Protein AF-A0A2R5GTD6-F1 (afdb_monomer_lite)

InterPro domains:
  IPR001452 SH3 domain [PS50002] (1-59)
  IPR001452 SH3 domain [SM00326] (2-58)
  IPR036028 SH3-like domain superfamily [SSF50044] (4-63)

Secondary structure (DSSP, 8-state):
-EEEEE-S-B---STTBPPB-TT-EEEEEEE-SSSEEEEE-TTS-EEEEEGGGEE--TT----PPP---------------------HHHHHHHHHHHHHHHHHHHHHHHHHHHHHHHHHHHHHHHHHHHHHHHHHHHHHHHHHHHHHHHHHHHHHHHHHHHHHHHHHHHHHHHHHHHHHHHHHHHHHHHHHHHHHHHHHHHHHHHHHHHHHHHHHHHHHHHHHHHHHHHHHTTSTT-----SSSHHHHHHHHHHHHHHHHHHHHHHHHHHHHHHHHHHHHHHHHHHHHHHHHHHHHHHHHHHHHHHHHHHHHHHHHHHHHHHHHHHHHHHHHHHHHHHGGG----SSSHHHHHHHHHHHHHHHHHHHHHHHHHHHHHHHHHHHHHHHHHHHHHHHHHHHHHHHHHHHHHHHHHHHHHHHHHHHHHHHHHHHHHHHHHHHHHHHHHHHHHHHHHHHHHHHHHHHHHHHHHHHHHHHHHHHHHHHHHHHHHHHHHHHHHHHHHHHHHHHHHHHHHHHHHHHHHHHHHHHHHHHHHTT-SS---------SSSHHHHHHHHHHHHHHHHHHHHHHHHHHHHHHHHHHHHHHHHHHHHHHHHHHHHHHHHHHHHHHHHHHHHHHHHHHHHHHHHHHHHHHHHHHHHHHHHHHHHHHHHHHHHHHHHHHHHHHHHHHHHHT-PPPPP------------------------------------------------------------------------------------------------PPPPPPPPP--------PPP-----------

pLDDT: mean 71.72, std 19.35, range [29.69, 97.12]

Radius of gyration: 66.91 Å; chains: 1; bounding box: 191×110×188 Å

Foldseek 3Di:
DFKWFFQAWDDDPDPFDDTDHHGWIWAFPADPPPQKTWIQTPVRDTGIDGVVRTDGPPDDPPPDDDDPPDDDDDDDDDDDDDDDDDPPPVVVVVVVVVVVVVVVVVVVVVVVVVVVVVVVVVVVVVVVVVVVVVVVVVVVVVVVVVVVVVVVVVVVVVVVVVVVVVVVVVVVVVVVVVVVVVVVVVVVVVVVVVVVVVVVVVVVVVVVVVVVVVVVVVVVVVVVVVVVVVVVVVPPPDDPDPPPVVVVVVVVVVVVVVVVVVVVVVVVVVVVVVVVVVVVVVVVVVVVVVVVVVVVVVVVVVVVVVVVVVVVVVVVVVVVVVVVVVVVVVVVVVVVVVVVVPDDDPDPVPPPVPVVVVVVVVVVVVVVVVVVVVVVVVVVVVVVVVVVVVVVVVVVVVVVVVVVVVVVVVVVVVVVVVVVVVVVVVVVVVVVVVVVVVVVVVVVVVVVVVVVVVVVVVVVVVVVVVVVVVVVVVVVVVVVVVVVVVVVVVVVVVVVVVVVVVVVVVVVVVVVVVVVVVVVVVVVVVVVVVVVVVVVPPPDPDDDDDDDDPPPVVVVVVVVVVVVVVVVVVVVVVVVVVVVVVVVVVVVVVVVVVVVVVVVVVVVVVVVVVVVVVVVVVVVVVVVVVVVVVVVVVVVVVVVVVVVVVVVVVVVVVVVVVVVVVVVVVVVVVVVVVVVPDDDDDDDDDDDDDDDDDDDDDDDDDDDDDDDDDDDDDDDDDDDDDDDDDDDDDDDDDDDDDDDDDDDDDDDDDDDDDDDDDDDDDDDDDDDDDDDDDDDDDDDDDDDDDDDDDDDDDDDDDDDDDDDDDDDDD

Organism: NCBI:txid2315210

Structure (mmCIF, N/CA/C/O backbone):
data_AF-A0A2R5GTD6-F1
#
_entry.id   AF-A0A2R5GTD6-F1
#
loop_
_atom_site.group_PDB
_atom_site.id
_atom_site.type_symbol
_atom_site.label_atom_id
_atom_site.label_alt_id
_atom_site.label_comp_id
_atom_site.label_asym_id
_atom_site.label_entity_id
_atom_site.label_seq_id
_atom_site.pdbx_PDB_ins_code
_atom_site.Cartn_x
_atom_site.Cartn_y
_atom_site.Cartn_z
_atom_site.occupancy
_atom_site.B_iso_or_equiv
_atom_site.auth_seq_id
_atom_site.auth_comp_id
_atom_site.auth_asym_id
_atom_site.auth_atom_id
_atom_site.pdbx_PDB_model_num
ATOM 1 N N . MET A 1 1 ? 39.790 1.284 -42.168 1.00 70.94 1 MET A N 1
ATOM 2 C CA . MET A 1 1 ? 39.409 1.150 -40.750 1.00 70.94 1 MET A CA 1
ATOM 3 C C . MET A 1 1 ? 39.677 2.489 -40.099 1.00 70.94 1 MET A C 1
ATOM 5 O O . MET A 1 1 ? 40.706 3.091 -40.395 1.00 70.94 1 MET A O 1
ATOM 9 N N . THR A 1 2 ? 38.712 3.006 -39.347 1.00 90.12 2 THR A N 1
ATOM 10 C CA . THR A 1 2 ? 38.794 4.345 -38.755 1.00 90.12 2 THR A CA 1
ATOM 11 C C . THR A 1 2 ? 39.381 4.201 -37.359 1.00 90.12 2 THR A C 1
ATOM 13 O O . THR A 1 2 ? 38.870 3.415 -36.566 1.00 90.12 2 THR A O 1
ATOM 16 N N . ARG A 1 3 ? 40.462 4.923 -37.056 1.00 93.31 3 ARG A N 1
ATOM 17 C CA . ARG A 1 3 ? 41.011 4.977 -35.696 1.00 93.31 3 ARG A CA 1
ATOM 18 C C . ARG A 1 3 ? 40.347 6.114 -34.930 1.00 93.31 3 ARG A C 1
ATOM 20 O O . ARG A 1 3 ? 40.257 7.221 -35.461 1.00 93.31 3 ARG A O 1
ATOM 27 N N . GLY A 1 4 ? 39.871 5.819 -33.726 1.00 94.19 4 GLY A N 1
ATOM 28 C CA . GLY A 1 4 ? 39.377 6.804 -32.769 1.00 94.19 4 GLY A CA 1
ATOM 29 C C . GLY A 1 4 ? 40.329 6.893 -31.582 1.00 94.19 4 GLY A C 1
ATOM 30 O O . GLY A 1 4 ? 40.941 5.890 -31.212 1.00 94.19 4 GLY A O 1
ATOM 31 N N . VAL A 1 5 ? 40.463 8.082 -31.001 1.00 95.88 5 VAL A N 1
ATOM 32 C CA . VAL A 1 5 ? 41.181 8.273 -29.735 1.00 95.88 5 VAL A CA 1
ATOM 33 C C . VAL A 1 5 ? 40.146 8.378 -28.626 1.00 95.88 5 VAL A C 1
ATOM 35 O O . VAL A 1 5 ? 39.178 9.128 -28.748 1.00 95.88 5 VAL A O 1
ATOM 38 N N . VAL A 1 6 ? 40.321 7.612 -27.556 1.00 96.06 6 VAL A N 1
ATOM 39 C CA . VAL A 1 6 ? 39.403 7.631 -26.418 1.00 96.06 6 VAL A CA 1
ATOM 40 C C . VAL A 1 6 ? 39.538 8.967 -25.688 1.00 96.06 6 VAL A C 1
ATOM 42 O O . VAL A 1 6 ? 40.629 9.334 -25.263 1.00 96.06 6 VAL A O 1
ATOM 45 N N . ASN A 1 7 ? 38.446 9.717 -25.554 1.00 95.00 7 ASN A N 1
ATOM 46 C CA . ASN A 1 7 ? 38.455 11.071 -24.982 1.00 95.00 7 ASN A CA 1
ATOM 47 C C . ASN A 1 7 ? 38.110 11.117 -23.483 1.00 95.00 7 ASN A C 1
ATOM 49 O O . ASN A 1 7 ? 38.162 12.180 -22.871 1.00 95.00 7 ASN A O 1
ATOM 53 N N . THR A 1 8 ? 37.705 9.996 -22.887 1.00 95.94 8 THR A N 1
ATOM 54 C CA . THR A 1 8 ? 37.375 9.864 -21.462 1.00 95.94 8 THR A CA 1
ATOM 55 C C . THR A 1 8 ? 37.476 8.391 -21.063 1.00 95.94 8 THR A C 1
ATOM 57 O O . THR A 1 8 ? 37.074 7.523 -21.837 1.00 95.94 8 THR A O 1
ATOM 60 N N . ASP A 1 9 ? 37.970 8.107 -19.855 1.00 96.62 9 ASP A N 1
ATOM 61 C CA . ASP A 1 9 ? 38.055 6.743 -19.313 1.00 96.62 9 ASP A CA 1
ATOM 62 C C . ASP A 1 9 ? 36.695 6.022 -19.351 1.00 96.62 9 ASP A C 1
ATOM 64 O O . ASP A 1 9 ? 35.671 6.554 -18.905 1.00 96.62 9 ASP A O 1
ATOM 68 N N . PHE A 1 10 ? 36.693 4.777 -19.830 1.00 96.69 10 PHE A N 1
ATOM 69 C CA . PHE A 1 10 ? 35.502 3.933 -19.884 1.00 96.69 10 PHE A CA 1
ATOM 70 C C . PHE A 1 10 ? 35.731 2.596 -19.167 1.00 96.69 10 PHE A C 1
ATOM 72 O O . PHE A 1 10 ? 36.523 1.758 -19.606 1.00 96.69 10 PHE A O 1
ATOM 79 N N . GLU A 1 11 ? 34.997 2.380 -18.069 1.00 96.31 11 GLU A N 1
ATOM 80 C CA . GLU A 1 11 ? 34.970 1.107 -17.341 1.00 96.31 11 GLU A CA 1
ATOM 81 C C . GLU A 1 11 ? 33.836 0.201 -17.869 1.00 96.31 11 GLU A C 1
ATOM 83 O O . GLU A 1 11 ? 32.660 0.587 -17.810 1.00 96.31 11 GLU A O 1
ATOM 88 N N . PRO A 1 12 ? 34.147 -1.011 -18.369 1.00 95.50 12 PRO A N 1
ATOM 89 C CA . PRO A 1 12 ? 33.150 -1.908 -18.939 1.00 95.50 12 PRO A CA 1
ATOM 90 C C . PRO A 1 12 ? 32.236 -2.474 -17.841 1.00 95.50 12 PRO A C 1
ATOM 92 O O . PRO A 1 12 ? 32.694 -3.050 -16.856 1.00 95.50 12 PRO A O 1
ATOM 95 N N . ASN A 1 13 ? 30.921 -2.350 -18.033 1.00 91.56 13 ASN A N 1
ATOM 96 C CA . ASN A 1 13 ? 29.884 -2.809 -17.097 1.00 91.56 13 ASN A CA 1
ATOM 97 C C . ASN A 1 13 ? 29.184 -4.107 -17.545 1.00 91.56 13 ASN A C 1
ATOM 99 O O . ASN A 1 13 ? 28.324 -4.624 -16.829 1.00 91.56 13 ASN A O 1
ATOM 103 N N . GLY A 1 14 ? 29.512 -4.630 -18.730 1.00 89.81 14 GLY A N 1
ATOM 104 C CA . GLY A 1 14 ? 28.886 -5.820 -19.311 1.00 89.81 14 GLY A CA 1
ATOM 105 C C . GLY A 1 14 ? 29.875 -6.731 -20.035 1.00 89.81 14 GLY A C 1
ATOM 106 O O . GLY A 1 14 ? 30.930 -6.291 -20.486 1.00 89.81 14 GLY A O 1
ATOM 107 N N . GLU A 1 15 ? 29.520 -8.012 -20.161 1.00 90.31 15 GLU A N 1
ATOM 108 C CA . GLU A 1 15 ? 30.291 -8.972 -20.960 1.00 90.31 15 GLU A CA 1
ATOM 109 C C . GLU A 1 15 ? 30.327 -8.526 -22.432 1.00 90.31 15 GLU A C 1
ATOM 111 O O . GLU A 1 15 ? 29.289 -8.214 -23.017 1.00 90.31 15 GLU A O 1
ATOM 116 N N . GLY A 1 16 ? 31.528 -8.484 -23.018 1.00 92.19 16 GLY A N 1
ATOM 117 C CA . GLY A 1 16 ? 31.757 -8.038 -24.396 1.00 92.19 16 GLY A CA 1
ATOM 118 C C . GLY A 1 16 ? 32.049 -6.544 -24.560 1.00 92.19 16 GLY A C 1
ATOM 119 O O . GLY A 1 16 ? 32.257 -6.113 -25.687 1.00 92.19 16 GLY A O 1
ATOM 120 N N . GLN A 1 17 ? 32.083 -5.755 -23.479 1.00 96.75 17 GLN A N 1
ATOM 121 C CA . GLN A 1 17 ? 32.562 -4.368 -23.512 1.00 96.75 17 GLN A CA 1
ATOM 122 C C . GLN A 1 17 ? 34.081 -4.315 -23.320 1.00 96.75 17 GLN A C 1
ATOM 124 O O . GLN A 1 17 ? 34.615 -4.996 -22.443 1.00 96.75 17 GLN A O 1
ATOM 129 N N . VAL A 1 18 ? 34.762 -3.483 -24.107 1.00 96.31 18 VAL A N 1
ATOM 130 C CA . VAL A 1 18 ? 36.203 -3.226 -23.955 1.00 96.31 18 VAL A CA 1
ATOM 131 C C . VAL A 1 18 ? 36.382 -1.994 -23.076 1.00 96.31 18 VAL A C 1
ATOM 133 O O . VAL A 1 18 ? 35.727 -0.981 -23.296 1.00 96.31 18 VAL A O 1
ATOM 136 N N . GLY A 1 19 ? 37.232 -2.087 -22.053 1.00 96.00 19 GLY A N 1
ATOM 137 C CA . GLY A 1 19 ? 37.647 -0.921 -21.273 1.00 96.00 19 GLY A CA 1
ATOM 138 C C . GLY A 1 19 ? 38.808 -0.208 -21.954 1.00 96.00 19 GLY A C 1
ATOM 139 O O . GLY A 1 19 ? 39.697 -0.877 -22.475 1.00 96.00 19 GLY A O 1
ATOM 140 N N . ALA A 1 20 ? 38.812 1.121 -21.936 1.00 96.12 20 ALA A N 1
ATOM 141 C CA . ALA A 1 20 ? 39.905 1.923 -22.482 1.00 96.12 20 ALA A CA 1
ATOM 142 C C . ALA A 1 20 ? 40.106 3.192 -21.646 1.00 96.12 20 ALA A C 1
ATOM 144 O O . ALA A 1 20 ? 39.147 3.707 -21.059 1.00 96.12 20 ALA A O 1
ATOM 145 N N . GLN A 1 21 ? 41.350 3.661 -21.566 1.00 96.81 21 GLN A N 1
ATOM 146 C CA . GLN A 1 21 ? 41.720 4.887 -20.861 1.00 96.81 21 GLN A CA 1
ATOM 147 C C . GLN A 1 21 ? 41.744 6.076 -21.822 1.00 96.81 21 GLN A C 1
ATOM 149 O O . GLN A 1 21 ? 41.950 5.923 -23.026 1.00 96.81 21 GLN A O 1
ATOM 154 N N . GLU A 1 22 ? 41.530 7.277 -21.292 1.00 96.56 22 GLU A N 1
ATOM 155 C CA . GLU A 1 22 ? 41.672 8.524 -22.036 1.00 96.56 22 GLU A CA 1
ATOM 156 C C . GLU A 1 22 ? 43.061 8.595 -22.697 1.00 96.56 22 GLU A C 1
ATOM 158 O O . GLU A 1 22 ? 44.098 8.485 -22.041 1.00 96.56 22 GLU A O 1
ATOM 163 N N . GLY A 1 23 ? 43.070 8.783 -24.017 1.00 94.56 23 GLY A N 1
ATOM 164 C CA . GLY A 1 23 ? 44.263 8.801 -24.859 1.00 94.56 23 GLY A CA 1
ATOM 165 C C . GLY A 1 23 ? 44.580 7.481 -25.567 1.00 94.56 23 GLY A C 1
ATOM 166 O O . GLY A 1 23 ? 45.446 7.486 -26.444 1.00 94.56 23 GLY A O 1
ATOM 167 N N . ASP A 1 24 ? 43.893 6.378 -25.255 1.00 95.56 24 ASP A N 1
ATOM 168 C CA . ASP A 1 24 ? 44.088 5.110 -25.963 1.00 95.56 24 ASP A CA 1
ATOM 169 C C . ASP A 1 24 ? 43.584 5.202 -27.416 1.00 95.56 24 ASP A C 1
ATOM 171 O O . ASP A 1 24 ? 42.494 5.710 -27.693 1.00 95.56 24 ASP A O 1
ATOM 175 N N . GLU A 1 25 ? 44.373 4.686 -28.363 1.00 95.56 25 GLU A N 1
ATOM 176 C CA . GLU A 1 25 ? 43.934 4.492 -29.748 1.00 95.56 25 GLU A CA 1
ATOM 177 C C . GLU A 1 25 ? 43.147 3.185 -29.857 1.00 95.56 25 GLU A C 1
ATOM 179 O O . GLU A 1 25 ? 43.655 2.112 -29.516 1.00 95.56 25 GLU A O 1
ATOM 184 N N . VAL A 1 26 ? 41.931 3.261 -30.396 1.00 96.12 26 VAL A N 1
ATOM 185 C CA . VAL A 1 26 ? 41.118 2.082 -30.703 1.00 96.12 26 VAL A CA 1
ATOM 186 C C . VAL A 1 26 ? 40.761 2.040 -32.185 1.00 96.12 26 VAL A C 1
ATOM 188 O O . VAL A 1 26 ? 40.512 3.063 -32.833 1.00 96.12 26 VAL A O 1
ATOM 191 N N . GLU A 1 27 ? 40.756 0.839 -32.753 1.00 96.38 27 GLU A N 1
ATOM 192 C CA . GLU A 1 27 ? 40.399 0.625 -34.152 1.00 96.38 27 GLU A CA 1
ATOM 193 C C . GLU A 1 27 ? 38.913 0.284 -34.265 1.00 96.38 27 GLU A C 1
ATOM 195 O O . GLU A 1 27 ? 38.487 -0.787 -33.837 1.00 96.38 27 GLU A O 1
ATOM 200 N N . VAL A 1 28 ? 38.120 1.188 -34.848 1.00 95.44 28 VAL A N 1
ATOM 201 C CA . VAL A 1 28 ? 36.681 0.981 -35.041 1.00 95.44 28 VAL A CA 1
ATOM 202 C C . VAL A 1 28 ? 36.464 0.053 -36.235 1.00 95.44 28 VAL A C 1
ATOM 204 O O . VAL A 1 28 ? 36.713 0.427 -37.389 1.00 95.44 28 VAL A O 1
ATOM 207 N N . GLN A 1 29 ? 35.992 -1.163 -35.957 1.00 95.44 29 GLN A N 1
ATOM 208 C CA . GLN A 1 29 ? 35.662 -2.163 -36.971 1.00 95.44 29 GLN A CA 1
ATOM 209 C C . GLN A 1 29 ? 34.272 -1.924 -37.568 1.00 95.44 29 GLN A C 1
ATOM 211 O O . GLN A 1 29 ? 34.104 -2.011 -38.786 1.00 95.44 29 GLN A O 1
ATOM 216 N N . CYS A 1 30 ? 33.281 -1.609 -36.727 1.00 93.94 30 CYS A N 1
ATOM 217 C CA . CYS A 1 30 ? 31.894 -1.418 -37.145 1.00 93.94 30 CYS A CA 1
ATOM 218 C C . CYS A 1 30 ? 31.168 -0.423 -36.230 1.00 93.94 30 CYS A C 1
ATOM 220 O O . CYS A 1 30 ? 31.206 -0.565 -35.014 1.00 93.94 30 CYS A O 1
ATOM 222 N N . ASP A 1 31 ? 30.466 0.559 -36.798 1.00 91.31 31 ASP A N 1
ATOM 223 C CA . ASP A 1 31 ? 29.569 1.455 -36.054 1.00 91.31 31 ASP A CA 1
ATOM 224 C C . ASP A 1 31 ? 28.132 0.910 -36.123 1.00 91.31 31 ASP A C 1
ATOM 226 O O . ASP A 1 31 ? 27.612 0.668 -37.217 1.00 91.31 31 ASP A O 1
ATOM 230 N N . TYR A 1 32 ? 27.497 0.683 -34.969 1.00 89.31 32 TYR A N 1
ATOM 231 C CA . TYR A 1 32 ? 26.131 0.156 -34.887 1.00 89.31 32 TYR A CA 1
ATOM 232 C C . TYR A 1 32 ? 25.056 1.254 -35.001 1.00 89.31 32 TYR A C 1
ATOM 234 O O . TYR A 1 32 ? 23.875 0.940 -35.176 1.00 89.31 32 TYR A O 1
ATOM 242 N N . GLY A 1 33 ? 25.437 2.539 -34.961 1.00 82.12 33 GLY A N 1
ATOM 243 C CA . GLY A 1 33 ? 24.542 3.684 -35.175 1.00 82.12 33 GLY A CA 1
ATOM 244 C C . GLY A 1 33 ? 23.591 4.006 -34.013 1.00 82.12 33 GLY A C 1
ATOM 245 O O . GLY A 1 33 ? 22.787 4.932 -34.115 1.00 82.12 33 GLY A O 1
ATOM 246 N N . ASP A 1 34 ? 23.675 3.274 -32.902 1.00 89.00 34 ASP A N 1
ATOM 247 C CA . ASP A 1 34 ? 22.928 3.498 -31.658 1.00 89.00 34 ASP A CA 1
ATOM 248 C C . ASP A 1 34 ? 23.789 4.135 -30.550 1.00 89.00 34 ASP A C 1
ATOM 250 O O . ASP A 1 34 ? 23.390 4.176 -29.384 1.00 89.00 34 ASP A O 1
ATOM 254 N N . GLY A 1 35 ? 24.956 4.668 -30.924 1.00 93.88 35 GLY A N 1
ATOM 255 C CA . GLY A 1 35 ? 25.940 5.227 -30.001 1.00 93.88 35 GLY A CA 1
ATOM 256 C C . GLY A 1 35 ? 26.950 4.205 -29.478 1.00 93.88 35 GLY A C 1
ATOM 257 O O . GLY A 1 35 ? 27.693 4.539 -28.557 1.00 93.88 35 GLY A O 1
ATOM 258 N N . TRP A 1 36 ? 26.989 2.998 -30.052 1.00 96.81 36 TRP A N 1
ATOM 259 C CA . TRP A 1 36 ? 28.005 1.976 -29.799 1.00 96.81 36 TRP A CA 1
ATOM 260 C C . TRP A 1 36 ? 28.712 1.557 -31.088 1.00 96.81 36 TRP A C 1
ATOM 262 O O . TRP A 1 36 ? 28.124 1.527 -32.169 1.00 96.81 36 TRP A O 1
ATOM 272 N N . CYS A 1 37 ? 29.975 1.171 -30.962 1.00 96.00 37 CYS A N 1
ATOM 273 C CA . CYS A 1 37 ? 30.783 0.642 -32.049 1.00 96.00 37 CYS A CA 1
ATOM 274 C C . CYS A 1 37 ? 31.602 -0.563 -31.577 1.00 96.00 37 CYS A C 1
ATOM 276 O O . CYS A 1 37 ? 31.928 -0.684 -30.400 1.00 96.00 37 CYS A O 1
ATOM 278 N N . GLU A 1 38 ? 31.889 -1.491 -32.481 1.00 96.94 38 GLU A N 1
ATOM 279 C CA . GLU A 1 38 ? 32.826 -2.585 -32.248 1.00 96.94 38 GLU A CA 1
ATOM 280 C C . GLU A 1 38 ? 34.241 -2.074 -32.483 1.00 96.94 38 GLU A C 1
ATOM 282 O O . GLU A 1 38 ? 34.549 -1.553 -33.561 1.00 96.94 38 GLU A O 1
ATOM 287 N N . VAL A 1 39 ? 35.083 -2.201 -31.463 1.00 97.12 39 VAL A N 1
ATOM 288 C CA . VAL A 1 39 ? 36.456 -1.712 -31.475 1.00 97.12 39 VAL A CA 1
ATOM 289 C C . VAL A 1 39 ? 37.432 -2.822 -31.126 1.00 97.12 39 VAL A C 1
ATOM 291 O O . VAL A 1 39 ? 37.105 -3.755 -30.390 1.00 97.12 39 VAL A O 1
ATOM 294 N N . VAL A 1 40 ? 38.655 -2.679 -31.627 1.00 96.94 40 VAL A N 1
ATOM 295 C CA . VAL A 1 40 ? 39.820 -3.405 -31.124 1.00 96.94 40 VAL A CA 1
ATOM 296 C C . VAL A 1 40 ? 40.654 -2.435 -30.303 1.00 96.94 40 VAL A C 1
ATOM 298 O O . VAL A 1 40 ? 41.128 -1.425 -30.833 1.00 96.94 40 VAL A O 1
ATOM 301 N N . GLY A 1 41 ? 40.802 -2.723 -29.011 1.00 94.06 41 GLY A N 1
ATOM 302 C CA . GLY A 1 41 ? 41.694 -1.981 -28.126 1.00 94.06 41 GLY A CA 1
ATOM 303 C C . GLY A 1 41 ? 43.159 -2.133 -28.540 1.00 94.06 41 GLY A C 1
ATOM 304 O O . GLY A 1 41 ? 43.532 -3.098 -29.211 1.00 94.06 41 GLY A O 1
ATOM 305 N N . GLY A 1 42 ? 44.025 -1.209 -28.111 1.00 87.25 42 GLY A N 1
ATOM 306 C CA . GLY A 1 42 ? 45.472 -1.295 -28.365 1.00 87.25 42 GLY A CA 1
ATOM 307 C C . GLY A 1 42 ? 46.144 -2.554 -27.788 1.00 87.25 42 GLY A C 1
ATOM 308 O O . GLY A 1 42 ? 47.238 -2.927 -28.212 1.00 87.25 42 GLY A O 1
ATOM 309 N N . ASP A 1 43 ? 45.483 -3.243 -26.854 1.00 90.12 43 ASP A N 1
ATOM 310 C CA . ASP A 1 43 ? 45.890 -4.531 -26.286 1.00 90.12 43 ASP A CA 1
ATOM 311 C C . ASP A 1 43 ? 45.413 -5.754 -27.101 1.00 90.12 43 ASP A C 1
ATOM 313 O O . ASP A 1 43 ? 45.742 -6.893 -26.760 1.00 90.12 43 ASP A O 1
ATOM 317 N N . GLY A 1 44 ? 44.671 -5.527 -28.190 1.00 93.19 44 GLY A N 1
ATOM 318 C CA . GLY A 1 44 ? 44.109 -6.554 -29.062 1.00 93.19 44 GLY A CA 1
ATOM 319 C C . GLY A 1 44 ? 42.783 -7.149 -28.581 1.00 93.19 44 GLY A C 1
ATOM 320 O O . GLY A 1 44 ? 42.335 -8.134 -29.168 1.00 93.19 44 GLY A O 1
ATOM 321 N N . GLN A 1 45 ? 42.158 -6.607 -27.527 1.00 95.50 45 GLN A N 1
ATOM 322 C CA . GLN A 1 45 ? 40.824 -7.043 -27.107 1.00 95.50 45 GLN A CA 1
ATOM 323 C C . GLN A 1 45 ? 39.743 -6.476 -28.026 1.00 95.50 45 GLN A C 1
ATOM 325 O O . GLN A 1 45 ? 39.692 -5.273 -28.275 1.00 95.50 45 GLN A O 1
ATOM 330 N N . GLU A 1 46 ? 38.862 -7.353 -28.504 1.00 96.69 46 GLU A N 1
ATOM 331 C CA . GLU A 1 46 ? 37.720 -6.995 -29.344 1.00 96.69 46 GLU A CA 1
ATOM 332 C C . GLU A 1 46 ? 36.443 -6.917 -28.502 1.00 96.69 46 GLU A C 1
ATOM 334 O O . GLU A 1 46 ? 36.183 -7.780 -27.656 1.00 96.69 46 GLU A O 1
ATOM 339 N N . GLY A 1 47 ? 35.623 -5.902 -28.755 1.00 97.00 47 GLY A N 1
ATOM 340 C CA . GLY A 1 47 ? 34.298 -5.790 -28.157 1.00 97.00 47 GLY A CA 1
ATOM 341 C C . GLY A 1 47 ? 33.649 -4.438 -28.410 1.00 97.00 47 GLY A C 1
ATOM 342 O O . GLY A 1 47 ? 34.112 -3.644 -29.223 1.00 97.00 47 GLY A O 1
ATOM 343 N N . ILE A 1 48 ? 32.530 -4.183 -27.740 1.00 97.00 48 ILE A N 1
ATOM 344 C CA . ILE A 1 48 ? 31.730 -2.976 -27.955 1.00 97.00 48 ILE A CA 1
ATOM 345 C C . ILE A 1 48 ? 32.195 -1.818 -27.063 1.00 97.00 48 ILE A C 1
ATOM 347 O O . ILE A 1 48 ? 32.479 -1.998 -25.878 1.00 97.00 48 ILE A O 1
ATOM 351 N N . PHE A 1 49 ? 32.225 -0.617 -27.634 1.00 96.94 49 PHE A N 1
ATOM 352 C CA . PHE A 1 49 ? 32.653 0.624 -26.998 1.00 96.94 49 PHE A CA 1
ATOM 353 C C . PHE A 1 49 ? 31.700 1.768 -27.376 1.00 96.94 49 PHE A C 1
ATOM 355 O O . PHE A 1 49 ? 31.275 1.843 -28.534 1.00 96.94 49 PHE A O 1
ATOM 362 N N . PRO A 1 50 ? 31.310 2.657 -26.447 1.00 96.94 50 PRO A N 1
ATOM 363 C CA . PRO A 1 50 ? 30.369 3.716 -26.771 1.00 96.94 50 PRO A CA 1
ATOM 364 C C . PRO A 1 50 ? 31.036 4.808 -27.618 1.00 96.94 50 PRO A C 1
ATOM 366 O O . PRO A 1 50 ? 32.025 5.414 -27.214 1.00 96.94 50 PRO A O 1
ATOM 369 N N . THR A 1 51 ? 30.450 5.115 -28.775 1.00 95.94 51 THR A N 1
ATOM 370 C CA . THR A 1 51 ? 30.969 6.082 -29.759 1.00 95.94 51 THR A CA 1
ATOM 371 C C . THR A 1 51 ? 31.112 7.493 -29.176 1.00 95.94 51 THR A C 1
ATOM 373 O O . THR A 1 51 ? 31.933 8.271 -29.641 1.00 95.94 51 THR A O 1
ATOM 376 N N . ALA A 1 52 ? 30.352 7.825 -28.124 1.00 95.56 52 ALA A N 1
ATOM 377 C CA . ALA A 1 52 ? 30.450 9.107 -27.420 1.00 95.56 52 ALA A CA 1
ATOM 378 C C . ALA A 1 52 ? 31.805 9.332 -26.718 1.00 95.56 52 ALA A C 1
ATOM 380 O O . ALA A 1 52 ? 32.154 10.475 -26.432 1.00 95.56 52 ALA A O 1
ATOM 381 N N . PHE A 1 53 ? 32.546 8.252 -26.449 1.00 96.44 53 PHE A N 1
ATOM 382 C CA . PHE A 1 53 ? 33.864 8.284 -25.815 1.00 96.44 53 PHE A CA 1
ATOM 383 C C . PHE A 1 53 ? 35.005 8.282 -26.843 1.00 96.44 53 PHE A C 1
ATOM 385 O O . PHE A 1 53 ? 36.169 8.202 -26.463 1.00 96.44 53 PHE A O 1
ATOM 392 N N . LEU A 1 54 ? 34.691 8.337 -28.143 1.00 95.25 54 LEU A N 1
ATOM 393 C CA . LEU A 1 54 ? 35.676 8.396 -29.219 1.00 95.25 54 LEU A CA 1
ATOM 394 C C . LEU A 1 54 ? 35.707 9.791 -29.824 1.00 95.25 54 LEU A C 1
ATOM 396 O O . LEU A 1 54 ? 34.687 10.302 -30.285 1.00 95.25 54 LEU A O 1
ATOM 400 N N . ASP A 1 55 ? 36.897 10.375 -29.862 1.00 94.69 55 ASP A N 1
ATOM 401 C CA . ASP A 1 55 ? 37.185 11.530 -30.693 1.00 94.69 55 ASP A CA 1
ATOM 402 C C . ASP A 1 55 ? 37.794 11.040 -32.010 1.00 94.69 55 ASP A C 1
ATOM 404 O O . ASP A 1 55 ? 38.831 10.363 -32.046 1.00 94.69 55 ASP A O 1
ATOM 408 N N . PHE A 1 56 ? 37.101 11.330 -33.106 1.00 89.81 56 PHE A N 1
ATOM 409 C CA . PHE A 1 56 ? 37.614 11.064 -34.440 1.00 89.81 56 PHE A CA 1
ATOM 410 C C . PHE A 1 56 ? 38.348 12.321 -34.885 1.00 89.81 56 PHE A C 1
ATOM 412 O O . PHE A 1 56 ? 37.713 13.372 -34.933 1.00 89.81 56 PHE A O 1
ATOM 419 N N . PRO A 1 57 ? 39.643 12.254 -35.243 1.00 79.31 57 PRO A N 1
ATOM 420 C CA . PRO A 1 57 ? 40.362 13.429 -35.714 1.00 79.31 57 PRO A CA 1
ATOM 421 C C . PRO A 1 57 ? 39.647 14.006 -36.944 1.00 79.31 57 PRO A C 1
ATOM 423 O O . PRO A 1 57 ? 39.700 13.454 -38.048 1.00 79.31 57 PRO A O 1
ATOM 426 N N . GLU A 1 58 ? 38.927 15.106 -36.728 1.00 64.94 58 GLU A N 1
ATOM 427 C CA . GLU A 1 58 ? 38.104 15.789 -37.718 1.00 64.94 58 GLU A CA 1
ATOM 428 C C . GLU A 1 58 ? 39.034 16.482 -38.722 1.00 64.94 58 GLU A C 1
ATOM 430 O O . GLU A 1 58 ? 39.443 17.627 -38.544 1.00 64.94 58 GLU A O 1
ATOM 435 N N . GLY A 1 59 ? 39.460 15.747 -39.756 1.00 56.19 59 GLY A N 1
ATOM 436 C CA . GLY A 1 59 ? 40.363 16.311 -40.762 1.00 56.19 59 GLY A CA 1
ATOM 437 C C . GLY A 1 59 ? 41.147 15.365 -41.670 1.00 56.19 59 GLY A C 1
ATOM 438 O O . GLY A 1 59 ? 41.995 15.858 -42.408 1.00 56.19 59 GLY A O 1
ATOM 439 N N . ALA A 1 60 ? 40.912 14.049 -41.685 1.00 43.16 60 ALA A N 1
ATOM 440 C CA . ALA A 1 60 ? 41.532 13.202 -42.708 1.00 43.16 60 ALA A CA 1
ATOM 441 C C . ALA A 1 60 ? 40.828 13.425 -44.070 1.00 43.16 60 ALA A C 1
ATOM 443 O O . ALA A 1 60 ? 39.647 13.087 -44.194 1.00 43.16 60 ALA A O 1
ATOM 444 N N . PRO A 1 61 ? 41.492 14.005 -45.093 1.00 43.81 61 PRO A N 1
ATOM 445 C CA . PRO A 1 61 ? 40.882 14.182 -46.406 1.00 43.81 61 PRO A CA 1
ATOM 446 C C . PRO A 1 61 ? 40.512 12.816 -47.006 1.00 43.81 61 PRO A C 1
ATOM 448 O O . PRO A 1 61 ? 41.199 11.824 -46.741 1.00 43.81 61 PRO A O 1
ATOM 451 N N . PRO A 1 62 ? 39.447 12.737 -47.825 1.00 42.34 62 PRO A N 1
ATOM 452 C CA . PRO A 1 62 ? 39.083 11.500 -48.497 1.00 42.34 62 PRO A CA 1
ATOM 453 C C . PRO A 1 62 ? 40.262 11.064 -49.366 1.00 42.34 62 PRO A C 1
ATOM 455 O O . PRO A 1 62 ? 40.677 11.794 -50.266 1.00 42.34 62 PRO A O 1
ATOM 458 N N . GLN A 1 63 ? 40.820 9.888 -49.074 1.00 41.19 63 GLN A N 1
ATOM 459 C CA . GLN A 1 63 ? 41.788 9.238 -49.948 1.00 41.19 63 GLN A CA 1
ATOM 460 C C . GLN A 1 63 ? 41.122 9.042 -51.312 1.00 41.19 63 GLN A C 1
ATOM 462 O O . GLN A 1 63 ? 40.235 8.202 -51.475 1.00 41.19 63 GLN A O 1
ATOM 467 N N . GLY A 1 64 ? 41.512 9.885 -52.268 1.00 42.12 64 GLY A N 1
ATOM 468 C CA . GLY A 1 64 ? 41.208 9.694 -53.675 1.00 42.12 64 GLY A CA 1
ATOM 469 C C . GLY A 1 64 ? 41.833 8.386 -54.173 1.00 42.12 64 GLY A C 1
ATOM 470 O O . GLY A 1 64 ? 42.825 7.922 -53.603 1.00 42.12 64 GLY A O 1
ATOM 471 N N . PRO A 1 65 ? 41.238 7.761 -55.199 1.00 41.16 65 PRO A N 1
ATOM 472 C CA . PRO A 1 65 ? 41.760 6.529 -55.772 1.00 41.16 65 PRO A CA 1
ATOM 473 C C . PRO A 1 65 ? 43.155 6.770 -56.378 1.00 41.16 65 PRO A C 1
ATOM 475 O O . PRO A 1 65 ? 43.429 7.884 -56.824 1.00 41.16 65 PRO A O 1
ATOM 478 N N . PRO A 1 66 ? 44.034 5.753 -56.398 1.00 44.50 66 PRO A N 1
ATOM 479 C CA . PRO A 1 66 ? 45.352 5.873 -57.006 1.00 44.50 66 PRO A CA 1
ATOM 480 C C . PRO A 1 66 ? 45.189 6.105 -58.512 1.00 44.50 66 PRO A C 1
ATOM 482 O O . PRO A 1 66 ? 44.625 5.269 -59.216 1.00 44.50 66 PRO A O 1
ATOM 485 N N . GLU A 1 67 ? 45.641 7.261 -58.990 1.00 40.66 67 GLU A N 1
ATOM 486 C CA . GLU A 1 67 ? 45.886 7.480 -60.411 1.00 40.66 67 GLU A CA 1
ATOM 487 C C . GLU A 1 67 ? 47.214 6.798 -60.752 1.00 40.66 67 GLU A C 1
ATOM 489 O O . GLU A 1 67 ? 48.294 7.270 -60.400 1.00 40.66 67 GLU A O 1
ATOM 494 N N . ASP A 1 68 ? 47.095 5.632 -61.384 1.00 44.62 68 ASP A N 1
ATOM 495 C CA . ASP A 1 68 ? 48.143 5.033 -62.197 1.00 44.62 68 ASP A CA 1
ATOM 496 C C . ASP A 1 68 ? 48.332 5.925 -63.439 1.00 44.62 68 ASP A C 1
ATOM 498 O O . ASP A 1 68 ? 47.558 5.840 -64.395 1.00 44.62 68 ASP A O 1
ATOM 502 N N . GLU A 1 69 ? 49.338 6.802 -63.429 1.00 43.50 69 GLU A N 1
ATOM 503 C CA . GLU A 1 69 ? 49.910 7.339 -64.667 1.00 43.50 69 GLU A CA 1
ATOM 504 C C . GLU A 1 69 ? 51.120 6.484 -65.040 1.00 43.50 69 GLU A C 1
ATOM 506 O O . GLU A 1 69 ? 52.218 6.608 -64.493 1.00 43.50 69 GLU A O 1
ATOM 511 N N . GLU A 1 70 ? 50.849 5.554 -65.953 1.00 40.84 70 GLU A N 1
ATOM 512 C CA . GLU A 1 70 ? 51.838 4.818 -66.719 1.00 40.84 70 GLU A CA 1
ATOM 513 C C . GLU A 1 70 ? 52.638 5.779 -67.608 1.00 40.84 70 GLU A C 1
ATOM 515 O O . GLU A 1 70 ? 52.102 6.704 -68.225 1.00 40.84 70 GLU A O 1
ATOM 520 N N . ASP A 1 71 ? 53.940 5.503 -67.666 1.00 43.56 71 ASP A N 1
ATOM 521 C CA . ASP A 1 71 ? 54.832 5.837 -68.765 1.00 43.56 71 ASP A CA 1
ATOM 522 C C . ASP A 1 71 ? 54.133 5.671 -70.122 1.00 43.56 71 ASP A C 1
ATOM 524 O O . ASP A 1 71 ? 53.668 4.579 -70.439 1.00 43.56 71 ASP A O 1
ATOM 528 N N . ASP A 1 72 ? 54.176 6.695 -70.976 1.00 41.94 72 ASP A N 1
ATOM 529 C CA . ASP A 1 72 ? 54.195 6.444 -72.411 1.00 41.94 72 ASP A CA 1
ATOM 530 C C . ASP A 1 72 ? 55.105 7.429 -73.151 1.00 41.94 72 ASP A C 1
ATOM 532 O O . ASP A 1 72 ? 55.026 8.657 -73.071 1.00 41.94 72 ASP A O 1
ATOM 536 N N . VAL A 1 73 ? 56.021 6.780 -73.849 1.00 46.41 73 VAL A N 1
ATOM 537 C CA . VAL A 1 73 ? 57.078 7.252 -74.724 1.00 46.41 73 VAL A CA 1
ATOM 538 C C . VAL A 1 73 ? 56.434 7.646 -76.054 1.00 46.41 73 VAL A C 1
ATOM 540 O O . VAL A 1 73 ? 55.649 6.866 -76.587 1.00 46.41 73 VAL A O 1
ATOM 543 N N . ASP A 1 74 ? 56.786 8.795 -76.638 1.00 41.81 74 ASP A N 1
ATOM 544 C CA . ASP A 1 74 ? 56.531 9.017 -78.069 1.00 41.81 74 ASP A CA 1
ATOM 545 C C . ASP A 1 74 ? 57.759 9.605 -78.775 1.00 41.81 74 ASP A C 1
ATOM 547 O O . ASP A 1 74 ? 58.236 10.705 -78.481 1.00 41.81 74 ASP A O 1
ATOM 551 N N . ASP A 1 75 ? 58.269 8.795 -79.700 1.00 44.41 75 ASP A N 1
ATOM 552 C CA . ASP A 1 75 ? 59.372 9.043 -80.613 1.00 44.41 75 ASP A CA 1
ATOM 553 C C . ASP A 1 75 ? 58.864 9.816 -81.843 1.00 44.41 75 ASP A C 1
ATOM 555 O O . ASP A 1 75 ? 57.979 9.357 -82.563 1.00 44.41 75 ASP A O 1
ATOM 559 N N . GLY A 1 76 ? 59.487 10.955 -82.168 1.00 37.78 76 GLY A N 1
ATOM 560 C CA . GLY A 1 76 ? 59.105 11.779 -83.322 1.00 37.78 76 GLY A CA 1
ATOM 561 C C . GLY A 1 76 ? 60.284 12.417 -84.060 1.00 37.78 76 GLY A C 1
ATOM 562 O O . GLY A 1 76 ? 60.638 13.560 -83.804 1.00 37.78 76 GLY A O 1
ATOM 563 N N . PHE A 1 77 ? 60.854 11.646 -84.987 1.00 37.59 77 PHE A N 1
ATOM 564 C CA . PHE A 1 77 ? 61.862 11.944 -86.021 1.00 37.59 77 PHE A CA 1
ATOM 565 C C . PHE A 1 77 ? 61.943 13.373 -86.623 1.00 37.59 77 PHE A C 1
ATOM 567 O O . PHE A 1 77 ? 60.934 13.959 -87.008 1.00 37.59 77 PHE A O 1
ATOM 574 N N . GLY A 1 78 ? 63.186 13.800 -86.902 1.00 36.28 78 GLY A N 1
ATOM 575 C CA . GLY A 1 78 ? 63.600 14.752 -87.954 1.00 36.28 78 GLY A CA 1
ATOM 576 C C . GLY A 1 78 ? 65.117 15.016 -87.849 1.00 36.28 78 GLY A C 1
ATOM 577 O O . GLY A 1 78 ? 65.547 15.543 -86.830 1.00 36.28 78 GLY A O 1
ATOM 578 N N . GLU A 1 79 ? 66.000 14.420 -88.670 1.00 41.12 79 GLU A N 1
ATOM 579 C CA . GLU A 1 79 ? 66.474 14.967 -89.972 1.00 41.12 79 GLU A CA 1
ATOM 580 C C . GLU A 1 79 ? 67.083 16.381 -89.749 1.00 41.12 79 GLU A C 1
ATOM 582 O O . GLU A 1 79 ? 66.420 17.242 -89.187 1.00 41.12 79 GLU A O 1
ATOM 587 N N . ASP A 1 80 ? 68.321 16.777 -90.069 1.00 39.31 80 ASP A N 1
ATOM 588 C CA . ASP A 1 80 ? 69.449 16.307 -90.874 1.00 39.31 80 ASP A CA 1
ATOM 589 C C . ASP A 1 80 ? 70.580 17.369 -90.705 1.00 39.31 80 ASP A C 1
ATOM 591 O O . ASP A 1 80 ? 70.311 18.495 -90.288 1.00 39.31 80 ASP A O 1
ATOM 595 N N . GLY A 1 81 ? 71.845 17.048 -91.025 1.00 37.03 81 GLY A N 1
ATOM 596 C CA . GLY A 1 81 ? 72.858 18.081 -91.337 1.00 37.03 81 GLY A CA 1
ATOM 597 C C . GLY A 1 81 ? 74.177 18.069 -90.551 1.00 37.03 81 GLY A C 1
ATOM 598 O O . GLY A 1 81 ? 74.402 18.830 -89.618 1.00 37.03 81 GLY A O 1
ATOM 599 N N . GLU A 1 82 ? 75.076 17.197 -91.001 1.00 42.41 82 GLU A N 1
ATOM 600 C CA . GLU A 1 82 ? 76.449 17.517 -91.419 1.00 42.41 82 GLU A CA 1
ATOM 601 C C . GLU A 1 82 ? 77.101 18.858 -90.997 1.00 42.41 82 GLU A C 1
ATOM 603 O O . GLU A 1 82 ? 76.720 19.935 -91.444 1.00 42.41 82 GLU A O 1
ATOM 608 N N . GLY A 1 83 ? 78.256 18.729 -90.329 1.00 41.66 83 GLY A N 1
ATOM 609 C CA . GLY A 1 83 ? 79.415 19.608 -90.519 1.00 41.66 83 GLY A CA 1
ATOM 610 C C . GLY A 1 83 ? 79.591 20.736 -89.502 1.00 41.66 83 GLY A C 1
ATOM 611 O O . GLY A 1 83 ? 78.863 21.716 -89.527 1.00 41.66 83 GLY A O 1
ATOM 612 N N . HIS A 1 84 ? 80.634 20.645 -88.668 1.00 38.38 84 HIS A N 1
ATOM 613 C CA . HIS A 1 84 ? 81.740 21.618 -88.632 1.00 38.38 84 HIS A CA 1
ATOM 614 C C . HIS A 1 84 ? 82.640 21.408 -87.402 1.00 38.38 84 HIS A C 1
ATOM 616 O O . HIS A 1 84 ? 82.406 21.926 -86.311 1.00 38.38 84 HIS A O 1
ATOM 622 N N . ASP A 1 85 ? 83.751 20.710 -87.628 1.00 48.78 85 ASP A N 1
ATOM 623 C CA . ASP A 1 85 ? 84.948 20.765 -86.794 1.00 48.78 85 ASP A CA 1
ATOM 624 C C . ASP A 1 85 ? 85.568 22.174 -86.866 1.00 48.78 85 ASP A C 1
ATOM 626 O O . ASP A 1 85 ? 86.395 22.415 -87.744 1.00 48.78 85 ASP A O 1
ATOM 630 N N . ALA A 1 86 ? 85.157 23.121 -86.005 1.00 51.84 86 ALA A N 1
ATOM 631 C CA . ALA A 1 86 ? 85.917 24.362 -85.724 1.00 51.84 86 ALA A CA 1
ATOM 632 C C . ALA A 1 86 ? 85.372 25.272 -84.584 1.00 51.84 86 ALA A C 1
ATOM 634 O O . ALA A 1 86 ? 85.598 26.478 -84.648 1.00 51.84 86 ALA A O 1
ATOM 635 N N . GLN A 1 87 ? 84.670 24.792 -83.542 1.00 45.50 87 GLN A N 1
ATOM 636 C CA . GLN A 1 87 ? 84.152 25.695 -82.477 1.00 45.50 87 GLN A CA 1
ATOM 637 C C . GLN A 1 87 ? 84.225 25.155 -81.031 1.00 45.50 87 GLN A C 1
ATOM 639 O O . GLN A 1 87 ? 83.422 25.522 -80.177 1.00 45.50 87 GLN A O 1
ATOM 644 N N . LEU A 1 88 ? 85.223 24.327 -80.698 1.00 48.50 88 LEU A N 1
ATOM 645 C CA . LEU A 1 88 ? 85.370 23.787 -79.332 1.00 48.50 88 LEU A CA 1
ATOM 646 C C . LEU A 1 88 ? 85.754 24.822 -78.250 1.00 48.50 88 LEU A C 1
ATOM 648 O O . LEU A 1 88 ? 85.598 24.526 -77.073 1.00 48.50 88 LEU A O 1
ATOM 652 N N . ALA A 1 89 ? 86.206 26.029 -78.611 1.00 53.53 89 ALA A N 1
ATOM 653 C CA . ALA A 1 89 ? 86.598 27.048 -77.628 1.00 53.53 89 ALA A CA 1
ATOM 654 C C . ALA A 1 89 ? 85.442 27.970 -77.175 1.00 53.53 89 ALA A C 1
ATOM 656 O O . ALA A 1 89 ? 85.431 28.405 -76.027 1.00 53.53 89 ALA A O 1
ATOM 657 N N . ASP A 1 90 ? 84.445 28.232 -78.031 1.00 53.03 90 ASP A N 1
ATOM 658 C CA . ASP A 1 90 ? 83.266 29.045 -77.664 1.00 53.03 90 ASP A CA 1
ATOM 659 C C . ASP A 1 90 ? 82.181 28.210 -76.958 1.00 53.03 90 ASP A C 1
ATOM 661 O O . ASP A 1 90 ? 81.459 28.718 -76.095 1.00 53.03 90 ASP A O 1
ATOM 665 N N . ALA A 1 91 ? 82.112 26.905 -77.245 1.00 56.59 91 ALA A N 1
ATOM 666 C CA . ALA A 1 91 ? 81.187 25.984 -76.585 1.00 56.59 91 ALA A CA 1
ATOM 667 C C . ALA A 1 91 ? 81.549 25.722 -75.109 1.00 56.59 91 ALA A C 1
ATOM 669 O O . ALA A 1 91 ? 80.654 25.544 -74.283 1.00 56.59 91 ALA A O 1
ATOM 670 N N . GLU A 1 92 ? 82.838 25.739 -74.746 1.00 59.59 92 GLU A N 1
ATOM 671 C CA . GLU A 1 92 ? 83.268 25.624 -73.343 1.00 59.59 92 GLU A CA 1
ATOM 672 C C . GLU A 1 92 ? 82.952 26.889 -72.535 1.00 59.59 92 GLU A C 1
ATOM 674 O O . GLU A 1 92 ? 82.523 26.785 -71.386 1.00 59.59 92 GLU A O 1
ATOM 679 N N . LEU A 1 93 ? 83.072 28.080 -73.135 1.00 65.81 93 LEU A N 1
ATOM 680 C CA . LEU A 1 93 ? 82.700 29.330 -72.467 1.00 65.81 93 LEU A CA 1
ATOM 681 C C . LEU A 1 93 ? 81.180 29.431 -72.263 1.00 65.81 93 LEU A C 1
ATOM 683 O O . LEU A 1 93 ? 80.733 29.838 -71.190 1.00 65.81 93 LEU A O 1
ATOM 687 N N . GLN A 1 94 ? 80.383 29.013 -73.251 1.00 68.94 94 GLN A N 1
ATOM 688 C CA . GLN A 1 94 ? 78.929 28.929 -73.099 1.00 68.94 94 GLN A CA 1
ATOM 689 C C . GLN A 1 94 ? 78.514 27.855 -72.090 1.00 68.94 94 GLN A C 1
ATOM 691 O O . GLN A 1 94 ? 77.618 28.115 -71.293 1.00 68.94 94 GLN A O 1
ATOM 696 N N . ARG A 1 95 ? 79.187 26.695 -72.039 1.00 71.56 95 ARG A N 1
ATOM 697 C CA . ARG A 1 95 ? 78.942 25.687 -70.993 1.00 71.56 95 ARG A CA 1
ATOM 698 C C . ARG A 1 95 ? 79.271 26.204 -69.600 1.00 71.56 95 ARG A C 1
ATOM 700 O O . ARG A 1 95 ? 78.449 26.033 -68.714 1.00 71.56 95 ARG A O 1
ATOM 707 N N . ALA A 1 96 ? 80.397 26.889 -69.412 1.00 73.62 96 ALA A N 1
ATOM 708 C CA . ALA A 1 96 ? 80.761 27.452 -68.112 1.00 73.62 96 ALA A CA 1
ATOM 709 C C . ALA A 1 96 ? 79.786 28.556 -67.658 1.00 73.62 96 ALA A C 1
ATOM 711 O O . ALA A 1 96 ? 79.482 28.672 -66.471 1.00 73.62 96 ALA A O 1
ATOM 712 N N . GLN A 1 97 ? 79.262 29.361 -68.588 1.00 77.81 97 GLN A N 1
ATOM 713 C CA . GLN A 1 97 ? 78.227 30.353 -68.279 1.00 77.81 97 GLN A CA 1
ATOM 714 C C . GLN A 1 97 ? 76.870 29.706 -67.987 1.00 77.81 97 GLN A C 1
ATOM 716 O O . GLN A 1 97 ? 76.178 30.154 -67.075 1.00 77.81 97 GLN A O 1
ATOM 721 N N . LEU A 1 98 ? 76.507 28.643 -68.710 1.00 78.50 98 LEU A N 1
ATOM 722 C CA . LEU A 1 98 ? 75.279 27.889 -68.469 1.00 78.50 98 LEU A CA 1
ATOM 723 C C . LEU A 1 98 ? 75.338 27.142 -67.132 1.00 78.50 98 LEU A C 1
ATOM 725 O O . LEU A 1 98 ? 74.377 27.181 -66.378 1.00 78.50 98 LEU A O 1
ATOM 729 N N . GLU A 1 99 ? 76.475 26.529 -66.806 1.00 80.69 99 GLU A N 1
ATOM 730 C CA . GLU A 1 99 ? 76.707 25.825 -65.543 1.00 80.69 99 GLU A CA 1
ATOM 731 C C . GLU A 1 99 ? 76.712 26.804 -64.365 1.00 80.69 99 GLU A C 1
ATOM 733 O O . GLU A 1 99 ? 76.109 26.532 -63.331 1.00 80.69 99 GLU A O 1
ATOM 738 N N . LYS A 1 100 ? 77.290 28.001 -64.538 1.00 84.06 100 LYS A N 1
ATOM 739 C CA . LYS A 1 100 ? 77.180 29.073 -63.544 1.00 84.06 100 LYS A CA 1
ATOM 740 C C . LYS A 1 100 ? 75.731 29.543 -63.368 1.00 84.06 100 LYS A C 1
ATOM 742 O O . LYS A 1 100 ? 75.291 29.699 -62.234 1.00 84.06 100 LYS A O 1
ATOM 747 N N . ALA A 1 101 ? 74.984 29.737 -64.454 1.00 80.44 101 ALA A N 1
ATOM 748 C CA . ALA A 1 101 ? 73.576 30.127 -64.385 1.00 80.44 101 ALA A CA 1
ATOM 749 C C . ALA A 1 101 ? 72.699 29.023 -63.763 1.00 80.44 101 ALA A C 1
ATOM 751 O O . ALA A 1 101 ? 71.788 29.324 -62.997 1.00 80.44 101 ALA A O 1
ATOM 752 N N . GLN A 1 102 ? 72.998 27.750 -64.036 1.00 82.81 102 GLN A N 1
ATOM 753 C CA . GLN A 1 102 ? 72.341 26.603 -63.410 1.00 82.81 102 GLN A CA 1
ATOM 754 C C . GLN A 1 102 ? 72.673 26.515 -61.921 1.00 82.81 102 GLN A C 1
ATOM 756 O O . GLN A 1 102 ? 71.761 26.341 -61.122 1.00 82.81 102 GLN A O 1
ATOM 761 N N . ALA A 1 103 ? 73.931 26.721 -61.528 1.00 80.31 103 ALA A N 1
ATOM 762 C CA . ALA A 1 103 ? 74.331 26.743 -60.125 1.00 80.31 103 ALA A CA 1
ATOM 763 C C . ALA A 1 103 ? 73.700 27.919 -59.359 1.00 80.31 103 ALA A C 1
ATOM 765 O O . ALA A 1 103 ? 73.277 27.755 -58.218 1.00 80.31 103 ALA A O 1
ATOM 766 N N . GLU A 1 104 ? 73.592 29.098 -59.980 1.00 85.56 104 GLU A N 1
ATOM 767 C CA . GLU A 1 104 ? 72.907 30.259 -59.396 1.00 85.56 104 GLU A CA 1
ATOM 768 C C . GLU A 1 104 ? 71.391 30.031 -59.290 1.00 85.56 104 GLU A C 1
ATOM 770 O O . GLU A 1 104 ? 70.789 30.374 -58.272 1.00 85.56 104 GLU A O 1
ATOM 775 N N . HIS A 1 105 ? 70.773 29.398 -60.290 1.00 83.25 105 HIS A N 1
ATOM 776 C CA . HIS A 1 105 ? 69.358 29.033 -60.248 1.00 83.25 105 HIS A CA 1
ATOM 777 C C . HIS A 1 105 ? 69.072 27.952 -59.197 1.00 83.25 105 HIS A C 1
ATOM 779 O O . HIS A 1 105 ? 68.116 28.072 -58.434 1.00 83.25 105 HIS A O 1
ATOM 785 N N . GLU A 1 106 ? 69.927 26.936 -59.092 1.00 84.62 106 GLU A N 1
ATOM 786 C CA . GLU A 1 106 ? 69.813 25.889 -58.077 1.00 84.62 106 GLU A CA 1
ATOM 787 C C . GLU A 1 106 ? 70.040 26.454 -56.667 1.00 84.62 106 GLU A C 1
ATOM 789 O O . GLU A 1 106 ? 69.310 26.108 -55.739 1.00 84.62 106 GLU A O 1
ATOM 794 N N . ALA A 1 107 ? 70.988 27.381 -56.495 1.00 82.94 107 ALA A N 1
ATOM 795 C CA . ALA A 1 107 ? 71.182 28.089 -55.232 1.00 82.94 107 ALA A CA 1
ATOM 796 C C . ALA A 1 107 ? 69.961 28.948 -54.859 1.00 82.94 107 ALA A C 1
ATOM 798 O O . ALA A 1 107 ? 69.559 28.952 -53.696 1.00 82.94 107 ALA A O 1
ATOM 799 N N . ALA A 1 108 ? 69.334 29.622 -55.829 1.00 84.62 108 ALA A N 1
ATOM 800 C CA . ALA A 1 108 ? 68.108 30.386 -55.605 1.00 84.62 108 ALA A CA 1
ATOM 801 C C . ALA A 1 108 ? 66.921 29.482 -55.228 1.00 84.62 108 ALA A C 1
ATOM 803 O O . ALA A 1 108 ? 66.198 29.792 -54.285 1.00 84.62 108 ALA A O 1
ATOM 804 N N . MET A 1 109 ? 66.762 28.333 -55.894 1.00 86.75 109 MET A N 1
ATOM 805 C CA . MET A 1 109 ? 65.730 27.342 -55.560 1.00 86.75 109 MET A CA 1
ATOM 806 C C . MET A 1 109 ? 65.956 26.728 -54.175 1.00 86.75 109 MET A C 1
ATOM 808 O O . MET A 1 109 ? 65.007 26.558 -53.414 1.00 86.75 109 MET A O 1
ATOM 812 N N . ARG A 1 110 ? 67.212 26.446 -53.803 1.00 85.44 110 ARG A N 1
ATOM 813 C CA . ARG A 1 110 ? 67.554 25.983 -52.450 1.00 85.44 110 ARG A CA 1
ATOM 814 C C . ARG A 1 110 ? 67.264 27.048 -51.398 1.00 85.44 110 ARG A C 1
ATOM 816 O O . ARG A 1 110 ? 66.728 26.705 -50.352 1.00 85.44 110 ARG A O 1
ATOM 823 N N . GLN A 1 111 ? 67.565 28.318 -51.669 1.00 84.38 111 GLN A N 1
ATOM 824 C CA . GLN A 1 111 ? 67.228 29.406 -50.750 1.00 84.38 111 GLN A CA 1
ATOM 825 C C . GLN A 1 111 ? 65.708 29.550 -50.597 1.00 84.38 111 GLN A C 1
ATOM 827 O O . GLN A 1 111 ? 65.222 29.620 -49.476 1.00 84.38 111 GLN A O 1
ATOM 832 N N . GLN A 1 112 ? 64.950 29.487 -51.694 1.00 83.38 112 GLN A N 1
ATOM 833 C CA . GLN A 1 112 ? 63.488 29.530 -51.655 1.00 83.38 112 GLN A CA 1
ATOM 834 C C . GLN A 1 112 ? 62.889 28.334 -50.896 1.00 83.38 112 GLN A C 1
ATOM 836 O O . GLN A 1 112 ? 61.921 28.502 -50.159 1.00 83.38 112 GLN A O 1
ATOM 841 N N . ALA A 1 113 ? 63.473 27.139 -51.027 1.00 84.00 113 ALA A N 1
ATOM 842 C CA . ALA A 1 113 ? 63.061 25.964 -50.262 1.00 84.00 113 ALA A CA 1
ATOM 843 C C . ALA A 1 113 ? 63.356 26.116 -48.759 1.00 84.00 113 ALA A C 1
ATOM 845 O O . ALA A 1 113 ? 62.532 25.728 -47.935 1.00 84.00 113 ALA A O 1
ATOM 846 N N . VAL A 1 114 ? 64.497 26.712 -48.395 1.00 88.50 114 VAL A N 1
ATOM 847 C CA . VAL A 1 114 ? 64.838 27.009 -46.994 1.00 88.50 114 VAL A CA 1
ATOM 848 C C . VAL A 1 114 ? 63.893 28.058 -46.411 1.00 88.50 114 VAL A C 1
ATOM 850 O O . VAL A 1 114 ? 63.391 27.863 -45.307 1.00 88.50 114 VAL A O 1
ATOM 853 N N . ASP A 1 115 ? 63.603 29.128 -47.151 1.00 83.75 115 ASP A N 1
ATOM 854 C CA . ASP A 1 115 ? 62.678 30.176 -46.713 1.00 83.75 115 ASP A CA 1
ATOM 855 C C . ASP A 1 115 ? 61.248 29.618 -46.566 1.00 83.75 115 ASP A C 1
ATOM 857 O O . ASP A 1 115 ? 60.548 29.936 -45.604 1.00 83.75 115 ASP A O 1
ATOM 861 N N . HIS A 1 116 ? 60.828 28.715 -47.462 1.00 82.81 116 HIS A N 1
ATOM 862 C CA . HIS A 1 116 ? 59.543 28.025 -47.347 1.00 82.81 116 HIS A CA 1
ATOM 863 C C . HIS A 1 116 ? 59.490 27.105 -46.118 1.00 82.81 116 HIS A C 1
ATOM 865 O O . HIS A 1 116 ? 58.519 27.171 -45.365 1.00 82.81 116 HIS A O 1
ATOM 871 N N . GLN A 1 117 ? 60.536 26.307 -45.871 1.00 85.25 117 GLN A N 1
ATOM 872 C CA . GLN A 1 117 ? 60.626 25.456 -44.677 1.00 85.25 117 GLN A CA 1
ATOM 873 C C . GLN A 1 117 ? 60.657 26.274 -43.381 1.00 85.25 117 GLN A C 1
ATOM 875 O O . GLN A 1 117 ? 60.094 25.853 -42.371 1.00 85.25 117 GLN A O 1
ATOM 880 N N . GLN A 1 118 ? 61.291 27.450 -43.387 1.00 84.50 118 GLN A N 1
ATOM 881 C CA . GLN A 1 118 ? 61.260 28.363 -42.244 1.00 84.50 118 GLN A CA 1
ATOM 882 C C . GLN A 1 118 ? 59.858 28.933 -42.012 1.00 84.50 118 GLN A C 1
ATOM 884 O O . GLN A 1 118 ? 59.406 28.937 -40.869 1.00 84.50 118 GLN A O 1
ATOM 889 N N . GLY A 1 119 ? 59.145 29.323 -43.073 1.00 86.06 119 GLY A N 1
ATOM 890 C CA . GLY A 1 119 ? 57.752 29.766 -42.972 1.00 86.06 119 GLY A CA 1
ATOM 891 C C . GLY A 1 119 ? 56.813 28.681 -42.433 1.00 86.06 119 GLY A C 1
ATOM 892 O O . GLY A 1 119 ? 55.963 28.965 -41.592 1.00 86.06 119 GLY A O 1
ATOM 893 N N . GLU A 1 120 ? 56.997 27.423 -42.844 1.00 86.25 120 GLU A N 1
ATOM 894 C CA . GLU A 1 120 ? 56.228 26.288 -42.312 1.00 86.25 120 GLU A CA 1
ATOM 895 C C . GLU A 1 120 ? 56.539 26.014 -40.835 1.00 86.25 120 GLU A C 1
ATOM 897 O O . GLU A 1 120 ? 55.628 25.764 -40.046 1.00 86.25 120 GLU A O 1
ATOM 902 N N . LEU A 1 121 ? 57.810 26.112 -40.432 1.00 85.00 121 LEU A N 1
ATOM 903 C CA . LEU A 1 121 ? 58.218 25.976 -39.032 1.00 85.00 121 LEU A CA 1
ATOM 904 C C . LEU A 1 121 ? 57.666 27.099 -38.147 1.00 85.00 121 LEU A C 1
ATOM 906 O O . LEU A 1 121 ? 57.311 26.845 -36.995 1.00 85.00 121 LEU A O 1
ATOM 910 N N . GLU A 1 122 ? 57.596 28.330 -38.650 1.00 85.81 122 GLU A N 1
ATOM 911 C CA . GLU A 1 122 ? 56.989 29.452 -37.928 1.00 85.81 122 GLU A CA 1
ATOM 912 C C . GLU A 1 122 ? 55.470 29.291 -37.812 1.00 85.81 122 GLU A C 1
ATOM 914 O O . GLU A 1 122 ? 54.939 29.418 -36.708 1.00 85.81 122 GLU A O 1
ATOM 919 N N . ALA A 1 123 ? 54.786 28.887 -38.886 1.00 82.75 123 ALA A N 1
ATOM 920 C CA . ALA A 1 123 ? 53.356 28.582 -38.847 1.00 82.75 123 ALA A CA 1
ATOM 921 C C . ALA A 1 123 ? 53.035 27.431 -37.874 1.00 82.75 123 ALA A C 1
ATOM 923 O O . ALA A 1 123 ? 52.085 27.519 -37.093 1.00 82.75 123 ALA A O 1
ATOM 924 N N . ALA A 1 124 ? 53.858 26.377 -37.854 1.00 84.50 124 ALA A N 1
ATOM 925 C CA . ALA A 1 124 ? 53.721 25.281 -36.898 1.00 84.50 124 ALA A CA 1
ATOM 926 C C . ALA A 1 124 ? 53.923 25.758 -35.449 1.00 84.50 124 ALA A C 1
ATOM 928 O O . ALA A 1 124 ? 53.181 25.349 -34.557 1.00 84.50 124 ALA A O 1
ATOM 929 N N . ARG A 1 125 ? 54.880 26.666 -35.204 1.00 87.50 125 ARG A N 1
ATOM 930 C CA . ARG A 1 125 ? 55.099 27.258 -33.873 1.00 87.50 125 ARG A CA 1
ATOM 931 C C . ARG A 1 125 ? 53.912 28.096 -33.408 1.00 87.50 125 ARG A C 1
ATOM 933 O O . ARG A 1 125 ? 53.507 27.971 -32.251 1.00 87.50 125 ARG A O 1
ATOM 940 N N . GLU A 1 126 ? 53.331 28.907 -34.286 1.00 87.56 126 GLU A N 1
ATOM 941 C CA . GLU A 1 126 ? 52.127 29.685 -33.969 1.00 87.56 126 GLU A CA 1
ATOM 942 C C . GLU A 1 126 ? 50.933 28.776 -33.652 1.00 87.56 126 GLU A C 1
ATOM 944 O O . GLU A 1 126 ? 50.236 29.003 -32.661 1.00 87.56 126 GLU A O 1
ATOM 949 N N . GLN A 1 127 ? 50.746 27.693 -34.415 1.00 84.62 127 GLN A N 1
ATOM 950 C CA . GLN A 1 127 ? 49.716 26.693 -34.123 1.00 84.62 127 GLN A CA 1
ATOM 951 C C . GLN A 1 127 ? 49.941 26.013 -32.769 1.00 84.62 127 GLN A C 1
ATOM 953 O O . GLN A 1 127 ? 48.999 25.901 -31.984 1.00 84.62 127 GLN A O 1
ATOM 958 N N . THR A 1 128 ? 51.178 25.622 -32.443 1.00 84.69 128 THR A N 1
ATOM 959 C CA . THR A 1 128 ? 51.479 25.038 -31.127 1.00 84.69 128 THR A CA 1
ATOM 960 C C . THR A 1 128 ? 51.231 26.022 -29.986 1.00 84.69 128 THR A C 1
ATOM 962 O O . THR A 1 128 ? 50.612 25.646 -28.996 1.00 84.69 128 THR A O 1
ATOM 965 N N . SER A 1 129 ? 51.603 27.298 -30.141 1.00 86.62 129 SER A N 1
ATOM 966 C CA . SER A 1 129 ? 51.336 28.326 -29.127 1.00 86.62 129 SER A CA 1
ATOM 967 C C . SER A 1 129 ? 49.835 28.568 -28.936 1.00 86.62 129 SER A C 1
ATOM 969 O O . SER A 1 129 ? 49.386 28.785 -27.812 1.00 86.62 129 SER A O 1
ATOM 971 N N . SER A 1 130 ? 49.049 28.521 -30.015 1.00 88.81 130 SER A N 1
ATOM 972 C CA . SER A 1 130 ? 47.590 28.652 -29.949 1.00 88.81 130 SER A CA 1
ATOM 973 C C . SER A 1 130 ? 46.935 27.453 -29.253 1.00 88.81 130 SER A C 1
ATOM 975 O O . SER A 1 130 ? 46.013 27.632 -28.454 1.00 88.81 130 SER A O 1
ATOM 977 N N . LEU A 1 131 ? 47.431 26.238 -29.506 1.00 88.00 131 LEU A N 1
ATOM 978 C CA . LEU A 1 131 ? 46.968 25.028 -28.826 1.00 88.00 131 LEU A CA 1
ATOM 979 C C . LEU A 1 131 ? 47.311 25.051 -27.333 1.00 88.00 131 LEU A C 1
ATOM 981 O O . LEU A 1 131 ? 46.451 24.733 -26.517 1.00 88.00 131 LEU A O 1
ATOM 985 N N . GLU A 1 132 ? 48.515 25.484 -26.957 1.00 89.56 132 GLU A N 1
ATOM 986 C CA . GLU A 1 132 ? 48.908 25.632 -25.550 1.00 89.56 132 GLU A CA 1
ATOM 987 C C . GLU A 1 132 ? 48.005 26.622 -24.799 1.00 89.56 132 GLU A C 1
ATOM 989 O O . GLU A 1 132 ? 47.575 26.353 -23.674 1.00 89.56 132 GLU A O 1
ATOM 994 N N . GLU A 1 133 ? 47.657 27.749 -25.426 1.00 88.50 133 GLU A N 1
ATOM 995 C CA . GLU A 1 133 ? 46.739 28.725 -24.836 1.00 88.50 133 GLU A CA 1
ATOM 996 C C . GLU A 1 133 ? 45.322 28.154 -24.678 1.00 88.50 133 GLU A C 1
ATOM 998 O O . GLU A 1 133 ? 44.676 28.370 -23.649 1.00 88.50 133 GLU A O 1
ATOM 1003 N N . ARG A 1 134 ? 44.863 27.344 -25.639 1.00 88.75 134 ARG A N 1
ATOM 1004 C CA . ARG A 1 134 ? 43.566 26.664 -25.558 1.00 88.75 134 ARG A CA 1
ATOM 1005 C C . ARG A 1 134 ? 43.533 25.569 -24.493 1.00 88.75 134 ARG A C 1
ATOM 1007 O O . ARG A 1 134 ? 42.550 25.473 -23.765 1.00 88.75 134 ARG A O 1
ATOM 1014 N N . VAL A 1 135 ? 44.607 24.795 -24.339 1.00 89.50 135 VAL A N 1
ATOM 1015 C CA . VAL A 1 135 ? 44.747 23.816 -23.246 1.00 89.50 135 VAL A CA 1
ATOM 1016 C C . VAL A 1 135 ? 44.691 24.520 -21.892 1.00 89.50 135 VAL A C 1
ATOM 1018 O O . VAL A 1 135 ? 44.020 24.046 -20.977 1.00 89.50 135 VAL A O 1
ATOM 1021 N N . LYS A 1 136 ? 45.331 25.686 -21.765 1.00 90.44 136 LYS A N 1
ATOM 1022 C CA . LYS A 1 136 ? 45.286 26.479 -20.534 1.00 90.44 136 LYS A CA 1
ATOM 1023 C C . LYS A 1 136 ? 43.876 26.994 -20.221 1.00 90.44 136 LYS A C 1
ATOM 1025 O O . LYS A 1 136 ? 43.462 26.929 -19.066 1.00 90.44 136 LYS A O 1
ATOM 1030 N N . GLN A 1 137 ? 43.133 27.459 -21.228 1.00 87.19 137 GLN A N 1
ATOM 1031 C CA . GLN A 1 137 ? 41.730 27.868 -21.066 1.00 87.19 137 GLN A CA 1
ATOM 1032 C C . GLN A 1 137 ? 40.845 26.692 -20.639 1.00 87.19 137 GLN A C 1
ATOM 1034 O O . GLN A 1 137 ? 40.100 26.813 -19.671 1.00 87.19 137 GLN A O 1
ATOM 1039 N N . LEU A 1 138 ? 40.993 25.533 -21.286 1.00 88.94 138 LEU A N 1
ATOM 1040 C CA . LEU A 1 138 ? 40.251 24.324 -20.923 1.00 88.94 138 LEU A CA 1
ATOM 1041 C C . LEU A 1 138 ? 40.573 23.861 -19.498 1.00 88.94 138 LEU A C 1
ATOM 1043 O O . LEU A 1 138 ? 39.670 23.476 -18.767 1.00 88.94 138 LEU A O 1
ATOM 1047 N N . GLN A 1 139 ? 41.830 23.945 -19.055 1.00 87.50 139 GLN A N 1
ATOM 1048 C CA . GLN A 1 139 ? 42.193 23.631 -17.668 1.00 87.50 139 GLN A CA 1
ATOM 1049 C C . GLN A 1 139 ? 41.520 24.570 -16.653 1.00 87.50 139 GLN A C 1
ATOM 1051 O O . GLN A 1 139 ? 41.124 24.125 -15.574 1.00 87.50 139 GLN A O 1
ATOM 1056 N N . GLU A 1 140 ? 41.369 25.853 -16.984 1.00 91.50 140 GLU A N 1
ATOM 1057 C CA . GLU A 1 140 ? 40.694 26.837 -16.131 1.00 91.50 140 GLU A CA 1
ATOM 1058 C C . GLU A 1 140 ? 39.168 26.620 -16.096 1.00 91.50 140 GLU A C 1
ATOM 1060 O O . GLU A 1 140 ? 38.556 26.658 -15.022 1.00 91.50 140 GLU A O 1
ATOM 1065 N N . GLU A 1 141 ? 38.559 26.283 -17.237 1.00 88.88 141 GLU A N 1
ATOM 1066 C CA . GLU A 1 141 ? 37.150 25.873 -17.331 1.00 88.88 141 GLU A CA 1
ATOM 1067 C C . GLU A 1 141 ? 36.878 24.586 -16.536 1.00 88.88 141 GLU A C 1
ATOM 1069 O O . GLU A 1 141 ? 35.936 24.517 -15.747 1.00 88.88 141 GLU A O 1
ATOM 1074 N N . LEU A 1 142 ? 37.754 23.587 -16.644 1.00 87.75 142 LEU A N 1
ATOM 1075 C CA . LEU A 1 142 ? 37.612 22.311 -15.938 1.00 87.75 142 LEU A CA 1
ATOM 1076 C C . LEU A 1 142 ? 37.814 22.481 -14.421 1.00 87.75 142 LEU A C 1
ATOM 1078 O O . LEU A 1 142 ? 37.148 21.827 -13.617 1.00 87.75 142 LEU A O 1
ATOM 1082 N N . SER A 1 143 ? 38.686 23.407 -14.004 1.00 88.44 143 SER A N 1
ATOM 1083 C CA . SER A 1 143 ? 38.832 23.803 -12.597 1.00 88.44 143 SER A CA 1
ATOM 1084 C C . SER A 1 143 ? 37.564 24.469 -12.056 1.00 88.44 143 SER A C 1
ATOM 1086 O O . SER A 1 143 ? 37.114 24.141 -10.957 1.00 88.44 143 SER A O 1
ATOM 1088 N N . THR A 1 144 ? 36.966 25.383 -12.821 1.00 87.38 144 THR A N 1
ATOM 1089 C CA . THR A 1 144 ? 35.735 26.072 -12.409 1.00 87.38 144 THR A CA 1
ATOM 1090 C C . THR A 1 144 ? 34.522 25.141 -12.410 1.00 87.38 144 THR A C 1
ATOM 1092 O O . THR A 1 144 ? 33.710 25.213 -11.487 1.00 87.38 144 THR A O 1
ATOM 1095 N N . GLU A 1 145 ? 34.416 24.203 -13.356 1.00 89.44 145 GLU A N 1
ATOM 1096 C CA . GLU A 1 145 ? 33.367 23.175 -13.336 1.00 89.44 145 GLU A CA 1
ATOM 1097 C C . GLU A 1 145 ? 33.506 22.256 -12.111 1.00 89.44 145 GLU A C 1
ATOM 1099 O O . GLU A 1 145 ? 32.518 21.973 -11.429 1.00 89.44 145 GLU A O 1
ATOM 1104 N N . ARG A 1 146 ? 34.733 21.836 -11.767 1.00 88.31 146 ARG A N 1
ATOM 1105 C CA . ARG A 1 146 ? 34.991 21.035 -10.557 1.00 88.31 146 ARG A CA 1
ATOM 1106 C C . ARG A 1 146 ? 34.566 21.768 -9.287 1.00 88.31 146 ARG A C 1
ATOM 1108 O O . ARG A 1 146 ? 33.910 21.167 -8.439 1.00 88.31 146 ARG A O 1
ATOM 1115 N N . GLU A 1 147 ? 34.868 23.059 -9.160 1.00 89.56 147 GLU A N 1
ATOM 1116 C CA . GLU A 1 147 ? 34.400 23.864 -8.024 1.00 89.56 147 GLU A CA 1
ATOM 1117 C C . GLU A 1 147 ? 32.870 23.962 -7.968 1.00 89.56 147 GLU A C 1
ATOM 1119 O O . GLU A 1 147 ? 32.281 23.823 -6.893 1.00 89.56 147 GLU A O 1
ATOM 1124 N N . GLN A 1 148 ? 32.207 24.146 -9.113 1.00 87.56 148 GLN A N 1
ATOM 1125 C CA . GLN A 1 148 ? 30.744 24.185 -9.179 1.00 87.56 148 GLN A CA 1
ATOM 1126 C C . GLN A 1 148 ? 30.113 22.842 -8.793 1.00 87.56 148 GLN A C 1
ATOM 1128 O O . GLN A 1 148 ? 29.125 22.830 -8.054 1.00 87.56 148 GLN A O 1
ATOM 1133 N N . ARG A 1 149 ? 30.696 21.714 -9.222 1.00 85.94 149 ARG A N 1
ATOM 1134 C CA . ARG A 1 149 ? 30.249 20.372 -8.818 1.00 85.94 149 ARG A CA 1
ATOM 1135 C C . ARG A 1 149 ? 30.399 20.152 -7.319 1.00 85.94 149 ARG A C 1
ATOM 1137 O O . ARG A 1 149 ? 29.432 19.749 -6.682 1.00 85.94 149 ARG A O 1
ATOM 1144 N N . VAL A 1 150 ? 31.546 20.503 -6.734 1.00 89.38 150 VAL A N 1
ATOM 1145 C CA . VAL A 1 150 ? 31.763 20.382 -5.281 1.00 89.38 150 VAL A CA 1
ATOM 1146 C C . VAL A 1 150 ? 30.764 21.240 -4.498 1.00 89.38 150 VAL A C 1
ATOM 1148 O O . VAL A 1 150 ? 30.206 20.786 -3.500 1.00 89.38 150 VAL A O 1
ATOM 1151 N N . GLN A 1 151 ? 30.469 22.461 -4.958 1.00 85.44 151 GLN A N 1
ATOM 1152 C CA . GLN A 1 151 ? 29.447 23.304 -4.327 1.00 85.44 151 GLN A CA 1
ATOM 1153 C C . GLN A 1 151 ? 28.029 22.731 -4.474 1.00 85.44 151 GLN A C 1
ATOM 1155 O O . GLN A 1 151 ? 27.216 22.851 -3.554 1.00 85.44 151 GLN A O 1
ATOM 1160 N N . ALA A 1 152 ? 27.706 22.120 -5.616 1.00 83.81 152 ALA A N 1
ATOM 1161 C CA . ALA A 1 152 ? 26.421 21.463 -5.832 1.00 83.81 152 ALA A CA 1
ATOM 1162 C C . ALA A 1 152 ? 26.264 20.219 -4.942 1.00 83.81 152 ALA A C 1
ATOM 1164 O O . ALA A 1 152 ? 25.216 20.048 -4.318 1.00 83.81 152 ALA A O 1
ATOM 1165 N N . GLU A 1 153 ? 27.312 19.404 -4.817 1.00 84.38 153 GLU A N 1
ATOM 1166 C CA . GLU A 1 153 ? 27.353 18.241 -3.926 1.00 84.38 153 GLU A CA 1
ATOM 1167 C C . GLU A 1 153 ? 27.239 18.644 -2.454 1.00 84.38 153 GLU A C 1
ATOM 1169 O O . GLU A 1 153 ? 26.463 18.037 -1.718 1.00 84.38 153 GLU A O 1
ATOM 1174 N N . GLN A 1 154 ? 27.921 19.711 -2.023 1.00 87.75 154 GLN A N 1
ATOM 1175 C CA . GLN A 1 154 ? 27.772 20.241 -0.663 1.00 87.75 154 GLN A CA 1
ATOM 1176 C C . GLN A 1 154 ? 26.334 20.685 -0.377 1.00 87.75 154 GLN A C 1
ATOM 1178 O O . GLN A 1 154 ? 25.777 20.318 0.656 1.00 87.75 154 GLN A O 1
ATOM 1183 N N . LYS A 1 155 ? 25.687 21.403 -1.304 1.00 87.69 155 LYS A N 1
ATOM 1184 C CA . LYS A 1 155 ? 24.276 21.802 -1.153 1.00 87.69 155 LYS A CA 1
ATOM 1185 C C . LYS A 1 155 ? 23.328 20.605 -1.120 1.00 87.69 155 LYS A C 1
ATOM 1187 O O . LYS A 1 155 ? 22.325 20.640 -0.406 1.00 87.69 155 LYS A O 1
ATOM 1192 N N . LEU A 1 156 ? 23.617 19.559 -1.894 1.00 85.56 156 LEU A N 1
ATOM 1193 C CA . LEU A 1 156 ? 22.832 18.328 -1.875 1.00 85.56 156 LEU A CA 1
ATOM 1194 C C . LEU A 1 156 ? 22.997 17.601 -0.533 1.00 85.56 156 LEU A C 1
ATOM 1196 O O . LEU A 1 156 ? 21.998 17.234 0.079 1.00 85.56 156 LEU A O 1
ATOM 1200 N N . ALA A 1 157 ? 24.227 17.497 -0.027 1.00 82.75 157 ALA A N 1
ATOM 1201 C CA . ALA A 1 157 ? 24.518 16.903 1.274 1.00 82.75 157 ALA A CA 1
ATOM 1202 C C . ALA A 1 157 ? 23.863 17.679 2.431 1.00 82.75 157 ALA A C 1
ATOM 1204 O O . ALA A 1 157 ? 23.283 17.070 3.328 1.00 82.75 157 ALA A O 1
ATOM 1205 N N . GLU A 1 158 ? 23.882 19.016 2.402 1.00 86.94 158 GLU A N 1
ATOM 1206 C CA . GLU A 1 158 ? 23.177 19.861 3.377 1.00 86.94 158 GLU A CA 1
ATOM 1207 C C . GLU A 1 158 ? 21.659 19.638 3.337 1.00 86.94 158 GLU A C 1
ATOM 1209 O O . GLU A 1 158 ? 21.008 19.549 4.383 1.00 86.94 158 GLU A O 1
ATOM 1214 N N . LYS A 1 159 ? 21.089 19.500 2.134 1.00 88.06 159 LYS A N 1
ATOM 1215 C CA . LYS A 1 159 ? 19.665 19.206 1.949 1.00 88.06 159 LYS A CA 1
ATOM 1216 C C . LYS A 1 159 ? 19.299 17.821 2.485 1.00 88.06 159 LYS A C 1
ATOM 1218 O O . LYS A 1 159 ? 18.279 17.697 3.163 1.00 88.06 159 LYS A O 1
ATOM 1223 N N . ASP A 1 160 ? 20.128 16.811 2.241 1.00 83.25 160 ASP A N 1
ATOM 1224 C CA . ASP A 1 160 ? 19.921 15.459 2.764 1.00 83.25 160 ASP A CA 1
ATOM 1225 C C . ASP A 1 160 ? 20.031 15.425 4.293 1.00 83.25 160 ASP A C 1
ATOM 1227 O O . ASP A 1 160 ? 19.203 14.800 4.959 1.00 83.25 160 ASP A O 1
ATOM 1231 N N . HIS A 1 161 ? 20.976 16.168 4.877 1.00 83.75 161 HIS A N 1
ATOM 1232 C CA . HIS A 1 161 ? 21.092 16.299 6.330 1.00 83.75 161 HIS A CA 1
ATOM 1233 C C . HIS A 1 161 ? 19.883 17.017 6.946 1.00 83.75 161 HIS A C 1
ATOM 1235 O O . HIS A 1 161 ? 19.348 16.573 7.964 1.00 83.75 161 HIS A O 1
ATOM 1241 N N . SER A 1 162 ? 19.394 18.081 6.301 1.00 87.44 162 SER A N 1
ATOM 1242 C CA . SER A 1 162 ? 18.164 18.766 6.713 1.00 87.44 162 SER A CA 1
ATOM 1243 C C . SER A 1 162 ? 16.947 17.841 6.642 1.00 87.44 162 SER A C 1
ATOM 1245 O O . SER A 1 162 ? 16.106 17.864 7.539 1.00 87.44 162 SER A O 1
ATOM 1247 N N . MET A 1 163 ? 16.848 17.012 5.600 1.00 85.56 163 MET A N 1
ATOM 1248 C CA . MET A 1 163 ? 15.745 16.067 5.429 1.00 85.56 163 MET A CA 1
ATOM 1249 C C . MET A 1 163 ? 15.791 14.948 6.474 1.00 85.56 163 MET A C 1
ATOM 1251 O O . MET A 1 163 ? 14.756 14.585 7.031 1.00 85.56 163 MET A O 1
ATOM 1255 N N . GLN A 1 164 ? 16.983 14.434 6.793 1.00 83.25 164 GLN A N 1
ATOM 1256 C CA . GLN A 1 164 ? 17.172 13.465 7.875 1.00 83.25 164 GLN A CA 1
ATOM 1257 C C . GLN A 1 164 ? 16.785 14.045 9.239 1.00 83.25 164 GLN A C 1
ATOM 1259 O O . GLN A 1 164 ? 16.147 13.349 10.029 1.00 83.25 164 GLN A O 1
ATOM 1264 N N . HIS A 1 165 ? 17.118 15.312 9.507 1.00 86.62 165 HIS A N 1
ATOM 1265 C CA . HIS A 1 165 ? 16.712 15.979 10.744 1.00 86.62 165 HIS A CA 1
ATOM 1266 C C . HIS A 1 165 ? 15.188 16.134 10.827 1.00 86.62 165 HIS A C 1
ATOM 1268 O O . HIS A 1 165 ? 14.592 15.779 11.840 1.00 86.62 165 HIS A O 1
ATOM 1274 N N . GLU A 1 166 ? 14.535 16.562 9.742 1.00 88.56 166 GLU A N 1
ATOM 1275 C CA . GLU A 1 166 ? 13.070 16.656 9.686 1.00 88.56 166 GLU A CA 1
ATOM 1276 C C . GLU A 1 166 ? 12.399 15.284 9.886 1.00 88.56 166 GLU A C 1
ATOM 1278 O O . GLU A 1 166 ? 11.357 15.176 10.536 1.00 88.56 166 GLU A O 1
ATOM 1283 N N . LEU A 1 167 ? 13.002 14.213 9.359 1.00 85.50 167 LEU A N 1
ATOM 1284 C CA . LEU A 1 167 ? 12.507 12.849 9.535 1.00 85.50 167 LEU A CA 1
ATOM 1285 C C . LEU A 1 167 ? 12.645 12.376 10.991 1.00 85.50 167 LEU A C 1
ATOM 1287 O O . LEU A 1 167 ? 11.715 11.775 11.530 1.00 85.50 167 LEU A O 1
ATOM 1291 N N . MET A 1 168 ? 13.772 12.687 11.637 1.00 83.38 168 MET A N 1
ATOM 1292 C CA . MET A 1 168 ? 14.011 12.408 13.057 1.00 83.38 168 MET A CA 1
ATOM 1293 C C . MET A 1 168 ? 13.044 13.182 13.957 1.00 83.38 168 MET A C 1
ATOM 1295 O O . MET A 1 168 ? 12.495 12.598 14.891 1.00 83.38 168 MET A O 1
ATOM 1299 N N . ASP A 1 169 ? 12.766 14.451 13.650 1.00 86.75 169 ASP A N 1
ATOM 1300 C CA . ASP A 1 169 ? 11.807 15.270 14.398 1.00 86.75 169 ASP A CA 1
ATOM 1301 C C . ASP A 1 169 ? 10.378 14.725 14.256 1.00 86.75 169 ASP A C 1
ATOM 1303 O O . ASP A 1 169 ? 9.682 14.543 15.257 1.00 86.75 169 ASP A O 1
ATOM 1307 N N . LYS A 1 170 ? 9.957 14.350 13.038 1.00 86.81 170 LYS A N 1
ATOM 1308 C CA . LYS A 1 170 ? 8.658 13.687 12.807 1.00 86.81 170 LYS A CA 1
ATOM 1309 C C . LYS A 1 170 ? 8.562 12.344 13.525 1.00 86.81 170 LYS A C 1
ATOM 1311 O O . LYS A 1 170 ? 7.499 11.992 14.039 1.00 86.81 170 LYS A O 1
ATOM 1316 N N . GLN A 1 171 ? 9.655 11.585 13.582 1.00 85.69 171 GLN A N 1
ATOM 1317 C CA . GLN A 1 171 ? 9.696 10.319 14.308 1.00 85.69 171 GLN A CA 1
ATOM 1318 C C . GLN A 1 171 ? 9.638 10.531 15.828 1.00 85.69 171 GLN A C 1
ATOM 1320 O O . GLN A 1 171 ? 8.945 9.786 16.521 1.00 85.69 171 GLN A O 1
ATOM 1325 N N . ALA A 1 172 ? 10.301 11.563 16.353 1.00 85.38 172 ALA A N 1
ATOM 1326 C CA . ALA A 1 172 ? 10.206 11.953 17.756 1.00 85.38 172 ALA A CA 1
ATOM 1327 C C . ALA A 1 172 ? 8.783 12.411 18.122 1.00 85.38 172 ALA A C 1
ATOM 1329 O O . ALA A 1 172 ? 8.253 11.990 19.151 1.00 85.38 172 ALA A O 1
ATOM 1330 N N . GLU A 1 173 ? 8.129 13.189 17.257 1.00 87.31 173 GLU A N 1
ATOM 1331 C CA . GLU A 1 173 ? 6.740 13.621 17.435 1.00 87.31 173 GLU A CA 1
ATOM 1332 C C . GLU A 1 173 ? 5.768 12.429 17.409 1.00 87.31 173 GLU A C 1
ATOM 1334 O O . GLU A 1 173 ? 4.916 12.299 18.291 1.00 87.31 173 GLU A O 1
ATOM 1339 N N . ALA A 1 174 ? 5.945 11.496 16.467 1.00 84.94 174 ALA A N 1
ATOM 1340 C CA . ALA A 1 174 ? 5.155 10.268 16.398 1.00 84.94 174 ALA A CA 1
ATOM 1341 C C . ALA A 1 174 ? 5.331 9.389 17.649 1.00 84.94 174 ALA A C 1
ATOM 1343 O O . ALA A 1 174 ? 4.350 8.862 18.180 1.00 84.94 174 ALA A O 1
ATOM 1344 N N . ASN A 1 175 ? 6.561 9.266 18.154 1.00 85.31 175 ASN A N 1
ATOM 1345 C CA . ASN A 1 175 ? 6.855 8.522 19.379 1.00 85.31 175 ASN A CA 1
ATOM 1346 C C . ASN A 1 175 ? 6.255 9.197 20.622 1.00 85.31 175 ASN A C 1
ATOM 1348 O O . ASN A 1 175 ? 5.693 8.506 21.473 1.00 85.31 175 ASN A O 1
ATOM 1352 N N . SER A 1 176 ? 6.309 10.529 20.705 1.00 89.69 176 SER A N 1
ATOM 1353 C CA . SER A 1 176 ? 5.667 11.306 21.774 1.00 89.69 176 SER A CA 1
ATOM 1354 C C . SER A 1 176 ? 4.148 11.105 21.762 1.00 89.69 176 SER A C 1
ATOM 1356 O O . SER A 1 176 ? 3.551 10.751 22.779 1.00 89.69 176 SER A O 1
ATOM 1358 N N . ALA A 1 177 ? 3.515 11.203 20.588 1.00 85.38 177 ALA A N 1
ATOM 1359 C CA . ALA A 1 177 ? 2.084 10.950 20.431 1.00 85.38 177 ALA A CA 1
ATOM 1360 C C . ALA A 1 177 ? 1.700 9.497 20.776 1.00 85.38 177 ALA A C 1
ATOM 1362 O O . ALA A 1 177 ? 0.627 9.244 21.331 1.00 85.38 177 ALA A O 1
ATOM 1363 N N . ALA A 1 178 ? 2.564 8.524 20.470 1.00 84.50 178 ALA A N 1
ATOM 1364 C CA . ALA A 1 178 ? 2.363 7.130 20.858 1.00 84.50 178 ALA A CA 1
ATOM 1365 C C . ALA A 1 178 ? 2.461 6.934 22.382 1.00 84.50 178 ALA A C 1
ATOM 1367 O O . ALA A 1 178 ? 1.635 6.217 22.951 1.00 84.50 178 ALA A O 1
ATOM 1368 N N . GLN A 1 179 ? 3.406 7.602 23.051 1.00 86.75 179 GLN A N 1
ATOM 1369 C CA . GLN A 1 179 ? 3.515 7.592 24.513 1.00 86.75 179 GLN A CA 1
ATOM 1370 C C . GLN A 1 179 ? 2.291 8.219 25.186 1.00 86.75 179 GLN A C 1
ATOM 1372 O O . GLN A 1 179 ? 1.743 7.619 26.108 1.00 86.75 179 GLN A O 1
ATOM 1377 N N . GLU A 1 180 ? 1.796 9.358 24.695 1.00 89.62 180 GLU A N 1
ATOM 1378 C CA . GLU A 1 180 ? 0.576 9.982 25.228 1.00 89.62 180 GLU A CA 1
ATOM 1379 C C . GLU A 1 180 ? -0.651 9.068 25.084 1.00 89.62 180 GLU A C 1
ATOM 1381 O O . GLU A 1 180 ? -1.460 8.943 26.009 1.00 89.62 180 GLU A O 1
ATOM 1386 N N . ARG A 1 181 ? -0.777 8.368 23.947 1.00 89.38 181 ARG A N 1
ATOM 1387 C CA . ARG A 1 181 ? -1.836 7.365 23.745 1.00 89.38 181 ARG A CA 1
ATOM 1388 C C . ARG A 1 181 ? -1.693 6.196 24.714 1.00 89.38 181 ARG A C 1
ATOM 1390 O O . ARG A 1 181 ? -2.694 5.773 25.289 1.00 89.38 181 ARG A O 1
ATOM 1397 N N . LEU A 1 182 ? -0.475 5.698 24.924 1.00 87.94 182 LEU A N 1
ATOM 1398 C CA . LEU A 1 182 ? -0.211 4.612 25.865 1.00 87.94 182 LEU A CA 1
ATOM 1399 C C . LEU A 1 182 ? -0.550 5.026 27.304 1.00 87.94 182 LEU A C 1
ATOM 1401 O O . LEU A 1 182 ? -1.238 4.282 27.999 1.00 87.94 182 LEU A O 1
ATOM 1405 N N . GLU A 1 183 ? -0.150 6.223 27.737 1.00 88.69 183 GLU A N 1
ATOM 1406 C CA . GLU A 1 183 ? -0.527 6.759 29.050 1.00 88.69 183 GLU A CA 1
ATOM 1407 C C . GLU A 1 183 ? -2.041 6.925 29.201 1.00 88.69 183 GLU A C 1
ATOM 1409 O O . GLU A 1 183 ? -2.591 6.634 30.266 1.00 88.69 183 GLU A O 1
ATOM 1414 N N . SER A 1 184 ? -2.734 7.378 28.152 1.00 89.12 184 SER A N 1
ATOM 1415 C CA . SER A 1 184 ? -4.196 7.478 28.164 1.00 89.12 184 SER A CA 1
ATOM 1416 C C . SER A 1 184 ? -4.845 6.106 28.345 1.00 89.12 184 SER A C 1
ATOM 1418 O O . SER A 1 184 ? -5.749 5.966 29.170 1.00 89.12 184 SER A O 1
ATOM 1420 N N . VAL A 1 185 ? -4.370 5.086 27.622 1.00 87.06 185 VAL A N 1
ATOM 1421 C CA . VAL A 1 185 ? -4.870 3.707 27.739 1.00 87.06 185 VAL A CA 1
ATOM 1422 C C . VAL A 1 185 ? -4.575 3.131 29.124 1.00 87.06 185 VAL A C 1
ATOM 1424 O O . VAL A 1 185 ? -5.436 2.479 29.708 1.00 87.06 185 VAL A O 1
ATOM 1427 N N . LEU A 1 186 ? -3.394 3.397 29.690 1.00 88.19 186 LEU A N 1
ATOM 1428 C CA . LEU A 1 186 ? -3.046 2.965 31.046 1.00 88.19 186 LEU A CA 1
ATOM 1429 C C . LEU A 1 186 ? -3.958 3.608 32.098 1.00 88.19 186 LEU A C 1
ATOM 1431 O O . LEU A 1 186 ? -4.503 2.891 32.933 1.00 88.19 186 LEU A O 1
ATOM 1435 N N . LYS A 1 187 ? -4.211 4.921 32.015 1.00 89.75 187 LYS A N 1
ATOM 1436 C CA . LYS A 1 187 ? -5.157 5.623 32.904 1.00 89.75 187 LYS A CA 1
ATOM 1437 C C . LYS A 1 187 ? -6.586 5.091 32.767 1.00 89.75 187 LYS A C 1
ATOM 1439 O O . LYS A 1 187 ? -7.313 4.993 33.757 1.00 89.75 187 LYS A O 1
ATOM 1444 N N . GLU A 1 188 ? -7.009 4.743 31.554 1.00 88.44 188 GLU A N 1
ATOM 1445 C CA . GLU A 1 188 ? -8.317 4.127 31.321 1.00 88.44 188 GLU A CA 1
ATOM 1446 C C . GLU A 1 188 ? -8.391 2.713 31.911 1.00 88.44 188 GLU A C 1
ATOM 1448 O O . GLU A 1 188 ? -9.365 2.387 32.590 1.00 88.44 188 GLU A O 1
ATOM 1453 N N . ASN A 1 189 ? -7.339 1.908 31.758 1.00 86.00 189 ASN A N 1
ATOM 1454 C CA . ASN A 1 189 ? -7.240 0.595 32.393 1.00 86.00 189 ASN A CA 1
ATOM 1455 C C . ASN A 1 189 ? -7.251 0.692 33.922 1.00 86.00 189 ASN A C 1
ATOM 1457 O O . ASN A 1 189 ? -7.987 -0.049 34.566 1.00 86.00 189 ASN A O 1
ATOM 1461 N N . GLU A 1 190 ? -6.508 1.625 34.520 1.00 90.31 190 GLU A N 1
ATOM 1462 C CA . GLU A 1 190 ? -6.555 1.875 35.967 1.00 90.31 190 GLU A CA 1
ATOM 1463 C C . GLU A 1 190 ? -7.973 2.227 36.429 1.00 90.31 190 GLU A C 1
ATOM 1465 O O . GLU A 1 190 ? -8.455 1.712 37.442 1.00 90.31 190 GLU A O 1
ATOM 1470 N N . ARG A 1 191 ? -8.687 3.051 35.653 1.00 91.12 191 ARG A N 1
ATOM 1471 C CA . ARG A 1 191 ? -10.084 3.396 35.925 1.00 91.12 191 ARG A CA 1
ATOM 1472 C C . ARG A 1 191 ? -11.010 2.181 35.822 1.00 91.12 191 ARG A C 1
ATOM 1474 O O . ARG A 1 191 ? -11.876 2.019 36.682 1.00 91.12 191 ARG A O 1
ATOM 1481 N N . LEU A 1 192 ? -10.841 1.331 34.809 1.00 87.81 192 LEU A N 1
ATOM 1482 C CA . LEU A 1 192 ? -11.622 0.102 34.639 1.00 87.81 192 LEU A CA 1
ATOM 1483 C C . LEU A 1 192 ? -11.333 -0.912 35.752 1.00 87.81 192 LEU A C 1
ATOM 1485 O O . LEU A 1 192 ? -12.264 -1.523 36.274 1.00 87.81 192 LEU A O 1
ATOM 1489 N N . VAL A 1 193 ? -10.075 -1.047 36.177 1.00 87.44 193 VAL A N 1
ATOM 1490 C CA . VAL A 1 193 ? -9.678 -1.890 37.314 1.00 87.44 193 VAL A CA 1
ATOM 1491 C C . VAL A 1 193 ? -10.294 -1.369 38.612 1.00 87.44 193 VAL A C 1
ATOM 1493 O O . VAL A 1 193 ? -10.863 -2.153 39.370 1.00 87.44 193 VAL A O 1
ATOM 1496 N N . ALA A 1 194 ? -10.266 -0.055 38.851 1.00 85.38 194 ALA A N 1
ATOM 1497 C CA . ALA A 1 194 ? -10.927 0.554 40.004 1.00 85.38 194 ALA A CA 1
ATOM 1498 C C . ALA A 1 194 ? -12.450 0.331 39.976 1.00 85.38 194 ALA A C 1
ATOM 1500 O O . ALA A 1 194 ? -13.049 -0.014 40.996 1.00 85.38 194 ALA A O 1
ATOM 1501 N N . GLN A 1 195 ? -13.077 0.452 38.803 1.00 88.38 195 GLN A N 1
ATOM 1502 C CA . GLN A 1 195 ? -14.501 0.173 38.621 1.00 88.38 195 GLN A CA 1
ATOM 1503 C C . GLN A 1 195 ? -14.827 -1.309 38.863 1.00 88.38 195 GLN A C 1
ATOM 1505 O O . GLN A 1 195 ? -15.818 -1.623 39.521 1.00 88.38 195 GLN A O 1
ATOM 1510 N N . ALA A 1 196 ? -13.989 -2.230 38.384 1.00 84.00 196 ALA A N 1
ATOM 1511 C CA . ALA A 1 196 ? -14.141 -3.662 38.621 1.00 84.00 196 ALA A CA 1
ATOM 1512 C C . ALA A 1 196 ? -13.962 -4.021 40.104 1.00 84.00 196 ALA A C 1
ATOM 1514 O O . ALA A 1 196 ? -14.722 -4.834 40.632 1.00 84.00 196 ALA A O 1
ATOM 1515 N N . ALA A 1 197 ? -13.010 -3.388 40.797 1.00 85.19 197 ALA A N 1
ATOM 1516 C CA . ALA A 1 197 ? -12.824 -3.539 42.238 1.00 85.19 197 ALA A CA 1
ATOM 1517 C C . ALA A 1 197 ? -14.048 -3.034 43.019 1.00 85.19 197 ALA A C 1
ATOM 1519 O O . ALA A 1 197 ? -14.523 -3.714 43.929 1.00 85.19 197 ALA A O 1
ATOM 1520 N N . GLN A 1 198 ? -14.618 -1.895 42.613 1.00 88.06 198 GLN A N 1
ATOM 1521 C CA . GLN A 1 198 ? -15.856 -1.384 43.195 1.00 88.06 198 GLN A CA 1
ATOM 1522 C C . GLN A 1 198 ? -17.021 -2.362 42.977 1.00 88.06 198 GLN A C 1
ATOM 1524 O O . GLN A 1 198 ? -17.692 -2.726 43.943 1.00 88.06 198 GLN A O 1
ATOM 1529 N N . MET A 1 199 ? -17.215 -2.862 41.752 1.00 86.25 199 MET A N 1
ATOM 1530 C CA . MET A 1 199 ? -18.255 -3.856 41.459 1.00 86.25 199 MET A CA 1
ATOM 1531 C C . MET A 1 199 ? -18.057 -5.160 42.239 1.00 86.25 199 MET A C 1
ATOM 1533 O O . MET A 1 199 ? -19.041 -5.735 42.697 1.00 86.25 199 MET A O 1
ATOM 1537 N N . ARG A 1 200 ? -16.812 -5.617 42.440 1.00 84.88 200 ARG A N 1
ATOM 1538 C CA . ARG A 1 200 ? -16.519 -6.765 43.315 1.00 84.88 200 ARG A CA 1
ATOM 1539 C C . ARG A 1 200 ? -16.923 -6.496 44.757 1.00 84.88 200 ARG A C 1
ATOM 1541 O O . ARG A 1 200 ? -17.583 -7.341 45.343 1.00 84.88 200 ARG A O 1
ATOM 1548 N N . SER A 1 201 ? -16.596 -5.326 45.303 1.00 84.94 201 SER A N 1
ATOM 1549 C CA . SER A 1 201 ? -16.991 -4.976 46.673 1.00 84.94 201 SER A CA 1
ATOM 1550 C C . SER A 1 201 ? -18.516 -4.915 46.833 1.00 84.94 201 SER A C 1
ATOM 1552 O O . SER A 1 201 ? -19.064 -5.425 47.806 1.00 84.94 201 SER A O 1
ATOM 1554 N N . GLU A 1 202 ? -19.227 -4.371 45.839 1.00 83.25 202 GLU A N 1
ATOM 1555 C CA . GLU A 1 202 ? -20.692 -4.346 45.822 1.00 83.25 202 GLU A CA 1
ATOM 1556 C C . GLU A 1 202 ? -21.279 -5.759 45.690 1.00 83.25 202 GLU A C 1
ATOM 1558 O O . GLU A 1 202 ? -22.307 -6.063 46.299 1.00 83.25 202 GLU A O 1
ATOM 1563 N N . PHE A 1 203 ? -20.626 -6.631 44.918 1.00 86.38 203 PHE A N 1
ATOM 1564 C CA . PHE A 1 203 ? -21.013 -8.030 44.781 1.00 86.38 203 PHE A CA 1
ATOM 1565 C C . PHE A 1 203 ? -20.807 -8.804 46.085 1.00 86.38 203 PHE A C 1
ATOM 1567 O O . PHE A 1 203 ? -21.733 -9.478 46.513 1.00 86.38 203 PHE A O 1
ATOM 1574 N N . GLU A 1 204 ? -19.665 -8.655 46.759 1.00 85.19 204 GLU A N 1
ATOM 1575 C CA . GLU A 1 204 ? -19.387 -9.301 48.051 1.00 85.19 204 GLU A CA 1
ATOM 1576 C C . GLU A 1 204 ? -20.385 -8.874 49.139 1.00 85.19 204 GLU A C 1
ATOM 1578 O O . GLU A 1 204 ? -20.837 -9.700 49.934 1.00 85.19 204 GLU A O 1
ATOM 1583 N N . VAL A 1 205 ? -20.782 -7.596 49.158 1.00 82.56 205 VAL A N 1
ATOM 1584 C CA . VAL A 1 205 ? -21.837 -7.105 50.060 1.00 82.56 205 VAL A CA 1
ATOM 1585 C C . VAL A 1 205 ? -23.174 -7.771 49.736 1.00 82.56 205 VAL A C 1
ATOM 1587 O O . VAL A 1 205 ? -23.824 -8.305 50.634 1.00 82.56 205 VAL A O 1
ATOM 1590 N N . ARG A 1 206 ? -23.562 -7.820 48.454 1.00 81.81 206 ARG A N 1
ATOM 1591 C CA . ARG A 1 206 ? -24.796 -8.505 48.035 1.00 81.81 206 ARG A CA 1
ATOM 1592 C C . ARG A 1 206 ? -24.755 -9.998 48.316 1.00 81.81 206 ARG A C 1
ATOM 1594 O O . ARG A 1 206 ? -25.784 -10.558 48.661 1.00 81.81 206 ARG A O 1
ATOM 1601 N N . GLU A 1 207 ? -23.609 -10.646 48.164 1.00 81.06 207 GLU A N 1
ATOM 1602 C CA . GLU A 1 207 ? -23.445 -12.074 48.420 1.00 81.06 207 GLU A CA 1
ATOM 1603 C C . GLU A 1 207 ? -23.582 -12.380 49.916 1.00 81.06 207 GLU A C 1
ATOM 1605 O O . GLU A 1 207 ? -24.256 -13.344 50.277 1.00 81.06 207 GLU A O 1
ATOM 1610 N N . ARG A 1 208 ? -23.066 -11.507 50.795 1.00 79.94 208 ARG A N 1
ATOM 1611 C CA . ARG A 1 208 ? -23.354 -11.555 52.239 1.00 79.94 208 ARG A CA 1
ATOM 1612 C C . ARG A 1 208 ? -24.839 -11.387 52.543 1.00 79.94 208 ARG A C 1
ATOM 1614 O O . ARG A 1 208 ? -25.392 -12.198 53.284 1.00 79.94 208 ARG A O 1
ATOM 1621 N N . ASP A 1 209 ? -25.490 -10.386 51.957 1.00 78.19 209 ASP A N 1
ATOM 1622 C CA . ASP A 1 209 ? -26.927 -10.152 52.156 1.00 78.19 209 ASP A CA 1
ATOM 1623 C C . ASP A 1 209 ? -27.763 -11.338 51.644 1.00 78.19 209 ASP A C 1
ATOM 1625 O O . ASP A 1 209 ? -28.744 -11.754 52.266 1.00 78.19 209 ASP A O 1
ATOM 1629 N N . PHE A 1 210 ? -27.345 -11.934 50.525 1.00 76.38 210 PHE A N 1
ATOM 1630 C CA . PHE A 1 210 ? -27.994 -13.098 49.940 1.00 76.38 210 PHE A CA 1
ATOM 1631 C C . PHE A 1 210 ? -27.775 -14.354 50.785 1.00 76.38 210 PHE A C 1
ATOM 1633 O O . PHE A 1 210 ? -28.715 -15.124 50.960 1.00 76.38 210 PHE A O 1
ATOM 1640 N N . ALA A 1 211 ? -26.577 -14.558 51.342 1.00 73.94 211 ALA A N 1
ATOM 1641 C CA . ALA A 1 211 ? -26.283 -15.660 52.254 1.00 73.94 211 ALA A CA 1
ATOM 1642 C C . ALA A 1 211 ? -27.149 -15.582 53.521 1.00 73.94 211 ALA A C 1
ATOM 1644 O O . ALA A 1 211 ? -27.796 -16.570 53.869 1.00 73.94 211 ALA A O 1
ATOM 1645 N N . LEU A 1 212 ? -27.264 -14.393 54.123 1.00 74.00 212 LEU A N 1
ATOM 1646 C CA . LEU A 1 212 ? -28.140 -14.144 55.274 1.00 74.00 212 LEU A CA 1
ATOM 1647 C C . LEU A 1 212 ? -29.619 -14.401 54.935 1.00 74.00 212 LEU A C 1
ATOM 1649 O O . LEU A 1 212 ? -30.346 -15.017 55.713 1.00 74.00 212 LEU A O 1
ATOM 1653 N N . SER A 1 213 ? -30.069 -14.003 53.740 1.00 79.06 213 SER A N 1
ATOM 1654 C CA . SER A 1 213 ? -31.435 -14.279 53.274 1.00 79.06 213 SER A CA 1
ATOM 1655 C C . SER A 1 213 ? -31.685 -15.768 52.994 1.00 79.06 213 SER A C 1
ATOM 1657 O O . SER A 1 213 ? -32.780 -16.278 53.248 1.00 79.06 213 SER A O 1
ATOM 1659 N N . ARG A 1 214 ? -30.680 -16.492 52.485 1.00 73.56 214 ARG A N 1
ATOM 1660 C CA . ARG A 1 214 ? -30.761 -17.934 52.213 1.00 73.56 214 ARG A CA 1
ATOM 1661 C C . ARG A 1 214 ? -30.856 -18.740 53.500 1.00 73.56 214 ARG A C 1
ATOM 1663 O O . ARG A 1 214 ? -31.593 -19.722 53.534 1.00 73.56 214 ARG A O 1
ATOM 1670 N N . GLU A 1 215 ? -30.144 -18.319 54.537 1.00 74.88 215 GLU A N 1
ATOM 1671 C CA . GLU A 1 215 ? -30.188 -18.939 55.858 1.00 74.88 215 GLU A CA 1
ATOM 1672 C C . GLU A 1 215 ? -31.585 -18.777 56.484 1.00 74.88 215 GLU A C 1
ATOM 1674 O O . GLU A 1 215 ? -32.194 -19.777 56.878 1.00 74.88 215 GLU A O 1
ATOM 1679 N N . ASP A 1 216 ? -32.168 -17.575 56.391 1.00 73.12 216 ASP A N 1
ATOM 1680 C CA . ASP A 1 216 ? -33.538 -17.265 56.837 1.00 73.12 216 ASP A CA 1
ATOM 1681 C C . ASP A 1 216 ? -34.621 -18.021 56.030 1.00 73.12 216 ASP A C 1
ATOM 1683 O O . ASP A 1 216 ? -35.608 -18.524 56.576 1.00 73.12 216 ASP A O 1
ATOM 1687 N N . GLN A 1 217 ? -34.431 -18.190 54.713 1.00 71.38 217 GLN A N 1
ATOM 1688 C CA . GLN A 1 217 ? -35.312 -19.031 53.890 1.00 71.38 217 GLN A CA 1
ATOM 1689 C C . GLN A 1 217 ? -35.144 -20.530 54.163 1.00 71.38 217 GLN A C 1
ATOM 1691 O O . GLN A 1 217 ? -36.119 -21.274 54.042 1.00 71.38 217 GLN A O 1
ATOM 1696 N N . SER A 1 218 ? -33.939 -20.995 54.500 1.00 70.69 218 SER A N 1
ATOM 1697 C CA . SER A 1 218 ? -33.703 -22.406 54.823 1.00 70.69 218 SER A CA 1
ATOM 1698 C C . SER A 1 218 ? -34.396 -22.799 56.128 1.00 70.69 218 SER A C 1
ATOM 1700 O O . SER A 1 218 ? -35.008 -23.865 56.182 1.00 70.69 218 SER A O 1
ATOM 1702 N N . GLN A 1 219 ? -34.417 -21.901 57.120 1.00 69.56 219 GLN A N 1
ATOM 1703 C CA . GLN A 1 219 ? -35.169 -22.084 58.362 1.00 69.56 219 GLN A CA 1
ATOM 1704 C C . GLN A 1 219 ? -36.679 -22.159 58.090 1.00 69.56 219 GLN A C 1
ATOM 1706 O O . GLN A 1 219 ? -37.332 -23.110 58.516 1.00 69.56 219 GLN A O 1
ATOM 1711 N N . LYS A 1 220 ? -37.220 -21.260 57.256 1.00 71.62 220 LYS A N 1
ATOM 1712 C CA . LYS A 1 220 ? -38.639 -21.297 56.845 1.00 71.62 220 LYS A CA 1
ATOM 1713 C C . LYS A 1 220 ? -39.016 -22.552 56.049 1.00 71.62 220 LYS A C 1
ATOM 1715 O O . LYS A 1 220 ? -40.114 -23.082 56.213 1.00 71.62 220 LYS A O 1
ATOM 1720 N N . ARG A 1 221 ? -38.124 -23.060 55.188 1.00 70.06 221 ARG A N 1
ATOM 1721 C CA . ARG A 1 221 ? -38.358 -24.319 54.456 1.00 70.06 221 ARG A CA 1
ATOM 1722 C C . ARG A 1 221 ? -38.265 -25.540 55.363 1.00 70.06 221 ARG A C 1
ATOM 1724 O O . ARG A 1 221 ? -39.026 -26.476 55.153 1.00 70.06 221 ARG A O 1
ATOM 1731 N N . ALA A 1 222 ? -37.387 -25.538 56.365 1.00 64.62 222 ALA A N 1
ATOM 1732 C CA . ALA A 1 222 ? -37.329 -26.607 57.359 1.00 64.62 222 ALA A CA 1
ATOM 1733 C C . ALA A 1 222 ? -38.635 -26.687 58.174 1.00 64.62 222 ALA A C 1
ATOM 1735 O O . ALA A 1 222 ? -39.146 -27.782 58.405 1.00 64.62 222 ALA A O 1
ATOM 1736 N N . GLU A 1 223 ? -39.235 -25.542 58.514 1.00 64.31 223 GLU A N 1
ATOM 1737 C CA . GLU A 1 223 ? -40.554 -25.472 59.159 1.00 64.31 223 GLU A CA 1
ATOM 1738 C C . GLU A 1 223 ? -41.691 -25.950 58.238 1.00 64.31 223 GLU A C 1
ATOM 1740 O O . GLU A 1 223 ? -42.552 -26.724 58.662 1.00 64.31 223 GLU A O 1
ATOM 1745 N N . GLN A 1 224 ? -41.675 -25.573 56.953 1.00 63.25 224 GLN A N 1
ATOM 1746 C CA . GLN A 1 224 ? -42.661 -26.049 55.972 1.00 63.25 224 GLN A CA 1
ATOM 1747 C C . GLN A 1 224 ? -42.541 -27.551 55.682 1.00 63.25 224 GLN A C 1
ATOM 1749 O O . GLN A 1 224 ? -43.557 -28.233 55.562 1.00 63.25 224 GLN A O 1
ATOM 1754 N N . PHE A 1 225 ? -41.324 -28.093 55.621 1.00 63.34 225 PHE A N 1
ATOM 1755 C CA . PHE A 1 225 ? -41.088 -29.513 55.352 1.00 63.34 225 PHE A CA 1
ATOM 1756 C C . PHE A 1 225 ? -41.576 -30.407 56.504 1.00 63.34 225 PHE A C 1
ATOM 1758 O O . PHE A 1 225 ? -42.086 -31.503 56.268 1.00 63.34 225 PHE A O 1
ATOM 1765 N N . MET A 1 226 ? -41.499 -29.923 57.749 1.00 60.94 226 MET A N 1
ATOM 1766 C CA . MET A 1 226 ? -42.095 -30.604 58.905 1.00 60.94 226 MET A CA 1
ATOM 1767 C C . MET A 1 226 ? -43.633 -30.607 58.837 1.00 60.94 226 MET A C 1
ATOM 1769 O O . MET A 1 226 ? -44.243 -31.625 59.157 1.00 60.94 226 MET A O 1
ATOM 1773 N N . ALA A 1 227 ? -44.254 -29.538 58.325 1.00 56.28 227 ALA A N 1
ATOM 1774 C CA . ALA A 1 227 ? -45.707 -29.454 58.125 1.00 56.28 227 ALA A CA 1
ATOM 1775 C C . ALA A 1 227 ? -46.218 -30.282 56.922 1.00 56.28 227 ALA A C 1
ATOM 1777 O O . ALA A 1 227 ? -47.331 -30.809 56.935 1.00 56.28 227 ALA A O 1
ATOM 1778 N N . GLU A 1 228 ? -45.415 -30.432 55.867 1.00 51.19 228 GLU A N 1
ATOM 1779 C CA . GLU A 1 228 ? -45.793 -31.149 54.639 1.00 51.19 228 GLU A CA 1
ATOM 1780 C C . GLU A 1 228 ? -45.580 -32.673 54.746 1.00 51.19 228 GLU A C 1
ATOM 1782 O O . GLU A 1 228 ? -46.314 -33.468 54.142 1.00 51.19 228 GLU A O 1
ATOM 1787 N N . ARG A 1 229 ? -44.651 -33.102 55.613 1.00 53.47 229 ARG A N 1
ATOM 1788 C CA . ARG A 1 229 ? -44.459 -34.509 56.002 1.00 53.47 229 ARG A CA 1
ATOM 1789 C C . ARG A 1 229 ? -45.670 -35.077 56.754 1.00 53.47 229 ARG A C 1
ATOM 1791 O O . ARG A 1 229 ? -46.006 -36.243 56.562 1.00 53.47 229 ARG A O 1
ATOM 1798 N N . GLU A 1 230 ? -46.371 -34.245 57.523 1.00 54.31 230 GLU A N 1
ATOM 1799 C CA . GLU A 1 230 ? -47.618 -34.603 58.218 1.00 54.31 230 GLU A CA 1
ATOM 1800 C C . GLU A 1 230 ? -48.806 -34.761 57.243 1.00 54.31 230 GLU A C 1
ATOM 1802 O O . GLU A 1 230 ? -49.737 -35.532 57.477 1.00 54.31 230 GLU A O 1
ATOM 1807 N N . LYS A 1 231 ? -48.740 -34.092 56.084 1.00 50.06 231 LYS A N 1
ATOM 1808 C CA . LYS A 1 231 ? -49.773 -34.123 55.034 1.00 50.06 231 LYS A CA 1
ATOM 1809 C C . LYS A 1 231 ? -49.585 -35.275 54.037 1.00 50.06 231 LYS A C 1
ATOM 1811 O O . LYS A 1 231 ? -50.563 -35.809 53.514 1.00 50.06 231 LYS A O 1
ATOM 1816 N N . SER A 1 232 ? -48.340 -35.698 53.815 1.00 46.41 232 SER A N 1
ATOM 1817 C CA . SER A 1 232 ? -47.973 -36.734 52.834 1.00 46.41 232 SER A CA 1
ATOM 1818 C C . SER A 1 232 ? -48.184 -38.171 53.336 1.00 46.41 232 SER A C 1
ATOM 1820 O O . SER A 1 232 ? -48.334 -39.084 52.527 1.00 46.41 232 SER A O 1
ATOM 1822 N N . GLN A 1 233 ? -48.307 -38.389 54.652 1.00 47.31 233 GLN A N 1
ATOM 1823 C CA . GLN A 1 233 ? -48.670 -39.700 55.220 1.00 47.31 233 GLN A CA 1
ATOM 1824 C C . GLN A 1 233 ? -50.130 -40.117 54.955 1.00 47.31 233 GLN A C 1
ATOM 1826 O O . GLN A 1 233 ? -50.485 -41.267 55.198 1.00 47.31 233 GLN A O 1
ATOM 1831 N N . LYS A 1 234 ? -50.974 -39.223 54.417 1.00 46.19 234 LYS A N 1
ATOM 1832 C CA . LYS A 1 234 ? -52.407 -39.475 54.178 1.00 46.19 234 LYS A CA 1
ATOM 1833 C C . LYS A 1 234 ? -52.775 -39.763 52.713 1.00 46.19 234 LYS A C 1
ATOM 1835 O O . LYS A 1 234 ? -53.941 -39.999 52.425 1.00 46.19 234 LYS A O 1
ATOM 1840 N N . LEU A 1 235 ? -51.809 -39.740 51.789 1.00 44.47 235 LEU A N 1
ATOM 1841 C CA . LEU A 1 235 ? -52.049 -39.841 50.336 1.00 44.47 235 LEU A CA 1
ATOM 1842 C C . LEU A 1 235 ? -51.357 -41.035 49.654 1.00 44.47 235 LEU A C 1
ATOM 1844 O O . LEU A 1 235 ? -51.441 -41.181 48.440 1.00 44.47 235 LEU A O 1
ATOM 1848 N N . ALA A 1 236 ? -50.720 -41.922 50.420 1.00 40.69 236 ALA A N 1
ATOM 1849 C CA . ALA A 1 236 ? -49.967 -43.065 49.898 1.00 40.69 236 ALA A CA 1
ATOM 1850 C C . ALA A 1 236 ? -50.786 -44.373 49.804 1.00 40.69 236 ALA A C 1
ATOM 1852 O O . ALA A 1 236 ? -50.214 -45.450 49.957 1.00 40.69 236 ALA A O 1
ATOM 1853 N N . GLN A 1 237 ? -52.109 -44.299 49.591 1.00 43.03 237 GLN A N 1
ATOM 1854 C CA . GLN A 1 237 ? -52.972 -45.492 49.538 1.00 43.03 237 GLN A CA 1
ATOM 1855 C C . GLN A 1 237 ? -53.684 -45.767 48.209 1.00 43.03 237 GLN A C 1
ATOM 1857 O O . GLN A 1 237 ? -54.219 -46.855 48.075 1.00 43.03 237 GLN A O 1
ATOM 1862 N N . ASP A 1 238 ? -53.616 -44.891 47.204 1.00 45.44 238 ASP A N 1
ATOM 1863 C CA . ASP A 1 238 ? -54.273 -45.150 45.915 1.00 45.44 238 ASP A CA 1
ATOM 1864 C C . ASP A 1 238 ? -53.399 -44.709 44.736 1.00 45.44 238 ASP A C 1
ATOM 1866 O O . ASP A 1 238 ? -53.315 -43.517 44.441 1.00 45.44 238 ASP A O 1
ATOM 1870 N N . ASN A 1 239 ? -52.768 -45.664 44.038 1.00 38.25 239 ASN A N 1
ATOM 1871 C CA . ASN A 1 239 ? -52.744 -45.684 42.566 1.00 38.25 239 ASN A CA 1
ATOM 1872 C C . ASN A 1 239 ? -52.035 -46.923 41.998 1.00 38.25 239 ASN A C 1
ATOM 1874 O O . ASN A 1 239 ? -50.884 -46.884 41.567 1.00 38.25 239 ASN A O 1
ATOM 1878 N N . GLU A 1 240 ? -52.782 -48.022 41.919 1.00 42.56 240 GLU A N 1
ATOM 1879 C CA . GLU A 1 240 ? -52.397 -49.250 41.218 1.00 42.56 240 GLU A CA 1
ATOM 1880 C C . GLU A 1 240 ? -53.148 -49.376 39.874 1.00 42.56 240 GLU A C 1
ATOM 1882 O O . GLU A 1 240 ? -53.718 -50.412 39.552 1.00 42.56 240 GLU A O 1
ATOM 1887 N N . SER A 1 241 ? -53.197 -48.297 39.075 1.00 44.56 241 SER A N 1
ATOM 1888 C CA . SER A 1 241 ? -53.940 -48.287 37.795 1.00 44.56 241 SER A CA 1
ATOM 1889 C C . SER A 1 241 ? -53.175 -47.752 36.573 1.00 44.56 241 SER A C 1
ATOM 1891 O O . SER A 1 241 ? -53.732 -47.690 35.480 1.00 44.56 241 SER A O 1
ATOM 1893 N N . MET A 1 242 ? -51.875 -47.448 36.689 1.00 44.44 242 MET A N 1
ATOM 1894 C CA . MET A 1 242 ? -51.072 -46.881 35.586 1.00 44.44 242 MET A CA 1
ATOM 1895 C C . MET A 1 242 ? -50.159 -47.895 34.867 1.00 44.44 242 MET A C 1
ATOM 1897 O O . MET A 1 242 ? -49.196 -47.514 34.207 1.00 44.44 242 MET A O 1
ATOM 1901 N N . LYS A 1 243 ? -50.439 -49.200 34.991 1.00 47.09 243 LYS A N 1
ATOM 1902 C CA . LYS A 1 243 ? -49.528 -50.276 34.550 1.00 47.09 243 LYS A CA 1
ATOM 1903 C C . LYS A 1 243 ? -49.768 -50.803 33.126 1.00 47.09 243 LYS A C 1
ATOM 1905 O O . LYS A 1 243 ? -48.969 -51.592 32.643 1.00 47.09 243 LYS A O 1
ATOM 1910 N N . VAL A 1 244 ? -50.819 -50.348 32.436 1.00 47.81 244 VAL A N 1
ATOM 1911 C CA . VAL A 1 244 ? -51.169 -50.826 31.077 1.00 47.81 244 VAL A CA 1
ATOM 1912 C C . VAL A 1 244 ? -50.815 -49.808 29.976 1.00 47.81 244 VAL A C 1
ATOM 1914 O O . VAL A 1 244 ? -50.639 -50.184 28.824 1.00 47.81 244 VAL A O 1
ATOM 1917 N N . ALA A 1 245 ? -50.586 -48.532 30.317 1.00 45.38 245 ALA A N 1
ATOM 1918 C CA . ALA A 1 245 ? -50.127 -47.516 29.357 1.00 45.38 245 ALA A CA 1
ATOM 1919 C C . ALA A 1 245 ? -48.603 -47.544 29.099 1.00 45.38 245 ALA A C 1
ATOM 1921 O O . ALA A 1 245 ? -48.144 -47.000 28.097 1.00 45.38 245 ALA A O 1
ATOM 1922 N N . LEU A 1 246 ? -47.816 -48.191 29.974 1.00 47.75 246 LEU A N 1
ATOM 1923 C CA . LEU A 1 246 ? -46.352 -48.250 29.857 1.00 47.75 246 LEU A CA 1
ATOM 1924 C C . LEU A 1 246 ? -45.858 -49.176 28.730 1.00 47.75 246 LEU A C 1
ATOM 1926 O O . LEU A 1 246 ? -44.806 -48.916 28.158 1.00 47.75 246 LEU A O 1
ATOM 1930 N N . GLN A 1 247 ? -46.626 -50.203 28.352 1.00 48.03 247 GLN A N 1
ATOM 1931 C CA . GLN A 1 247 ? -46.172 -51.211 27.380 1.00 48.03 247 GLN A CA 1
ATOM 1932 C C . GLN A 1 247 ? -46.214 -50.740 25.915 1.00 48.03 247 GLN A C 1
ATOM 1934 O O . GLN A 1 247 ? -45.512 -51.296 25.078 1.00 48.03 247 GLN A O 1
ATOM 1939 N N . HIS A 1 248 ? -46.976 -49.688 25.589 1.00 46.44 248 HIS A N 1
ATOM 1940 C CA . HIS A 1 248 ? -46.964 -49.088 24.244 1.00 46.44 248 HIS A CA 1
ATOM 1941 C C . HIS A 1 248 ? -45.918 -47.970 24.083 1.00 46.44 248 HIS A C 1
ATOM 1943 O O . HIS A 1 248 ? -45.523 -47.673 22.959 1.00 46.44 248 HIS A O 1
ATOM 1949 N N . ALA A 1 249 ? -45.437 -47.383 25.186 1.00 51.50 249 ALA A N 1
ATOM 1950 C CA . ALA A 1 249 ? -44.385 -46.362 25.173 1.00 51.50 249 ALA A CA 1
ATOM 1951 C C . ALA A 1 249 ? -42.974 -46.965 25.020 1.00 51.50 249 ALA A C 1
ATOM 1953 O O . ALA A 1 249 ? -42.076 -46.314 24.485 1.00 51.50 249 ALA A O 1
ATOM 1954 N N . GLU A 1 250 ? -42.782 -48.219 25.443 1.00 53.50 250 GLU A N 1
ATOM 1955 C CA . GLU A 1 250 ? -41.496 -48.925 25.357 1.00 53.50 250 GLU A CA 1
ATOM 1956 C C . GLU A 1 250 ? -41.108 -49.283 23.910 1.00 53.50 250 GLU A C 1
ATOM 1958 O O . GLU A 1 250 ? -39.940 -49.160 23.554 1.00 53.50 250 GLU A O 1
ATOM 1963 N N . ALA A 1 251 ? -42.073 -49.577 23.029 1.00 53.47 251 ALA A N 1
ATOM 1964 C CA . ALA A 1 251 ? -41.798 -49.859 21.614 1.00 53.47 251 ALA A CA 1
ATOM 1965 C C . ALA A 1 251 ? -41.400 -48.604 20.804 1.00 53.47 251 ALA A C 1
ATOM 1967 O O . ALA A 1 251 ? -40.532 -48.677 19.939 1.00 53.47 251 ALA A O 1
ATOM 1968 N N . SER A 1 252 ? -41.972 -47.430 21.111 1.00 55.50 252 SER A N 1
ATOM 1969 C CA . SER A 1 252 ? -41.558 -46.155 20.493 1.00 55.50 252 SER A CA 1
ATOM 1970 C C . SER A 1 252 ? -40.220 -45.634 21.025 1.00 55.50 252 SER A C 1
ATOM 1972 O O . SER A 1 252 ? -39.537 -44.862 20.356 1.00 55.50 252 SER A O 1
ATOM 1974 N N . LYS A 1 253 ? -39.841 -46.051 22.239 1.00 64.75 253 LYS A N 1
ATOM 1975 C CA . LYS A 1 253 ? -38.584 -45.661 22.879 1.00 64.75 253 LYS A CA 1
ATOM 1976 C C . LYS A 1 253 ? -37.386 -46.341 22.213 1.00 64.75 253 LYS A C 1
ATOM 1978 O O . LYS A 1 253 ? -36.399 -45.663 21.956 1.00 64.75 253 LYS A O 1
ATOM 1983 N N . GLU A 1 254 ? -37.493 -47.622 21.856 1.00 58.66 254 GLU A N 1
ATOM 1984 C CA . GLU A 1 254 ? -36.414 -48.345 21.163 1.00 58.66 254 GLU A CA 1
ATOM 1985 C C . GLU A 1 254 ? -36.136 -47.804 19.748 1.00 58.66 254 GLU A C 1
ATOM 1987 O O . GLU A 1 254 ? -34.988 -47.781 19.304 1.00 58.66 254 GLU A O 1
ATOM 1992 N N . GLU A 1 255 ? -37.159 -47.329 19.033 1.00 62.50 255 GLU A N 1
ATOM 1993 C CA . GLU A 1 255 ? -36.986 -46.738 17.698 1.00 62.50 255 GLU A CA 1
ATOM 1994 C C . GLU A 1 255 ? -36.358 -45.334 17.773 1.00 62.50 255 GLU A C 1
ATOM 1996 O O . GLU A 1 255 ? -35.473 -45.000 16.981 1.00 62.50 255 GLU A O 1
ATOM 2001 N N . TYR A 1 256 ? -36.728 -44.547 18.790 1.00 67.44 256 TYR A N 1
ATOM 2002 C CA . TYR A 1 256 ? -36.105 -43.253 19.072 1.00 67.44 256 TYR A CA 1
ATOM 2003 C C . TYR A 1 256 ? -34.658 -43.408 19.563 1.00 67.44 256 TYR A C 1
ATOM 2005 O O . TYR A 1 256 ? -33.792 -42.639 19.158 1.00 67.44 256 TYR A O 1
ATOM 2013 N N . GLU A 1 257 ? -34.366 -44.422 20.382 1.00 72.19 257 GLU A N 1
ATOM 2014 C CA . GLU A 1 257 ? -33.006 -44.729 20.842 1.00 72.19 257 GLU A CA 1
ATOM 2015 C C . GLU A 1 257 ? -32.101 -45.165 19.685 1.00 72.19 257 GLU A C 1
ATOM 2017 O O . GLU A 1 257 ? -30.969 -44.698 19.613 1.00 72.19 257 GLU A O 1
ATOM 2022 N N . ARG A 1 258 ? -32.599 -45.943 18.711 1.00 70.88 258 ARG A N 1
ATOM 2023 C CA . ARG A 1 258 ? -31.828 -46.292 17.501 1.00 70.88 258 ARG A CA 1
ATOM 2024 C C . ARG A 1 258 ? -31.516 -45.086 16.612 1.00 70.88 258 ARG A C 1
ATOM 2026 O O . ARG A 1 258 ? -30.410 -45.004 16.082 1.00 70.88 258 ARG A O 1
ATOM 2033 N N . LEU A 1 259 ? -32.458 -44.153 16.457 1.00 70.06 259 LEU A N 1
ATOM 2034 C CA . LEU A 1 259 ? -32.228 -42.892 15.739 1.00 70.06 259 LEU A CA 1
ATOM 2035 C C . LEU A 1 259 ? -31.216 -42.001 16.473 1.00 70.06 259 LEU A C 1
ATOM 2037 O O . LEU A 1 259 ? -30.296 -41.478 15.849 1.00 70.06 259 LEU A O 1
ATOM 2041 N N . LEU A 1 260 ? -31.323 -41.908 17.801 1.00 73.44 260 LEU A N 1
ATOM 2042 C CA . LEU A 1 260 ? -30.388 -41.152 18.633 1.00 73.44 260 LEU A CA 1
ATOM 2043 C C . LEU A 1 260 ? -28.974 -41.762 18.617 1.00 73.44 260 LEU A C 1
ATOM 2045 O O . LEU A 1 260 ? -27.984 -41.038 18.652 1.00 73.44 260 LEU A O 1
ATOM 2049 N N . GLU A 1 261 ? -28.861 -43.091 18.572 1.00 75.88 261 GLU A N 1
ATOM 2050 C CA . GLU A 1 261 ? -27.589 -43.818 18.468 1.00 75.88 261 GLU A CA 1
ATOM 2051 C C . GLU A 1 261 ? -26.929 -43.593 17.097 1.00 75.88 261 GLU A C 1
ATOM 2053 O O . GLU A 1 261 ? -25.719 -43.374 17.019 1.00 75.88 261 GLU A O 1
ATOM 2058 N N . ALA A 1 262 ? -27.720 -43.577 16.017 1.00 72.94 262 ALA A N 1
ATOM 2059 C CA . ALA A 1 262 ? -27.237 -43.262 14.674 1.00 72.94 262 ALA A CA 1
ATOM 2060 C C . ALA A 1 262 ? -26.729 -41.812 14.575 1.00 72.94 262 ALA A C 1
ATOM 2062 O O . ALA A 1 262 ? -25.634 -41.578 14.063 1.00 72.94 262 ALA A O 1
ATOM 2063 N N . GLU A 1 263 ? -27.465 -40.859 15.149 1.00 75.38 263 GLU A N 1
ATOM 2064 C CA . GLU A 1 263 ? -27.076 -39.446 15.202 1.00 75.38 263 GLU A CA 1
ATOM 2065 C C . GLU A 1 263 ? -25.827 -39.237 16.082 1.00 75.38 263 GLU A C 1
ATOM 2067 O O . GLU A 1 263 ? -24.906 -38.506 15.716 1.00 75.38 263 GLU A O 1
ATOM 2072 N N . ARG A 1 264 ? -25.710 -39.960 17.206 1.00 78.56 264 ARG A N 1
ATOM 2073 C CA . ARG A 1 264 ? -24.494 -39.975 18.043 1.00 78.56 264 ARG A CA 1
ATOM 2074 C C . ARG A 1 264 ? -23.287 -40.547 17.310 1.00 78.56 264 ARG A C 1
ATOM 2076 O O . ARG A 1 264 ? -22.186 -40.028 17.476 1.00 78.56 264 ARG A O 1
ATOM 2083 N N . MET A 1 265 ? -23.472 -41.586 16.501 1.00 74.31 265 MET A N 1
ATOM 2084 C CA . MET A 1 265 ? -22.408 -42.179 15.685 1.00 74.31 265 MET A CA 1
ATOM 2085 C C . MET A 1 265 ? -21.957 -41.237 14.561 1.00 74.31 265 MET A C 1
ATOM 2087 O O . MET A 1 265 ? -20.762 -41.149 14.276 1.00 74.31 265 MET A O 1
ATOM 2091 N N . GLU A 1 266 ? -22.877 -40.490 13.953 1.00 76.19 266 GLU A N 1
ATOM 2092 C CA . GLU A 1 266 ? -22.550 -39.468 12.954 1.00 76.19 266 GLU A CA 1
ATOM 2093 C C . GLU A 1 266 ? -21.838 -38.260 13.582 1.00 76.19 266 GLU A C 1
ATOM 2095 O O . GLU A 1 266 ? -20.803 -37.811 13.076 1.00 76.19 266 GLU A O 1
ATOM 2100 N N . HIS A 1 267 ? -22.302 -37.803 14.749 1.00 76.31 267 HIS A N 1
ATOM 2101 C CA . HIS A 1 267 ? -21.622 -36.779 15.542 1.00 76.31 267 HIS A CA 1
ATOM 2102 C C . HIS A 1 267 ? -20.248 -37.231 16.045 1.00 76.31 267 HIS A C 1
ATOM 2104 O O . HIS A 1 267 ? -19.317 -36.431 16.085 1.00 76.31 267 HIS A O 1
ATOM 2110 N N . ALA A 1 268 ? -20.077 -38.508 16.392 1.00 75.38 268 ALA A N 1
ATOM 2111 C CA . ALA A 1 268 ? 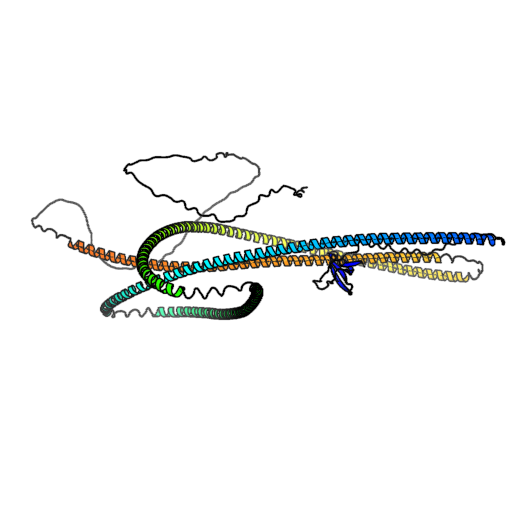-18.780 -39.059 16.772 1.00 75.38 268 ALA A CA 1
ATOM 2112 C C . ALA A 1 268 ? -17.810 -39.105 15.581 1.00 75.38 268 ALA A C 1
ATOM 2114 O O . ALA A 1 268 ? -16.632 -38.793 15.745 1.00 75.38 268 ALA A O 1
ATOM 2115 N N . ARG A 1 269 ? -18.291 -39.422 14.369 1.00 75.94 269 ARG A N 1
ATOM 2116 C CA . ARG A 1 269 ? -17.470 -39.383 13.144 1.00 75.94 269 ARG A CA 1
ATOM 2117 C C . ARG A 1 269 ? -17.052 -37.965 12.774 1.00 75.94 269 ARG A C 1
ATOM 2119 O O . ARG A 1 269 ? -15.881 -37.740 12.482 1.00 75.94 269 ARG A O 1
ATOM 2126 N N . THR A 1 270 ? -17.975 -37.009 12.828 1.00 78.50 270 THR A N 1
ATOM 2127 C CA . THR A 1 270 ? -17.658 -35.595 12.567 1.00 78.50 270 THR A CA 1
ATOM 2128 C C . THR A 1 270 ? -16.753 -35.012 13.647 1.00 78.50 270 THR A C 1
ATOM 2130 O O . THR A 1 270 ? -15.781 -34.342 13.314 1.00 78.50 270 THR A O 1
ATOM 2133 N N . ARG A 1 271 ? -16.981 -35.331 14.928 1.00 77.38 271 ARG A N 1
ATOM 2134 C CA . ARG A 1 271 ? -16.087 -34.926 16.022 1.00 77.38 271 ARG A CA 1
ATOM 2135 C C . ARG A 1 271 ? -14.691 -35.534 15.869 1.00 77.38 271 ARG A C 1
ATOM 2137 O O . ARG A 1 271 ? -13.721 -34.808 16.014 1.00 77.38 271 ARG A O 1
ATOM 2144 N N . SER A 1 272 ? -14.573 -36.811 15.502 1.00 79.75 272 SER A N 1
ATOM 2145 C CA . SER A 1 272 ? -13.275 -37.453 15.252 1.00 79.75 272 SER A CA 1
ATOM 2146 C C . SER A 1 272 ? -12.533 -36.843 14.055 1.00 79.75 272 SER A C 1
ATOM 2148 O O . SER A 1 272 ? -11.316 -36.675 14.122 1.00 79.75 272 SER A O 1
ATOM 2150 N N . GLY A 1 273 ? -13.247 -36.465 12.988 1.00 81.19 273 GLY A N 1
ATOM 2151 C CA . GLY A 1 273 ? -12.670 -35.742 11.850 1.00 81.19 273 GLY A CA 1
ATOM 2152 C C . GLY A 1 273 ? -12.163 -34.352 12.237 1.00 81.19 273 GLY A C 1
ATOM 2153 O O . GLY A 1 273 ? -11.018 -34.014 11.948 1.00 81.19 273 GLY A O 1
ATOM 2154 N N . LEU A 1 274 ? -12.975 -33.590 12.976 1.00 79.38 274 LEU A N 1
ATOM 2155 C CA . LEU A 1 274 ? -12.605 -32.264 13.476 1.00 79.38 274 LEU A CA 1
ATOM 2156 C C . LEU A 1 274 ? -11.468 -32.320 14.504 1.00 79.38 274 LEU A C 1
ATOM 2158 O O . LEU A 1 274 ? -10.611 -31.448 14.504 1.00 79.38 274 LEU A O 1
ATOM 2162 N N . GLU A 1 275 ? -11.409 -33.343 15.359 1.00 78.19 275 GLU A N 1
ATOM 2163 C CA . GLU A 1 275 ? -10.297 -33.547 16.298 1.00 78.19 275 GLU A CA 1
ATOM 2164 C C . GLU A 1 275 ? -8.993 -33.902 15.570 1.00 78.19 275 GLU A C 1
ATOM 2166 O O . GLU A 1 275 ? -7.923 -33.433 15.963 1.00 78.19 275 GLU A O 1
ATOM 2171 N N . ALA A 1 276 ? -9.058 -34.684 14.488 1.00 78.19 276 ALA A N 1
ATOM 2172 C CA . ALA A 1 276 ? -7.893 -34.977 13.654 1.00 78.19 276 ALA A CA 1
ATOM 2173 C C . ALA A 1 276 ? -7.395 -33.728 12.906 1.00 78.19 276 ALA A C 1
ATOM 2175 O O . ALA A 1 276 ? -6.187 -33.501 12.820 1.00 78.19 276 ALA A O 1
ATOM 2176 N N . GLU A 1 277 ? -8.313 -32.900 12.409 1.00 77.06 277 GLU A N 1
ATOM 2177 C CA . GLU A 1 277 ? -8.000 -31.643 11.727 1.00 77.06 277 GLU A CA 1
ATOM 2178 C C . GLU A 1 277 ? -7.455 -30.591 12.704 1.00 77.06 277 GLU A C 1
ATOM 2180 O O . GLU A 1 277 ? -6.415 -29.992 12.439 1.00 77.06 277 GLU A O 1
ATOM 2185 N N . LEU A 1 278 ? -8.045 -30.478 13.898 1.00 81.75 278 LEU A N 1
ATOM 2186 C CA . LEU A 1 278 ? -7.538 -29.645 14.990 1.00 81.75 278 LEU A CA 1
ATOM 2187 C C . LEU A 1 278 ? -6.132 -30.077 15.416 1.00 81.75 278 LEU A C 1
ATOM 2189 O O . LEU A 1 278 ? -5.268 -29.232 15.623 1.00 81.75 278 LEU A O 1
ATOM 2193 N N . LYS A 1 279 ? -5.865 -31.384 15.516 1.00 82.25 279 LYS A N 1
ATOM 2194 C CA . LYS A 1 279 ? -4.533 -31.899 15.862 1.00 82.25 279 LYS A CA 1
ATOM 2195 C C . LYS A 1 279 ? -3.504 -31.613 14.764 1.00 82.25 279 LYS A C 1
ATOM 2197 O O . LYS A 1 279 ? -2.343 -31.344 15.070 1.00 82.25 279 LYS A O 1
ATOM 2202 N N . LYS A 1 280 ? -3.922 -31.636 13.494 1.00 81.50 280 LYS A N 1
ATOM 2203 C CA . LYS A 1 280 ? -3.085 -31.248 12.351 1.00 81.50 280 LYS A CA 1
ATOM 2204 C C . LYS A 1 280 ? -2.779 -29.748 12.370 1.00 81.50 280 LYS A C 1
ATOM 2206 O O . LYS A 1 280 ? -1.623 -29.369 12.204 1.00 81.50 280 LYS A O 1
ATOM 2211 N N . GLU A 1 281 ? -3.775 -28.906 12.631 1.00 78.62 281 GLU A N 1
ATOM 2212 C CA . GLU A 1 281 ? -3.578 -27.460 12.766 1.00 78.62 281 GLU A CA 1
ATOM 2213 C C . GLU A 1 281 ? -2.728 -27.097 13.986 1.00 78.62 281 GLU A C 1
ATOM 2215 O O . GLU A 1 281 ? -1.849 -26.250 13.878 1.00 78.62 281 GLU A O 1
ATOM 2220 N N . GLN A 1 282 ? -2.905 -27.781 15.118 1.00 81.88 282 GLN A N 1
ATOM 2221 C CA . GLN A 1 282 ? -2.051 -27.612 16.297 1.00 81.88 282 GLN A CA 1
ATOM 2222 C C . GLN A 1 282 ? -0.594 -27.994 16.013 1.00 81.88 282 GLN A C 1
ATOM 2224 O O . GLN A 1 282 ? 0.306 -27.306 16.485 1.00 81.88 282 GLN A O 1
ATOM 2229 N N . GLY A 1 283 ? -0.348 -29.041 15.217 1.00 85.00 283 GLY A N 1
ATOM 2230 C CA . GLY A 1 283 ? 1.000 -29.392 14.758 1.00 85.00 283 GLY A CA 1
ATOM 2231 C C . GLY A 1 283 ? 1.612 -28.321 13.851 1.00 85.00 283 GLY A C 1
ATOM 2232 O O . GLY A 1 283 ? 2.758 -27.928 14.046 1.00 85.00 283 GLY A O 1
ATOM 2233 N N . ASN A 1 284 ? 0.832 -27.783 12.910 1.00 77.31 284 ASN A N 1
ATOM 2234 C CA . ASN A 1 284 ? 1.286 -26.694 12.041 1.00 77.31 284 ASN A CA 1
ATOM 2235 C C . ASN A 1 284 ? 1.557 -25.401 12.826 1.00 77.31 284 ASN A C 1
ATOM 2237 O O . ASN A 1 284 ? 2.548 -24.725 12.568 1.00 77.31 284 ASN A O 1
ATOM 2241 N N . ALA A 1 285 ? 0.705 -25.075 13.801 1.00 74.88 285 ALA A N 1
ATOM 2242 C CA . ALA A 1 285 ? 0.885 -23.925 14.678 1.00 74.88 285 ALA A CA 1
ATOM 2243 C C . ALA A 1 285 ? 2.110 -24.090 15.587 1.00 74.88 285 ALA A C 1
ATOM 2245 O O . ALA A 1 285 ? 2.849 -23.131 15.776 1.00 74.88 285 ALA A O 1
ATOM 2246 N N . ALA A 1 286 ? 2.361 -25.295 16.109 1.00 79.31 286 ALA A N 1
ATOM 2247 C CA . ALA A 1 286 ? 3.558 -25.584 16.896 1.00 79.31 286 ALA A CA 1
ATOM 2248 C C . ALA A 1 286 ? 4.838 -25.374 16.074 1.00 79.31 286 ALA A C 1
ATOM 2250 O O . ALA A 1 286 ? 5.743 -24.698 16.552 1.00 79.31 286 ALA A O 1
ATOM 2251 N N . ASN A 1 287 ? 4.870 -25.847 14.824 1.00 78.50 287 ASN A N 1
ATOM 2252 C CA . ASN A 1 287 ? 6.008 -25.627 13.927 1.00 78.50 287 ASN A CA 1
ATOM 2253 C C . ASN A 1 287 ? 6.204 -24.135 13.609 1.00 78.50 287 ASN A C 1
ATOM 2255 O O . ASN A 1 287 ? 7.321 -23.640 13.660 1.00 78.50 287 ASN A O 1
ATOM 2259 N N . LEU A 1 288 ? 5.120 -23.386 13.366 1.00 77.75 288 LEU A N 1
ATOM 2260 C CA . LEU A 1 288 ? 5.194 -21.935 13.141 1.00 77.75 288 LEU A CA 1
ATOM 2261 C C . LEU A 1 288 ? 5.694 -21.169 14.373 1.00 77.75 288 LEU A C 1
ATOM 2263 O O . LEU A 1 288 ? 6.423 -20.189 14.238 1.00 77.75 288 LEU A O 1
ATOM 2267 N N . ILE A 1 289 ? 5.298 -21.601 15.572 1.00 78.19 289 ILE A N 1
ATOM 2268 C CA . ILE A 1 289 ? 5.775 -21.027 16.834 1.00 78.19 289 ILE A CA 1
ATOM 2269 C C . ILE A 1 289 ? 7.255 -21.361 17.041 1.00 78.19 289 ILE A C 1
ATOM 2271 O O . ILE A 1 289 ? 8.005 -20.498 17.488 1.00 78.19 289 ILE A O 1
ATOM 2275 N N . GLU A 1 290 ? 7.688 -22.575 16.703 1.00 82.12 290 GLU A N 1
ATOM 2276 C CA . GLU A 1 290 ? 9.087 -22.995 16.798 1.00 82.12 290 GLU A CA 1
ATOM 2277 C C . GLU A 1 290 ? 9.978 -22.236 15.801 1.00 82.12 290 GLU A C 1
ATOM 2279 O O . GLU A 1 290 ? 11.029 -21.724 16.187 1.00 82.12 290 GLU A O 1
ATOM 2284 N N . ASP A 1 291 ? 9.517 -22.038 14.564 1.00 79.25 291 ASP A N 1
ATOM 2285 C CA . ASP A 1 291 ? 10.205 -21.225 13.556 1.00 79.25 291 ASP A CA 1
ATOM 2286 C C . ASP A 1 291 ? 10.268 -19.744 13.963 1.00 79.25 291 ASP A C 1
ATOM 2288 O O . ASP A 1 291 ? 11.324 -19.113 13.878 1.00 79.25 291 ASP A O 1
ATOM 2292 N N . ALA A 1 292 ? 9.170 -19.185 14.486 1.00 76.50 292 ALA A N 1
ATOM 2293 C CA . ALA A 1 292 ? 9.144 -17.815 14.999 1.00 76.50 292 ALA 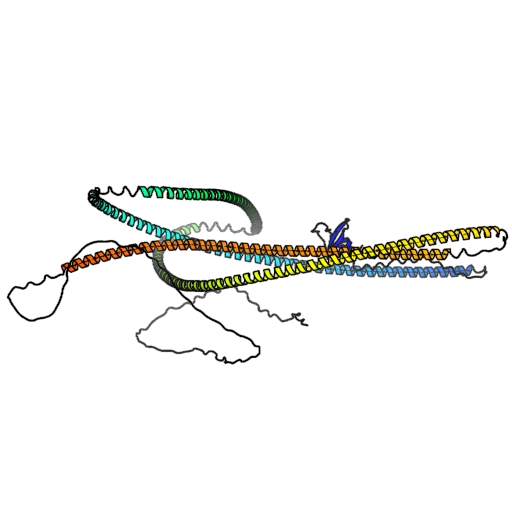A CA 1
ATOM 2294 C C . ALA A 1 292 ? 10.062 -17.638 16.219 1.00 76.50 292 ALA A C 1
ATOM 2296 O O . ALA A 1 292 ? 10.743 -16.619 16.347 1.00 76.50 292 ALA A O 1
ATOM 2297 N N . PHE A 1 293 ? 10.122 -18.636 17.102 1.00 84.81 293 PHE A N 1
ATOM 2298 C CA . PHE A 1 293 ? 11.013 -18.633 18.257 1.00 84.81 293 PHE A CA 1
ATOM 2299 C C . PHE A 1 293 ? 12.485 -18.717 17.835 1.00 84.81 293 PHE A C 1
ATOM 2301 O O . PHE A 1 293 ? 13.319 -17.983 18.365 1.00 84.81 293 PHE A O 1
ATOM 2308 N N . ASN A 1 294 ? 12.807 -19.554 16.847 1.00 82.12 294 ASN A N 1
ATOM 2309 C CA . ASN A 1 294 ? 14.161 -19.675 16.310 1.00 82.12 294 ASN A CA 1
ATOM 2310 C C . ASN A 1 294 ? 14.608 -18.398 15.584 1.00 82.12 294 ASN A C 1
ATOM 2312 O O . ASN A 1 294 ? 15.730 -17.942 15.813 1.00 82.12 294 ASN A O 1
ATOM 2316 N N . ASN A 1 295 ? 13.729 -17.764 14.802 1.00 78.38 295 ASN A N 1
ATOM 2317 C CA . ASN A 1 295 ? 14.012 -16.468 14.180 1.00 78.38 295 ASN A CA 1
ATOM 2318 C C . ASN A 1 295 ? 14.203 -15.366 15.230 1.00 78.38 295 ASN A C 1
ATOM 2320 O O . ASN A 1 295 ? 15.190 -14.636 15.182 1.00 78.38 295 ASN A O 1
ATOM 2324 N N . SER A 1 296 ? 13.335 -15.301 16.243 1.00 82.00 296 SER A N 1
ATOM 2325 C CA . SER A 1 296 ? 13.474 -14.336 17.341 1.00 82.00 296 SER A CA 1
ATOM 2326 C C . SER A 1 296 ? 14.770 -14.542 18.135 1.00 82.00 296 SER A C 1
ATOM 2328 O O . SER A 1 296 ? 15.419 -13.578 18.542 1.00 82.00 296 SER A O 1
ATOM 2330 N N . LYS A 1 297 ? 15.204 -15.795 18.318 1.00 88.31 297 LYS A N 1
ATOM 2331 C CA . LYS A 1 297 ? 16.489 -16.114 18.947 1.00 88.31 297 LYS A CA 1
ATOM 2332 C C . LYS A 1 297 ? 17.671 -15.619 18.107 1.00 88.31 297 LYS A C 1
ATOM 2334 O O . LYS A 1 297 ? 18.592 -15.029 18.668 1.00 88.31 297 LYS A O 1
ATOM 2339 N N . GLN A 1 298 ? 17.636 -15.811 16.788 1.00 83.94 298 GLN A N 1
ATOM 2340 C CA . GLN A 1 298 ? 18.675 -15.309 15.882 1.00 83.94 298 GLN A CA 1
ATOM 2341 C C . GLN A 1 298 ? 18.722 -13.776 15.855 1.00 83.94 298 GLN A C 1
ATOM 2343 O O . GLN A 1 298 ? 19.804 -13.195 15.927 1.00 83.94 298 GLN A O 1
ATOM 2348 N N . GLU A 1 299 ? 17.565 -13.111 15.828 1.00 81.69 299 GLU A N 1
ATOM 2349 C CA . GLU A 1 299 ? 17.478 -11.649 15.915 1.00 81.69 299 GLU A CA 1
ATOM 2350 C C . GLU A 1 299 ? 18.022 -11.127 17.247 1.00 81.69 299 GLU A C 1
ATOM 2352 O O . GLU A 1 299 ? 18.770 -10.149 17.272 1.00 81.69 299 GLU A O 1
ATOM 2357 N N . LYS A 1 300 ? 17.713 -11.806 18.357 1.00 88.75 300 LYS A N 1
ATOM 2358 C CA . LYS A 1 300 ? 18.253 -11.462 19.673 1.00 88.75 300 LYS A CA 1
ATOM 2359 C C . LYS A 1 300 ? 19.777 -11.594 19.710 1.00 88.75 300 LYS A C 1
ATOM 2361 O O . LYS A 1 300 ? 20.443 -10.673 20.173 1.00 88.75 300 LYS A O 1
ATOM 2366 N N . GLU A 1 301 ? 20.337 -12.688 19.193 1.00 88.44 301 GLU A N 1
ATOM 2367 C CA . GLU A 1 301 ? 21.793 -12.878 19.115 1.00 88.44 301 GLU A CA 1
ATOM 2368 C C . GLU A 1 301 ? 22.462 -11.825 18.207 1.00 88.44 301 GLU A C 1
ATOM 2370 O O . GLU A 1 301 ? 23.551 -11.334 18.517 1.00 88.44 301 GLU A O 1
ATOM 2375 N N . ALA A 1 302 ? 21.811 -11.422 17.110 1.00 83.44 302 ALA A N 1
ATOM 2376 C CA . ALA A 1 302 ? 22.295 -10.351 16.239 1.00 83.44 302 ALA A CA 1
ATOM 2377 C C . ALA A 1 302 ? 22.270 -8.978 16.936 1.00 83.44 302 ALA A C 1
ATOM 2379 O O . ALA A 1 302 ? 23.226 -8.205 16.821 1.00 83.44 302 ALA A O 1
ATOM 2380 N N . LEU A 1 303 ? 21.212 -8.681 17.696 1.00 84.00 303 LEU A N 1
ATOM 2381 C CA . LEU A 1 303 ? 21.100 -7.453 18.483 1.00 84.00 303 LEU A CA 1
ATOM 2382 C C . LEU A 1 303 ? 22.106 -7.412 19.637 1.00 84.00 303 LEU A C 1
ATOM 2384 O O . LEU A 1 303 ? 22.708 -6.366 19.863 1.00 84.00 303 LEU A O 1
ATOM 2388 N N . GLU A 1 304 ? 22.343 -8.530 20.326 1.00 87.69 304 GLU A N 1
ATOM 2389 C CA . GLU A 1 304 ? 23.363 -8.629 21.378 1.00 87.69 304 GLU A CA 1
ATOM 2390 C C . GLU A 1 304 ? 24.773 -8.384 20.816 1.00 87.69 304 GLU A C 1
ATOM 2392 O O . GLU A 1 304 ? 25.538 -7.614 21.400 1.00 87.69 304 GLU A O 1
ATOM 2397 N N . LYS A 1 305 ? 25.100 -8.933 19.635 1.00 89.56 305 LYS A N 1
ATOM 2398 C CA . LYS A 1 305 ? 26.364 -8.631 18.936 1.00 89.56 305 LYS A CA 1
ATOM 2399 C C . LYS A 1 305 ? 26.478 -7.156 18.555 1.00 89.56 305 LYS A C 1
ATOM 2401 O O . LYS A 1 305 ? 27.524 -6.547 18.768 1.00 89.56 305 LYS A O 1
ATOM 2406 N N . ARG A 1 306 ? 25.401 -6.563 18.032 1.00 86.31 306 ARG A N 1
ATOM 2407 C CA . ARG A 1 306 ? 25.373 -5.140 17.660 1.00 86.31 306 ARG A CA 1
ATOM 2408 C C . ARG A 1 306 ? 25.521 -4.225 18.877 1.00 86.31 306 ARG A C 1
ATOM 2410 O O . ARG A 1 306 ? 26.199 -3.205 18.792 1.00 86.31 306 ARG A O 1
ATOM 2417 N N . LEU A 1 307 ? 24.920 -4.591 20.008 1.00 85.38 307 LEU A N 1
ATOM 2418 C CA . LEU A 1 307 ? 25.055 -3.861 21.267 1.00 85.38 307 LEU A CA 1
ATOM 2419 C C . LEU A 1 307 ? 26.493 -3.931 21.799 1.00 85.38 307 LEU A C 1
ATOM 2421 O O . LEU A 1 307 ? 27.034 -2.904 22.198 1.00 85.38 307 LEU A O 1
ATOM 2425 N N . ALA A 1 308 ? 27.121 -5.111 21.757 1.00 86.50 308 ALA A N 1
ATOM 2426 C CA . ALA A 1 308 ? 28.516 -5.286 22.160 1.00 86.50 308 ALA A CA 1
ATOM 2427 C C . ALA A 1 308 ? 29.466 -4.432 21.304 1.00 86.50 308 ALA A C 1
ATOM 2429 O O . ALA A 1 308 ? 30.352 -3.770 21.837 1.00 86.50 308 ALA A O 1
ATOM 2430 N N . GLN A 1 309 ? 29.226 -4.368 19.992 1.00 86.94 309 GLN A N 1
ATOM 2431 C CA . GLN A 1 309 ? 30.015 -3.541 19.080 1.00 86.94 309 GLN A CA 1
ATOM 2432 C C . GLN A 1 309 ? 29.842 -2.038 19.353 1.00 86.94 309 GLN A C 1
ATOM 2434 O O . GLN A 1 309 ? 30.818 -1.295 19.392 1.00 86.94 309 GLN A O 1
ATOM 2439 N N . LEU A 1 310 ? 28.614 -1.588 19.635 1.00 85.75 310 LEU A N 1
ATOM 2440 C CA . LEU A 1 310 ? 28.360 -0.201 20.039 1.00 85.75 310 LEU A CA 1
ATOM 2441 C C . LEU A 1 310 ? 29.010 0.153 21.385 1.00 85.75 310 LEU A C 1
ATOM 2443 O O . LEU A 1 310 ? 29.455 1.286 21.566 1.00 85.75 310 LEU A O 1
ATOM 2447 N N . GLN A 1 311 ? 29.066 -0.791 22.328 1.00 86.94 311 GLN A N 1
ATOM 2448 C CA . GLN A 1 311 ? 29.775 -0.601 23.596 1.00 86.94 311 GLN A CA 1
ATOM 2449 C C . GLN A 1 311 ? 31.284 -0.463 23.377 1.00 86.94 311 GLN A C 1
ATOM 2451 O O . GLN A 1 311 ? 31.891 0.443 23.946 1.00 86.94 311 GLN A O 1
ATOM 2456 N N . GLU A 1 312 ? 31.875 -1.289 22.515 1.00 89.06 312 GLU A N 1
ATOM 2457 C CA . GLU A 1 312 ? 33.293 -1.195 22.155 1.00 89.06 312 GLU A CA 1
ATOM 2458 C C . GLU A 1 312 ? 33.623 0.147 21.475 1.00 89.06 312 GLU A C 1
ATOM 2460 O O . GLU A 1 312 ? 34.575 0.827 21.868 1.00 89.06 312 GLU A O 1
ATOM 2465 N N . ASP A 1 313 ? 32.789 0.591 20.531 1.00 84.50 313 ASP A N 1
ATOM 2466 C CA . ASP A 1 313 ? 32.941 1.889 19.863 1.00 84.50 313 ASP A CA 1
ATOM 2467 C C . ASP A 1 313 ? 32.817 3.068 20.840 1.00 84.50 313 ASP A C 1
ATOM 2469 O O . ASP A 1 313 ? 33.551 4.058 20.737 1.00 84.50 313 ASP A O 1
ATOM 2473 N N . TYR A 1 314 ? 31.900 2.973 21.806 1.00 88.94 314 TYR A N 1
ATOM 2474 C CA . TYR A 1 314 ? 31.737 3.981 22.850 1.00 88.94 314 TYR A CA 1
ATOM 2475 C C . TYR A 1 314 ? 32.960 4.042 23.770 1.00 88.94 314 TYR A C 1
ATOM 2477 O O . TYR A 1 314 ? 33.477 5.128 24.043 1.00 88.94 314 TYR A O 1
ATOM 2485 N N . GLU A 1 315 ? 33.466 2.891 24.218 1.00 89.19 315 GLU A N 1
ATOM 2486 C CA . GLU A 1 315 ? 34.683 2.826 25.027 1.00 89.19 315 GLU A CA 1
ATOM 2487 C C . GLU A 1 315 ? 35.898 3.373 24.277 1.00 89.19 315 GLU A C 1
ATOM 2489 O O . GLU A 1 315 ? 36.718 4.076 24.872 1.00 89.19 315 GLU A O 1
ATOM 2494 N N . LYS A 1 316 ? 36.000 3.101 22.972 1.00 89.44 316 LYS A N 1
ATOM 2495 C CA . LYS A 1 316 ? 37.068 3.625 22.121 1.00 89.44 316 LYS A CA 1
ATOM 2496 C C . LYS A 1 316 ? 37.030 5.152 22.042 1.00 89.44 316 LYS A C 1
ATOM 2498 O O . LYS A 1 316 ? 38.044 5.785 22.334 1.00 89.44 316 LYS A O 1
ATOM 2503 N N . ARG A 1 317 ? 35.866 5.750 21.758 1.00 85.06 317 ARG A N 1
ATOM 2504 C CA . ARG A 1 317 ? 35.709 7.220 21.752 1.00 85.06 317 ARG A CA 1
ATOM 2505 C C . ARG A 1 317 ? 36.007 7.835 23.113 1.00 85.06 317 ARG A C 1
ATOM 2507 O O . ARG A 1 317 ? 36.677 8.857 23.195 1.00 85.06 317 ARG A O 1
ATOM 2514 N N . ASN A 1 318 ? 35.563 7.196 24.194 1.00 87.31 318 ASN A N 1
ATOM 2515 C CA . ASN A 1 318 ? 35.817 7.699 25.539 1.00 87.31 318 ASN A CA 1
ATOM 2516 C C . ASN A 1 318 ? 37.318 7.650 25.895 1.00 87.31 318 ASN A C 1
ATOM 2518 O O . ASN A 1 318 ? 37.829 8.570 26.531 1.00 87.31 318 ASN A O 1
ATOM 2522 N N . ARG A 1 319 ? 38.059 6.621 25.449 1.00 86.94 319 ARG A N 1
ATOM 2523 C CA . ARG A 1 319 ? 39.530 6.580 25.584 1.00 86.94 319 ARG A CA 1
ATOM 2524 C C . ARG A 1 319 ? 40.204 7.695 24.783 1.00 86.94 319 ARG A C 1
ATOM 2526 O O . ARG A 1 319 ? 41.115 8.332 25.303 1.00 86.94 319 ARG A O 1
ATOM 2533 N N . GLU A 1 320 ? 39.751 7.952 23.558 1.00 85.75 320 GLU A N 1
ATOM 2534 C CA . GLU A 1 320 ? 40.265 9.045 22.720 1.00 85.75 320 GLU A CA 1
ATOM 2535 C C . GLU A 1 320 ? 40.017 10.425 23.360 1.00 85.75 320 GLU A C 1
ATOM 2537 O O . GLU A 1 320 ? 40.931 11.251 23.426 1.00 85.75 320 GLU A O 1
ATOM 2542 N N . ASP A 1 321 ? 38.833 10.654 23.933 1.00 83.00 321 ASP A N 1
ATOM 2543 C CA . ASP A 1 321 ? 38.499 11.899 24.636 1.00 83.00 321 ASP A CA 1
ATOM 2544 C C . ASP A 1 321 ? 39.329 12.108 25.913 1.00 83.00 321 ASP A C 1
ATOM 2546 O O . ASP A 1 321 ? 39.728 13.236 26.224 1.00 83.00 321 ASP A O 1
ATOM 2550 N N . VAL A 1 322 ? 39.616 11.038 26.663 1.00 85.38 322 VAL A N 1
ATOM 2551 C CA . VAL A 1 322 ? 40.494 11.101 27.844 1.00 85.38 322 VAL A CA 1
ATOM 2552 C C . VAL A 1 322 ? 41.917 11.479 27.438 1.00 85.38 322 VAL A C 1
ATOM 2554 O O . VAL A 1 322 ? 42.482 12.398 28.032 1.00 85.38 322 VAL A O 1
ATOM 2557 N N . LEU A 1 323 ? 42.464 10.852 26.391 1.00 85.31 323 LEU A N 1
ATOM 2558 C CA . LEU A 1 323 ? 43.798 11.179 25.875 1.00 85.31 323 LEU A CA 1
ATOM 2559 C C . LEU A 1 323 ? 43.884 12.642 25.421 1.00 85.31 323 LEU A C 1
ATOM 2561 O O . LEU A 1 323 ? 44.846 13.340 25.744 1.00 85.31 323 LEU A O 1
ATOM 2565 N N . ARG A 1 324 ? 42.839 13.147 24.757 1.00 83.25 324 ARG A N 1
ATOM 2566 C CA . ARG A 1 324 ? 42.763 14.548 24.327 1.00 83.25 324 ARG A CA 1
ATOM 2567 C C . ARG A 1 324 ? 42.752 15.523 25.512 1.00 83.25 324 ARG A C 1
ATOM 2569 O O . ARG A 1 324 ? 43.440 16.543 25.481 1.00 83.25 324 ARG A O 1
ATOM 2576 N N . ARG A 1 325 ? 42.017 15.205 26.586 1.00 83.56 325 ARG A N 1
ATOM 2577 C CA . ARG A 1 325 ? 41.995 16.017 27.821 1.00 83.56 325 ARG A CA 1
ATOM 2578 C C . ARG A 1 325 ? 43.326 15.988 28.568 1.00 83.56 325 ARG A C 1
ATOM 2580 O O . ARG A 1 325 ? 43.726 17.013 29.121 1.00 83.56 325 ARG A O 1
ATOM 2587 N N . GLU A 1 326 ? 44.011 14.848 28.600 1.00 83.44 326 GLU A N 1
ATOM 2588 C CA . GLU A 1 326 ? 45.348 14.746 29.195 1.00 83.44 326 GLU A CA 1
ATOM 2589 C C . GLU A 1 326 ? 46.373 15.583 28.422 1.00 83.44 326 GLU A C 1
ATOM 2591 O O . GLU A 1 326 ? 47.169 16.301 29.032 1.00 83.44 326 GLU A O 1
ATOM 2596 N N . GLU A 1 327 ? 46.308 15.578 27.090 1.00 81.31 327 GLU A N 1
ATOM 2597 C CA . GLU A 1 327 ? 47.178 16.394 26.243 1.00 81.31 327 GLU A CA 1
ATOM 2598 C C . GLU A 1 327 ? 46.916 17.902 26.421 1.00 81.31 327 GLU A C 1
ATOM 2600 O O . GLU A 1 327 ? 47.853 18.695 26.566 1.00 81.31 327 GLU A O 1
ATOM 2605 N N . GLU A 1 328 ? 45.648 18.314 26.516 1.00 80.81 328 GLU A N 1
ATOM 2606 C CA . GLU A 1 328 ? 45.280 19.698 26.841 1.00 80.81 328 GLU A CA 1
ATOM 2607 C C . GLU A 1 328 ? 45.727 20.111 28.251 1.00 80.81 328 GLU A C 1
ATOM 2609 O O . GLU A 1 328 ? 46.214 21.230 28.447 1.00 80.81 328 GLU A O 1
ATOM 2614 N N . SER A 1 329 ? 45.597 19.218 29.236 1.00 79.88 329 SER A N 1
ATOM 2615 C CA . SER A 1 329 ? 46.072 19.445 30.606 1.00 79.88 329 SER A CA 1
ATOM 2616 C C . SER A 1 329 ? 47.589 19.634 30.642 1.00 79.88 329 SER A C 1
ATOM 2618 O O . SER A 1 329 ? 48.088 20.558 31.291 1.00 79.88 329 SER A O 1
ATOM 2620 N N . ARG A 1 330 ? 48.330 18.835 29.867 1.00 80.00 330 ARG A N 1
ATOM 2621 C CA . ARG A 1 330 ? 49.783 18.959 29.729 1.00 80.00 330 ARG A CA 1
ATOM 2622 C C . ARG A 1 330 ? 50.182 20.304 29.115 1.00 80.00 330 ARG A C 1
ATOM 2624 O O . ARG A 1 330 ? 51.042 20.982 29.674 1.00 80.00 330 ARG A O 1
ATOM 2631 N N . ARG A 1 331 ? 49.492 20.759 28.060 1.00 77.62 331 ARG A N 1
ATOM 2632 C CA . ARG A 1 331 ? 49.711 22.100 27.475 1.00 77.62 331 ARG A CA 1
ATOM 2633 C C . ARG A 1 331 ? 49.416 23.234 28.462 1.00 77.62 331 ARG A C 1
ATOM 2635 O O . ARG A 1 331 ? 50.147 24.224 28.501 1.00 77.62 331 ARG A O 1
ATOM 2642 N N . ARG A 1 332 ? 48.372 23.108 29.292 1.00 76.44 332 ARG A N 1
ATOM 2643 C CA . ARG A 1 332 ? 48.072 24.097 30.348 1.00 76.44 332 ARG A CA 1
ATOM 2644 C C . ARG A 1 332 ? 49.122 24.100 31.457 1.00 76.44 332 ARG A C 1
ATOM 2646 O O . ARG A 1 332 ? 49.487 25.173 31.930 1.00 76.44 332 ARG A O 1
ATOM 2653 N N . ALA A 1 333 ? 49.626 22.933 31.855 1.00 70.00 333 ALA A N 1
ATOM 2654 C CA . ALA A 1 333 ? 50.697 22.824 32.843 1.00 70.00 333 ALA A CA 1
ATOM 2655 C C . ALA A 1 333 ? 52.013 23.445 32.335 1.00 70.00 333 ALA A C 1
ATOM 2657 O O . ALA A 1 333 ? 52.702 24.127 33.094 1.00 70.00 333 ALA A O 1
ATOM 2658 N N . GLU A 1 334 ? 52.324 23.285 31.046 1.00 68.88 334 GLU A N 1
ATOM 2659 C CA . GLU A 1 334 ? 53.476 23.925 30.398 1.00 68.88 334 GLU A CA 1
ATOM 2660 C C . GLU A 1 334 ? 53.335 25.461 30.354 1.00 68.88 334 GLU A C 1
ATOM 2662 O O . GLU A 1 334 ? 54.292 26.167 30.677 1.00 68.88 334 GLU A O 1
ATOM 2667 N N . MET A 1 335 ? 52.134 25.998 30.088 1.00 58.88 335 MET A N 1
ATOM 2668 C CA . MET A 1 335 ? 51.866 27.444 30.204 1.00 58.88 335 MET A CA 1
ATOM 2669 C C . MET A 1 335 ? 51.972 27.960 31.647 1.00 58.88 335 MET A C 1
ATOM 2671 O O . MET A 1 335 ? 52.543 29.022 31.889 1.00 58.88 335 MET A O 1
ATOM 2675 N N . PHE A 1 336 ? 51.473 27.205 32.628 1.00 64.31 336 PHE A N 1
ATOM 2676 C CA . PHE A 1 336 ? 51.509 27.608 34.036 1.00 64.31 336 PHE A CA 1
ATOM 2677 C C . PHE A 1 336 ? 52.938 27.639 34.608 1.00 64.31 336 PHE A C 1
ATOM 2679 O O . PHE A 1 336 ? 53.275 28.506 35.417 1.00 64.31 336 PHE A O 1
ATOM 2686 N N . MET A 1 337 ? 53.818 26.740 34.156 1.00 56.34 337 MET A N 1
ATOM 2687 C CA . MET A 1 337 ? 55.240 26.762 34.523 1.00 56.34 337 MET A CA 1
ATOM 2688 C C . MET A 1 337 ? 55.992 27.950 33.900 1.00 56.34 337 MET A C 1
ATOM 2690 O O . MET A 1 337 ? 56.959 28.424 34.498 1.00 56.34 337 MET A O 1
ATOM 2694 N N . ALA A 1 338 ? 55.517 28.489 32.770 1.00 54.72 338 ALA A N 1
ATOM 2695 C CA . ALA A 1 338 ? 56.034 29.729 32.186 1.00 54.72 338 ALA A CA 1
ATOM 2696 C C . ALA A 1 338 ? 55.596 30.987 32.969 1.00 54.72 338 ALA A C 1
ATOM 2698 O O . ALA A 1 338 ? 56.334 31.969 33.039 1.00 54.72 338 ALA A O 1
ATOM 2699 N N . GLU A 1 339 ? 54.430 30.956 33.620 1.00 49.41 339 GLU A N 1
ATOM 2700 C CA . GLU A 1 339 ? 53.864 32.098 34.356 1.00 49.41 339 GLU A CA 1
ATOM 2701 C C . GLU A 1 339 ? 54.350 32.187 35.820 1.00 49.41 339 GLU A C 1
ATOM 2703 O O . GLU A 1 339 ? 54.392 33.263 36.424 1.00 49.41 339 GLU A O 1
ATOM 2708 N N . LYS A 1 340 ? 54.837 31.073 36.381 1.00 49.75 340 LYS A N 1
ATOM 2709 C CA . LYS A 1 340 ? 55.340 30.984 37.764 1.00 49.75 340 LYS A CA 1
ATOM 2710 C C . LYS A 1 340 ? 56.738 31.597 37.984 1.00 49.75 340 LYS A C 1
ATOM 2712 O O . LYS A 1 340 ? 57.188 31.684 39.124 1.00 49.75 340 LYS A O 1
ATOM 2717 N N . GLN A 1 341 ? 57.412 32.093 36.939 1.00 47.25 341 GLN A N 1
ATOM 2718 C CA . GLN A 1 341 ? 58.686 32.829 37.055 1.00 47.25 341 GLN A CA 1
ATOM 2719 C C . GLN A 1 341 ? 58.540 34.306 37.505 1.00 47.25 341 GLN A C 1
ATOM 2721 O O . GLN A 1 341 ? 59.539 35.020 37.556 1.00 47.25 341 GLN A O 1
ATOM 2726 N N . LYS A 1 342 ? 57.335 34.790 37.862 1.00 52.72 342 LYS A N 1
ATOM 2727 C CA . LYS A 1 342 ? 57.067 36.231 38.089 1.00 52.72 342 LYS A CA 1
ATOM 2728 C C . LYS A 1 342 ? 56.621 36.693 39.487 1.00 52.72 342 LYS A C 1
ATOM 2730 O O . LYS A 1 342 ? 56.237 37.852 39.614 1.00 52.72 342 LYS A O 1
ATOM 2735 N N . GLY A 1 343 ? 56.699 35.901 40.561 1.00 41.44 343 GLY A N 1
ATOM 2736 C CA . GLY A 1 343 ? 56.209 36.410 41.856 1.00 41.44 343 GLY A CA 1
ATOM 2737 C C . GLY A 1 343 ? 56.728 35.723 43.110 1.00 41.44 343 GLY A C 1
ATOM 2738 O O . GLY A 1 343 ? 56.090 34.807 43.618 1.00 41.44 343 GLY A O 1
ATOM 2739 N N . SER A 1 344 ? 57.833 36.225 43.667 1.00 41.81 344 SER A N 1
ATOM 2740 C CA . SER A 1 344 ? 58.331 35.842 44.995 1.00 41.81 344 SER A CA 1
ATOM 2741 C C . SER A 1 344 ? 58.767 37.071 45.809 1.00 41.81 344 SER A C 1
ATOM 2743 O O . SER A 1 344 ? 59.939 37.439 45.779 1.00 41.81 344 SER A O 1
ATOM 2745 N N . SER A 1 345 ? 57.856 37.715 46.553 1.00 48.38 345 SER A N 1
ATOM 2746 C CA . SER A 1 345 ? 58.239 38.670 47.620 1.00 48.38 345 SER A CA 1
ATOM 2747 C C . SER A 1 345 ? 57.118 38.987 48.634 1.00 48.38 345 SER A C 1
ATOM 2749 O O . SER A 1 345 ? 56.820 40.153 48.878 1.00 48.38 345 SER A O 1
ATOM 2751 N N . LEU A 1 346 ? 56.456 37.988 49.234 1.00 49.94 346 LEU A N 1
ATOM 2752 C CA . LEU A 1 346 ? 55.333 38.251 50.161 1.00 49.94 346 LEU A CA 1
ATOM 2753 C C . LEU A 1 346 ? 55.234 37.256 51.330 1.00 49.94 346 LEU A C 1
ATOM 2755 O O . LEU A 1 346 ? 54.154 36.807 51.689 1.00 49.94 346 LEU A O 1
ATOM 2759 N N . GLN A 1 347 ? 56.370 36.898 51.938 1.00 48.56 347 GLN A N 1
ATOM 2760 C CA . GLN A 1 347 ? 56.392 35.955 53.071 1.00 48.56 347 GLN A CA 1
ATOM 2761 C 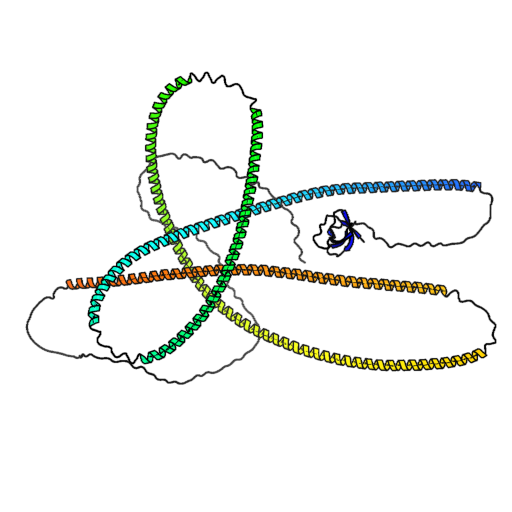C . GLN A 1 347 ? 57.017 36.510 54.363 1.00 48.56 347 GLN A C 1
ATOM 2763 O O . GLN A 1 347 ? 56.981 35.847 55.390 1.00 48.56 347 GLN A O 1
ATOM 2768 N N . ALA A 1 348 ? 57.496 37.759 54.369 1.00 52.75 348 ALA A N 1
ATOM 2769 C CA . ALA A 1 348 ? 58.033 38.395 55.580 1.00 52.75 348 ALA A CA 1
ATOM 2770 C C . ALA A 1 348 ? 56.996 39.223 56.377 1.00 52.75 348 ALA A C 1
ATOM 2772 O O . ALA A 1 348 ? 57.289 39.662 57.483 1.00 52.75 348 ALA A O 1
ATOM 2773 N N . GLN A 1 349 ? 55.780 39.422 55.848 1.00 51.47 349 GLN A N 1
ATOM 2774 C CA . GLN A 1 349 ? 54.713 40.209 56.496 1.00 51.47 349 GLN A CA 1
ATOM 2775 C C . GLN A 1 349 ? 53.799 39.377 57.416 1.00 51.47 349 GLN A C 1
ATOM 2777 O O . GLN A 1 349 ? 53.087 39.931 58.246 1.00 51.47 349 GLN A O 1
ATOM 2782 N N . TYR A 1 350 ? 53.839 38.048 57.298 1.00 55.00 350 TYR A N 1
ATOM 2783 C CA . TYR A 1 350 ? 52.857 37.153 57.917 1.00 55.00 350 TYR A CA 1
ATOM 2784 C C . TYR A 1 350 ? 53.122 36.857 59.405 1.00 55.00 350 TYR A C 1
ATOM 2786 O O . TYR A 1 350 ? 52.208 36.512 60.151 1.00 55.00 350 TYR A O 1
ATOM 2794 N N . GLU A 1 351 ? 54.361 37.003 59.880 1.00 53.31 351 GLU A N 1
ATOM 2795 C CA . GLU A 1 351 ? 54.720 36.540 61.230 1.00 53.31 351 GLU A CA 1
ATOM 2796 C C . GLU A 1 351 ? 54.588 37.609 62.329 1.00 53.31 351 GLU A C 1
ATOM 2798 O O . GLU A 1 351 ? 54.575 37.265 63.510 1.00 53.31 351 GLU A O 1
ATOM 2803 N N . GLN A 1 352 ? 54.377 38.883 61.974 1.00 51.97 352 GLN A N 1
ATOM 2804 C CA . GLN A 1 352 ? 54.182 39.970 62.946 1.00 51.97 352 GLN A CA 1
ATOM 2805 C C . GLN A 1 352 ? 52.703 40.161 63.356 1.00 51.97 352 GLN A C 1
ATOM 2807 O O . GLN A 1 352 ? 52.427 40.559 64.488 1.00 51.97 352 GLN A O 1
ATOM 2812 N N . GLU A 1 353 ? 51.740 39.804 62.496 1.00 55.16 353 GLU A N 1
ATOM 2813 C CA . GLU A 1 353 ? 50.292 39.917 62.777 1.00 55.16 353 GLU A CA 1
ATOM 2814 C C . GLU A 1 353 ? 49.766 38.837 63.737 1.00 55.16 353 GLU A C 1
ATOM 2816 O O . GLU A 1 353 ? 48.770 39.029 64.440 1.00 55.16 353 GLU A O 1
ATOM 2821 N N . LYS A 1 354 ? 50.463 37.701 63.832 1.00 55.03 354 LYS A N 1
ATOM 2822 C CA . LYS A 1 354 ? 49.993 36.524 64.573 1.00 55.03 354 LYS A CA 1
ATOM 2823 C C . LYS A 1 354 ? 49.882 36.753 66.089 1.00 55.03 354 LYS A C 1
ATOM 2825 O O . LYS A 1 354 ? 49.030 36.145 66.733 1.00 55.03 354 LYS A O 1
ATOM 2830 N N . ALA A 1 355 ? 50.702 37.635 66.666 1.00 55.66 355 ALA A N 1
ATOM 2831 C CA . ALA A 1 355 ? 50.744 37.857 68.116 1.00 55.66 355 ALA A CA 1
ATOM 2832 C C . ALA A 1 355 ? 49.730 38.906 68.621 1.00 55.66 355 ALA A C 1
ATOM 2834 O O . ALA A 1 355 ? 49.245 38.790 69.743 1.00 55.66 355 ALA A O 1
ATOM 2835 N N . SER A 1 356 ? 49.337 39.883 67.791 1.00 58.66 356 SER A N 1
ATOM 2836 C CA . SER A 1 356 ? 48.281 40.860 68.126 1.00 58.66 356 SER A CA 1
ATOM 2837 C C . SER A 1 356 ? 46.876 40.248 68.026 1.00 58.66 356 SER A C 1
ATOM 2839 O O . SER A 1 356 ? 45.948 40.689 68.709 1.00 58.66 356 SER A O 1
ATOM 2841 N N . HIS A 1 357 ? 46.719 39.202 67.215 1.00 57.88 357 HIS A N 1
ATOM 2842 C CA . HIS A 1 357 ? 45.422 38.591 66.950 1.00 57.88 357 HIS A CA 1
ATOM 2843 C C . HIS A 1 357 ? 44.882 37.774 68.138 1.00 57.88 357 HIS A C 1
ATOM 2845 O O . HIS A 1 357 ? 43.675 37.734 68.366 1.00 57.88 357 HIS A O 1
ATOM 2851 N N . ALA A 1 358 ? 45.766 37.193 68.956 1.00 59.75 358 ALA A N 1
ATOM 2852 C CA . ALA A 1 358 ? 45.381 36.339 70.081 1.00 59.75 358 ALA A CA 1
ATOM 2853 C C . ALA A 1 358 ? 44.612 37.085 71.191 1.00 59.75 358 ALA A C 1
ATOM 2855 O O . ALA A 1 358 ? 43.660 36.543 71.741 1.00 59.75 358 ALA A O 1
ATOM 2856 N N . GLN A 1 359 ? 44.956 38.344 71.484 1.00 58.50 359 GLN A N 1
ATOM 2857 C CA . GLN A 1 359 ? 44.264 39.137 72.514 1.00 58.50 359 GLN A CA 1
ATOM 2858 C C . GLN A 1 359 ? 42.940 39.746 72.024 1.00 58.50 359 GLN A C 1
ATOM 2860 O O . GLN A 1 359 ? 42.017 39.937 72.815 1.00 58.50 359 GLN A O 1
ATOM 2865 N N . ALA A 1 360 ? 42.800 39.992 70.717 1.00 62.50 360 ALA A N 1
ATOM 2866 C CA . ALA A 1 360 ? 41.525 40.393 70.119 1.00 62.50 360 ALA A CA 1
ATOM 2867 C C . ALA A 1 360 ? 40.497 39.244 70.120 1.00 62.50 360 ALA A C 1
ATOM 2869 O O . ALA A 1 360 ? 39.294 39.487 70.229 1.00 62.50 360 ALA A O 1
ATOM 2870 N N . LEU A 1 361 ? 40.960 37.992 70.027 1.00 65.62 361 LEU A N 1
ATOM 2871 C CA . LEU A 1 361 ? 40.094 36.812 69.982 1.00 65.62 361 LEU A CA 1
ATOM 2872 C C . LEU A 1 361 ? 39.321 36.581 71.288 1.00 65.62 361 LEU A C 1
ATOM 2874 O O . LEU A 1 361 ? 38.139 36.244 71.224 1.00 65.62 361 LEU A O 1
ATOM 2878 N N . ASP A 1 362 ? 39.915 36.843 72.453 1.00 68.38 362 ASP A N 1
ATOM 2879 C CA . ASP A 1 362 ? 39.220 36.659 73.737 1.00 68.38 362 ASP A CA 1
ATOM 2880 C C . ASP A 1 362 ? 38.140 37.725 73.993 1.00 68.38 362 ASP A C 1
ATOM 2882 O O . ASP A 1 362 ? 37.039 37.398 74.445 1.00 68.38 362 ASP A O 1
ATOM 2886 N N . ALA A 1 363 ? 38.385 38.986 73.618 1.00 69.12 363 ALA A N 1
ATOM 2887 C CA . ALA A 1 363 ? 37.368 40.042 73.682 1.00 69.12 363 ALA A CA 1
ATOM 2888 C C . ALA A 1 363 ? 36.227 39.802 72.674 1.00 69.12 363 ALA A C 1
ATOM 2890 O O . ALA A 1 363 ? 35.045 40.005 72.981 1.00 69.12 363 ALA A O 1
ATOM 2891 N N . MET A 1 364 ? 36.557 39.296 71.480 1.00 67.69 364 MET A N 1
ATOM 2892 C CA . MET A 1 364 ? 35.546 38.887 70.507 1.00 67.69 364 MET A CA 1
ATOM 2893 C C . MET A 1 364 ? 34.688 37.741 71.038 1.00 67.69 364 MET A C 1
ATOM 2895 O O . MET A 1 364 ? 33.478 37.777 70.836 1.00 67.69 364 MET A O 1
ATOM 2899 N N . ARG A 1 365 ? 35.263 36.778 71.767 1.00 75.19 365 ARG A N 1
ATOM 2900 C CA . ARG A 1 365 ? 34.532 35.613 72.284 1.00 75.19 365 ARG A CA 1
ATOM 2901 C C . ARG A 1 365 ? 33.388 35.998 73.224 1.00 75.19 365 ARG A C 1
ATOM 2903 O O . ARG A 1 365 ? 32.271 35.524 73.040 1.00 75.19 365 ARG A O 1
ATOM 2910 N N . GLN A 1 366 ? 33.627 36.923 74.154 1.00 71.62 366 GLN A N 1
ATOM 2911 C CA . GLN A 1 366 ? 32.591 37.412 75.077 1.00 71.62 366 GLN A CA 1
ATOM 2912 C C . GLN A 1 366 ? 31.483 38.191 74.351 1.00 71.62 366 GLN A C 1
ATOM 2914 O O . GLN A 1 366 ? 30.295 38.024 74.631 1.00 71.62 366 GLN A O 1
ATOM 2919 N N . THR A 1 367 ? 31.860 38.998 73.356 1.00 73.44 367 THR A N 1
ATOM 2920 C CA . THR A 1 367 ? 30.895 39.710 72.503 1.00 73.44 367 THR A CA 1
ATOM 2921 C C . THR A 1 367 ? 30.072 38.732 71.656 1.00 73.44 367 THR A C 1
ATOM 2923 O O . THR A 1 367 ? 28.886 38.951 71.397 1.00 73.44 367 THR A O 1
ATOM 2926 N N . TYR A 1 368 ? 30.694 37.629 71.234 1.00 75.94 368 TYR A N 1
ATOM 2927 C CA . TYR A 1 368 ? 30.057 36.575 70.458 1.00 75.94 368 TYR A CA 1
ATOM 2928 C C . TYR A 1 368 ? 29.014 35.824 71.281 1.00 75.94 368 TYR A C 1
ATOM 2930 O O . TYR A 1 368 ? 27.928 35.573 70.775 1.00 75.94 368 TYR A O 1
ATOM 2938 N N . GLU A 1 369 ? 29.288 35.523 72.552 1.00 77.62 369 GLU A N 1
ATOM 2939 C CA . GLU A 1 369 ? 28.334 34.838 73.434 1.00 77.62 369 GLU A CA 1
ATOM 2940 C C . GLU A 1 369 ? 27.080 35.679 73.710 1.00 77.62 369 GLU A C 1
ATOM 2942 O O . GLU A 1 369 ? 25.966 35.162 73.623 1.00 77.62 369 GLU A O 1
ATOM 2947 N N . GLN A 1 370 ? 27.221 36.991 73.935 1.00 76.38 370 GLN A N 1
ATOM 2948 C CA . GLN A 1 370 ? 26.059 37.880 74.077 1.00 76.38 370 GLN A CA 1
ATOM 2949 C C . GLN A 1 370 ? 25.234 37.971 72.790 1.00 76.38 370 GLN A C 1
ATOM 2951 O O . GLN A 1 370 ? 24.005 37.878 72.828 1.00 76.38 370 GLN A O 1
ATOM 2956 N N . ARG A 1 371 ? 25.896 38.103 71.634 1.00 79.25 371 ARG A N 1
ATOM 2957 C CA . ARG A 1 371 ? 25.210 38.091 70.334 1.00 79.25 371 ARG A CA 1
ATOM 2958 C C . ARG A 1 371 ? 24.569 36.740 70.037 1.00 79.25 371 ARG A C 1
ATOM 2960 O O . ARG A 1 371 ? 23.513 36.712 69.416 1.00 79.25 371 ARG A O 1
ATOM 2967 N N . LEU A 1 372 ? 25.163 35.639 70.492 1.00 80.44 372 LEU A N 1
ATOM 2968 C CA . LEU A 1 372 ? 24.618 34.297 70.325 1.00 80.44 372 LEU A CA 1
ATOM 2969 C C . LEU A 1 372 ? 23.307 34.140 71.101 1.00 80.44 372 LEU A C 1
ATOM 2971 O O . LEU A 1 372 ? 22.347 33.606 70.553 1.00 80.44 372 LEU A O 1
ATOM 2975 N N . GLU A 1 373 ? 23.233 34.629 72.339 1.00 80.00 373 GLU A N 1
ATOM 2976 C CA . GLU A 1 373 ? 21.986 34.586 73.112 1.00 80.00 373 GLU A CA 1
ATOM 2977 C C . GLU A 1 373 ? 20.908 35.518 72.547 1.00 80.00 373 GLU A C 1
ATOM 2979 O O . GLU A 1 373 ? 19.746 35.120 72.425 1.00 80.00 373 GLU A O 1
ATOM 2984 N N . GLN A 1 374 ? 21.282 36.716 72.088 1.00 78.38 374 GLN A N 1
ATOM 2985 C CA . GLN A 1 374 ? 20.346 37.590 71.377 1.00 78.38 374 GLN A CA 1
ATOM 2986 C C . GLN A 1 374 ? 19.836 36.934 70.081 1.00 78.38 374 GLN A C 1
ATOM 2988 O O . GLN A 1 374 ? 18.631 36.920 69.823 1.00 78.38 374 GLN A O 1
ATOM 2993 N N . ALA A 1 375 ? 20.726 36.304 69.310 1.00 77.06 375 ALA A N 1
ATOM 2994 C CA . ALA A 1 375 ? 20.369 35.582 68.095 1.00 77.06 375 ALA A CA 1
ATOM 2995 C C . ALA A 1 375 ? 19.462 34.380 68.387 1.00 77.06 375 ALA A C 1
ATOM 2997 O O . ALA A 1 375 ? 18.509 34.149 67.651 1.00 77.06 375 ALA A O 1
ATOM 2998 N N . LYS A 1 376 ? 19.684 33.630 69.476 1.00 83.50 376 LYS A N 1
ATOM 2999 C CA . LYS A 1 376 ? 18.782 32.539 69.884 1.00 83.50 376 LYS A CA 1
ATOM 3000 C C . LYS A 1 376 ? 17.374 33.052 70.176 1.00 83.50 376 LYS A C 1
ATOM 3002 O O . LYS A 1 376 ? 16.402 32.423 69.754 1.00 83.50 376 LYS A O 1
ATOM 3007 N N . MET A 1 377 ? 17.254 34.198 70.846 1.00 82.19 377 MET A N 1
ATOM 3008 C CA . MET A 1 377 ? 15.959 34.818 71.134 1.00 82.19 377 MET A CA 1
ATOM 3009 C C . MET A 1 377 ? 15.260 35.300 69.852 1.00 82.19 377 MET A C 1
ATOM 3011 O O . MET A 1 377 ? 14.070 35.044 69.656 1.00 82.19 377 MET A O 1
ATOM 3015 N N . GLU A 1 378 ? 15.996 35.936 68.939 1.00 83.25 378 GLU A N 1
ATOM 3016 C CA . GLU A 1 378 ? 15.470 36.374 67.641 1.00 83.25 378 GLU A CA 1
ATOM 3017 C C . GLU A 1 378 ? 15.085 35.191 66.743 1.00 83.25 378 GLU A C 1
ATOM 3019 O O . GLU A 1 378 ? 14.028 35.223 66.116 1.00 83.25 378 GLU A O 1
ATOM 3024 N N . ILE A 1 379 ? 15.860 34.101 66.751 1.00 80.19 379 ILE A N 1
ATOM 3025 C CA . ILE A 1 379 ? 15.534 32.851 66.052 1.00 80.19 379 ILE A CA 1
ATOM 3026 C C . ILE A 1 379 ? 14.266 32.225 66.635 1.00 80.19 379 ILE A C 1
ATOM 3028 O O . ILE A 1 379 ? 13.417 31.764 65.874 1.00 80.19 379 ILE A O 1
ATOM 3032 N N . ALA A 1 380 ? 14.089 32.216 67.958 1.00 78.75 380 ALA A N 1
ATOM 3033 C CA . ALA A 1 380 ? 12.864 31.713 68.579 1.00 78.75 380 ALA A CA 1
ATOM 3034 C C . ALA A 1 380 ? 11.638 32.552 68.172 1.00 78.75 380 ALA A C 1
ATOM 3036 O O . ALA A 1 380 ? 10.593 32.000 67.814 1.00 78.75 380 ALA A O 1
ATOM 3037 N N . LYS A 1 381 ? 11.783 33.882 68.137 1.00 83.50 381 LYS A N 1
ATOM 3038 C CA . LYS A 1 381 ? 10.738 34.802 67.666 1.00 83.50 381 LYS A CA 1
ATOM 3039 C C . LYS A 1 381 ? 10.429 34.605 66.177 1.00 83.50 381 LYS A C 1
ATOM 3041 O O . LYS A 1 381 ? 9.260 34.544 65.802 1.00 83.50 381 LYS A O 1
ATOM 3046 N N . ALA A 1 382 ? 11.456 34.441 65.345 1.00 79.69 382 ALA A N 1
ATOM 3047 C CA . ALA A 1 382 ? 11.316 34.174 63.918 1.00 79.69 382 ALA A CA 1
ATOM 3048 C C . ALA A 1 382 ? 10.651 32.816 63.657 1.00 79.69 382 ALA A C 1
ATOM 3050 O O . ALA A 1 382 ? 9.757 32.733 62.824 1.00 79.69 382 ALA A O 1
ATOM 3051 N N . ARG A 1 383 ? 11.006 31.766 64.411 1.00 83.62 383 ARG A N 1
ATOM 3052 C CA . ARG A 1 383 ? 10.361 30.445 64.317 1.00 83.62 383 ARG A CA 1
ATOM 3053 C C . ARG A 1 383 ? 8.871 30.518 64.638 1.00 83.62 383 ARG A C 1
ATOM 3055 O O . ARG A 1 383 ? 8.075 29.966 63.888 1.00 83.62 383 ARG A O 1
ATOM 3062 N N . SER A 1 384 ? 8.494 31.250 65.687 1.00 83.12 384 SER A N 1
ATOM 3063 C CA . SER A 1 384 ? 7.084 31.479 66.028 1.00 83.12 384 SER A CA 1
ATOM 3064 C C . SER A 1 384 ? 6.334 32.227 64.914 1.00 83.12 384 SER A C 1
ATOM 3066 O O . SER A 1 384 ? 5.247 31.813 64.511 1.00 83.12 384 SER A O 1
ATOM 3068 N N . ALA A 1 385 ? 6.938 33.274 64.341 1.00 81.44 385 ALA A N 1
ATOM 3069 C CA . ALA A 1 385 ? 6.347 34.021 63.228 1.00 81.44 385 ALA A CA 1
ATOM 3070 C C . ALA A 1 385 ? 6.207 33.172 61.949 1.00 81.44 385 ALA A C 1
ATOM 3072 O O . ALA A 1 385 ? 5.169 33.216 61.289 1.00 81.44 385 ALA A O 1
ATOM 3073 N N . VAL A 1 386 ? 7.216 32.358 61.626 1.00 83.69 386 VAL A N 1
ATOM 3074 C CA . VAL A 1 386 ? 7.184 31.422 60.492 1.00 83.69 386 VAL A CA 1
ATOM 3075 C C . VAL A 1 386 ? 6.111 30.360 60.701 1.00 83.69 386 VAL A C 1
ATOM 3077 O O . VAL A 1 386 ? 5.396 30.027 59.762 1.00 83.69 386 VAL A O 1
ATOM 3080 N N . GLU A 1 387 ? 5.934 29.853 61.921 1.00 84.44 387 GLU A N 1
ATOM 3081 C CA . GLU A 1 387 ? 4.887 28.872 62.203 1.00 84.44 387 GLU A CA 1
ATOM 3082 C C . GLU A 1 387 ? 3.480 29.480 62.091 1.00 84.44 387 GLU A C 1
ATOM 3084 O O . GLU A 1 387 ? 2.568 28.841 61.562 1.00 84.44 387 GLU A O 1
ATOM 3089 N N . GLN A 1 388 ? 3.297 30.736 62.510 1.00 82.31 388 GLN A N 1
ATOM 3090 C CA . GLN A 1 388 ? 2.041 31.463 62.300 1.00 82.31 388 GLN A CA 1
ATOM 3091 C C . GLN A 1 388 ? 1.765 31.717 60.811 1.00 82.31 388 GLN A C 1
ATOM 3093 O O . GLN A 1 388 ? 0.646 31.482 60.353 1.00 82.31 388 GLN A O 1
ATOM 3098 N N . GLN A 1 389 ? 2.776 32.125 60.037 1.00 83.12 389 GLN A N 1
ATOM 3099 C CA . GLN A 1 389 ? 2.645 32.280 58.585 1.00 83.12 389 GLN A CA 1
ATOM 3100 C C . GLN A 1 389 ? 2.368 30.948 57.889 1.00 83.12 389 GLN A C 1
ATOM 3102 O O . GLN A 1 389 ? 1.536 30.900 56.988 1.00 83.12 389 GLN A O 1
ATOM 3107 N N . ARG A 1 390 ? 2.997 29.857 58.336 1.00 84.25 390 ARG A N 1
ATOM 3108 C CA . ARG A 1 390 ? 2.742 28.511 57.821 1.00 84.25 390 ARG A CA 1
ATOM 3109 C C . ARG A 1 390 ? 1.296 28.090 58.065 1.00 84.25 390 ARG A C 1
ATOM 3111 O O . ARG A 1 390 ? 0.652 27.636 57.130 1.00 84.25 390 ARG A O 1
ATOM 3118 N N . LYS A 1 391 ? 0.758 28.297 59.272 1.00 85.25 391 LYS A N 1
ATOM 3119 C CA . LYS A 1 391 ? -0.653 27.993 59.578 1.00 85.25 391 LYS A CA 1
ATOM 3120 C C . LYS A 1 391 ? -1.616 28.832 58.733 1.00 85.25 391 LYS A C 1
ATOM 3122 O O . LYS A 1 391 ? -2.623 28.313 58.259 1.00 85.25 391 LYS A O 1
ATOM 3127 N N . LEU A 1 392 ? -1.297 30.107 58.499 1.00 84.44 392 LEU A N 1
ATOM 3128 C CA . LEU A 1 392 ? -2.087 30.974 57.621 1.00 84.44 392 LEU A CA 1
ATOM 3129 C C . LEU A 1 392 ? -2.034 30.503 56.157 1.00 84.44 392 LEU A C 1
ATOM 3131 O O . LEU A 1 392 ? -3.071 30.432 55.502 1.00 84.44 392 LEU A O 1
ATOM 3135 N N . ALA A 1 393 ? -0.849 30.139 55.665 1.00 80.88 393 ALA A N 1
ATOM 3136 C CA . ALA A 1 393 ? -0.652 29.629 54.312 1.00 80.88 393 ALA A CA 1
ATOM 3137 C C . ALA A 1 393 ? -1.338 28.269 54.107 1.00 80.88 393 ALA A C 1
ATOM 3139 O O . ALA A 1 393 ? -1.986 28.064 53.086 1.00 80.88 393 ALA A O 1
ATOM 3140 N N . GLU A 1 394 ? -1.270 27.365 55.088 1.00 83.75 394 GLU A N 1
ATOM 3141 C CA . GLU A 1 394 ? -1.984 26.082 55.068 1.00 83.75 394 GLU A CA 1
ATOM 3142 C C . GLU A 1 394 ? -3.508 26.295 55.036 1.00 83.75 394 GLU A C 1
ATOM 3144 O O . GLU A 1 394 ? -4.202 25.635 54.261 1.00 83.75 394 GLU A O 1
ATOM 3149 N N . ALA A 1 395 ? -4.036 27.263 55.795 1.00 81.50 395 ALA A N 1
ATOM 3150 C CA . ALA A 1 395 ? -5.458 27.611 55.764 1.00 81.50 395 ALA A CA 1
ATOM 3151 C C . ALA A 1 395 ? -5.891 28.226 54.419 1.00 81.50 395 ALA A C 1
ATOM 3153 O O . ALA A 1 395 ? -6.934 27.855 53.877 1.00 81.50 395 ALA A O 1
ATOM 3154 N N . GLN A 1 396 ? -5.086 29.128 53.847 1.00 84.81 396 GLN A N 1
ATOM 3155 C CA . GLN A 1 396 ? -5.341 29.716 52.526 1.00 84.81 396 GLN A CA 1
ATOM 3156 C C . GLN A 1 396 ? -5.274 28.665 51.415 1.00 84.81 396 GLN A C 1
ATOM 3158 O O . GLN A 1 396 ? -6.147 28.626 50.549 1.00 84.81 396 GLN A O 1
ATOM 3163 N N . PHE A 1 397 ? -4.289 27.769 51.474 1.00 84.81 397 PHE A N 1
ATOM 3164 C CA . PHE A 1 397 ? -4.152 26.667 50.532 1.00 84.81 397 PHE A CA 1
ATOM 3165 C C . PHE A 1 397 ? -5.336 25.698 50.632 1.00 84.81 397 PHE A C 1
ATOM 3167 O O . PHE A 1 397 ? -5.915 25.333 49.613 1.00 84.81 397 PHE A O 1
ATOM 3174 N N . ALA A 1 398 ? -5.774 25.341 51.844 1.00 79.25 398 ALA A N 1
ATOM 3175 C CA . ALA A 1 398 ? -6.952 24.498 52.043 1.00 79.25 398 ALA A CA 1
ATOM 3176 C C . ALA A 1 398 ? -8.233 25.140 51.475 1.00 79.25 398 ALA A C 1
ATOM 3178 O O . ALA A 1 398 ? -9.015 24.461 50.803 1.00 79.25 398 ALA A O 1
ATOM 3179 N N . ALA A 1 399 ? -8.423 26.448 51.680 1.00 79.94 399 ALA A N 1
ATOM 3180 C CA . ALA A 1 399 ? -9.543 27.194 51.105 1.00 79.94 399 ALA A CA 1
ATOM 3181 C C . ALA A 1 399 ? -9.480 27.234 49.567 1.00 79.94 399 ALA A C 1
ATOM 3183 O O . ALA A 1 399 ? -10.491 27.021 48.895 1.00 79.94 399 ALA A O 1
ATOM 3184 N N . GLN A 1 400 ? -8.289 27.428 48.996 1.00 83.75 400 GLN A N 1
ATOM 3185 C CA . GLN A 1 400 ? -8.085 27.425 47.548 1.00 83.75 400 GLN A CA 1
ATOM 3186 C C . GLN A 1 400 ? -8.327 26.041 46.931 1.00 83.75 400 GLN A C 1
ATOM 3188 O O . GLN A 1 400 ? -8.976 25.934 45.893 1.00 83.75 400 GLN A O 1
ATOM 3193 N N . VAL A 1 401 ? -7.883 24.967 47.589 1.00 83.19 401 VAL A N 1
ATOM 3194 C CA . VAL A 1 401 ? -8.158 23.588 47.161 1.00 83.19 401 VAL A CA 1
ATOM 3195 C C . VAL A 1 401 ? -9.660 23.296 47.192 1.00 83.19 401 VAL A C 1
ATOM 3197 O O . VAL A 1 401 ? -10.174 22.664 46.270 1.00 83.19 401 VAL A O 1
ATOM 3200 N N . GLN A 1 402 ? -10.393 23.774 48.202 1.00 78.69 402 GLN A N 1
ATOM 3201 C CA . GLN A 1 402 ? -11.852 23.634 48.236 1.00 78.69 402 GLN A CA 1
ATOM 3202 C C . GLN A 1 402 ? -12.544 24.416 47.110 1.00 78.69 402 GLN A C 1
ATOM 3204 O O . GLN A 1 402 ? -13.429 23.862 46.456 1.00 78.69 402 GLN A O 1
ATOM 3209 N N . ALA A 1 403 ? -12.119 25.651 46.836 1.00 80.00 403 ALA A N 1
ATOM 3210 C CA . ALA A 1 403 ? -12.646 26.446 45.727 1.00 80.00 403 ALA A CA 1
ATOM 3211 C C . ALA A 1 403 ? -12.367 25.787 44.363 1.00 80.00 403 ALA A C 1
ATOM 3213 O O . ALA A 1 403 ? -13.259 25.699 43.518 1.00 80.00 403 ALA A O 1
ATOM 3214 N N . ASN A 1 404 ? -11.162 25.242 44.171 1.00 82.69 404 ASN A N 1
ATOM 3215 C CA . ASN A 1 404 ? -10.802 24.508 42.958 1.00 82.69 404 ASN A CA 1
ATOM 3216 C C . ASN A 1 404 ? -11.655 23.247 42.796 1.00 82.69 404 ASN A C 1
ATOM 3218 O O . ASN A 1 404 ? -12.230 23.049 41.735 1.00 82.69 404 ASN A O 1
ATOM 3222 N N . ARG A 1 405 ? -11.865 22.466 43.864 1.00 82.50 405 ARG A N 1
ATOM 3223 C CA . ARG A 1 405 ? -12.755 21.291 43.825 1.00 82.50 405 ARG A CA 1
ATOM 3224 C C . ARG A 1 405 ? -14.193 21.647 43.444 1.00 82.50 405 ARG A C 1
ATOM 3226 O O . ARG A 1 405 ? -14.837 20.881 42.732 1.00 82.50 405 ARG A O 1
ATOM 3233 N N . GLN A 1 406 ? -14.712 22.786 43.906 1.00 81.06 406 GLN A N 1
ATOM 3234 C CA . GLN A 1 406 ? -16.048 23.252 43.520 1.00 81.06 406 GLN A CA 1
ATOM 3235 C C . GLN A 1 406 ? -16.105 23.658 42.042 1.00 81.06 406 GLN A C 1
ATOM 3237 O O . GLN A 1 406 ? -17.048 23.286 41.343 1.00 81.06 406 GLN A O 1
ATOM 3242 N N . ASN A 1 407 ? -15.078 24.352 41.548 1.00 82.56 407 ASN A N 1
ATOM 3243 C CA . ASN A 1 407 ? -14.967 24.709 40.134 1.00 82.56 407 ASN A CA 1
ATOM 3244 C C . ASN A 1 407 ? -14.797 23.480 39.234 1.00 82.56 407 ASN A C 1
ATOM 3246 O O . ASN A 1 407 ? -15.440 23.401 38.191 1.00 82.56 407 ASN A O 1
ATOM 3250 N N . ASP A 1 408 ? -13.994 22.502 39.646 1.00 81.88 408 ASP A N 1
ATOM 3251 C CA . ASP A 1 408 ? -13.778 21.260 38.905 1.00 81.88 408 ASP A CA 1
ATOM 3252 C C . ASP A 1 408 ? -15.049 20.415 38.868 1.00 81.88 408 ASP A C 1
ATOM 3254 O O . ASP A 1 408 ? -15.405 19.883 37.819 1.00 81.88 408 ASP A O 1
ATOM 3258 N N . ARG A 1 409 ? -15.801 20.363 39.974 1.00 81.62 409 ARG A N 1
ATOM 3259 C CA . ARG A 1 409 ? -17.116 19.715 40.003 1.00 81.62 409 ARG A CA 1
ATOM 3260 C C . ARG A 1 409 ? -18.096 20.392 39.046 1.00 81.62 409 ARG A C 1
ATOM 3262 O O . ARG A 1 409 ? -18.779 19.697 38.299 1.00 81.62 409 ARG A O 1
ATOM 3269 N N . LYS A 1 410 ? -18.131 21.727 39.024 1.00 87.25 410 LYS A N 1
ATOM 3270 C CA . LYS A 1 410 ? -18.982 22.487 38.100 1.00 87.25 410 LYS A CA 1
ATOM 3271 C C . LYS A 1 410 ? -18.587 22.246 36.638 1.00 87.25 410 LYS A C 1
ATOM 3273 O O . LYS A 1 410 ? -19.448 21.941 35.822 1.00 87.25 410 LYS A O 1
ATOM 3278 N N . LYS A 1 411 ? -17.290 22.288 36.317 1.00 84.06 411 LYS A N 1
ATOM 3279 C CA . LYS A 1 411 ? -16.771 21.972 34.974 1.00 84.06 411 LYS A CA 1
ATOM 3280 C C . LYS A 1 411 ? -17.070 20.533 34.562 1.00 84.06 411 LYS A C 1
ATOM 3282 O O . LYS A 1 411 ? -17.388 20.284 33.401 1.00 84.06 411 LYS A O 1
ATOM 3287 N N . LEU A 1 412 ? -16.982 19.584 35.493 1.00 83.94 412 LEU A N 1
ATOM 3288 C CA . LEU A 1 412 ? -17.321 18.186 35.244 1.00 83.94 412 LEU A CA 1
ATOM 3289 C C . LEU A 1 412 ? -18.819 18.024 34.960 1.00 83.94 412 LEU A C 1
ATOM 3291 O O . LEU A 1 412 ? -19.181 17.323 34.020 1.00 83.94 412 LEU A O 1
ATOM 3295 N N . GLU A 1 413 ? -19.686 18.700 35.716 1.00 85.19 413 GLU A N 1
ATOM 3296 C CA . GLU A 1 413 ? -21.134 18.712 35.473 1.00 85.19 413 GLU A CA 1
ATOM 3297 C C . GLU A 1 413 ? -21.480 19.346 34.114 1.00 85.19 413 GLU A C 1
ATOM 3299 O O . GLU A 1 413 ? -22.245 18.755 33.350 1.00 85.19 413 GLU A O 1
ATOM 3304 N N . GLU A 1 414 ? -20.858 20.471 33.753 1.00 85.88 414 GLU A N 1
ATOM 3305 C CA . GLU A 1 414 ? -21.001 21.105 32.432 1.00 85.88 414 GLU A CA 1
ATOM 3306 C C . GLU A 1 414 ? -20.499 20.191 31.300 1.00 85.88 414 GLU A C 1
ATOM 3308 O O . GLU A 1 414 ? -21.157 20.040 30.269 1.00 85.88 414 GLU A O 1
ATOM 3313 N N . THR A 1 415 ? -19.370 19.506 31.506 1.00 84.00 415 THR A N 1
ATOM 3314 C CA . THR A 1 415 ? -18.810 18.551 30.536 1.00 84.00 415 THR A CA 1
ATOM 3315 C C . THR A 1 415 ? -19.727 17.345 30.354 1.00 84.00 415 THR A C 1
ATOM 3317 O O . THR A 1 415 ? -19.963 16.914 29.227 1.00 84.00 415 THR A O 1
ATOM 3320 N N . LEU A 1 416 ? -20.295 16.814 31.440 1.00 82.88 416 LEU A N 1
ATOM 3321 C CA . LEU A 1 416 ? -21.254 15.711 31.384 1.00 82.88 416 LEU A CA 1
ATOM 3322 C C . LEU A 1 416 ? -22.558 16.125 30.696 1.00 82.88 416 LEU A C 1
ATOM 3324 O O . LEU A 1 416 ? -23.102 15.342 29.919 1.00 82.88 416 LEU A O 1
ATOM 3328 N N . GLN A 1 417 ? -23.050 17.342 30.933 1.00 84.12 417 GLN A N 1
ATOM 3329 C CA . GLN A 1 417 ? -24.215 17.873 30.219 1.00 84.12 417 GLN A CA 1
ATOM 3330 C C . GLN A 1 417 ? -23.932 18.035 28.724 1.00 84.12 417 GLN A C 1
ATOM 3332 O O . GLN A 1 417 ? -24.732 17.585 27.902 1.00 84.12 417 GLN A O 1
ATOM 3337 N N . ARG A 1 418 ? -22.768 18.584 28.361 1.00 83.81 418 ARG A N 1
ATOM 3338 C CA . ARG A 1 418 ? -22.336 18.700 26.964 1.00 83.81 418 ARG A CA 1
ATOM 3339 C C . ARG A 1 418 ? -22.205 17.332 26.297 1.00 83.81 418 ARG A C 1
ATOM 3341 O O . ARG A 1 418 ? -22.736 17.141 25.212 1.00 83.81 418 ARG A O 1
ATOM 3348 N N . LYS A 1 419 ? -21.583 16.355 26.964 1.00 84.50 419 LYS A N 1
ATOM 3349 C CA . LYS A 1 419 ? -21.444 14.985 26.447 1.00 84.50 419 LYS A CA 1
ATOM 3350 C C . LYS A 1 419 ? -22.786 14.275 26.281 1.00 84.50 419 LYS A C 1
ATOM 3352 O O . LYS A 1 419 ? -22.952 13.536 25.319 1.00 84.50 419 LYS A O 1
ATOM 3357 N N . ARG A 1 420 ? -23.761 14.523 27.162 1.00 83.75 420 ARG A N 1
ATOM 3358 C CA . ARG A 1 420 ? -25.138 14.023 26.992 1.00 83.75 420 ARG A CA 1
ATOM 3359 C C . ARG A 1 420 ? -25.826 14.647 25.778 1.00 83.75 420 ARG A C 1
ATOM 3361 O O . ARG A 1 420 ? -26.461 13.923 25.021 1.00 83.75 420 ARG A O 1
ATOM 3368 N N . ALA A 1 421 ? -25.672 15.953 25.565 1.00 82.06 421 ALA A N 1
ATOM 3369 C CA . ALA A 1 421 ? -26.216 16.626 24.386 1.00 82.06 421 ALA A CA 1
ATOM 3370 C C . ALA A 1 421 ? -25.542 16.151 23.083 1.00 82.06 421 ALA A C 1
ATOM 3372 O O . ALA A 1 421 ? -26.227 15.893 22.094 1.00 82.06 421 ALA A O 1
ATOM 3373 N N . GLU A 1 422 ? -24.217 15.972 23.094 1.00 83.44 422 GLU A N 1
ATOM 3374 C CA . GLU A 1 422 ? -23.454 15.388 21.982 1.00 83.44 422 GLU A CA 1
ATOM 3375 C C . GLU A 1 422 ? -23.923 13.957 21.685 1.00 83.44 422 GLU A C 1
ATOM 3377 O O . GLU A 1 422 ? -24.166 13.633 20.528 1.00 83.44 422 GLU A O 1
ATOM 3382 N N . TYR A 1 423 ? -24.129 13.127 22.713 1.00 85.25 423 TYR A N 1
ATOM 3383 C CA . TYR A 1 423 ? -24.626 11.759 22.553 1.00 85.25 423 TYR A CA 1
ATOM 3384 C C . TYR A 1 423 ? -26.038 11.706 21.958 1.00 85.25 423 TYR A C 1
ATOM 3386 O O . TYR A 1 423 ? -26.274 10.935 21.036 1.00 85.25 423 TYR A O 1
ATOM 3394 N N . GLU A 1 424 ? -26.974 12.534 22.430 1.00 83.25 424 GLU A N 1
ATOM 3395 C CA . GLU A 1 424 ? -28.328 12.581 21.857 1.00 83.25 424 GLU A CA 1
ATOM 3396 C C . GLU A 1 424 ? -28.320 13.100 20.410 1.00 83.25 424 GLU A C 1
ATOM 3398 O O . GLU A 1 424 ? -29.044 12.580 19.560 1.00 83.25 424 GLU A O 1
ATOM 3403 N N . THR A 1 425 ? -27.448 14.063 20.094 1.00 83.50 425 THR A N 1
ATOM 3404 C CA . THR A 1 425 ? -27.264 14.550 18.716 1.00 83.50 425 THR A CA 1
ATOM 3405 C C . THR A 1 425 ? -26.677 13.458 17.820 1.00 83.50 425 THR A C 1
ATOM 3407 O O . THR A 1 425 ? -27.163 13.239 16.711 1.00 83.50 425 THR A O 1
ATOM 3410 N N . GLN A 1 426 ? -25.667 12.736 18.309 1.00 80.50 426 GLN A N 1
ATOM 3411 C CA . GLN A 1 426 ? -25.039 11.637 17.581 1.00 80.50 426 GLN A CA 1
ATOM 3412 C C . GLN A 1 426 ? -26.022 10.485 17.368 1.00 80.50 426 GLN A C 1
ATOM 3414 O O . GLN A 1 426 ? -26.155 10.000 16.256 1.00 80.50 426 GLN A O 1
ATOM 3419 N N . LYS A 1 427 ? -26.796 10.117 18.388 1.00 85.75 427 LYS A N 1
ATOM 3420 C CA . LYS A 1 427 ? -27.850 9.104 18.290 1.00 85.75 427 LYS A CA 1
ATOM 3421 C C . LYS A 1 427 ? -28.926 9.484 17.270 1.00 85.75 427 LYS A C 1
ATOM 3423 O O . LYS A 1 427 ? -29.392 8.621 16.530 1.00 85.75 427 LYS A O 1
ATOM 3428 N N . ALA A 1 428 ? -29.323 10.757 17.205 1.00 80.38 428 ALA A N 1
ATOM 3429 C CA . ALA A 1 428 ? -30.252 11.240 16.183 1.00 80.38 428 ALA A CA 1
ATOM 3430 C C . ALA A 1 428 ? -29.650 11.135 14.771 1.00 80.38 428 ALA A C 1
ATOM 3432 O O . ALA A 1 428 ? -30.334 10.694 13.847 1.00 80.38 428 ALA A O 1
ATOM 3433 N N . LYS A 1 429 ? -28.362 11.471 14.624 1.00 84.50 429 LYS A N 1
ATOM 3434 C CA . LYS A 1 429 ? -27.619 11.316 13.370 1.00 84.50 429 LYS A CA 1
ATOM 3435 C C . LYS A 1 429 ? -27.503 9.848 12.957 1.00 84.50 429 LYS A C 1
ATOM 3437 O O . LYS A 1 429 ? -27.848 9.524 11.830 1.00 84.50 429 LYS A O 1
ATOM 3442 N N . ASP A 1 430 ? -27.135 8.956 13.869 1.00 79.62 430 ASP A N 1
ATOM 3443 C CA . ASP A 1 430 ? -26.998 7.523 13.596 1.00 79.62 430 ASP A CA 1
ATOM 3444 C C . ASP A 1 430 ? -28.343 6.905 13.177 1.00 79.62 430 ASP A C 1
ATOM 3446 O O . ASP A 1 430 ? -28.405 6.104 12.248 1.00 79.62 430 ASP A O 1
ATOM 3450 N N . LEU A 1 431 ? -29.454 7.311 13.804 1.00 81.38 431 LEU A N 1
ATOM 3451 C CA . LEU A 1 431 ? -30.795 6.882 13.392 1.00 81.38 431 LEU A CA 1
ATOM 3452 C C . LEU A 1 431 ? -31.162 7.384 11.986 1.00 81.38 431 LEU A C 1
ATOM 3454 O O . LEU A 1 431 ? -31.794 6.653 11.217 1.00 81.38 431 LEU A O 1
ATOM 3458 N N . GLN A 1 432 ? -30.753 8.603 11.635 1.00 81.94 432 GLN A N 1
ATOM 3459 C CA . GLN A 1 432 ? -30.940 9.158 10.298 1.00 81.94 432 GLN A CA 1
ATOM 3460 C C . GLN A 1 432 ? -30.049 8.458 9.262 1.00 81.94 432 GLN A C 1
ATOM 3462 O O . GLN A 1 432 ? -30.530 8.112 8.184 1.00 81.94 432 GLN A O 1
ATOM 3467 N N . ASP A 1 433 ? -28.799 8.160 9.604 1.00 79.88 433 ASP A N 1
ATOM 3468 C CA . ASP A 1 433 ? -27.855 7.441 8.750 1.00 79.88 433 ASP A CA 1
ATOM 3469 C C . ASP A 1 433 ? -28.304 5.990 8.527 1.00 79.88 433 ASP A C 1
ATOM 3471 O O . ASP A 1 433 ? -28.266 5.508 7.398 1.00 79.88 433 ASP A O 1
ATOM 3475 N N . ILE A 1 434 ? -28.857 5.316 9.543 1.00 75.62 434 ILE A N 1
ATOM 3476 C CA . ILE A 1 434 ? -29.492 3.994 9.396 1.00 75.62 434 ILE A CA 1
ATOM 3477 C C . ILE A 1 434 ? -30.713 4.071 8.467 1.00 75.62 434 ILE A C 1
ATOM 3479 O O . ILE A 1 434 ? -30.926 3.175 7.646 1.00 75.62 434 ILE A O 1
ATOM 3483 N N . SER A 1 435 ? -31.523 5.129 8.569 1.00 81.94 435 SER A N 1
ATOM 3484 C CA . SER A 1 435 ? -32.660 5.349 7.666 1.00 81.94 435 SER A CA 1
ATOM 3485 C C . SER A 1 435 ? -32.198 5.562 6.219 1.00 81.94 435 SER A C 1
ATOM 3487 O O . SER A 1 435 ? -32.736 4.943 5.299 1.00 81.94 435 SER A O 1
ATOM 3489 N N . ASN A 1 436 ? -31.160 6.374 6.014 1.00 80.19 436 ASN A N 1
ATOM 3490 C CA . ASN A 1 436 ? -30.570 6.637 4.702 1.00 80.19 436 ASN A CA 1
ATOM 3491 C C . ASN A 1 436 ? -29.899 5.385 4.121 1.00 80.19 436 ASN A C 1
ATOM 3493 O O . ASN A 1 436 ? -30.096 5.073 2.950 1.00 80.19 436 ASN A O 1
ATOM 3497 N N . ALA A 1 437 ? -29.177 4.615 4.935 1.00 73.50 437 ALA A N 1
ATOM 3498 C CA . ALA A 1 437 ? -28.558 3.356 4.532 1.00 73.50 437 ALA A CA 1
ATOM 3499 C C . ALA A 1 437 ? -29.605 2.319 4.107 1.00 73.50 437 ALA A C 1
ATOM 3501 O O . ALA A 1 437 ? -29.407 1.613 3.121 1.00 73.50 437 ALA A O 1
ATOM 3502 N N . ARG A 1 438 ? -30.760 2.259 4.785 1.00 77.50 438 ARG A N 1
ATOM 3503 C CA . ARG A 1 438 ? -31.886 1.417 4.348 1.00 77.50 438 ARG A CA 1
ATOM 3504 C C . ARG A 1 438 ? -32.459 1.874 3.007 1.00 77.50 438 ARG A C 1
ATOM 3506 O O . ARG A 1 438 ? -32.757 1.022 2.175 1.00 77.50 438 ARG A O 1
ATOM 3513 N N . ALA A 1 439 ? -32.585 3.181 2.778 1.00 74.12 439 ALA A N 1
ATOM 3514 C CA . ALA A 1 439 ? -33.026 3.711 1.488 1.00 74.12 439 ALA A CA 1
ATOM 3515 C C . ALA A 1 439 ? -32.022 3.387 0.364 1.00 74.12 439 ALA A C 1
ATOM 3517 O O . ALA A 1 439 ? -32.423 2.897 -0.692 1.00 74.12 439 ALA A O 1
ATOM 3518 N N . MET A 1 440 ? -30.721 3.554 0.623 1.00 74.12 440 MET A N 1
ATOM 3519 C CA . MET A 1 440 ? -29.657 3.199 -0.321 1.00 74.12 440 MET A CA 1
ATOM 3520 C C . MET A 1 440 ? -29.602 1.69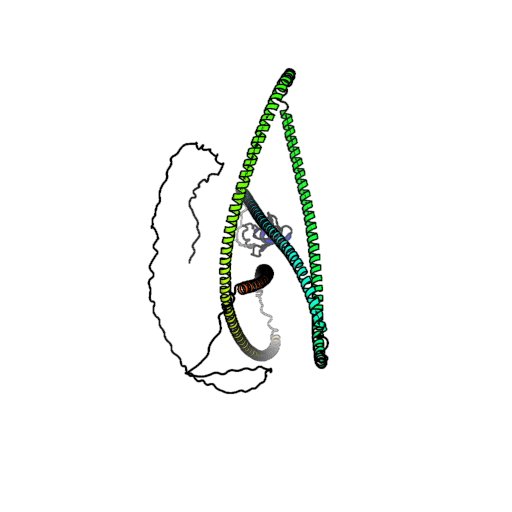6 -0.594 1.00 74.12 440 MET A C 1
ATOM 3522 O O . MET A 1 440 ? -29.457 1.310 -1.744 1.00 74.12 440 MET A O 1
ATOM 3526 N N . ALA A 1 441 ? -29.792 0.837 0.410 1.00 72.19 441 ALA A N 1
ATOM 3527 C CA . ALA A 1 441 ? -29.815 -0.614 0.218 1.00 72.19 441 ALA A CA 1
ATOM 3528 C C . ALA A 1 441 ? -30.994 -1.071 -0.663 1.00 72.19 441 ALA A C 1
ATOM 3530 O O . ALA A 1 441 ? -30.857 -2.003 -1.456 1.00 72.19 441 ALA A O 1
ATOM 3531 N N . VAL A 1 442 ? -32.150 -0.404 -0.563 1.00 76.62 442 VAL A N 1
ATOM 3532 C CA . VAL A 1 442 ? -33.296 -0.648 -1.456 1.00 76.62 442 VAL A CA 1
ATOM 3533 C C . VAL A 1 442 ? -32.982 -0.189 -2.883 1.00 76.62 442 VAL A C 1
ATOM 3535 O O . VAL A 1 442 ? -33.280 -0.909 -3.837 1.00 76.62 442 VAL A O 1
ATOM 3538 N N . GLU A 1 443 ? -32.338 0.968 -3.046 1.00 76.75 443 GLU A N 1
ATOM 3539 C CA . GLU A 1 443 ? -31.913 1.466 -4.357 1.00 76.75 443 GLU A CA 1
ATOM 3540 C C . GLU A 1 443 ? -30.819 0.585 -4.984 1.00 76.75 443 GLU A C 1
ATOM 3542 O O . GLU A 1 443 ? -30.861 0.284 -6.176 1.00 76.75 443 GLU A O 1
ATOM 3547 N N . GLU A 1 444 ? -29.862 0.119 -4.187 1.00 77.69 444 GLU A N 1
ATOM 3548 C CA . GLU A 1 444 ? -28.783 -0.762 -4.620 1.00 77.69 444 GLU A CA 1
ATOM 3549 C C . GLU A 1 444 ? -29.322 -2.135 -5.019 1.00 77.69 444 GLU A C 1
ATOM 3551 O O . GLU A 1 444 ? -28.929 -2.667 -6.055 1.00 77.69 444 GLU A O 1
ATOM 3556 N N . LYS A 1 445 ? -30.294 -2.677 -4.276 1.00 78.25 445 LYS A N 1
ATOM 3557 C CA . LYS A 1 445 ? -31.010 -3.890 -4.683 1.00 78.25 445 LYS A CA 1
ATOM 3558 C C . LYS A 1 445 ? -31.697 -3.702 -6.040 1.00 78.25 445 LYS A C 1
ATOM 3560 O O . LYS A 1 445 ? -31.542 -4.548 -6.915 1.00 78.25 445 LYS A O 1
ATOM 3565 N N . ALA A 1 446 ? -32.366 -2.568 -6.259 1.00 76.19 446 ALA A N 1
ATOM 3566 C CA . ALA A 1 446 ? -32.982 -2.257 -7.550 1.00 76.19 446 ALA A CA 1
ATOM 3567 C C . ALA A 1 446 ? -31.946 -2.068 -8.679 1.00 76.19 446 ALA A C 1
ATOM 3569 O O . ALA A 1 446 ? -32.205 -2.435 -9.826 1.00 76.19 446 ALA A O 1
ATOM 3570 N N . LYS A 1 447 ? -30.757 -1.525 -8.382 1.00 79.56 447 LYS A N 1
ATOM 3571 C CA . LYS A 1 447 ? -29.642 -1.435 -9.341 1.00 79.56 447 LYS A CA 1
ATOM 3572 C C . LYS A 1 447 ? -29.080 -2.813 -9.677 1.00 79.56 447 LYS A C 1
ATOM 3574 O O . LYS A 1 447 ? -28.879 -3.090 -10.853 1.00 79.56 447 LYS A O 1
ATOM 3579 N N . ARG A 1 448 ? -28.888 -3.687 -8.686 1.00 73.56 448 ARG A N 1
ATOM 3580 C CA . ARG A 1 448 ? -28.434 -5.072 -8.889 1.00 73.56 448 ARG A CA 1
ATOM 3581 C C . ARG A 1 448 ? -29.415 -5.856 -9.757 1.00 73.56 448 ARG A C 1
ATOM 3583 O O . ARG A 1 448 ? -28.983 -6.461 -10.727 1.00 73.56 448 ARG A O 1
ATOM 3590 N N . GLU A 1 449 ? -30.719 -5.741 -9.507 1.00 79.25 449 GLU A N 1
ATOM 3591 C CA . GLU A 1 449 ? -31.753 -6.365 -10.351 1.00 79.25 449 GLU A CA 1
ATOM 3592 C C . GLU A 1 449 ? -31.735 -5.819 -11.795 1.00 79.25 449 GLU A C 1
ATOM 3594 O O . GLU A 1 449 ? -31.911 -6.575 -12.750 1.00 79.25 449 GLU A O 1
ATOM 3599 N N . ARG A 1 450 ? -31.462 -4.520 -11.995 1.00 78.12 450 ARG A N 1
ATOM 3600 C CA . ARG A 1 450 ? -31.293 -3.938 -13.343 1.00 78.12 450 ARG A CA 1
ATOM 3601 C C . ARG A 1 450 ? -30.025 -4.422 -14.042 1.00 78.12 450 ARG A C 1
ATOM 3603 O O . ARG A 1 450 ? -30.071 -4.677 -15.242 1.00 78.12 450 ARG A O 1
ATOM 3610 N N . VAL A 1 451 ? -28.914 -4.537 -13.315 1.00 76.88 451 VAL A N 1
ATOM 3611 C CA . VAL A 1 451 ? -27.645 -5.056 -13.845 1.00 76.88 451 VAL A CA 1
ATOM 3612 C C . VAL A 1 451 ? -27.781 -6.534 -14.191 1.00 76.88 451 VAL A C 1
ATOM 3614 O O . VAL A 1 451 ? -27.350 -6.935 -15.262 1.00 76.88 451 VAL A O 1
ATOM 3617 N N . GLU A 1 452 ? -28.451 -7.330 -13.361 1.00 76.12 452 GLU A N 1
ATOM 3618 C CA . GLU A 1 452 ? -28.718 -8.744 -13.633 1.00 76.12 452 GLU A CA 1
ATOM 3619 C C . GLU A 1 452 ? -29.589 -8.919 -14.886 1.00 76.12 452 GLU A C 1
ATOM 3621 O O . GLU A 1 452 ? -29.262 -9.715 -15.765 1.00 76.12 452 GLU A O 1
ATOM 3626 N N . GLN A 1 453 ? -30.636 -8.102 -15.048 1.00 76.50 453 GLN A N 1
ATOM 3627 C CA . GLN A 1 453 ? -31.438 -8.084 -16.277 1.00 76.50 453 GLN A CA 1
ATOM 3628 C C . GLN A 1 453 ? -30.652 -7.602 -17.506 1.00 76.50 453 GLN A C 1
ATOM 3630 O O . GLN A 1 453 ? -30.906 -8.074 -18.616 1.00 76.50 453 GLN A O 1
ATOM 3635 N N . ALA A 1 454 ? -29.718 -6.662 -17.338 1.00 75.38 454 ALA A N 1
ATOM 3636 C CA . ALA A 1 454 ? -28.847 -6.201 -18.417 1.00 75.38 454 ALA A CA 1
ATOM 3637 C C . ALA A 1 454 ? -27.839 -7.284 -18.825 1.00 75.38 454 ALA A C 1
ATOM 3639 O O . ALA A 1 454 ? -27.698 -7.552 -20.015 1.00 75.38 454 ALA A O 1
ATOM 3640 N N . LEU A 1 455 ? -27.232 -7.970 -17.854 1.00 76.62 455 LEU A N 1
ATOM 3641 C CA . LEU A 1 455 ? -26.303 -9.076 -18.073 1.00 76.62 455 LEU A CA 1
ATOM 3642 C C . LEU A 1 455 ? -26.989 -10.241 -18.793 1.00 76.62 455 LEU A C 1
ATOM 3644 O O . LEU A 1 455 ? -26.412 -10.831 -19.700 1.00 76.62 455 LEU A O 1
ATOM 3648 N N . LEU A 1 456 ? -28.243 -10.547 -18.441 1.00 78.50 456 LEU A N 1
ATOM 3649 C CA . LEU A 1 456 ? -29.020 -11.585 -19.122 1.00 78.50 456 LEU A CA 1
ATOM 3650 C C . LEU A 1 456 ? -29.270 -11.225 -20.596 1.00 78.50 456 LEU A C 1
ATOM 3652 O O . LEU A 1 456 ? -29.093 -12.061 -21.480 1.00 78.50 456 LEU A O 1
ATOM 3656 N N . LYS A 1 457 ? -29.607 -9.959 -20.878 1.00 79.38 457 LYS A N 1
ATOM 3657 C CA . LYS A 1 457 ? -29.758 -9.456 -22.255 1.00 79.38 457 LYS A CA 1
ATOM 3658 C C . LYS A 1 457 ? -28.439 -9.460 -23.025 1.00 79.38 457 LYS A C 1
ATOM 3660 O O . LYS A 1 457 ? -28.433 -9.763 -24.215 1.00 79.38 457 LYS A O 1
ATOM 3665 N N . GLU A 1 458 ? -27.335 -9.134 -22.364 1.00 77.88 458 GLU A N 1
ATOM 3666 C CA . GLU A 1 458 ? -26.003 -9.147 -22.962 1.00 77.88 458 GLU A CA 1
ATOM 3667 C C . GLU A 1 458 ? -25.531 -10.574 -23.260 1.00 77.88 458 GLU A C 1
ATOM 3669 O O . GLU A 1 458 ? -25.031 -10.832 -24.350 1.00 77.88 458 GLU A O 1
ATOM 3674 N N . GLN A 1 459 ? -25.781 -11.536 -22.367 1.00 73.75 459 GLN A N 1
ATOM 3675 C CA . GLN A 1 459 ? -25.516 -12.953 -22.628 1.00 73.75 459 GLN A CA 1
ATOM 3676 C C . GLN A 1 459 ? -26.343 -13.484 -23.806 1.00 73.75 459 GLN A C 1
ATOM 3678 O O . GLN A 1 459 ? -25.823 -14.230 -24.640 1.00 73.75 459 GLN A O 1
ATOM 3683 N N . GLU A 1 460 ? -27.611 -13.084 -23.924 1.00 78.38 460 GLU A N 1
ATOM 3684 C CA . GLU A 1 460 ? -28.438 -13.425 -25.085 1.00 78.38 460 GLU A CA 1
ATOM 3685 C C . GLU A 1 460 ? -27.922 -12.778 -26.380 1.00 78.38 460 GLU A C 1
ATOM 3687 O O . GLU A 1 460 ? -27.910 -13.432 -27.427 1.00 78.38 460 GLU A O 1
ATOM 3692 N N . ALA A 1 461 ? -27.451 -11.529 -26.325 1.00 74.56 461 ALA A N 1
ATOM 3693 C CA . ALA A 1 461 ? -26.844 -10.843 -27.465 1.00 74.56 461 ALA A CA 1
ATOM 3694 C C . ALA A 1 461 ? -25.513 -11.491 -27.881 1.00 74.56 461 ALA A C 1
ATOM 3696 O O . ALA A 1 461 ? -25.312 -11.774 -29.061 1.00 74.56 461 ALA A O 1
ATOM 3697 N N . ALA A 1 462 ? -24.649 -11.823 -26.920 1.00 72.94 462 ALA A N 1
ATOM 3698 C CA . ALA A 1 462 ? -23.387 -12.518 -27.152 1.00 72.94 462 ALA A CA 1
ATOM 3699 C C . ALA A 1 462 ? -23.611 -13.918 -27.739 1.00 72.94 462 ALA A C 1
ATOM 3701 O O . ALA A 1 462 ? -22.874 -14.349 -28.626 1.00 72.94 462 ALA A O 1
ATOM 3702 N N . LYS A 1 463 ? -24.666 -14.623 -27.307 1.00 78.69 463 LYS A N 1
ATOM 3703 C CA . LYS A 1 463 ? -25.063 -15.905 -27.901 1.00 78.69 463 LYS A CA 1
ATOM 3704 C C . LYS A 1 463 ? -25.467 -15.741 -29.369 1.00 78.69 463 LYS A C 1
ATOM 3706 O O . LYS A 1 463 ? -24.975 -16.492 -30.205 1.00 78.69 463 LYS A O 1
ATOM 3711 N N . ARG A 1 464 ? -26.279 -14.728 -29.699 1.00 76.19 464 ARG A N 1
ATOM 3712 C CA . ARG A 1 464 ? -26.645 -14.419 -31.096 1.00 76.19 464 ARG A CA 1
ATOM 3713 C C . ARG A 1 464 ? -25.427 -14.063 -31.942 1.00 76.19 464 ARG A C 1
ATOM 3715 O O . ARG A 1 464 ? -25.279 -14.599 -33.033 1.00 76.19 464 ARG A O 1
ATOM 3722 N N . GLN A 1 465 ? -24.522 -13.241 -31.417 1.00 76.00 465 GLN A N 1
ATOM 3723 C CA . GLN A 1 465 ? -23.293 -12.870 -32.113 1.00 76.00 465 GLN A CA 1
ATOM 3724 C C . GLN A 1 465 ? -22.382 -14.084 -32.346 1.00 76.00 465 GLN A C 1
ATOM 3726 O O . GLN A 1 465 ? -21.802 -14.236 -33.418 1.00 76.00 465 GLN A O 1
ATOM 3731 N N . ARG A 1 466 ? -22.286 -14.997 -31.372 1.00 74.19 466 ARG A N 1
ATOM 3732 C CA . ARG A 1 466 ? -21.543 -16.254 -31.525 1.00 74.19 466 ARG A CA 1
ATOM 3733 C C . ARG A 1 466 ? -22.161 -17.150 -32.599 1.00 74.19 466 ARG A C 1
ATOM 3735 O O . ARG A 1 466 ? -21.425 -17.735 -33.391 1.00 74.19 466 ARG A O 1
ATOM 3742 N N . ASP A 1 467 ? -23.487 -17.228 -32.655 1.00 76.44 467 ASP A N 1
ATOM 3743 C CA . ASP A 1 467 ? -24.202 -17.985 -33.684 1.00 76.44 467 ASP A CA 1
ATOM 3744 C C . ASP A 1 467 ? -24.015 -17.363 -35.082 1.00 76.44 467 ASP A C 1
ATOM 3746 O O . ASP A 1 467 ? -23.773 -18.091 -36.045 1.00 76.44 467 ASP A O 1
ATOM 3750 N N . GLU A 1 468 ? -24.020 -16.032 -35.198 1.00 76.06 468 GLU A N 1
ATOM 3751 C CA . GLU A 1 468 ? -23.719 -15.304 -36.442 1.00 76.06 468 GLU A CA 1
ATOM 3752 C C . GLU A 1 468 ? -22.273 -15.519 -36.909 1.00 76.06 468 GLU A C 1
ATOM 3754 O O . GLU A 1 468 ? -22.033 -15.804 -38.083 1.00 76.06 468 GLU A O 1
ATOM 3759 N N . ILE A 1 469 ? -21.303 -15.461 -35.992 1.00 75.25 469 ILE A N 1
ATOM 3760 C CA . ILE A 1 469 ? -19.892 -15.742 -36.285 1.00 75.25 469 ILE A CA 1
ATOM 3761 C C . ILE A 1 469 ? -19.724 -17.189 -36.767 1.00 75.25 469 ILE A C 1
ATOM 3763 O O . ILE A 1 469 ? -19.056 -17.435 -37.773 1.00 75.25 469 ILE A O 1
ATOM 3767 N N . ASN A 1 470 ? -20.367 -18.152 -36.103 1.00 75.38 470 ASN A N 1
ATOM 3768 C CA . ASN A 1 470 ? -20.327 -19.559 -36.504 1.00 75.38 470 ASN A CA 1
ATOM 3769 C C . ASN A 1 470 ? -20.959 -19.783 -37.887 1.00 75.38 470 ASN A C 1
ATOM 3771 O O . ASN A 1 470 ? -20.421 -20.543 -38.697 1.00 75.38 470 ASN A O 1
ATOM 3775 N N . GLN A 1 471 ? -22.060 -19.094 -38.201 1.00 75.88 471 GLN A N 1
ATOM 3776 C CA . GLN A 1 471 ? -22.643 -19.105 -39.546 1.00 75.88 471 GLN A CA 1
ATOM 3777 C C . GLN A 1 471 ? -21.693 -18.485 -40.579 1.00 75.88 471 GLN A C 1
ATOM 3779 O O . GLN A 1 471 ? -21.514 -19.052 -41.660 1.00 75.88 471 GLN A O 1
ATOM 3784 N N . GLY A 1 472 ? -21.026 -17.381 -40.235 1.00 79.75 472 GLY A N 1
ATOM 3785 C CA . GLY A 1 472 ? -20.002 -16.748 -41.065 1.00 79.75 472 GLY A CA 1
ATOM 3786 C C . GLY A 1 472 ? -18.836 -17.689 -41.381 1.00 79.75 472 GLY A C 1
ATOM 3787 O O . GLY A 1 472 ? -18.454 -17.829 -42.546 1.00 79.75 472 GLY A O 1
ATOM 3788 N N . TYR A 1 473 ? -18.325 -18.413 -40.380 1.00 76.44 473 TYR A N 1
ATOM 3789 C CA . TYR A 1 473 ? -17.293 -19.434 -40.581 1.00 76.44 473 TYR A CA 1
ATOM 3790 C C . TYR A 1 473 ? -17.777 -20.576 -41.478 1.00 76.44 473 TYR A C 1
ATOM 3792 O O . TYR A 1 473 ? -17.053 -20.977 -42.386 1.00 76.44 473 TYR A O 1
ATOM 3800 N N . ALA A 1 474 ? -19.011 -21.057 -41.305 1.00 76.75 474 ALA A N 1
ATOM 3801 C CA . ALA A 1 474 ? -19.577 -22.108 -42.153 1.00 76.75 474 ALA A CA 1
ATOM 3802 C C . ALA A 1 474 ? -19.764 -21.670 -43.621 1.00 76.75 474 ALA A C 1
ATOM 3804 O O . ALA A 1 474 ? -19.671 -22.490 -44.539 1.00 76.75 474 ALA A O 1
ATOM 3805 N N . VAL A 1 475 ? -20.037 -20.386 -43.873 1.00 81.19 475 VAL A N 1
ATOM 3806 C CA . VAL A 1 475 ? -20.084 -19.824 -45.234 1.00 81.19 475 VAL A CA 1
ATOM 3807 C C . VAL A 1 475 ? -18.677 -19.709 -45.816 1.00 81.19 475 VAL A C 1
ATOM 3809 O O . VAL A 1 475 ? -18.446 -20.177 -46.930 1.00 81.19 475 VAL A O 1
ATOM 3812 N N . ARG A 1 476 ? -17.718 -19.167 -45.055 1.00 82.69 476 ARG A N 1
ATOM 3813 C CA . ARG A 1 476 ? -16.328 -19.014 -45.508 1.00 82.69 476 ARG A CA 1
ATOM 3814 C C . ARG A 1 476 ? -15.659 -20.364 -45.775 1.00 82.69 476 ARG A C 1
ATOM 3816 O O . ARG A 1 476 ? -14.944 -20.499 -46.761 1.00 82.69 476 ARG A O 1
ATOM 3823 N N . TYR A 1 477 ? -15.947 -21.383 -44.966 1.00 79.44 477 TYR A N 1
ATOM 3824 C CA . TYR A 1 477 ? -15.450 -22.743 -45.185 1.00 79.44 477 TYR A CA 1
ATOM 3825 C C . TYR A 1 477 ? -16.001 -23.347 -46.484 1.00 79.44 477 TYR A C 1
ATOM 3827 O O . TYR A 1 477 ? -15.257 -23.951 -47.250 1.00 79.44 477 TYR A O 1
ATOM 3835 N N . ARG A 1 478 ? -17.286 -23.119 -46.795 1.00 83.88 478 ARG A N 1
ATOM 3836 C CA . ARG A 1 478 ? -17.880 -23.538 -48.078 1.00 83.88 478 ARG A CA 1
ATOM 3837 C C . ARG A 1 478 ? -17.277 -22.801 -49.274 1.00 83.88 478 ARG A C 1
ATOM 3839 O O . ARG A 1 478 ? -17.045 -23.430 -50.301 1.00 83.88 478 ARG A O 1
ATOM 3846 N N . GLN A 1 479 ? -17.003 -21.503 -49.142 1.00 82.62 479 GLN A N 1
ATOM 3847 C CA . GLN A 1 479 ? -16.331 -20.719 -50.185 1.00 82.62 479 GLN A CA 1
ATOM 3848 C C . GLN A 1 479 ? -14.903 -21.215 -50.430 1.00 82.62 479 GLN A C 1
ATOM 3850 O O . GLN A 1 479 ? -14.540 -21.478 -51.571 1.00 82.62 479 GLN A O 1
ATOM 3855 N N . MET A 1 480 ? -14.134 -21.427 -49.361 1.00 85.06 480 MET A N 1
ATOM 3856 C CA . MET A 1 480 ? -12.777 -21.968 -49.442 1.00 85.06 480 MET A CA 1
ATOM 3857 C C . MET A 1 480 ? -12.768 -23.367 -50.066 1.00 85.06 480 MET A C 1
ATOM 3859 O O . MET A 1 480 ? -11.928 -23.662 -50.909 1.00 85.06 480 MET A O 1
ATOM 3863 N N . GLN A 1 481 ? -13.732 -24.220 -49.712 1.00 83.81 481 GLN A N 1
ATOM 3864 C CA . GLN A 1 481 ? -13.854 -25.549 -50.305 1.00 83.81 481 GLN A CA 1
ATOM 3865 C C . GLN A 1 481 ? -14.145 -25.478 -51.812 1.00 83.81 481 GLN A C 1
ATOM 3867 O O . GLN A 1 481 ? -13.513 -26.190 -52.590 1.00 83.81 481 GLN A O 1
ATOM 3872 N N . ALA A 1 482 ? -15.039 -24.579 -52.234 1.00 85.06 482 ALA A N 1
ATOM 3873 C CA . ALA A 1 482 ? -15.315 -24.346 -53.649 1.00 85.06 482 ALA A CA 1
ATOM 3874 C C . ALA A 1 482 ? -14.078 -23.823 -54.404 1.00 85.06 482 ALA A C 1
ATOM 3876 O O . ALA A 1 482 ? -13.836 -24.217 -55.544 1.00 85.06 482 ALA A O 1
ATOM 3877 N N . GLU A 1 483 ? -13.268 -22.975 -53.769 1.00 84.44 483 GLU A N 1
ATOM 3878 C CA . GLU A 1 483 ? -12.024 -22.460 -54.342 1.00 84.44 483 GLU A CA 1
ATOM 3879 C C . GLU A 1 483 ? -10.943 -23.545 -54.456 1.00 84.44 483 GLU A C 1
ATOM 3881 O O . GLU A 1 483 ? -10.295 -23.660 -55.494 1.00 84.44 483 GLU A O 1
ATOM 3886 N N . ILE A 1 484 ? -10.810 -24.415 -53.451 1.00 85.62 484 ILE A N 1
ATOM 3887 C CA . ILE A 1 484 ? -9.939 -25.598 -53.516 1.00 85.62 484 ILE A CA 1
ATOM 3888 C C . ILE A 1 484 ? -10.339 -26.495 -54.690 1.00 85.62 484 ILE A C 1
ATOM 3890 O O . ILE A 1 484 ? -9.476 -26.976 -55.426 1.00 85.62 484 ILE A O 1
ATOM 3894 N N . ASP A 1 485 ? -11.635 -26.732 -54.883 1.00 86.94 485 ASP A N 1
ATOM 3895 C CA . ASP A 1 485 ? -12.109 -27.588 -55.968 1.00 86.94 485 ASP A CA 1
ATOM 3896 C C . ASP A 1 485 ? -11.920 -26.925 -57.343 1.00 86.94 485 ASP A C 1
ATOM 3898 O O . ASP A 1 485 ? -11.510 -27.599 -58.293 1.00 86.94 485 ASP A O 1
ATOM 3902 N N . LYS A 1 486 ? -12.067 -25.596 -57.432 1.00 89.12 486 LYS A N 1
ATOM 3903 C CA . LYS A 1 486 ? -11.687 -24.813 -58.618 1.00 89.12 486 LYS A CA 1
ATOM 3904 C C . LYS A 1 486 ? -10.192 -24.949 -58.928 1.00 89.12 486 LYS A C 1
ATOM 3906 O O . LYS A 1 486 ? -9.831 -25.266 -60.059 1.00 89.12 486 LYS A O 1
ATOM 3911 N N . LEU A 1 487 ? -9.320 -24.795 -57.931 1.00 85.94 487 LEU A N 1
ATOM 3912 C CA . LEU A 1 487 ? -7.869 -24.936 -58.100 1.00 85.94 487 LEU A CA 1
ATOM 3913 C C . LEU A 1 487 ? -7.466 -26.361 -58.505 1.00 85.94 487 LEU A C 1
ATOM 3915 O O . LEU A 1 487 ? -6.555 -26.543 -59.313 1.00 85.94 487 LEU A O 1
ATOM 3919 N N . LYS A 1 488 ? -8.152 -27.395 -58.001 1.00 87.00 488 LYS A N 1
ATOM 3920 C CA . LYS A 1 488 ? -7.945 -28.779 -58.464 1.00 87.00 488 LYS A CA 1
ATOM 3921 C C . LYS A 1 488 ? -8.306 -28.940 -59.938 1.00 87.00 488 LYS A C 1
ATOM 3923 O O . LYS A 1 488 ? -7.576 -29.618 -60.660 1.00 87.00 488 LYS A O 1
ATOM 3928 N N . GLN A 1 489 ? -9.399 -28.322 -60.380 1.00 87.00 489 GLN A N 1
ATOM 3929 C CA . GLN A 1 489 ? -9.808 -28.342 -61.781 1.00 87.00 489 GLN A CA 1
ATOM 3930 C C . GLN A 1 489 ? -8.797 -27.602 -62.666 1.00 87.00 489 GLN A C 1
ATOM 3932 O O . GLN A 1 489 ? -8.380 -28.138 -63.690 1.00 87.00 489 GLN A O 1
ATOM 3937 N N . GLU A 1 490 ? -8.339 -26.419 -62.253 1.00 87.38 490 GLU A N 1
ATOM 3938 C CA . GLU A 1 490 ? -7.298 -25.662 -62.961 1.00 87.38 490 GLU A CA 1
ATOM 3939 C C . GLU A 1 490 ? -5.986 -26.450 -63.045 1.00 87.38 490 GLU A C 1
ATOM 3941 O O . GLU A 1 490 ? -5.388 -26.546 -64.117 1.00 87.38 490 GLU A O 1
ATOM 3946 N N . LYS A 1 491 ? -5.575 -27.106 -61.953 1.00 88.06 491 LYS A N 1
ATOM 3947 C CA . LYS A 1 491 ? -4.407 -27.994 -61.942 1.00 88.06 491 LYS A CA 1
ATOM 3948 C C . LYS A 1 491 ? -4.571 -29.161 -62.916 1.00 88.06 491 LYS A C 1
ATOM 3950 O O . LYS A 1 491 ? -3.625 -29.478 -63.632 1.00 88.06 491 LYS A O 1
ATOM 3955 N N . ALA A 1 492 ? -5.741 -29.799 -62.958 1.00 86.06 492 ALA A N 1
ATOM 3956 C CA . ALA A 1 492 ? -6.010 -30.883 -63.901 1.00 86.06 492 ALA A CA 1
ATOM 3957 C C . ALA A 1 492 ? -5.911 -30.401 -65.360 1.00 86.06 492 ALA A C 1
ATOM 3959 O O . ALA A 1 492 ? -5.263 -31.056 -66.177 1.00 86.06 492 ALA A O 1
ATOM 3960 N N . SER A 1 493 ? -6.458 -29.221 -65.664 1.00 86.31 493 SER A N 1
ATOM 3961 C CA . SER A 1 493 ? -6.346 -28.585 -66.982 1.00 86.31 493 SER A CA 1
ATOM 3962 C C . SER A 1 493 ? -4.899 -28.236 -67.341 1.00 86.31 493 SER A C 1
ATOM 3964 O O . SER A 1 493 ? -4.462 -28.495 -68.459 1.00 86.31 493 SER A O 1
ATOM 3966 N N . ALA A 1 494 ? -4.120 -27.707 -66.393 1.00 82.25 494 ALA A N 1
ATOM 3967 C CA . ALA A 1 494 ? -2.708 -27.392 -66.605 1.00 82.25 494 ALA A CA 1
ATOM 3968 C C . ALA A 1 494 ? -1.862 -28.652 -66.849 1.00 82.25 494 ALA A C 1
ATOM 3970 O O . ALA A 1 494 ? -0.960 -28.644 -67.687 1.00 82.25 494 ALA A O 1
ATOM 3971 N N . VAL A 1 495 ? -2.164 -29.753 -66.153 1.00 87.00 495 VAL A N 1
ATOM 3972 C CA . VAL A 1 495 ? -1.526 -31.053 -66.402 1.00 87.00 495 VAL A CA 1
ATOM 3973 C C . VAL A 1 495 ? -1.867 -31.558 -67.803 1.00 87.00 495 VAL A C 1
ATOM 3975 O O . VAL A 1 495 ? -0.954 -31.957 -68.520 1.00 87.00 495 VAL A O 1
ATOM 3978 N N . ALA A 1 496 ? -3.133 -31.477 -68.223 1.00 87.25 496 ALA A N 1
ATOM 3979 C CA . ALA A 1 496 ? -3.541 -31.859 -69.574 1.00 87.25 496 ALA A CA 1
ATOM 3980 C C . ALA A 1 496 ? -2.809 -31.035 -70.649 1.00 87.25 496 ALA A C 1
ATOM 3982 O O . ALA A 1 496 ? -2.236 -31.610 -71.574 1.00 87.25 496 ALA A O 1
ATOM 3983 N N . LEU A 1 497 ? -2.733 -29.710 -70.474 1.00 89.00 497 LEU A N 1
ATOM 3984 C CA . LEU A 1 497 ? -2.009 -28.816 -71.381 1.00 89.00 497 LEU A CA 1
ATOM 3985 C C . LEU A 1 497 ? -0.510 -29.144 -71.435 1.00 89.00 497 LEU A C 1
ATOM 3987 O O . LEU A 1 497 ? 0.088 -29.174 -72.508 1.00 89.00 497 LEU A O 1
ATOM 3991 N N . ARG A 1 498 ? 0.113 -29.430 -70.284 1.00 88.12 498 ARG A N 1
ATOM 3992 C CA . ARG A 1 498 ? 1.518 -29.854 -70.232 1.00 88.12 498 ARG A CA 1
ATOM 3993 C C . ARG A 1 498 ? 1.732 -31.160 -70.995 1.00 88.12 498 ARG A C 1
ATOM 3995 O O . ARG A 1 498 ? 2.723 -31.279 -71.709 1.00 88.12 498 ARG A O 1
ATOM 4002 N N . THR A 1 499 ? 0.833 -32.131 -70.846 1.00 86.50 499 THR A N 1
ATOM 4003 C CA . THR A 1 499 ? 0.905 -33.402 -71.579 1.00 86.50 499 THR A CA 1
ATOM 4004 C C . THR A 1 499 ? 0.771 -33.185 -73.085 1.00 86.50 499 THR A C 1
ATOM 4006 O O . THR A 1 499 ? 1.530 -33.779 -73.850 1.00 86.50 499 THR A O 1
ATOM 4009 N N . GLU A 1 500 ? -0.127 -32.299 -73.515 1.00 87.75 500 GLU A N 1
ATOM 4010 C CA . GLU A 1 500 ? -0.287 -31.932 -74.924 1.00 87.75 500 GLU A CA 1
ATOM 4011 C C . GLU A 1 500 ? 0.972 -31.254 -75.485 1.00 87.75 500 GLU A C 1
ATOM 4013 O O . GLU A 1 500 ? 1.506 -31.684 -76.509 1.00 87.75 500 GLU A O 1
ATOM 4018 N N . LEU A 1 501 ? 1.525 -30.264 -74.775 1.00 86.31 501 LEU A N 1
ATOM 4019 C CA . LEU A 1 501 ? 2.785 -29.615 -75.153 1.00 86.31 501 LEU A CA 1
ATOM 4020 C C . LEU A 1 501 ? 3.946 -30.612 -75.218 1.00 86.31 501 LEU A C 1
ATOM 4022 O O . LEU A 1 501 ? 4.777 -30.540 -76.120 1.00 86.31 501 LEU A O 1
ATOM 4026 N N . GLN A 1 502 ? 3.999 -31.575 -74.299 1.00 86.50 502 GLN A N 1
ATOM 4027 C CA . GLN A 1 502 ? 5.030 -32.609 -74.301 1.00 86.50 502 GLN A CA 1
ATOM 4028 C C . GLN A 1 502 ? 4.907 -33.543 -75.517 1.00 86.50 502 GLN A C 1
ATOM 4030 O O . GLN A 1 502 ? 5.928 -33.911 -76.100 1.00 86.50 502 GLN A O 1
ATOM 4035 N N . GLN A 1 503 ? 3.687 -33.879 -75.950 1.00 85.19 503 GLN A N 1
ATOM 4036 C CA . GLN A 1 503 ? 3.464 -34.620 -77.198 1.00 85.19 503 GLN A CA 1
ATOM 4037 C C . GLN A 1 503 ? 3.879 -33.806 -78.429 1.00 85.19 503 GLN A C 1
ATOM 4039 O O . GLN A 1 503 ? 4.542 -34.339 -79.321 1.00 85.19 503 GLN A O 1
ATOM 4044 N N . GLN A 1 504 ? 3.554 -32.511 -78.468 1.00 85.12 504 GLN A N 1
ATOM 4045 C CA . GLN A 1 504 ? 4.001 -31.627 -79.548 1.00 85.12 504 GLN A CA 1
ATOM 4046 C C . GLN A 1 504 ? 5.532 -31.553 -79.609 1.00 85.12 504 GLN A C 1
ATOM 4048 O O . GLN A 1 504 ? 6.111 -31.663 -80.691 1.00 85.12 504 GLN A O 1
ATOM 4053 N N . LEU A 1 505 ? 6.198 -31.451 -78.454 1.00 82.50 505 LEU A N 1
ATOM 4054 C CA . LEU A 1 505 ? 7.657 -31.414 -78.365 1.00 82.50 505 LEU A CA 1
ATOM 4055 C C . LEU A 1 505 ? 8.298 -32.703 -78.902 1.00 82.50 505 LEU A C 1
ATOM 4057 O O . LEU A 1 505 ? 9.269 -32.639 -79.654 1.00 82.50 505 LEU A O 1
ATOM 4061 N N . GLN A 1 506 ? 7.728 -33.868 -78.579 1.00 83.12 506 GLN A N 1
ATOM 4062 C CA . GLN A 1 506 ? 8.165 -35.151 -79.142 1.00 83.12 506 GLN A CA 1
ATOM 4063 C C . GLN A 1 506 ? 7.973 -35.200 -80.664 1.00 83.12 506 GLN A C 1
ATOM 4065 O O . GLN A 1 506 ? 8.845 -35.695 -81.381 1.00 83.12 506 GLN A O 1
ATOM 4070 N N . GLY A 1 507 ? 6.879 -34.631 -81.178 1.00 83.00 507 GLY A N 1
ATOM 4071 C CA . GLY A 1 507 ? 6.660 -34.474 -82.617 1.00 83.00 507 GLY A CA 1
ATOM 4072 C C . GLY A 1 507 ? 7.735 -33.613 -83.290 1.00 83.00 507 GLY A C 1
ATOM 4073 O O . GLY A 1 507 ? 8.276 -33.995 -84.330 1.00 83.00 507 GLY A O 1
ATOM 4074 N N . VAL A 1 508 ? 8.102 -32.484 -82.674 1.00 80.94 508 VAL A N 1
ATOM 4075 C CA . VAL A 1 508 ? 9.176 -31.601 -83.162 1.00 80.94 508 VAL A CA 1
ATOM 4076 C C . VAL A 1 508 ? 10.534 -32.302 -83.117 1.00 80.94 508 VAL A C 1
ATOM 4078 O O . VAL A 1 508 ? 11.272 -32.241 -84.098 1.00 80.94 508 VAL A O 1
ATOM 4081 N N . GLN A 1 509 ? 10.849 -33.029 -82.044 1.00 80.12 509 GLN A N 1
ATOM 4082 C CA . GLN A 1 509 ? 12.083 -33.816 -81.947 1.00 80.12 509 GLN A CA 1
ATOM 4083 C C . GLN A 1 509 ? 12.152 -34.910 -83.022 1.00 80.12 509 GLN A C 1
ATOM 4085 O O . GLN A 1 509 ? 13.185 -35.073 -83.670 1.00 80.12 509 GLN A O 1
ATOM 4090 N N . GLY A 1 510 ? 11.045 -35.608 -83.289 1.00 83.00 510 GLY A N 1
ATOM 4091 C CA . GLY A 1 510 ? 10.965 -36.574 -84.388 1.00 83.00 510 GLY A CA 1
ATOM 4092 C C . GLY A 1 510 ? 11.158 -35.926 -85.765 1.00 83.00 510 GLY A C 1
ATOM 4093 O O . GLY A 1 510 ? 11.819 -36.487 -86.640 1.00 83.00 510 GLY A O 1
ATOM 4094 N N . ASN A 1 511 ? 10.635 -34.714 -85.969 1.00 80.44 511 ASN A N 1
ATOM 4095 C CA . ASN A 1 511 ? 10.890 -33.936 -87.184 1.00 80.44 511 ASN A CA 1
ATOM 4096 C C . ASN A 1 511 ? 12.358 -33.520 -87.298 1.00 80.44 511 ASN A C 1
ATOM 4098 O O . ASN A 1 511 ? 12.935 -33.645 -88.375 1.00 80.44 511 ASN A O 1
ATOM 4102 N N . GLN A 1 512 ? 12.977 -33.091 -86.198 1.00 80.06 512 GLN A N 1
ATOM 4103 C CA . GLN A 1 512 ? 14.389 -32.725 -86.161 1.00 80.06 512 GLN A CA 1
ATOM 4104 C C . GLN A 1 512 ? 15.285 -33.923 -86.493 1.00 80.06 512 GLN A C 1
ATOM 4106 O O . GLN A 1 512 ? 16.203 -33.782 -87.293 1.00 80.06 512 GLN A O 1
ATOM 4111 N N . GLN A 1 513 ? 14.988 -35.115 -85.969 1.00 80.69 513 GLN A N 1
ATOM 4112 C CA . GLN A 1 513 ? 15.719 -36.343 -86.306 1.00 80.69 513 GLN A CA 1
ATOM 4113 C C . GLN A 1 513 ? 15.574 -36.720 -87.785 1.00 80.69 513 GLN A C 1
ATOM 4115 O O . GLN A 1 513 ? 16.564 -37.060 -88.430 1.00 80.69 513 GLN A O 1
ATOM 4120 N N . ARG A 1 514 ? 14.367 -36.603 -88.356 1.00 80.06 514 ARG A N 1
ATOM 4121 C CA . ARG A 1 514 ? 14.144 -36.814 -89.798 1.00 80.06 514 ARG A CA 1
ATOM 4122 C C . ARG A 1 514 ? 14.919 -35.813 -90.650 1.00 80.06 514 ARG A C 1
ATOM 4124 O O . ARG A 1 514 ? 15.540 -36.204 -91.635 1.00 80.06 514 ARG A O 1
ATOM 4131 N N . MET A 1 515 ? 14.924 -34.547 -90.243 1.00 77.06 515 MET A N 1
ATOM 4132 C CA . MET A 1 515 ? 15.687 -33.494 -90.907 1.00 77.06 515 MET A CA 1
ATOM 4133 C C . MET A 1 515 ? 17.192 -33.766 -90.808 1.00 77.06 515 MET A C 1
ATOM 4135 O O . MET A 1 515 ? 17.909 -33.646 -91.795 1.00 77.06 515 MET A O 1
ATOM 4139 N N . HIS A 1 516 ? 17.670 -34.224 -89.651 1.00 78.25 516 HIS A N 1
ATOM 4140 C CA . HIS A 1 516 ? 19.071 -34.574 -89.449 1.00 78.25 516 HIS A CA 1
ATOM 4141 C C . HIS A 1 516 ? 19.494 -35.783 -90.297 1.00 78.25 516 HIS A C 1
ATOM 4143 O O . HIS A 1 516 ? 20.588 -35.775 -90.864 1.00 78.25 516 HIS A O 1
ATOM 4149 N N . ALA A 1 517 ? 18.622 -36.784 -90.447 1.00 78.56 517 ALA A N 1
ATOM 4150 C CA . ALA A 1 517 ? 18.837 -37.914 -91.349 1.00 78.56 517 ALA A CA 1
ATOM 4151 C C . ALA A 1 517 ? 18.855 -37.474 -92.826 1.00 78.56 517 ALA A C 1
ATOM 4153 O O . ALA A 1 517 ? 19.703 -37.928 -93.592 1.00 78.56 517 ALA A O 1
ATOM 4154 N N . GLN A 1 518 ? 17.985 -36.537 -93.223 1.00 78.69 518 GLN A N 1
ATOM 4155 C CA . GLN A 1 518 ? 18.035 -35.911 -94.551 1.00 78.69 518 GLN A CA 1
ATOM 4156 C C . GLN A 1 518 ? 19.345 -35.149 -94.780 1.00 78.69 518 GLN A C 1
ATOM 4158 O O . GLN A 1 518 ? 19.954 -35.304 -95.835 1.00 78.69 518 GLN A O 1
ATOM 4163 N N . ILE A 1 519 ? 19.813 -34.374 -93.796 1.00 78.31 519 ILE A N 1
ATOM 4164 C CA . ILE A 1 519 ? 21.100 -33.666 -93.869 1.00 78.31 519 ILE A CA 1
ATOM 4165 C C . ILE A 1 519 ? 22.254 -34.661 -94.026 1.00 78.31 519 ILE A C 1
ATOM 4167 O O . ILE A 1 519 ? 23.132 -34.448 -94.859 1.00 78.31 519 ILE A O 1
ATOM 4171 N N . GLN A 1 520 ? 22.253 -35.766 -93.276 1.00 79.88 520 GLN A N 1
ATOM 4172 C CA . GLN A 1 520 ? 23.274 -36.811 -93.402 1.00 79.88 520 GLN A CA 1
ATOM 4173 C C . GLN A 1 520 ? 23.244 -37.482 -94.781 1.00 79.88 520 GLN A C 1
ATOM 4175 O O . GLN A 1 520 ? 24.297 -37.666 -95.388 1.00 79.88 520 GLN A O 1
ATOM 4180 N N . SER A 1 521 ? 22.053 -37.770 -95.315 1.00 78.50 521 SER A N 1
ATOM 4181 C CA . SER A 1 521 ? 21.889 -38.281 -96.681 1.00 78.50 521 SER A CA 1
ATOM 4182 C C . SER A 1 521 ? 22.423 -37.297 -97.726 1.00 78.50 521 SER A C 1
ATOM 4184 O O . SER A 1 521 ? 23.140 -37.702 -98.638 1.00 78.50 521 SER A O 1
ATOM 4186 N N . LEU A 1 522 ? 22.110 -36.004 -97.589 1.00 75.25 522 LEU A N 1
ATOM 4187 C CA . LEU A 1 522 ? 22.625 -34.955 -98.473 1.00 75.25 522 LEU A CA 1
ATOM 4188 C C . LEU A 1 522 ? 24.144 -34.815 -98.345 1.00 75.25 522 LEU A C 1
ATOM 4190 O O . LEU A 1 522 ? 24.834 -34.650 -99.344 1.00 75.25 522 LEU A O 1
ATOM 4194 N N . THR A 1 523 ? 24.689 -34.949 -97.138 1.00 77.12 523 THR A N 1
ATOM 4195 C CA . THR A 1 523 ? 26.136 -34.887 -96.897 1.00 77.12 523 THR A CA 1
ATOM 4196 C C . THR A 1 523 ? 26.856 -36.061 -97.558 1.00 77.12 523 THR A C 1
ATOM 4198 O O . THR A 1 523 ? 27.888 -35.853 -98.189 1.00 77.12 523 THR A O 1
ATOM 4201 N N . GLN A 1 524 ? 26.300 -37.274 -97.505 1.00 74.69 524 GLN A N 1
ATOM 4202 C CA . GLN A 1 524 ? 26.851 -38.423 -98.233 1.00 74.69 524 GLN A CA 1
ATOM 4203 C C . GLN A 1 524 ? 26.778 -38.233 -99.755 1.00 74.69 524 GLN A C 1
ATOM 4205 O O . GLN A 1 524 ? 27.722 -38.577 -100.465 1.00 74.69 524 GLN A O 1
ATOM 4210 N N . GLN A 1 525 ? 25.703 -37.623 -100.263 1.00 71.69 525 GLN A N 1
ATOM 4211 C CA . GLN A 1 525 ? 25.584 -37.278 -101.680 1.00 71.69 525 GLN A CA 1
ATOM 4212 C C . GLN A 1 525 ? 26.640 -36.243 -102.108 1.00 71.69 525 GLN A C 1
ATOM 4214 O O . GLN A 1 525 ? 27.280 -36.416 -103.145 1.00 71.69 525 GLN A O 1
ATOM 4219 N N . VAL A 1 526 ? 26.881 -35.215 -101.287 1.00 70.44 526 VAL A N 1
ATOM 4220 C CA . VAL A 1 526 ? 27.935 -34.211 -101.512 1.00 70.44 526 VAL A CA 1
ATOM 4221 C C . VAL A 1 526 ? 29.328 -34.838 -101.419 1.00 70.44 526 VAL A C 1
ATOM 4223 O O . VAL A 1 526 ? 30.192 -34.521 -102.228 1.00 70.44 526 VAL A O 1
ATOM 4226 N N . GLN A 1 527 ? 29.563 -35.780 -100.504 1.00 71.06 527 GLN A N 1
ATOM 4227 C CA . GLN A 1 527 ? 30.830 -36.518 -100.428 1.00 71.06 527 GLN A CA 1
ATOM 4228 C C . GLN A 1 527 ? 31.062 -37.401 -101.666 1.00 71.06 527 GLN A C 1
ATOM 4230 O O . GLN A 1 527 ? 32.184 -37.456 -102.167 1.00 71.06 527 GLN A O 1
ATOM 4235 N N . GLY A 1 528 ? 30.008 -38.008 -102.222 1.00 66.88 528 GLY A N 1
ATOM 4236 C CA . GLY A 1 528 ? 30.068 -38.713 -103.508 1.00 66.88 528 GLY A CA 1
ATOM 4237 C C . GLY A 1 528 ? 30.368 -37.787 -104.694 1.00 66.88 528 GLY A C 1
ATOM 4238 O O . GLY A 1 528 ? 31.145 -38.148 -105.575 1.00 66.88 528 GLY A O 1
ATOM 4239 N N . GLN A 1 529 ? 29.822 -36.566 -104.697 1.00 64.88 529 GLN A N 1
ATOM 4240 C CA . GLN A 1 529 ? 30.139 -35.545 -105.707 1.00 64.88 529 GLN A CA 1
ATOM 4241 C C . GLN A 1 529 ? 31.563 -34.982 -105.543 1.00 64.88 529 GLN A C 1
ATOM 4243 O O . GLN A 1 529 ? 32.257 -34.775 -106.536 1.00 64.88 529 GLN A O 1
ATOM 4248 N N . ASN A 1 530 ? 32.047 -34.823 -104.311 1.00 59.09 530 ASN A N 1
ATOM 4249 C CA . ASN A 1 530 ? 33.407 -34.362 -104.021 1.00 59.09 530 ASN A CA 1
ATOM 4250 C C . ASN A 1 530 ? 34.479 -35.413 -104.354 1.00 59.09 530 ASN A C 1
ATOM 4252 O O . ASN A 1 530 ? 35.581 -35.042 -104.748 1.00 59.09 530 ASN A O 1
ATOM 4256 N N . ALA A 1 531 ? 34.162 -36.710 -104.287 1.00 59.50 531 ALA A N 1
ATOM 4257 C CA . ALA A 1 531 ? 35.035 -37.773 -104.795 1.00 59.50 531 ALA A CA 1
ATOM 4258 C C . ALA A 1 531 ? 35.157 -37.749 -106.335 1.00 59.50 531 ALA A C 1
ATOM 4260 O O . ALA A 1 531 ? 36.217 -38.065 -106.871 1.00 59.50 531 ALA A O 1
ATOM 4261 N N . LEU A 1 532 ? 34.109 -37.301 -107.040 1.00 54.41 532 LEU A N 1
ATOM 4262 C CA . LEU A 1 532 ? 34.119 -37.086 -108.492 1.00 54.41 532 LEU A CA 1
ATOM 4263 C C . LEU A 1 532 ? 34.941 -35.838 -108.883 1.00 54.41 532 LEU A C 1
ATOM 4265 O O . LEU A 1 532 ? 35.651 -35.849 -109.884 1.00 54.41 532 LEU A O 1
ATOM 4269 N N . ILE A 1 533 ? 34.903 -34.786 -108.054 1.00 56.44 533 ILE A N 1
ATOM 4270 C CA . ILE A 1 533 ? 35.711 -33.560 -108.213 1.00 56.44 533 ILE A CA 1
ATOM 4271 C C . ILE A 1 533 ? 37.192 -33.821 -107.879 1.00 56.44 533 ILE A C 1
ATOM 4273 O O . ILE A 1 533 ? 38.076 -33.310 -108.563 1.00 56.44 533 ILE A O 1
ATOM 4277 N N . ALA A 1 534 ? 37.491 -34.680 -106.900 1.00 53.62 534 ALA A N 1
ATOM 4278 C CA . ALA A 1 534 ? 38.860 -35.089 -106.569 1.00 53.62 534 ALA A CA 1
ATOM 4279 C C . ALA A 1 534 ? 39.550 -35.893 -107.692 1.00 53.62 534 ALA A C 1
ATOM 4281 O O . ALA A 1 534 ? 40.777 -35.915 -107.761 1.00 53.62 534 ALA A O 1
ATOM 4282 N N . GLN A 1 535 ? 38.785 -36.495 -108.609 1.00 51.78 535 GLN A N 1
ATOM 4283 C CA . GLN A 1 535 ? 39.319 -37.180 -109.790 1.00 51.78 535 GLN A CA 1
ATOM 4284 C C . GLN A 1 535 ? 39.600 -36.222 -110.968 1.00 51.78 535 GLN A C 1
ATOM 4286 O O . GLN A 1 535 ? 40.311 -36.594 -111.898 1.00 51.78 535 GLN A O 1
ATOM 4291 N N . MET A 1 536 ? 39.091 -34.983 -110.922 1.00 49.81 536 MET A N 1
ATOM 4292 C CA . MET A 1 536 ? 39.273 -33.963 -111.966 1.00 49.81 536 MET A CA 1
ATOM 4293 C C . MET A 1 536 ? 40.312 -32.879 -111.624 1.00 49.81 536 MET A C 1
ATOM 4295 O O . MET A 1 536 ? 40.686 -32.107 -112.502 1.00 49.81 536 MET A O 1
ATOM 4299 N N . SER A 1 537 ? 40.816 -32.824 -110.388 1.00 47.81 537 SER A N 1
ATOM 4300 C CA . SER A 1 537 ? 41.666 -31.719 -109.907 1.00 47.81 537 SER A CA 1
ATOM 4301 C C . SER A 1 537 ? 43.172 -32.027 -109.850 1.00 47.81 537 SER A C 1
ATOM 4303 O O . SER A 1 537 ? 43.916 -31.302 -109.194 1.00 47.81 537 SER A O 1
ATOM 4305 N N . SER A 1 538 ? 43.661 -33.058 -110.556 1.00 45.97 538 SER A N 1
ATOM 4306 C CA . SER A 1 538 ? 45.109 -33.314 -110.702 1.00 45.97 538 SER A CA 1
ATOM 4307 C C . SER A 1 538 ? 45.787 -32.498 -111.819 1.00 45.97 538 SER A C 1
ATOM 4309 O O . SER A 1 538 ? 46.902 -32.823 -112.220 1.00 45.97 538 SER A O 1
ATOM 4311 N N . GLU A 1 539 ? 45.148 -31.438 -112.317 1.00 46.62 539 GLU A N 1
ATOM 4312 C CA . GLU A 1 539 ? 45.731 -30.497 -113.281 1.00 46.62 539 GLU A CA 1
ATOM 4313 C C . GLU A 1 539 ? 45.364 -29.050 -112.930 1.00 46.62 539 GLU A C 1
ATOM 4315 O O . GLU A 1 539 ? 44.570 -28.422 -113.621 1.00 46.62 539 GLU A O 1
ATOM 4320 N N . THR A 1 540 ? 45.922 -28.491 -111.851 1.00 40.75 540 THR A N 1
ATOM 4321 C CA . THR A 1 540 ? 46.232 -27.042 -111.774 1.00 40.75 540 THR A CA 1
ATOM 4322 C C . THR A 1 540 ? 47.139 -26.715 -110.586 1.00 40.75 540 THR A C 1
ATOM 4324 O O . THR A 1 540 ? 46.860 -25.892 -109.721 1.00 40.75 540 THR A O 1
ATOM 4327 N N . GLU A 1 541 ? 48.322 -27.319 -110.590 1.00 49.81 541 GLU A N 1
ATOM 4328 C CA . GLU A 1 541 ? 49.523 -26.604 -110.157 1.00 49.81 541 GLU A CA 1
ATOM 4329 C C . GLU A 1 541 ? 49.685 -25.393 -111.101 1.00 49.81 541 GLU A C 1
ATOM 4331 O O . GLU A 1 541 ? 50.131 -25.566 -112.237 1.00 49.81 541 GLU A O 1
ATOM 4336 N N . LYS A 1 542 ? 49.200 -24.205 -110.691 1.00 41.28 542 LYS A N 1
ATOM 4337 C CA . LYS A 1 542 ? 49.673 -22.855 -111.090 1.00 41.28 542 LYS A CA 1
ATOM 4338 C C . LYS A 1 542 ? 48.736 -21.744 -110.586 1.00 41.28 542 LYS A C 1
ATOM 4340 O O . LYS A 1 542 ? 47.590 -21.686 -111.007 1.00 41.28 542 LYS A O 1
ATOM 4345 N N . LEU A 1 543 ? 49.327 -20.803 -109.831 1.00 37.91 543 LEU A N 1
ATOM 4346 C CA . LEU A 1 543 ? 48.842 -19.492 -109.327 1.00 37.91 543 LEU A CA 1
ATOM 4347 C C . LEU A 1 543 ? 48.568 -19.495 -107.809 1.00 37.91 543 LEU A C 1
ATOM 4349 O O . LEU A 1 543 ? 47.475 -19.809 -107.370 1.00 37.91 543 LEU A O 1
ATOM 4353 N N . LYS A 1 544 ? 49.580 -19.351 -106.943 1.00 36.62 544 LYS A N 1
ATOM 4354 C CA . LYS A 1 544 ? 50.413 -18.157 -106.660 1.00 36.62 544 LYS A CA 1
ATOM 4355 C C . LYS A 1 544 ? 49.649 -17.066 -105.883 1.00 36.62 544 LYS A C 1
ATOM 4357 O O . LYS A 1 544 ? 48.796 -16.397 -106.449 1.00 36.62 544 LYS A O 1
ATOM 4362 N N . ALA A 1 545 ? 50.140 -16.845 -104.656 1.00 37.66 545 ALA A N 1
ATOM 4363 C CA . ALA A 1 545 ? 50.003 -15.677 -103.771 1.00 37.66 545 ALA A CA 1
ATOM 4364 C C . ALA A 1 545 ? 48.672 -15.548 -102.993 1.00 37.66 545 ALA A C 1
ATOM 4366 O O . ALA A 1 545 ? 47.615 -15.461 -103.595 1.00 37.66 545 ALA A O 1
ATOM 4367 N N . ALA A 1 546 ? 48.630 -15.679 -101.661 1.00 40.84 546 ALA A N 1
ATOM 4368 C CA . ALA A 1 546 ? 49.307 -14.943 -100.574 1.00 40.84 546 ALA A CA 1
ATOM 4369 C C . ALA A 1 546 ? 48.490 -13.744 -100.051 1.00 40.84 546 ALA A C 1
ATOM 4371 O O . ALA A 1 546 ? 47.830 -13.051 -100.814 1.00 40.84 546 ALA A O 1
ATOM 4372 N N . VAL A 1 547 ? 48.683 -13.481 -98.750 1.00 48.06 547 VAL A N 1
ATOM 4373 C CA . VAL A 1 547 ? 48.386 -12.240 -98.005 1.00 48.06 547 VAL A CA 1
ATOM 4374 C C . VAL A 1 547 ? 46.979 -12.133 -97.399 1.00 48.06 547 VAL A C 1
ATOM 4376 O O . VAL A 1 547 ? 46.043 -11.646 -98.018 1.00 48.06 547 VAL A O 1
ATOM 4379 N N . GLY A 1 548 ? 46.857 -12.520 -96.122 1.00 42.72 548 GLY A N 1
ATOM 4380 C CA . GLY A 1 548 ? 45.663 -12.227 -95.314 1.00 42.72 548 GLY A CA 1
ATOM 4381 C C . GLY A 1 548 ? 45.726 -12.599 -93.826 1.00 42.72 548 GLY A C 1
ATOM 4382 O O . GLY A 1 548 ? 44.696 -12.565 -93.165 1.00 42.72 548 GLY A O 1
ATOM 4383 N N . ALA A 1 549 ? 46.889 -12.975 -93.277 1.00 46.97 549 ALA A N 1
ATOM 4384 C CA . ALA A 1 549 ? 46.981 -13.556 -91.929 1.00 46.97 549 ALA A CA 1
ATOM 4385 C C . ALA A 1 549 ? 47.545 -12.619 -90.838 1.00 46.97 549 ALA A C 1
ATOM 4387 O O . ALA A 1 549 ? 47.794 -13.076 -89.734 1.00 46.97 549 ALA A O 1
ATOM 4388 N N . ALA A 1 550 ? 47.715 -11.318 -91.103 1.00 48.59 550 ALA A N 1
ATOM 4389 C CA . ALA A 1 550 ? 48.295 -10.368 -90.136 1.00 48.59 550 ALA A CA 1
ATOM 4390 C C . ALA A 1 550 ? 47.319 -9.270 -89.650 1.00 48.59 550 ALA A C 1
ATOM 4392 O O . ALA A 1 550 ? 47.740 -8.230 -89.154 1.00 48.59 550 ALA A O 1
ATOM 4393 N N . HIS A 1 551 ? 46.002 -9.473 -89.785 1.00 47.69 551 HIS A N 1
ATOM 4394 C CA . HIS A 1 551 ? 44.977 -8.532 -89.282 1.00 47.69 551 HIS A CA 1
ATOM 4395 C C . HIS A 1 551 ? 43.915 -9.171 -88.368 1.00 47.69 551 HIS A C 1
ATOM 4397 O O . HIS A 1 551 ? 43.041 -8.477 -87.853 1.00 47.69 551 HIS A O 1
ATOM 4403 N N . ALA A 1 552 ? 43.990 -10.484 -88.123 1.00 52.56 552 ALA A N 1
ATOM 4404 C CA . ALA A 1 552 ? 43.049 -11.193 -87.251 1.00 52.56 552 ALA A CA 1
ATOM 4405 C C . ALA A 1 552 ? 43.471 -11.195 -85.765 1.00 52.56 552 ALA A C 1
ATOM 4407 O O . ALA A 1 552 ? 42.612 -11.291 -84.891 1.00 52.56 552 ALA A O 1
ATOM 4408 N N . GLU A 1 553 ? 44.765 -11.035 -85.472 1.00 51.94 553 GLU A N 1
ATOM 4409 C CA . GLU A 1 553 ? 45.313 -11.100 -84.107 1.00 51.94 553 GLU A CA 1
ATOM 4410 C C . GLU A 1 553 ? 44.870 -9.900 -83.240 1.00 51.94 553 GLU A C 1
ATOM 4412 O O . GLU A 1 553 ? 44.465 -10.068 -82.091 1.00 51.94 553 GLU A O 1
ATOM 4417 N N . VAL A 1 554 ? 44.830 -8.691 -83.818 1.00 55.72 554 VAL A N 1
ATOM 4418 C CA . VAL A 1 554 ? 44.518 -7.440 -83.093 1.00 55.72 554 VAL A CA 1
ATOM 4419 C C . VAL A 1 554 ? 43.029 -7.333 -82.723 1.00 55.72 554 VAL A C 1
ATOM 4421 O O . VAL A 1 554 ? 42.676 -6.854 -81.647 1.00 55.72 554 VAL A O 1
ATOM 4424 N N . ASN A 1 555 ? 42.126 -7.859 -83.557 1.00 55.47 555 ASN A N 1
ATOM 4425 C CA . ASN A 1 555 ? 40.689 -7.873 -83.250 1.00 55.47 555 ASN A CA 1
ATOM 4426 C C . ASN A 1 555 ? 40.300 -8.931 -82.202 1.00 55.47 555 ASN A C 1
ATOM 4428 O O . ASN A 1 555 ? 39.262 -8.789 -81.551 1.00 55.47 555 ASN A O 1
ATOM 4432 N N . ASN A 1 556 ? 41.116 -9.972 -82.012 1.00 58.19 556 ASN A N 1
ATOM 4433 C CA . ASN A 1 556 ? 40.889 -10.963 -80.961 1.00 58.19 556 ASN A CA 1
ATOM 4434 C C . ASN A 1 556 ? 41.296 -10.434 -79.581 1.00 58.19 556 ASN A C 1
ATOM 4436 O O . ASN A 1 556 ? 40.574 -10.672 -78.617 1.00 58.19 556 ASN A O 1
ATOM 4440 N N . GLN A 1 557 ? 42.377 -9.656 -79.483 1.00 58.06 557 GLN A N 1
ATOM 4441 C CA . GLN A 1 557 ? 42.801 -9.067 -78.208 1.00 58.06 557 GLN A CA 1
ATOM 4442 C C . GLN A 1 557 ? 41.796 -8.029 -77.684 1.00 58.06 557 GLN A C 1
ATOM 4444 O O . GLN A 1 557 ? 41.472 -8.039 -76.498 1.00 58.06 557 GLN A O 1
ATOM 4449 N N . LYS A 1 558 ? 41.192 -7.224 -78.571 1.00 64.31 558 LYS A N 1
ATOM 4450 C CA . LYS A 1 558 ? 40.137 -6.273 -78.183 1.00 64.31 558 LYS A CA 1
ATOM 4451 C C . LYS A 1 558 ? 38.880 -6.963 -77.635 1.00 64.31 558 LYS A C 1
ATOM 4453 O O . LYS A 1 558 ? 38.337 -6.541 -76.623 1.00 64.31 558 LYS A O 1
ATOM 4458 N N . ARG A 1 559 ? 38.456 -8.078 -78.243 1.00 68.62 559 ARG A N 1
ATOM 4459 C CA . ARG A 1 559 ? 37.296 -8.854 -77.765 1.00 68.62 559 ARG A CA 1
ATOM 4460 C C . ARG A 1 559 ? 37.537 -9.532 -76.418 1.00 68.62 559 ARG A C 1
ATOM 4462 O O . ARG A 1 559 ? 36.601 -9.659 -75.640 1.00 68.62 559 ARG A O 1
ATOM 4469 N N . VAL A 1 560 ? 38.768 -9.963 -76.146 1.00 73.81 560 VAL A N 1
ATOM 4470 C CA . VAL A 1 560 ? 39.132 -10.555 -74.849 1.00 73.81 560 VAL A CA 1
ATOM 4471 C C . VAL A 1 560 ? 39.152 -9.490 -73.749 1.00 73.81 560 VAL A C 1
ATOM 4473 O O . VAL A 1 560 ? 38.667 -9.754 -72.652 1.00 73.81 560 VAL A O 1
ATOM 4476 N N . ALA A 1 561 ? 39.635 -8.279 -74.049 1.00 71.81 561 ALA A N 1
ATOM 4477 C CA . ALA A 1 561 ? 39.592 -7.155 -73.115 1.00 71.81 561 ALA A CA 1
ATOM 4478 C C . ALA A 1 561 ? 38.149 -6.717 -72.793 1.00 71.81 561 ALA A C 1
ATOM 4480 O O . ALA A 1 561 ? 37.815 -6.525 -71.624 1.00 71.81 561 ALA A O 1
ATOM 4481 N N . ASP A 1 562 ? 37.273 -6.641 -73.801 1.00 73.81 562 ASP A N 1
ATOM 4482 C CA . ASP A 1 562 ? 35.859 -6.292 -73.604 1.00 73.81 562 ASP A CA 1
ATOM 4483 C C . ASP A 1 562 ? 35.096 -7.373 -72.800 1.00 73.81 562 ASP A C 1
ATOM 4485 O O . ASP A 1 562 ? 34.297 -7.039 -71.924 1.00 73.81 562 ASP A O 1
ATOM 4489 N N . ASP A 1 563 ? 35.382 -8.666 -73.018 1.00 78.75 563 ASP A N 1
ATOM 4490 C CA . ASP A 1 563 ? 34.781 -9.781 -72.255 1.00 78.75 563 ASP A CA 1
ATOM 4491 C C . ASP A 1 563 ? 35.257 -9.814 -70.788 1.00 78.75 563 ASP A C 1
ATOM 4493 O O . ASP A 1 563 ? 34.490 -10.140 -69.879 1.00 78.75 563 ASP A O 1
ATOM 4497 N N . LEU A 1 564 ? 36.513 -9.433 -70.525 1.00 78.12 564 LEU A N 1
ATOM 4498 C CA . LEU A 1 564 ? 37.042 -9.278 -69.164 1.00 78.12 564 LEU A CA 1
ATOM 4499 C C . LEU A 1 564 ? 36.394 -8.101 -68.429 1.00 78.12 564 LEU A C 1
ATOM 4501 O O . LEU A 1 564 ? 36.004 -8.256 -67.271 1.00 78.12 564 LEU A O 1
ATOM 4505 N N . ARG A 1 565 ? 36.206 -6.962 -69.106 1.00 77.75 565 ARG A N 1
ATOM 4506 C CA . ARG A 1 565 ? 35.494 -5.802 -68.545 1.00 77.75 565 ARG A CA 1
ATOM 4507 C C . ARG A 1 565 ? 34.055 -6.153 -68.178 1.00 77.75 565 ARG A C 1
ATOM 4509 O O . ARG A 1 565 ? 33.623 -5.889 -67.061 1.00 77.75 565 ARG A O 1
ATOM 4516 N N . GLN A 1 566 ? 33.350 -6.849 -69.069 1.00 84.25 566 GLN A N 1
ATOM 4517 C CA . GLN A 1 566 ? 31.976 -7.271 -68.813 1.00 84.25 566 GLN A CA 1
ATOM 4518 C C . GLN A 1 566 ? 31.869 -8.248 -67.629 1.00 84.25 566 GLN A C 1
ATOM 4520 O O . GLN A 1 566 ? 30.918 -8.172 -66.850 1.00 84.25 566 GLN A O 1
ATOM 4525 N N . LYS A 1 567 ? 32.837 -9.157 -67.454 1.00 81.44 567 LYS A N 1
ATOM 4526 C CA . LYS A 1 567 ? 32.868 -10.063 -66.292 1.00 81.44 567 LYS A CA 1
ATOM 4527 C C . LYS A 1 567 ? 33.130 -9.324 -64.984 1.00 81.44 567 LYS A C 1
ATOM 4529 O O . LYS A 1 567 ? 32.476 -9.648 -63.995 1.00 81.44 567 LYS A O 1
ATOM 4534 N N . LEU A 1 568 ? 34.019 -8.331 -64.988 1.00 81.56 568 LEU A N 1
ATOM 4535 C CA . LEU A 1 568 ? 34.280 -7.492 -63.816 1.00 81.56 568 LEU A CA 1
ATOM 4536 C C . LEU A 1 568 ? 33.046 -6.675 -63.416 1.00 81.56 568 LEU A C 1
ATOM 4538 O O . LEU A 1 568 ? 32.715 -6.633 -62.234 1.00 81.56 568 LEU A O 1
ATOM 4542 N N . ASP A 1 569 ? 32.307 -6.123 -64.380 1.00 81.50 569 ASP A N 1
ATOM 4543 C CA . ASP A 1 569 ? 31.063 -5.395 -64.100 1.00 81.50 569 ASP A CA 1
ATOM 4544 C C . ASP A 1 569 ? 29.975 -6.314 -63.517 1.00 81.50 569 ASP A C 1
ATOM 4546 O O . ASP A 1 569 ? 29.294 -5.953 -62.555 1.00 81.50 569 ASP A O 1
ATOM 4550 N N . ILE A 1 570 ? 29.833 -7.534 -64.051 1.00 82.19 570 ILE A N 1
ATOM 4551 C CA . ILE A 1 570 ? 28.893 -8.536 -63.523 1.00 82.19 570 ILE A CA 1
ATOM 4552 C C . ILE A 1 570 ? 29.291 -8.962 -62.104 1.00 82.19 570 ILE A C 1
ATOM 4554 O O . ILE A 1 570 ? 28.423 -9.111 -61.240 1.00 82.19 570 ILE A O 1
ATOM 4558 N N . GLU A 1 571 ? 30.585 -9.143 -61.838 1.00 82.38 571 GLU A N 1
ATOM 4559 C CA . GLU A 1 571 ? 31.078 -9.495 -60.508 1.00 82.38 571 GLU A CA 1
ATOM 4560 C C . GLU A 1 571 ? 30.876 -8.349 -59.507 1.00 82.38 571 GLU A C 1
ATOM 4562 O O . GLU A 1 571 ? 30.393 -8.584 -58.397 1.00 82.38 571 GLU A O 1
ATOM 4567 N N . ALA A 1 572 ? 31.149 -7.104 -59.905 1.00 81.19 572 ALA A N 1
ATOM 4568 C CA . ALA A 1 572 ? 30.888 -5.919 -59.091 1.00 81.19 572 ALA A CA 1
ATOM 4569 C C . ALA A 1 572 ? 29.393 -5.793 -58.749 1.00 81.19 572 ALA A C 1
ATOM 4571 O O . ALA A 1 572 ? 29.025 -5.561 -57.595 1.00 81.19 572 ALA A O 1
ATOM 4572 N N . GLN A 1 573 ? 28.513 -6.044 -59.721 1.00 83.25 573 GLN A N 1
ATOM 4573 C CA . GLN A 1 573 ? 27.068 -6.014 -59.512 1.00 83.25 573 GLN A CA 1
ATOM 4574 C C . GLN A 1 573 ? 26.582 -7.169 -58.617 1.00 83.25 573 GLN A C 1
ATOM 4576 O O . GLN A 1 573 ? 25.678 -6.989 -57.797 1.00 83.25 573 GLN A O 1
ATOM 4581 N N . ALA A 1 574 ? 27.197 -8.352 -58.719 1.00 82.50 574 ALA A N 1
ATOM 4582 C CA . ALA A 1 574 ? 26.919 -9.478 -57.831 1.00 82.50 574 ALA A CA 1
ATOM 4583 C C . ALA A 1 574 ? 27.343 -9.181 -56.384 1.00 82.50 574 ALA A C 1
ATOM 4585 O O . ALA A 1 574 ? 26.559 -9.431 -55.467 1.00 82.50 574 ALA A O 1
ATOM 4586 N N . ARG A 1 575 ? 28.526 -8.585 -56.176 1.00 82.50 575 ARG A N 1
ATOM 4587 C CA . ARG A 1 575 ? 28.994 -8.147 -54.850 1.00 82.50 575 ARG A CA 1
ATOM 4588 C C . ARG A 1 575 ? 28.048 -7.114 -54.240 1.00 82.50 575 ARG A C 1
ATOM 4590 O O . ARG A 1 575 ? 27.600 -7.306 -53.114 1.00 82.50 575 ARG A O 1
ATOM 4597 N N . GLN A 1 576 ? 27.630 -6.115 -55.018 1.00 85.56 576 GLN A N 1
ATOM 4598 C CA . GLN A 1 576 ? 26.669 -5.106 -54.564 1.00 85.56 576 GLN A CA 1
ATOM 4599 C C . GLN A 1 576 ? 25.308 -5.717 -54.173 1.00 85.56 576 GLN A C 1
ATOM 4601 O O . GLN A 1 576 ? 24.669 -5.280 -53.216 1.00 85.56 576 GLN A O 1
ATOM 4606 N N . ASN A 1 577 ? 24.843 -6.744 -54.888 1.00 83.31 577 ASN A N 1
ATOM 4607 C CA . ASN A 1 577 ? 23.596 -7.435 -54.551 1.00 83.31 577 ASN A CA 1
ATOM 4608 C C . ASN A 1 577 ? 23.718 -8.295 -53.284 1.00 83.31 577 ASN A C 1
ATOM 4610 O O . ASN A 1 577 ? 22.764 -8.361 -52.506 1.00 83.31 577 ASN A O 1
ATOM 4614 N N . VAL A 1 578 ? 24.871 -8.933 -53.058 1.00 86.44 578 VAL A N 1
ATOM 4615 C CA . VAL A 1 578 ? 25.154 -9.671 -51.815 1.00 86.44 578 VAL A CA 1
ATOM 4616 C C . VAL A 1 578 ? 25.215 -8.714 -50.629 1.00 86.44 578 VAL A C 1
ATOM 4618 O O . VAL A 1 578 ? 24.612 -8.999 -49.598 1.00 86.44 578 VAL A O 1
ATOM 4621 N N . GLU A 1 579 ? 25.856 -7.560 -50.794 1.00 84.00 579 GLU A N 1
ATOM 4622 C CA . GLU A 1 579 ? 25.940 -6.523 -49.766 1.00 84.00 579 GLU A CA 1
ATOM 4623 C C . GLU A 1 579 ? 24.552 -5.973 -49.414 1.00 84.00 579 GLU A C 1
ATOM 4625 O O . GLU A 1 579 ? 24.164 -5.988 -48.250 1.00 84.00 579 GLU A O 1
ATOM 4630 N N . ARG A 1 580 ? 23.717 -5.647 -50.412 1.00 82.19 580 ARG A N 1
ATOM 4631 C CA . ARG A 1 580 ? 22.313 -5.255 -50.174 1.00 82.19 580 ARG A CA 1
ATOM 4632 C C . ARG A 1 580 ? 21.504 -6.338 -49.458 1.00 82.19 580 ARG A C 1
ATOM 4634 O O . ARG A 1 580 ? 20.678 -6.017 -48.605 1.00 82.19 580 ARG A O 1
ATOM 4641 N N . ALA A 1 581 ? 21.713 -7.612 -49.793 1.00 84.12 581 ALA A N 1
ATOM 4642 C CA . ALA A 1 581 ? 21.031 -8.721 -49.130 1.00 84.12 581 ALA A CA 1
ATOM 4643 C C . ALA A 1 581 ? 21.514 -8.920 -47.681 1.00 84.12 581 ALA A C 1
ATOM 4645 O O . ALA A 1 581 ? 20.703 -9.245 -46.811 1.00 84.12 581 ALA A O 1
ATOM 4646 N N . ALA A 1 582 ? 22.804 -8.705 -47.413 1.00 83.38 582 ALA A N 1
ATOM 4647 C CA . ALA A 1 582 ? 23.371 -8.725 -46.069 1.00 83.38 582 ALA A CA 1
ATOM 4648 C C . ALA A 1 582 ? 22.839 -7.554 -45.230 1.00 83.38 582 ALA A C 1
ATOM 4650 O O . ALA A 1 582 ? 22.306 -7.792 -44.147 1.00 83.38 582 ALA A O 1
ATOM 4651 N N . SER A 1 583 ? 22.850 -6.326 -45.762 1.00 83.06 583 SER A N 1
ATOM 4652 C CA . SER A 1 583 ? 22.276 -5.153 -45.091 1.00 83.06 583 SER A CA 1
ATOM 4653 C C . SER A 1 583 ? 20.790 -5.345 -44.782 1.00 83.06 583 SER A C 1
ATOM 4655 O O . SER A 1 583 ? 20.360 -5.065 -43.670 1.00 83.06 583 SER A O 1
ATOM 4657 N N . ALA A 1 584 ? 20.004 -5.903 -45.712 1.00 84.94 584 ALA A N 1
ATOM 4658 C CA . ALA A 1 584 ? 18.585 -6.175 -45.476 1.00 84.94 584 ALA A CA 1
ATOM 4659 C C . ALA A 1 584 ? 18.344 -7.194 -44.345 1.00 84.94 584 ALA A C 1
ATOM 4661 O O . ALA A 1 584 ? 17.394 -7.041 -43.577 1.00 84.94 584 ALA A O 1
ATOM 4662 N N . ARG A 1 585 ? 19.201 -8.217 -44.215 1.00 86.88 585 ARG A N 1
ATOM 4663 C CA . ARG A 1 585 ? 19.130 -9.184 -43.106 1.00 86.88 585 ARG A CA 1
ATOM 4664 C C . ARG A 1 585 ? 19.509 -8.549 -41.774 1.00 86.88 585 ARG A C 1
ATOM 4666 O O . ARG A 1 585 ? 18.805 -8.770 -40.797 1.00 86.88 585 ARG A O 1
ATOM 4673 N N . ILE A 1 586 ? 20.561 -7.732 -41.753 1.00 83.06 586 ILE A N 1
ATOM 4674 C CA . ILE A 1 586 ? 20.9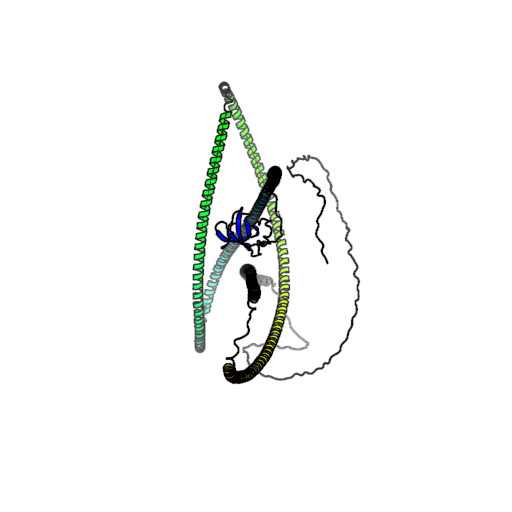82 -6.998 -40.553 1.00 83.06 586 ILE A CA 1
ATOM 4675 C C . ILE A 1 586 ? 19.862 -6.054 -40.101 1.00 83.06 586 ILE A C 1
ATOM 4677 O O . ILE A 1 586 ? 19.480 -6.076 -38.935 1.00 83.06 586 ILE A O 1
ATOM 4681 N N . SER A 1 587 ? 19.241 -5.307 -41.020 1.00 82.88 587 SER A N 1
ATOM 4682 C CA . SER A 1 587 ? 18.091 -4.455 -40.693 1.00 82.88 587 SER A CA 1
ATOM 4683 C C . SER A 1 587 ? 16.906 -5.248 -40.129 1.00 82.88 587 SER A C 1
ATOM 4685 O O . SER A 1 587 ? 16.300 -4.811 -39.154 1.00 82.88 587 SER A O 1
ATOM 4687 N N . GLN A 1 588 ? 16.593 -6.428 -40.682 1.00 88.12 588 GLN A N 1
ATOM 4688 C CA . GLN A 1 588 ? 15.550 -7.299 -40.122 1.00 88.12 588 GLN A CA 1
ATOM 4689 C C . GLN A 1 588 ? 15.893 -7.776 -38.706 1.00 88.12 588 GLN A C 1
ATOM 4691 O O . GLN A 1 588 ? 15.029 -7.768 -37.833 1.00 88.12 588 GLN A O 1
ATOM 4696 N N . GLN A 1 589 ? 17.149 -8.141 -38.463 1.00 86.62 589 GLN A N 1
ATOM 4697 C CA . GLN A 1 589 ? 17.612 -8.640 -37.171 1.00 86.62 589 GLN A CA 1
ATOM 4698 C C . GLN A 1 589 ? 17.630 -7.535 -36.097 1.00 86.62 589 GLN A C 1
ATOM 4700 O O . GLN A 1 589 ? 17.249 -7.776 -34.948 1.00 86.62 589 GLN A O 1
ATOM 4705 N N . ILE A 1 590 ? 17.982 -6.302 -36.479 1.00 84.38 590 ILE A N 1
ATOM 4706 C CA . ILE A 1 590 ? 17.861 -5.109 -35.627 1.00 84.38 590 ILE A CA 1
ATOM 4707 C C . ILE A 1 590 ? 16.391 -4.859 -35.276 1.00 84.38 590 ILE A C 1
ATOM 4709 O O . ILE A 1 590 ? 16.059 -4.616 -34.115 1.00 84.38 590 ILE A O 1
ATOM 4713 N N . GLU A 1 591 ? 15.484 -4.956 -36.251 1.00 86.56 591 GLU A N 1
ATOM 4714 C CA . GLU A 1 591 ? 14.062 -4.718 -36.007 1.00 86.56 591 GLU A CA 1
ATOM 4715 C C . GLU A 1 591 ? 13.424 -5.808 -35.127 1.00 86.56 591 GLU A C 1
ATOM 4717 O O . GLU A 1 591 ? 12.621 -5.499 -34.244 1.00 86.56 591 GLU A O 1
ATOM 4722 N N . GLU A 1 592 ? 13.815 -7.074 -35.292 1.00 87.56 592 GLU A N 1
ATOM 4723 C CA . GLU A 1 592 ? 13.412 -8.169 -34.399 1.00 87.56 592 GLU A CA 1
ATOM 4724 C C . GLU A 1 592 ? 13.939 -7.974 -32.973 1.00 87.56 592 GLU A C 1
ATOM 4726 O O . GLU A 1 592 ? 13.181 -8.116 -32.010 1.00 87.56 592 GLU A O 1
ATOM 4731 N N . THR A 1 593 ? 15.201 -7.566 -32.824 1.00 86.69 593 THR A N 1
ATOM 4732 C CA . THR A 1 593 ? 15.796 -7.266 -31.513 1.00 86.69 593 THR A CA 1
ATOM 4733 C C . THR A 1 593 ? 15.069 -6.106 -30.835 1.00 86.69 593 THR A C 1
ATOM 4735 O O . THR A 1 593 ? 14.728 -6.191 -29.653 1.00 86.69 593 THR A O 1
ATOM 4738 N N . ARG A 1 594 ? 14.722 -5.058 -31.593 1.00 90.06 594 ARG A N 1
ATOM 4739 C CA . ARG A 1 594 ? 13.928 -3.925 -31.101 1.00 90.06 594 ARG A CA 1
ATOM 4740 C C . ARG A 1 594 ? 12.534 -4.357 -30.644 1.00 90.06 594 ARG A C 1
ATOM 4742 O O . ARG A 1 594 ? 12.099 -3.948 -29.569 1.00 90.06 594 ARG A O 1
ATOM 4749 N N . ARG A 1 595 ? 11.850 -5.226 -31.399 1.00 89.38 595 ARG A N 1
ATOM 4750 C CA . ARG A 1 595 ? 10.545 -5.788 -30.994 1.00 89.38 595 ARG A CA 1
ATOM 4751 C C . ARG A 1 595 ? 10.651 -6.621 -29.718 1.00 89.38 595 ARG A C 1
ATOM 4753 O O . ARG A 1 595 ? 9.768 -6.533 -28.867 1.00 89.38 595 ARG A O 1
ATOM 4760 N N . HIS A 1 596 ? 11.723 -7.397 -29.557 1.00 87.81 596 HIS A N 1
ATOM 4761 C CA . HIS A 1 596 ? 11.965 -8.160 -28.333 1.00 87.81 596 HIS A CA 1
ATOM 4762 C C . HIS A 1 596 ? 12.261 -7.265 -27.127 1.00 87.81 596 HIS A C 1
ATOM 4764 O O . HIS A 1 596 ? 11.696 -7.496 -26.057 1.00 87.81 596 HIS A O 1
ATOM 4770 N N . GLN A 1 597 ? 13.071 -6.216 -27.289 1.00 87.81 597 GLN A N 1
ATOM 4771 C CA . GLN A 1 597 ? 13.311 -5.232 -26.230 1.00 87.81 597 GLN A CA 1
ATOM 4772 C C . GLN A 1 597 ? 12.022 -4.502 -25.833 1.00 87.81 597 GLN A C 1
ATOM 4774 O O . GLN A 1 597 ? 11.743 -4.335 -24.645 1.00 87.81 597 GLN A O 1
ATOM 4779 N N . GLU A 1 598 ? 11.192 -4.119 -26.803 1.00 90.25 598 GLU A N 1
ATOM 4780 C CA . GLU A 1 598 ? 9.916 -3.454 -26.539 1.00 90.25 598 GLU A CA 1
ATOM 4781 C C . GLU A 1 598 ? 8.922 -4.386 -25.824 1.00 90.25 598 GLU A C 1
ATOM 4783 O O . GLU A 1 598 ? 8.287 -3.979 -24.847 1.00 90.25 598 GLU A O 1
ATOM 4788 N N . GLN A 1 599 ? 8.853 -5.664 -26.219 1.00 89.94 599 GLN A N 1
ATOM 4789 C CA . GLN A 1 599 ? 8.081 -6.681 -25.498 1.00 89.94 599 GLN A CA 1
ATOM 4790 C C . GLN A 1 599 ? 8.589 -6.904 -24.070 1.00 89.94 599 GLN A C 1
ATOM 4792 O O . GLN A 1 599 ? 7.776 -6.999 -23.150 1.00 89.94 599 GLN A O 1
ATOM 4797 N N . ALA A 1 600 ? 9.906 -6.956 -23.858 1.00 88.38 600 ALA A N 1
ATOM 4798 C CA . ALA A 1 600 ? 10.485 -7.093 -22.524 1.00 88.38 600 ALA A CA 1
ATOM 4799 C C . ALA A 1 600 ? 10.145 -5.884 -21.639 1.00 88.38 600 ALA A C 1
ATOM 4801 O O . ALA A 1 600 ? 9.772 -6.053 -20.477 1.00 88.38 600 ALA A O 1
ATOM 4802 N N . ARG A 1 601 ? 10.180 -4.669 -22.201 1.00 90.31 601 ARG A N 1
ATOM 4803 C CA . ARG A 1 601 ? 9.810 -3.439 -21.489 1.00 90.31 601 ARG A CA 1
ATOM 4804 C C . ARG A 1 601 ? 8.326 -3.414 -21.121 1.00 90.31 601 ARG A C 1
ATOM 4806 O O . ARG A 1 601 ? 7.980 -3.059 -19.996 1.00 90.31 601 ARG A O 1
ATOM 4813 N N . LEU A 1 602 ? 7.453 -3.846 -22.032 1.00 90.94 602 LEU A N 1
ATOM 4814 C CA . LEU A 1 602 ? 6.019 -4.010 -21.769 1.00 90.94 602 LEU A CA 1
ATOM 4815 C C . LEU A 1 602 ? 5.754 -5.062 -20.684 1.00 90.94 602 LEU A C 1
ATOM 4817 O O . LEU A 1 602 ? 4.950 -4.818 -19.788 1.00 90.94 602 LEU A O 1
ATOM 4821 N N . ALA A 1 603 ? 6.456 -6.197 -20.713 1.00 88.31 603 ALA A N 1
ATOM 4822 C CA . ALA A 1 603 ? 6.336 -7.236 -19.692 1.00 88.31 603 ALA A CA 1
ATOM 4823 C C . ALA A 1 603 ? 6.805 -6.746 -18.310 1.00 88.31 603 ALA A C 1
ATOM 4825 O O . ALA A 1 603 ? 6.145 -7.002 -17.303 1.00 88.31 603 ALA A O 1
ATOM 4826 N N . GLN A 1 604 ? 7.901 -5.982 -18.248 1.00 88.75 604 GLN A N 1
ATOM 4827 C CA . GLN A 1 604 ? 8.350 -5.336 -17.011 1.00 88.75 604 GLN A CA 1
ATOM 4828 C C . GLN A 1 604 ? 7.321 -4.325 -16.492 1.00 88.75 604 GLN A C 1
ATOM 4830 O O . GLN A 1 604 ? 7.025 -4.310 -15.297 1.00 88.75 604 GLN A O 1
ATOM 4835 N N . GLN A 1 605 ? 6.727 -3.523 -17.379 1.00 89.44 605 GLN A N 1
ATOM 4836 C CA . GLN A 1 605 ? 5.692 -2.560 -17.007 1.00 89.44 605 GLN A CA 1
ATOM 4837 C C . GLN A 1 605 ? 4.427 -3.256 -16.480 1.00 89.44 605 GLN A C 1
ATOM 4839 O O . GLN A 1 605 ? 3.873 -2.827 -15.468 1.00 89.44 605 GLN A O 1
ATOM 4844 N N . GLN A 1 606 ? 4.008 -4.360 -17.104 1.00 89.56 606 GLN A N 1
ATOM 4845 C CA . GLN A 1 606 ? 2.896 -5.184 -16.622 1.00 89.56 606 GLN A CA 1
ATOM 4846 C C . GLN A 1 606 ? 3.201 -5.816 -15.262 1.00 89.56 606 GLN A C 1
ATOM 4848 O O . GLN A 1 606 ? 2.371 -5.748 -14.361 1.00 89.56 606 GLN A O 1
ATOM 4853 N N . ASN A 1 607 ? 4.401 -6.366 -15.061 1.00 87.62 607 ASN A N 1
ATOM 4854 C CA . ASN A 1 607 ? 4.807 -6.905 -13.760 1.00 87.62 607 ASN A CA 1
ATOM 4855 C C . ASN A 1 607 ? 4.831 -5.831 -12.667 1.00 87.62 607 ASN A C 1
ATOM 4857 O O . ASN A 1 607 ? 4.426 -6.095 -11.535 1.00 87.62 607 ASN A O 1
ATOM 4861 N N . HIS A 1 608 ? 5.260 -4.611 -12.997 1.00 86.88 608 HIS A N 1
ATOM 4862 C CA . HIS A 1 608 ? 5.214 -3.496 -12.059 1.00 86.88 608 HIS A CA 1
ATOM 4863 C C . HIS A 1 608 ? 3.770 -3.129 -11.682 1.00 86.88 608 HIS A C 1
ATOM 4865 O O . HIS A 1 608 ? 3.478 -2.932 -10.504 1.00 86.88 608 HIS A O 1
ATOM 4871 N N . GLN A 1 609 ? 2.848 -3.115 -12.652 1.00 88.44 609 GLN A N 1
ATOM 4872 C CA . GLN A 1 609 ? 1.419 -2.915 -12.388 1.00 88.44 609 GLN A CA 1
ATOM 4873 C C . GLN A 1 609 ? 0.835 -4.031 -11.512 1.00 88.44 609 GLN A C 1
ATOM 4875 O O . GLN A 1 609 ? 0.138 -3.733 -10.545 1.00 88.44 609 GLN A O 1
ATOM 4880 N N . PHE A 1 610 ? 1.178 -5.294 -11.780 1.00 91.12 610 PHE A N 1
ATOM 4881 C CA . PHE A 1 610 ? 0.754 -6.419 -10.944 1.00 91.12 610 PHE A CA 1
ATOM 4882 C C . PHE A 1 610 ? 1.283 -6.321 -9.511 1.00 91.12 610 PHE A C 1
ATOM 4884 O O . PHE A 1 610 ? 0.544 -6.635 -8.580 1.00 91.12 610 PHE A O 1
ATOM 4891 N N . MET A 1 611 ? 2.525 -5.866 -9.301 1.00 86.50 611 MET A N 1
ATOM 4892 C CA . MET A 1 611 ? 3.034 -5.621 -7.945 1.00 86.50 611 MET A CA 1
ATOM 4893 C C . MET A 1 611 ? 2.255 -4.513 -7.235 1.00 86.50 611 MET A C 1
ATOM 4895 O O . MET A 1 611 ? 1.818 -4.723 -6.108 1.00 86.50 611 MET A O 1
ATOM 4899 N N . GLN A 1 612 ? 2.012 -3.377 -7.895 1.00 89.56 612 GLN A N 1
ATOM 4900 C CA . GLN A 1 612 ? 1.225 -2.288 -7.303 1.00 89.56 612 GLN A CA 1
ATOM 4901 C C . GLN A 1 612 ? -0.200 -2.735 -6.949 1.00 89.56 612 GLN A C 1
ATOM 4903 O O . GLN A 1 612 ? -0.726 -2.375 -5.895 1.00 89.56 612 GLN A O 1
ATOM 4908 N N . GLU A 1 613 ? -0.832 -3.531 -7.813 1.00 90.69 613 GLU A N 1
ATOM 4909 C CA . GLU A 1 613 ? -2.171 -4.064 -7.568 1.00 90.69 613 GLU A CA 1
ATOM 4910 C C . GLU A 1 613 ? -2.173 -5.091 -6.431 1.00 90.69 613 GLU A C 1
ATOM 4912 O O . GLU A 1 613 ? -3.054 -5.050 -5.573 1.00 90.69 613 GLU A O 1
ATOM 4917 N N . ARG A 1 614 ? -1.156 -5.958 -6.356 1.00 91.06 614 ARG A N 1
ATOM 4918 C CA . ARG A 1 614 ? -0.984 -6.900 -5.245 1.00 91.06 614 ARG A CA 1
ATOM 4919 C C . ARG A 1 614 ? -0.823 -6.169 -3.914 1.00 91.06 614 ARG A C 1
ATOM 4921 O O . ARG A 1 614 ? -1.531 -6.503 -2.969 1.00 91.06 614 ARG A O 1
ATOM 4928 N N . ASP A 1 615 ? 0.046 -5.165 -3.850 1.00 89.31 615 ASP A N 1
ATOM 4929 C CA . ASP A 1 615 ? 0.300 -4.409 -2.620 1.00 89.31 615 ASP A CA 1
ATOM 4930 C C . ASP A 1 615 ? -0.948 -3.606 -2.201 1.00 89.31 615 ASP A C 1
ATOM 4932 O O . ASP A 1 615 ? -1.287 -3.529 -1.017 1.00 89.31 615 ASP A O 1
ATOM 4936 N N . ARG A 1 616 ? -1.714 -3.087 -3.173 1.00 92.75 616 ARG A N 1
ATOM 4937 C CA . ARG A 1 616 ? -3.023 -2.464 -2.926 1.00 92.75 616 ARG A CA 1
ATOM 4938 C C . ARG A 1 616 ? -4.038 -3.459 -2.356 1.00 92.75 616 ARG A C 1
ATOM 4940 O O . ARG A 1 616 ? -4.719 -3.131 -1.385 1.00 92.75 616 ARG A O 1
ATOM 4947 N N . LEU A 1 617 ? -4.150 -4.652 -2.940 1.00 92.00 617 LEU A N 1
ATOM 4948 C CA . LEU A 1 617 ? -5.055 -5.704 -2.464 1.00 92.00 617 LEU A CA 1
ATOM 4949 C C . LEU A 1 617 ? -4.646 -6.223 -1.080 1.00 92.00 617 LEU A C 1
ATOM 4951 O O . LEU A 1 617 ? -5.503 -6.553 -0.261 1.00 92.00 617 LEU A O 1
ATOM 4955 N N . GLU A 1 618 ? -3.348 -6.278 -0.789 1.00 90.50 618 GLU A N 1
ATOM 4956 C CA . GLU A 1 618 ? -2.830 -6.668 0.520 1.00 90.50 618 GLU A CA 1
ATOM 4957 C C . GLU A 1 618 ? -3.143 -5.613 1.590 1.00 90.50 618 GLU A C 1
ATOM 4959 O O . GLU A 1 618 ? -3.605 -5.965 2.680 1.00 90.50 618 GLU A O 1
ATOM 4964 N N . ALA A 1 619 ? -3.023 -4.324 1.256 1.00 88.56 619 ALA A N 1
ATOM 4965 C CA . ALA A 1 619 ? -3.470 -3.230 2.117 1.00 88.56 619 ALA A CA 1
ATOM 4966 C C . ALA A 1 619 ? -4.992 -3.265 2.363 1.00 88.56 619 ALA A C 1
ATOM 4968 O O . ALA A 1 619 ? -5.437 -3.124 3.504 1.00 88.56 619 ALA A O 1
ATOM 4969 N N . GLU A 1 620 ? -5.797 -3.526 1.328 1.00 91.69 620 GLU A N 1
ATOM 4970 C CA . GLU A 1 620 ? -7.255 -3.664 1.453 1.00 91.69 620 GLU A CA 1
ATOM 4971 C C . GLU A 1 620 ? -7.637 -4.870 2.328 1.00 91.69 620 GLU A C 1
ATOM 4973 O O . GLU A 1 620 ? -8.502 -4.774 3.202 1.00 91.69 620 GLU A O 1
ATOM 4978 N N . LYS A 1 621 ? -6.933 -5.998 2.177 1.00 91.62 621 LYS A N 1
ATOM 4979 C CA . LYS A 1 621 ? -7.101 -7.180 3.032 1.00 91.62 621 LYS A CA 1
ATOM 4980 C C . LYS A 1 621 ? -6.735 -6.888 4.490 1.00 91.62 621 LYS A C 1
ATOM 4982 O O . LYS A 1 621 ? -7.448 -7.338 5.391 1.00 91.62 621 LYS A O 1
ATOM 4987 N N . ALA A 1 622 ? -5.655 -6.147 4.740 1.00 87.88 622 ALA A N 1
ATOM 4988 C CA . ALA A 1 622 ? -5.265 -5.734 6.087 1.00 87.88 622 ALA A CA 1
ATOM 4989 C C . ALA A 1 622 ? -6.328 -4.822 6.725 1.00 87.88 622 ALA A C 1
ATOM 4991 O O . ALA A 1 622 ? -6.691 -5.011 7.889 1.00 87.88 622 ALA A O 1
ATOM 4992 N N . GLN A 1 623 ? -6.893 -3.897 5.944 1.00 91.38 623 GLN A N 1
ATOM 4993 C CA . GLN A 1 623 ? -7.986 -3.034 6.386 1.00 91.38 623 GLN A CA 1
ATOM 4994 C C . GLN A 1 623 ? -9.249 -3.842 6.720 1.00 91.38 623 GLN A C 1
ATOM 4996 O O . GLN A 1 623 ? -9.804 -3.680 7.805 1.00 91.38 623 GLN A O 1
ATOM 5001 N N . LEU A 1 624 ? -9.644 -4.790 5.863 1.00 90.94 624 LEU A N 1
ATOM 5002 C CA . LEU A 1 624 ? -10.781 -5.683 6.116 1.00 90.94 624 LEU A CA 1
ATOM 5003 C C . LEU A 1 624 ? -10.587 -6.562 7.360 1.00 90.94 624 LEU A C 1
ATOM 5005 O O . LEU A 1 624 ? -11.540 -6.803 8.100 1.00 90.94 624 LEU A O 1
ATOM 5009 N N . MET A 1 625 ? -9.368 -7.042 7.616 1.00 84.56 625 MET A N 1
ATOM 5010 C CA . MET A 1 625 ? -9.050 -7.797 8.834 1.00 84.56 625 MET A CA 1
ATOM 5011 C C . MET A 1 625 ? -9.162 -6.929 10.092 1.00 84.56 625 MET A C 1
ATOM 5013 O O . MET A 1 625 ? -9.718 -7.383 11.095 1.00 84.56 625 MET A O 1
ATOM 5017 N N . SER A 1 626 ? -8.692 -5.681 10.028 1.00 90.31 626 SER A N 1
ATOM 5018 C CA . SER A 1 626 ? -8.846 -4.699 11.107 1.00 90.31 626 SER A CA 1
ATOM 5019 C C . SER A 1 626 ? -10.322 -4.383 11.376 1.00 90.31 626 SER A C 1
ATOM 5021 O O . SER A 1 626 ? -10.785 -4.465 12.516 1.00 90.31 626 SER A O 1
ATOM 5023 N N . ASP A 1 627 ? -11.106 -4.134 10.323 1.00 87.25 627 ASP A N 1
ATOM 5024 C CA . ASP A 1 627 ? -12.544 -3.874 10.433 1.00 87.25 627 ASP A CA 1
ATOM 5025 C C . ASP A 1 627 ? -13.305 -5.088 10.978 1.00 87.25 627 ASP A C 1
ATOM 5027 O O . ASP A 1 627 ? -14.198 -4.937 11.816 1.00 87.25 627 ASP A O 1
ATOM 5031 N N . LYS A 1 628 ? -12.917 -6.306 10.579 1.00 91.62 628 LYS A N 1
ATOM 5032 C CA . LYS A 1 628 ? -13.465 -7.546 11.140 1.00 91.62 628 LYS A CA 1
ATOM 5033 C C . LYS A 1 628 ? -13.182 -7.655 12.640 1.00 91.62 628 LYS A C 1
ATOM 5035 O O . LYS A 1 628 ? -14.110 -7.930 13.396 1.00 91.62 628 LYS A O 1
ATOM 5040 N N . GLN A 1 629 ? -11.945 -7.414 13.081 1.00 89.81 629 GLN A N 1
ATOM 5041 C CA . GLN A 1 629 ? -11.599 -7.429 14.510 1.00 89.81 629 GLN A CA 1
ATOM 5042 C C . GLN A 1 629 ? -12.363 -6.359 15.293 1.00 89.81 629 GLN A C 1
ATOM 5044 O O . GLN A 1 629 ? -12.848 -6.626 16.393 1.00 89.81 629 GLN A O 1
ATOM 5049 N N . ARG A 1 630 ? -12.526 -5.163 14.718 1.00 91.31 630 ARG A N 1
ATOM 5050 C CA . ARG A 1 630 ? -13.308 -4.080 15.317 1.00 91.31 630 ARG A CA 1
ATOM 5051 C C . ARG A 1 630 ? -14.783 -4.461 15.467 1.00 91.31 630 ARG A C 1
ATOM 5053 O O . ARG A 1 630 ? -15.331 -4.296 16.553 1.00 91.31 630 ARG A O 1
ATOM 5060 N N . LEU A 1 631 ? -15.403 -5.013 14.423 1.00 91.62 631 LEU A N 1
ATOM 5061 C CA . LEU A 1 631 ? -16.785 -5.510 14.464 1.00 91.62 631 LEU A CA 1
ATOM 5062 C C . LEU A 1 631 ? -16.957 -6.658 15.463 1.00 91.62 631 LEU A C 1
ATOM 5064 O O . LEU A 1 631 ? -17.993 -6.765 16.116 1.00 91.62 631 LEU A O 1
ATOM 5068 N N . GLU A 1 632 ? -15.954 -7.521 15.603 1.00 90.56 632 GLU A N 1
ATOM 5069 C CA . GLU A 1 632 ? -15.981 -8.627 16.556 1.00 90.56 632 GLU A CA 1
ATOM 5070 C C . GLU A 1 632 ? -15.863 -8.134 18.006 1.00 90.56 632 GLU A C 1
ATOM 5072 O O . GLU A 1 632 ? -16.647 -8.561 18.857 1.00 90.56 632 GLU A O 1
ATOM 5077 N N . MET A 1 633 ? -14.992 -7.155 18.274 1.00 86.75 633 MET A N 1
ATOM 5078 C CA . MET A 1 633 ? -14.951 -6.444 19.558 1.00 86.75 633 MET A CA 1
ATOM 5079 C C . MET A 1 633 ? -16.264 -5.714 19.853 1.00 86.75 633 MET A C 1
ATOM 5081 O O . MET A 1 633 ? -16.776 -5.794 20.968 1.00 86.75 633 MET A O 1
ATOM 5085 N N . GLU A 1 634 ? -16.849 -5.038 18.866 1.00 90.38 634 GLU A N 1
ATOM 5086 C CA . GLU A 1 634 ? -18.132 -4.352 19.020 1.00 90.38 634 GLU A CA 1
ATOM 5087 C C . GLU A 1 634 ? -19.266 -5.347 19.301 1.00 90.38 634 GLU A C 1
ATOM 5089 O O . GLU A 1 634 ? -20.108 -5.111 20.169 1.00 90.38 634 GLU A O 1
ATOM 5094 N N . ARG A 1 635 ? -19.249 -6.519 18.655 1.00 90.81 635 ARG A N 1
ATOM 5095 C CA . ARG A 1 635 ? -20.192 -7.609 18.923 1.00 90.81 635 ARG A CA 1
ATOM 5096 C C . ARG A 1 635 ? -20.020 -8.183 20.330 1.00 90.81 635 ARG A C 1
ATOM 5098 O O . ARG A 1 635 ? -21.027 -8.427 20.996 1.00 90.81 635 ARG A O 1
ATOM 5105 N N . GLN A 1 636 ? -18.787 -8.390 20.794 1.00 89.38 636 GLN A N 1
ATOM 5106 C CA . GLN A 1 636 ? -18.512 -8.842 22.164 1.00 89.38 636 GLN A CA 1
ATOM 5107 C C . GLN A 1 636 ? -18.949 -7.797 23.198 1.00 89.38 636 GLN A C 1
ATOM 5109 O O . GLN A 1 636 ? -19.631 -8.139 24.165 1.00 89.38 636 GLN A O 1
ATOM 5114 N N . SER A 1 637 ? -18.645 -6.521 22.955 1.00 90.62 637 SER A N 1
ATOM 5115 C CA . SER A 1 637 ? -19.074 -5.397 23.792 1.00 90.62 637 SER A CA 1
ATOM 5116 C C . SER A 1 637 ? -20.601 -5.289 23.850 1.00 90.62 637 SER A C 1
ATOM 5118 O O . SER A 1 637 ? -21.183 -5.230 24.931 1.00 90.62 637 SER A O 1
ATOM 5120 N N . SER A 1 638 ? -21.282 -5.392 22.704 1.00 91.38 638 SER A N 1
ATOM 5121 C CA . SER A 1 638 ? -22.747 -5.379 22.631 1.00 91.38 638 SER A CA 1
ATOM 5122 C C . SER A 1 638 ? -23.377 -6.571 23.359 1.00 91.38 638 SER A C 1
ATOM 5124 O O . SER A 1 638 ? -24.394 -6.421 24.039 1.00 91.38 638 SER A O 1
ATOM 5126 N N . MET A 1 639 ? -22.767 -7.758 23.271 1.00 89.69 639 MET A N 1
ATOM 5127 C CA . MET A 1 639 ? -23.220 -8.939 24.009 1.00 89.69 639 MET A CA 1
ATOM 5128 C C . MET A 1 639 ? -23.078 -8.739 25.522 1.00 89.69 639 MET A C 1
ATOM 5130 O O . MET A 1 639 ? -24.024 -9.009 26.262 1.00 89.69 639 MET A O 1
ATOM 5134 N N . MET A 1 640 ? -21.940 -8.208 25.976 1.00 89.56 640 MET A N 1
ATOM 5135 C CA . MET A 1 640 ? -21.706 -7.887 27.384 1.00 89.56 640 MET A CA 1
ATOM 5136 C C . MET A 1 640 ? -22.691 -6.822 27.885 1.00 89.56 640 MET A C 1
ATOM 5138 O O . MET A 1 640 ? -23.263 -6.961 28.965 1.00 89.56 640 MET A O 1
ATOM 5142 N N . GLN A 1 641 ? -22.963 -5.798 27.074 1.00 91.69 641 GLN A N 1
ATOM 5143 C CA . GLN A 1 641 ? -23.918 -4.745 27.405 1.00 91.69 641 GLN A CA 1
ATOM 5144 C C . GLN A 1 641 ? -25.347 -5.286 27.526 1.00 91.69 641 GLN A C 1
ATOM 5146 O O . GLN A 1 641 ? -26.034 -4.964 28.496 1.00 91.69 641 GLN A O 1
ATOM 5151 N N . ARG A 1 642 ? -25.782 -6.167 26.611 1.00 90.12 642 ARG A N 1
ATOM 5152 C CA . ARG A 1 642 ? -27.081 -6.853 26.729 1.00 90.12 642 ARG A CA 1
ATOM 5153 C C . ARG A 1 642 ? -27.159 -7.704 27.988 1.00 90.12 642 ARG A C 1
ATOM 5155 O O . ARG A 1 642 ? -28.169 -7.649 28.677 1.00 90.12 642 ARG A O 1
ATOM 5162 N N . GLN A 1 643 ? -26.101 -8.443 28.316 1.00 90.81 643 GLN A N 1
ATOM 5163 C CA . GLN A 1 643 ? -26.064 -9.266 29.525 1.00 90.81 643 GLN A CA 1
ATOM 5164 C C . GLN A 1 643 ? -26.186 -8.409 30.797 1.00 90.81 643 GLN A C 1
ATOM 5166 O O . GLN A 1 643 ? -26.898 -8.769 31.737 1.00 90.81 643 GLN A O 1
ATOM 5171 N N . GLN A 1 644 ? -25.542 -7.241 30.808 1.00 88.62 644 GLN A N 1
ATOM 5172 C CA . GLN A 1 644 ? -25.617 -6.293 31.916 1.00 88.62 644 GLN A CA 1
ATOM 5173 C C . GLN A 1 644 ? -27.010 -5.646 32.026 1.00 88.62 644 GLN A C 1
ATOM 5175 O O . GLN A 1 644 ? -27.545 -5.487 33.126 1.00 88.62 644 GLN A O 1
ATOM 5180 N N . GLU A 1 645 ? -27.632 -5.313 30.894 1.00 89.00 645 GLU A N 1
ATOM 5181 C CA . GLU A 1 645 ? -28.995 -4.778 30.842 1.00 89.00 645 GLU A CA 1
ATOM 5182 C C . GLU A 1 645 ? -30.040 -5.816 31.282 1.00 89.00 645 GLU A C 1
ATOM 5184 O O . GLU A 1 645 ? -30.989 -5.490 32.000 1.00 89.00 645 GLU A O 1
ATOM 5189 N N . GLU A 1 646 ? -29.836 -7.085 30.934 1.00 88.94 646 GLU A N 1
ATOM 5190 C CA . GLU A 1 646 ? -30.702 -8.196 31.322 1.00 88.94 646 GLU A CA 1
ATOM 5191 C C . GLU A 1 646 ? -30.615 -8.491 32.829 1.00 88.94 646 GLU A C 1
ATOM 5193 O O . GLU A 1 646 ? -31.649 -8.659 33.483 1.00 88.94 646 GLU A O 1
ATOM 5198 N N . GLN A 1 647 ? -29.416 -8.419 33.426 1.00 89.31 647 GLN A N 1
ATOM 5199 C CA . GLN A 1 647 ? -29.259 -8.431 34.888 1.00 89.31 647 GLN A CA 1
ATOM 5200 C C . GLN A 1 647 ? -29.996 -7.264 35.553 1.00 89.31 647 GLN A C 1
ATOM 5202 O O . GLN A 1 647 ? -30.672 -7.451 36.569 1.00 89.31 647 GLN A O 1
ATOM 5207 N N . ARG A 1 648 ? -29.911 -6.062 34.971 1.00 91.06 648 ARG A N 1
ATOM 5208 C CA . ARG A 1 648 ? -30.632 -4.885 35.469 1.00 91.06 648 ARG A CA 1
ATOM 5209 C C . ARG A 1 648 ? -32.144 -5.092 35.434 1.00 91.06 648 ARG A C 1
ATOM 5211 O O . ARG A 1 648 ? -32.807 -4.826 36.434 1.00 91.06 648 ARG A O 1
ATOM 5218 N N . ARG A 1 649 ? -32.679 -5.630 34.333 1.00 91.31 649 ARG A N 1
ATOM 5219 C CA . ARG A 1 649 ? -34.108 -5.955 34.204 1.00 91.31 649 ARG A CA 1
ATOM 5220 C C . ARG A 1 649 ? -34.571 -6.985 35.229 1.00 91.31 649 ARG A C 1
ATOM 5222 O O . ARG A 1 649 ? -35.636 -6.801 35.814 1.00 91.31 649 ARG A O 1
ATOM 5229 N N . GLN A 1 650 ? -33.788 -8.035 35.484 1.00 89.31 650 GLN A N 1
ATOM 5230 C CA . GLN A 1 650 ? -34.125 -9.017 36.523 1.00 89.31 650 GLN A CA 1
ATOM 5231 C C . GLN A 1 650 ? -34.157 -8.381 37.917 1.00 89.31 650 GLN A C 1
ATOM 5233 O O . GLN A 1 650 ? -35.077 -8.631 38.699 1.00 89.31 650 GLN A O 1
ATOM 5238 N N . GLN A 1 651 ? -33.186 -7.517 38.218 1.00 90.06 651 GLN A N 1
ATOM 5239 C CA . GLN A 1 651 ? -33.125 -6.819 39.499 1.00 90.06 651 GLN A CA 1
ATOM 5240 C C . GLN A 1 651 ? -34.296 -5.838 39.675 1.00 90.06 651 GLN A C 1
ATOM 5242 O O . GLN A 1 651 ? -34.870 -5.725 40.761 1.00 90.06 651 GLN A O 1
ATOM 5247 N N . GLU A 1 652 ? -34.700 -5.166 38.599 1.00 90.19 652 GLU A N 1
ATOM 5248 C CA . GLU A 1 652 ? -35.843 -4.255 38.594 1.00 90.19 652 GLU A CA 1
ATOM 5249 C C . GLU A 1 652 ? -37.182 -5.000 38.738 1.00 90.19 652 GLU A C 1
ATOM 5251 O O . GLU A 1 652 ? -38.039 -4.570 39.514 1.00 90.19 652 GLU A O 1
ATOM 5256 N N . GLN A 1 653 ? -37.334 -6.173 38.107 1.00 90.31 653 GLN A N 1
ATOM 5257 C CA . GLN A 1 653 ? -38.488 -7.056 38.323 1.00 90.31 653 GLN A CA 1
ATOM 5258 C C . GLN A 1 653 ? -38.600 -7.535 39.776 1.00 90.31 653 GLN A C 1
ATOM 5260 O O . GLN A 1 653 ? -39.697 -7.515 40.340 1.00 90.31 653 GLN A O 1
ATOM 5265 N N . GLN A 1 654 ? -37.488 -7.920 40.413 1.00 90.06 654 GLN A N 1
ATOM 5266 C CA . GLN A 1 654 ? -37.496 -8.279 41.837 1.00 90.06 654 GLN A CA 1
ATOM 5267 C C . GLN A 1 654 ? -37.935 -7.107 42.720 1.00 90.06 654 GLN A C 1
ATOM 5269 O O . GLN A 1 654 ? -38.733 -7.288 43.643 1.00 90.06 654 GLN A O 1
ATOM 5274 N N . ARG A 1 655 ? -37.461 -5.893 42.417 1.00 89.69 655 ARG A N 1
ATOM 5275 C CA . ARG A 1 655 ? -37.869 -4.681 43.137 1.00 89.69 655 ARG A CA 1
ATOM 5276 C C . ARG A 1 655 ? -39.363 -4.397 42.998 1.00 89.69 655 ARG A C 1
ATOM 5278 O O . ARG A 1 655 ? -40.002 -4.060 43.995 1.00 89.69 655 ARG A O 1
ATOM 5285 N N . GLN A 1 656 ? -39.930 -4.567 41.802 1.00 89.31 656 GLN A N 1
ATOM 5286 C CA . GLN A 1 656 ? -41.373 -4.414 41.597 1.00 89.31 656 GLN A CA 1
ATOM 5287 C C . GLN A 1 656 ? -42.184 -5.458 42.373 1.00 89.31 656 GLN A C 1
ATOM 5289 O O . GLN A 1 656 ? -43.185 -5.100 42.993 1.00 89.31 656 GLN A O 1
ATOM 5294 N N . GLN A 1 657 ? -41.749 -6.724 42.411 1.00 88.94 657 GLN A N 1
ATOM 5295 C CA . GLN A 1 657 ? -42.430 -7.746 43.218 1.00 88.94 657 GLN A CA 1
ATOM 5296 C C . GLN A 1 657 ? -42.402 -7.422 44.717 1.00 88.94 657 GLN A C 1
ATOM 5298 O O . GLN A 1 657 ? -43.427 -7.563 45.386 1.00 88.94 657 GLN A O 1
ATOM 5303 N N . GLN A 1 658 ? -41.271 -6.942 45.248 1.00 89.12 658 GLN A N 1
ATOM 5304 C CA . GLN A 1 658 ? -41.201 -6.513 46.649 1.00 89.12 658 GLN A CA 1
ATOM 5305 C C . GLN A 1 658 ? -42.124 -5.328 46.941 1.00 89.12 658 GLN A C 1
ATOM 5307 O O . GLN A 1 658 ? -42.803 -5.330 47.967 1.00 89.12 658 GLN A O 1
ATOM 5312 N N . GLN A 1 659 ? -42.194 -4.336 46.046 1.00 88.81 659 GLN A N 1
ATOM 5313 C CA . GLN A 1 659 ? -43.126 -3.218 46.215 1.00 88.81 659 GLN A CA 1
ATOM 5314 C C . GLN A 1 659 ? -44.583 -3.685 46.232 1.00 88.81 659 GLN A C 1
ATOM 5316 O O . GLN A 1 659 ? -45.328 -3.272 47.118 1.00 88.81 659 GLN A O 1
ATOM 5321 N N . GLN A 1 660 ? -44.977 -4.590 45.331 1.00 89.56 660 GLN A N 1
ATOM 5322 C CA . GLN A 1 660 ? -46.340 -5.129 45.321 1.00 89.56 660 GLN A CA 1
ATOM 5323 C C . GLN A 1 660 ? -46.679 -5.901 46.602 1.00 89.56 660 GLN A C 1
ATOM 5325 O O . GLN A 1 660 ? -47.787 -5.757 47.123 1.00 89.56 660 GLN A O 1
ATOM 5330 N N . GLN A 1 661 ? -45.742 -6.684 47.150 1.00 88.62 661 GLN A N 1
ATOM 5331 C CA . GLN A 1 661 ? -45.955 -7.351 48.440 1.00 88.62 661 GLN A CA 1
ATOM 5332 C C . GLN A 1 661 ? -46.118 -6.349 49.583 1.00 88.62 661 GLN A C 1
ATOM 5334 O O . GLN A 1 661 ? -47.031 -6.494 50.397 1.00 88.62 661 GLN A O 1
ATOM 5339 N N . MET A 1 662 ? -45.270 -5.320 49.632 1.00 88.50 662 MET A N 1
ATOM 5340 C CA . MET A 1 662 ? -45.344 -4.299 50.676 1.00 88.50 662 MET A CA 1
ATOM 5341 C C . MET A 1 662 ? -46.666 -3.522 50.600 1.00 88.50 662 MET A C 1
ATOM 5343 O O . MET A 1 662 ? -47.296 -3.247 51.621 1.00 88.50 662 MET A O 1
ATOM 5347 N N . GLU A 1 663 ? -47.135 -3.225 49.388 1.00 89.94 663 GLU A N 1
ATOM 5348 C CA . GLU A 1 663 ? -48.400 -2.532 49.165 1.00 89.94 663 GLU A CA 1
ATOM 5349 C C . GLU A 1 663 ? -49.618 -3.397 49.530 1.00 89.94 663 GLU A C 1
ATOM 5351 O O . GLU A 1 663 ? -50.563 -2.894 50.144 1.00 89.94 663 GLU A O 1
ATOM 5356 N N . GLN A 1 664 ? -49.588 -4.709 49.253 1.00 86.06 664 GLN A N 1
ATOM 5357 C CA . GLN A 1 664 ? -50.616 -5.635 49.747 1.00 86.06 664 GLN A CA 1
ATOM 5358 C C . GLN A 1 664 ? -50.652 -5.686 51.277 1.00 86.06 664 GLN A C 1
ATOM 5360 O O . GLN A 1 664 ? -51.734 -5.630 51.866 1.00 86.06 664 GLN A O 1
ATOM 5365 N N . GLN A 1 665 ? -49.488 -5.742 51.929 1.00 87.19 665 GLN A N 1
ATOM 5366 C CA . GLN A 1 665 ? -49.398 -5.751 53.390 1.00 87.19 665 GLN A CA 1
ATOM 5367 C C . GLN A 1 665 ? -49.964 -4.461 53.992 1.00 87.19 665 GLN A C 1
ATOM 5369 O O . GLN A 1 665 ? -50.745 -4.504 54.945 1.00 87.19 665 GLN A O 1
ATOM 5374 N N . ARG A 1 666 ? -49.638 -3.316 53.384 1.00 89.94 666 ARG A N 1
ATOM 5375 C CA . ARG A 1 666 ? -50.158 -2.013 53.797 1.00 89.94 666 ARG A CA 1
ATOM 5376 C C . ARG A 1 666 ? -51.679 -1.929 53.642 1.00 89.94 666 ARG A C 1
ATOM 5378 O O . ARG A 1 666 ? -52.352 -1.507 54.581 1.00 89.94 666 ARG A O 1
ATOM 5385 N N . ARG A 1 667 ? -52.240 -2.388 52.515 1.00 85.06 667 ARG A N 1
ATOM 5386 C CA . ARG A 1 667 ? -53.704 -2.446 52.325 1.00 85.06 667 ARG A CA 1
ATOM 5387 C C . ARG A 1 667 ? -54.387 -3.327 53.367 1.00 85.06 667 ARG A C 1
ATOM 5389 O O . ARG A 1 667 ? -55.461 -2.974 53.847 1.00 85.06 667 ARG A O 1
ATOM 5396 N N . TYR A 1 668 ? -53.773 -4.450 53.732 1.00 83.69 668 TYR A N 1
ATOM 5397 C CA . TYR A 1 668 ? -54.314 -5.343 54.758 1.00 83.69 668 TYR A CA 1
ATOM 5398 C C . TYR A 1 668 ? -54.361 -4.664 56.138 1.00 83.69 668 TYR A C 1
ATOM 5400 O O . TYR A 1 668 ? -55.337 -4.801 56.876 1.00 83.69 668 TYR A O 1
ATOM 5408 N N . GLN A 1 669 ? -53.338 -3.870 56.464 1.00 82.75 669 GLN A N 1
ATOM 5409 C CA . GLN A 1 669 ? -53.274 -3.098 57.706 1.00 82.75 669 GLN A CA 1
ATOM 5410 C C . GLN A 1 669 ? -54.300 -1.953 57.741 1.00 82.75 669 GLN A C 1
ATOM 5412 O O . GLN A 1 669 ? -54.984 -1.769 58.750 1.00 82.75 669 GLN A O 1
ATOM 5417 N N . GLU A 1 670 ? -54.469 -1.227 56.630 1.00 81.69 670 GLU A N 1
ATOM 5418 C CA . GLU A 1 670 ? -55.499 -0.186 56.498 1.00 81.69 670 GLU A CA 1
ATOM 5419 C C . GLU A 1 670 ? -56.918 -0.772 56.637 1.00 81.69 670 GLU A C 1
ATOM 5421 O O . GLU A 1 670 ? -57.779 -0.165 57.280 1.00 81.69 670 GLU A O 1
ATOM 5426 N N . GLN A 1 671 ? -57.164 -1.985 56.126 1.00 81.69 671 GLN A N 1
ATOM 5427 C CA . GLN A 1 671 ? -58.457 -2.661 56.281 1.00 81.69 671 GLN A CA 1
ATOM 5428 C C . GLN A 1 671 ? -58.769 -3.037 57.738 1.00 81.69 671 GLN A C 1
ATOM 5430 O O . GLN A 1 671 ? -59.920 -2.919 58.162 1.00 81.69 671 GLN A O 1
ATOM 5435 N N . GLN A 1 672 ? -57.768 -3.449 58.525 1.00 78.88 672 GLN A N 1
ATOM 5436 C CA . GLN A 1 672 ? -57.975 -3.713 59.953 1.00 78.88 672 GLN A CA 1
ATOM 5437 C C . GLN A 1 672 ? -58.274 -2.439 60.747 1.00 78.88 672 GLN A C 1
ATOM 5439 O O . GLN A 1 672 ? -59.140 -2.461 61.623 1.00 78.88 672 GLN A O 1
ATOM 5444 N N . GLN A 1 673 ? -57.615 -1.320 60.432 1.00 75.81 673 GLN A N 1
ATOM 5445 C CA . GLN A 1 673 ? -57.902 -0.052 61.109 1.00 75.81 673 GLN A CA 1
ATOM 5446 C C . GLN A 1 673 ? -59.310 0.468 60.792 1.00 75.81 673 GLN A C 1
ATOM 5448 O O . GLN A 1 673 ? -59.989 0.967 61.689 1.00 75.81 673 GLN A O 1
ATOM 5453 N N . GLN A 1 674 ? -59.801 0.287 59.560 1.00 72.62 674 GLN A N 1
ATOM 5454 C CA . GLN A 1 674 ? -61.178 0.665 59.218 1.00 72.62 674 GLN A CA 1
ATOM 5455 C C . GLN A 1 674 ? -62.235 -0.192 59.929 1.00 72.62 674 GLN A C 1
ATOM 5457 O O . GLN A 1 674 ? -63.309 0.315 60.251 1.00 72.62 674 GLN A O 1
ATOM 5462 N N . GLN A 1 675 ? -61.951 -1.464 60.231 1.00 64.88 675 GLN A N 1
ATOM 5463 C CA . GLN A 1 675 ? -62.891 -2.301 60.987 1.00 64.88 675 GLN A CA 1
ATOM 5464 C C . GLN A 1 675 ? -62.990 -1.910 62.470 1.00 64.88 675 GLN A C 1
ATOM 5466 O O . GLN A 1 675 ? -64.051 -2.092 63.063 1.00 64.88 675 GLN A O 1
ATOM 5471 N N . GLN A 1 676 ? -61.950 -1.308 63.058 1.00 62.53 676 GLN A N 1
ATOM 5472 C CA . GLN A 1 676 ? -61.993 -0.834 64.450 1.00 62.53 676 GLN A CA 1
ATOM 5473 C C . GLN A 1 676 ? -62.734 0.500 64.630 1.00 62.53 676 GLN A C 1
ATOM 5475 O O . GLN A 1 676 ? -63.129 0.827 65.745 1.00 62.53 676 GLN A O 1
ATOM 5480 N N . GLN A 1 677 ? -62.975 1.259 63.555 1.00 56.25 677 GLN A N 1
ATOM 5481 C CA . GLN A 1 677 ? -63.696 2.537 63.621 1.00 56.25 677 GLN A CA 1
ATOM 5482 C C . GLN A 1 677 ? -65.183 2.436 63.262 1.00 56.25 677 GLN A C 1
ATOM 5484 O O . GLN A 1 677 ? -65.843 3.461 63.108 1.00 56.25 677 GLN A O 1
ATOM 5489 N N . ARG A 1 678 ? -65.746 1.229 63.124 1.00 45.28 678 ARG A N 1
ATOM 5490 C CA . ARG A 1 678 ? -67.171 1.076 62.805 1.00 45.28 678 ARG A CA 1
ATOM 5491 C C . ARG A 1 678 ? -68.014 1.264 64.084 1.00 45.28 678 ARG A C 1
ATOM 5493 O O . ARG A 1 678 ? -67.943 0.407 64.964 1.00 45.28 678 ARG A O 1
ATOM 5500 N N . PRO A 1 679 ? -68.802 2.351 64.226 1.00 50.50 679 PRO A N 1
ATOM 5501 C CA . PRO A 1 679 ? -69.641 2.550 65.404 1.00 50.50 679 PRO A CA 1
ATOM 5502 C C . PRO A 1 679 ? -70.772 1.505 65.453 1.00 50.50 679 PRO A C 1
ATOM 5504 O O . PRO A 1 679 ? -71.278 1.101 64.399 1.00 50.50 679 PRO A O 1
ATOM 5507 N N . PRO A 1 680 ? -71.186 1.054 66.653 1.00 52.31 680 PRO A N 1
ATOM 5508 C CA . PRO A 1 680 ? -72.278 0.100 66.801 1.00 52.31 680 PRO A CA 1
ATOM 5509 C C . PRO A 1 680 ? -73.612 0.721 66.346 1.00 52.31 680 PRO A C 1
ATOM 5511 O O . PRO A 1 680 ? -73.858 1.903 66.604 1.00 52.31 680 PRO A O 1
ATOM 5514 N N . PRO A 1 681 ? -74.488 -0.045 65.668 1.00 49.22 681 PRO A N 1
ATOM 5515 C CA . PRO A 1 681 ? -75.782 0.459 65.225 1.00 49.22 681 PRO A CA 1
ATOM 5516 C C . PRO A 1 681 ? -76.683 0.795 66.430 1.00 49.22 681 PRO A C 1
ATOM 5518 O O . PRO A 1 681 ? -76.692 0.048 67.413 1.00 49.22 681 PRO A O 1
ATOM 5521 N N . PRO A 1 682 ? -77.450 1.901 66.377 1.00 45.94 682 PRO A N 1
ATOM 5522 C CA . PRO A 1 682 ? -78.320 2.312 67.471 1.00 45.94 682 PRO A CA 1
ATOM 5523 C C . PRO A 1 682 ? -79.507 1.355 67.644 1.00 45.94 682 PRO A C 1
ATOM 5525 O O . PRO A 1 682 ? -80.174 0.970 66.684 1.00 45.94 682 PRO A O 1
ATOM 5528 N N . ALA A 1 683 ? -79.776 1.001 68.900 1.00 51.84 683 ALA A N 1
ATOM 5529 C CA . ALA A 1 683 ? -80.962 0.273 69.333 1.00 51.84 683 ALA A CA 1
ATOM 5530 C C . ALA A 1 683 ? -82.175 1.212 69.406 1.00 51.84 683 ALA A C 1
ATOM 5532 O O . ALA A 1 683 ? -82.039 2.331 69.891 1.00 51.84 683 ALA A O 1
ATOM 5533 N N . THR A 1 684 ? -83.356 0.770 68.964 1.00 44.38 684 THR A N 1
ATOM 5534 C CA . THR A 1 684 ? -84.681 1.333 69.329 1.00 44.38 684 THR A CA 1
ATOM 5535 C C . THR A 1 684 ? -85.820 0.416 68.821 1.00 44.38 684 THR A C 1
ATOM 5537 O O . THR A 1 684 ? -85.538 -0.508 68.057 1.00 44.38 684 THR A O 1
ATOM 5540 N N . PRO A 1 685 ? -87.072 0.540 69.323 1.00 46.66 685 PRO A N 1
ATOM 5541 C CA . PRO A 1 685 ? -87.771 -0.566 69.970 1.00 46.66 685 PRO A CA 1
ATOM 5542 C C . PRO A 1 685 ? -89.069 -1.013 69.269 1.00 46.66 685 PRO A C 1
ATOM 5544 O O . PRO A 1 685 ? -89.523 -0.452 68.277 1.00 46.66 685 PRO A O 1
ATOM 5547 N N . ALA A 1 686 ? -89.664 -2.055 69.848 1.00 45.28 686 ALA A N 1
ATOM 5548 C CA . ALA A 1 686 ? -90.937 -2.667 69.495 1.00 45.28 686 ALA A CA 1
ATOM 5549 C C . ALA A 1 686 ? -92.125 -1.686 69.395 1.00 45.28 686 ALA A C 1
ATOM 5551 O O . ALA A 1 686 ? -92.278 -0.813 70.248 1.00 45.28 686 ALA A O 1
ATOM 5552 N N . SER A 1 687 ? -93.053 -1.950 68.460 1.00 42.03 687 SER A N 1
ATOM 5553 C CA . SER A 1 687 ? -94.450 -2.363 68.737 1.00 42.03 687 SER A CA 1
ATOM 5554 C C . SER A 1 687 ? -95.519 -1.843 67.737 1.00 42.03 687 SER A C 1
ATOM 5556 O O . SER A 1 687 ? -95.451 -0.722 67.251 1.00 42.03 687 SER A O 1
ATOM 5558 N N . TRP A 1 688 ? -96.538 -2.698 67.531 1.00 36.12 688 TRP A N 1
ATOM 5559 C CA . TRP A 1 688 ? -97.898 -2.512 66.964 1.00 36.12 688 TRP A CA 1
ATOM 5560 C C . TRP A 1 688 ? -98.187 -2.683 65.447 1.00 36.12 688 TRP A C 1
ATOM 5562 O O . TRP A 1 688 ? -97.503 -2.191 64.562 1.00 36.12 688 TRP A O 1
ATOM 5572 N N . LYS A 1 689 ? -99.261 -3.467 65.230 1.00 34.94 689 LYS A N 1
ATOM 5573 C CA . LYS A 1 689 ? -99.963 -3.986 64.027 1.00 34.94 689 LYS A CA 1
ATOM 5574 C C . LYS A 1 689 ? -100.899 -2.912 63.372 1.00 34.94 689 LYS A C 1
ATOM 5576 O O . LYS A 1 689 ? -100.983 -1.833 63.943 1.00 34.94 689 LYS A O 1
ATOM 5581 N N . PRO A 1 690 ? -101.840 -3.236 62.438 1.00 57.91 690 PRO A N 1
ATOM 5582 C CA . PRO A 1 690 ? -101.746 -3.794 61.065 1.00 57.91 690 PRO A CA 1
ATOM 5583 C C . PRO A 1 690 ? -102.596 -3.030 59.982 1.00 57.91 690 PRO A C 1
ATOM 5585 O O . PRO A 1 690 ? -103.566 -2.376 60.335 1.00 57.91 690 PRO A O 1
ATOM 5588 N N . ALA A 1 691 ? -102.321 -3.279 58.678 1.00 34.97 691 ALA A N 1
ATOM 5589 C CA . ALA A 1 691 ? -103.237 -3.283 57.490 1.00 34.97 691 ALA A CA 1
ATOM 5590 C C . ALA A 1 691 ? -104.008 -1.993 57.044 1.00 34.97 691 ALA A C 1
ATOM 5592 O O . ALA A 1 691 ? -104.240 -1.115 57.865 1.00 34.97 691 ALA A O 1
ATOM 5593 N N . PRO A 1 692 ? -104.566 -1.900 55.801 1.00 61.94 692 PRO A N 1
ATOM 5594 C CA . PRO A 1 692 ? -104.208 -2.501 54.497 1.00 61.94 692 PRO A CA 1
ATOM 5595 C C . PRO A 1 692 ? -104.198 -1.495 53.298 1.00 61.94 692 PRO A C 1
ATOM 5597 O O . PRO A 1 692 ? -104.650 -0.362 53.410 1.00 61.94 692 PRO A O 1
ATOM 5600 N N . ALA A 1 693 ? -103.818 -2.009 52.115 1.00 35.56 693 ALA A N 1
ATOM 5601 C CA . ALA A 1 693 ? -104.491 -1.813 50.811 1.00 35.56 693 ALA A CA 1
ATOM 5602 C C . ALA A 1 693 ? -103.771 -1.039 49.674 1.00 35.56 693 ALA A C 1
ATOM 5604 O O . ALA A 1 693 ? -103.312 0.083 49.838 1.00 35.56 693 ALA A O 1
ATOM 5605 N N . TYR A 1 694 ? -103.836 -1.690 48.497 1.00 35.31 694 TYR A N 1
ATOM 5606 C CA . TYR A 1 694 ? -103.582 -1.262 47.108 1.00 35.31 694 TYR A CA 1
ATOM 5607 C C . TYR A 1 694 ? -102.141 -0.851 46.748 1.00 35.31 694 TYR A C 1
ATOM 5609 O O . TYR A 1 694 ? -101.567 0.042 47.341 1.00 35.31 694 TYR A O 1
ATOM 5617 N N . GLY A 1 695 ? -101.474 -1.417 45.742 1.00 35.72 695 GLY A N 1
ATOM 5618 C CA . GLY A 1 695 ? -101.840 -2.392 44.721 1.00 35.72 695 GLY A CA 1
ATOM 5619 C C . GLY A 1 695 ? -100.807 -2.308 43.590 1.00 35.72 695 GLY A C 1
ATOM 5620 O O . GLY A 1 695 ? -100.311 -1.221 43.325 1.00 35.72 695 GLY A O 1
ATOM 5621 N N . ASN A 1 696 ? -100.576 -3.443 42.917 1.00 34.78 696 ASN A N 1
ATOM 5622 C CA . ASN A 1 696 ? -100.046 -3.575 41.549 1.00 34.78 696 ASN A CA 1
ATOM 5623 C C . ASN A 1 696 ? -98.603 -3.080 41.271 1.00 34.78 696 ASN A C 1
ATOM 5625 O O . ASN A 1 696 ? -98.215 -1.988 41.641 1.00 34.78 696 ASN A O 1
ATOM 5629 N N . THR A 1 697 ? -97.721 -3.799 40.575 1.00 39.78 697 THR A N 1
ATOM 5630 C CA . THR A 1 697 ? -97.883 -4.902 39.615 1.00 39.78 697 THR A CA 1
ATOM 5631 C C . THR A 1 697 ? -96.488 -5.478 39.312 1.00 39.78 697 THR A C 1
ATOM 5633 O O . THR A 1 697 ? -95.615 -4.707 38.934 1.00 39.78 697 THR A O 1
ATOM 5636 N N . TYR A 1 698 ? -96.361 -6.807 39.460 1.00 41.84 698 TYR A N 1
ATOM 5637 C CA . TYR A 1 698 ? -95.580 -7.802 38.687 1.00 41.84 698 TYR A CA 1
ATOM 5638 C C . TYR A 1 698 ? -94.084 -7.566 38.381 1.00 41.84 698 TYR A C 1
ATOM 5640 O O . TYR A 1 698 ? -93.684 -6.494 37.965 1.00 41.84 698 TYR A O 1
ATOM 5648 N N . ALA A 1 699 ? -93.175 -8.543 38.379 1.00 39.06 699 ALA A N 1
ATOM 5649 C CA . ALA A 1 699 ? -93.069 -9.957 38.773 1.00 39.06 699 ALA A CA 1
ATOM 5650 C C . ALA A 1 699 ? -91.612 -10.310 38.347 1.00 39.06 699 ALA A C 1
ATOM 5652 O O . ALA A 1 699 ? -91.229 -9.990 37.227 1.00 39.06 699 ALA A O 1
ATOM 5653 N N . THR A 1 700 ? -90.649 -10.686 39.199 1.00 37.62 700 THR A N 1
ATOM 5654 C CA . THR A 1 700 ? -90.334 -12.062 39.665 1.00 37.62 700 THR A CA 1
ATOM 5655 C C . THR A 1 700 ? -90.710 -13.212 38.696 1.00 37.62 700 THR A C 1
ATOM 5657 O O . THR A 1 700 ? -91.724 -13.096 38.018 1.00 37.62 700 THR A O 1
ATOM 5660 N N . PRO A 1 701 ? -89.979 -14.354 38.656 1.00 48.94 701 PRO A N 1
ATOM 5661 C CA . PRO A 1 701 ? -89.064 -14.829 39.695 1.00 48.94 701 PRO A CA 1
ATOM 5662 C C . PRO A 1 701 ? -87.717 -15.434 39.219 1.00 48.94 701 PRO A C 1
ATOM 5664 O O . PRO A 1 701 ? -87.520 -15.828 38.074 1.00 48.94 701 PRO A O 1
ATOM 5667 N N . ALA A 1 702 ? -86.798 -15.530 40.185 1.00 46.94 702 ALA A N 1
ATOM 5668 C CA . ALA A 1 702 ? -85.710 -16.519 40.271 1.00 46.94 702 ALA A CA 1
ATOM 5669 C C . ALA A 1 702 ? -86.323 -17.953 40.446 1.00 46.94 702 ALA A C 1
ATOM 5671 O O . ALA A 1 702 ? -87.551 -18.009 40.514 1.00 46.94 702 ALA A O 1
ATOM 5672 N N . PRO A 1 703 ? -85.615 -19.106 40.612 1.00 56.06 703 PRO A N 1
ATOM 5673 C CA . PRO A 1 703 ? -84.376 -19.253 41.390 1.00 56.06 703 PRO A CA 1
ATOM 5674 C C . PRO A 1 703 ? -83.409 -20.415 41.004 1.00 56.06 703 PRO A C 1
ATOM 5676 O O . PRO A 1 703 ? -83.687 -21.248 40.155 1.00 56.06 703 PRO A O 1
ATOM 5679 N N . ILE A 1 704 ? -82.254 -20.433 41.688 1.00 44.31 704 ILE A N 1
ATOM 5680 C CA . ILE A 1 704 ? -81.531 -21.595 42.266 1.00 44.31 704 ILE A CA 1
ATOM 5681 C C . ILE A 1 704 ? -81.493 -22.910 41.450 1.00 44.31 704 ILE A C 1
ATOM 5683 O O . ILE A 1 704 ? -82.483 -23.632 41.423 1.00 44.31 704 ILE A O 1
ATOM 5687 N N . ASN A 1 705 ? -80.306 -23.316 40.964 1.00 35.69 705 ASN A N 1
ATOM 5688 C CA . ASN A 1 705 ? -79.606 -24.553 41.386 1.00 35.69 705 ASN A CA 1
ATOM 5689 C C . ASN A 1 705 ? -78.297 -24.816 40.600 1.00 35.69 705 ASN A C 1
ATOM 5691 O O . ASN A 1 705 ? -78.220 -24.624 39.393 1.00 35.69 705 ASN A O 1
ATOM 5695 N N . VAL A 1 706 ? -77.288 -25.309 41.321 1.00 41.00 706 VAL A N 1
ATOM 5696 C CA . VAL A 1 706 ? -76.082 -26.055 40.863 1.00 41.00 706 VAL A CA 1
ATOM 5697 C C . VAL A 1 706 ? -76.563 -27.456 40.365 1.00 41.00 706 VAL A C 1
ATOM 5699 O O . VAL A 1 706 ? -77.661 -27.808 40.801 1.00 41.00 706 VAL A O 1
ATOM 5702 N N . PRO A 1 707 ? -75.862 -28.326 39.571 1.00 54.16 707 PRO A N 1
ATOM 5703 C CA . PRO A 1 707 ? -74.408 -28.460 39.349 1.00 54.16 707 PRO A CA 1
ATOM 5704 C C . PRO A 1 707 ? -73.949 -28.994 37.946 1.00 54.16 707 PRO A C 1
ATOM 5706 O O . PRO A 1 707 ? -74.732 -29.126 37.018 1.00 54.16 707 PRO A O 1
ATOM 5709 N N . GLN A 1 708 ? -72.670 -29.410 37.866 1.00 35.09 708 GLN A N 1
ATOM 5710 C CA . GLN A 1 708 ? -72.105 -30.506 37.037 1.00 35.09 708 GLN A CA 1
ATOM 5711 C C . GLN A 1 708 ? -71.594 -30.273 35.590 1.00 35.09 708 GLN A C 1
ATOM 5713 O O . GLN A 1 708 ? -72.337 -30.001 34.660 1.00 35.09 708 GLN A O 1
ATOM 5718 N N . ARG A 1 709 ? -70.275 -30.530 35.453 1.00 39.78 709 ARG A N 1
ATOM 5719 C CA . ARG A 1 709 ? -69.515 -31.245 34.394 1.00 39.78 709 ARG A CA 1
ATOM 5720 C C . ARG A 1 709 ? -70.185 -31.456 33.020 1.00 39.78 709 ARG A C 1
ATOM 5722 O O . ARG A 1 709 ? -71.196 -32.136 32.959 1.00 39.78 709 ARG A O 1
ATOM 5729 N N . GLN A 1 710 ? -69.454 -31.177 31.933 1.00 37.06 710 GLN A N 1
ATOM 5730 C CA . GLN A 1 710 ? -68.881 -32.182 31.007 1.00 37.06 710 GLN A CA 1
ATOM 5731 C C . GLN A 1 710 ? -68.182 -31.521 29.799 1.00 37.06 710 GLN A C 1
ATOM 5733 O O . GLN A 1 710 ? -68.278 -30.322 29.576 1.00 37.06 710 GLN A O 1
ATOM 5738 N N . ALA A 1 711 ? -67.383 -32.343 29.127 1.00 37.25 711 ALA A N 1
ATOM 5739 C CA . ALA A 1 711 ? -66.297 -32.078 28.188 1.00 37.25 711 ALA A CA 1
ATOM 5740 C C . ALA A 1 711 ? -66.771 -31.693 26.749 1.00 37.25 711 ALA A C 1
ATOM 5742 O O . ALA A 1 711 ? -67.973 -31.556 26.526 1.00 37.25 711 ALA A O 1
ATOM 5743 N N . PRO A 1 712 ? -65.851 -31.496 25.776 1.00 64.69 712 PRO A N 1
ATOM 5744 C CA . PRO A 1 712 ? -66.102 -30.864 24.475 1.00 64.69 712 PRO A CA 1
ATOM 5745 C C . PRO A 1 712 ? -66.451 -31.889 23.379 1.00 64.69 712 PRO A C 1
ATOM 5747 O O . PRO A 1 712 ? -66.320 -33.093 23.608 1.00 64.69 712 PRO A O 1
ATOM 5750 N N . PRO A 1 713 ? -66.744 -31.435 22.145 1.00 52.44 713 PRO A N 1
ATOM 5751 C CA . PRO A 1 713 ? -66.426 -32.256 20.988 1.00 52.44 713 PRO A CA 1
ATOM 5752 C C . PRO A 1 713 ? -65.564 -31.535 19.946 1.00 52.44 713 PRO A C 1
ATOM 5754 O O . PRO A 1 713 ? -65.842 -30.437 19.469 1.00 52.44 713 PRO A O 1
ATOM 5757 N N . SER A 1 714 ? -64.508 -32.262 19.600 1.00 40.03 714 SER A N 1
ATOM 5758 C CA . SER A 1 714 ? -63.837 -32.297 18.308 1.00 40.03 714 SER A CA 1
ATOM 5759 C C . SER A 1 714 ? -64.804 -32.701 17.183 1.00 40.03 714 SER A C 1
ATOM 5761 O O . SER A 1 714 ? -65.742 -33.457 17.431 1.00 40.03 714 SER A O 1
ATOM 5763 N N . GLY A 1 715 ? -64.494 -32.302 15.944 1.00 34.09 715 GLY A N 1
ATOM 5764 C CA . GLY A 1 715 ? -64.781 -33.149 14.780 1.00 34.09 715 GLY A CA 1
ATOM 5765 C C . GLY A 1 715 ? -65.444 -32.486 13.573 1.00 34.09 715 GLY A C 1
ATOM 5766 O O . GLY A 1 715 ? -66.661 -32.470 13.482 1.00 34.09 715 GLY A O 1
ATOM 5767 N N . GLY A 1 716 ? -64.608 -32.063 12.615 1.00 35.16 716 GLY A N 1
ATOM 5768 C CA . GLY A 1 716 ? -64.611 -32.572 11.233 1.00 35.16 716 GLY A CA 1
ATOM 5769 C C . GLY A 1 716 ? -65.746 -32.200 10.266 1.00 35.16 716 GLY A C 1
ATOM 5770 O O . GLY A 1 716 ? -66.922 -32.361 10.560 1.00 35.16 716 GLY A O 1
ATOM 5771 N N . GLY A 1 717 ? -65.370 -31.855 9.027 1.00 31.00 717 GLY A N 1
ATOM 5772 C CA . GLY A 1 717 ? -66.275 -32.005 7.882 1.00 31.00 717 GLY A CA 1
ATOM 5773 C C . GLY A 1 717 ? -66.051 -31.047 6.717 1.00 31.00 717 GLY A C 1
ATOM 5774 O O . GLY A 1 717 ? -66.603 -29.958 6.689 1.00 31.00 717 GLY A O 1
ATOM 5775 N N . SER A 1 718 ? -65.271 -31.515 5.745 1.00 43.34 718 SER A N 1
ATOM 5776 C CA . SER A 1 718 ? -65.202 -31.130 4.326 1.00 43.34 718 SER A CA 1
ATOM 5777 C C . SER A 1 718 ? -66.449 -30.485 3.697 1.00 43.34 718 SER A C 1
ATOM 5779 O O . SER A 1 718 ? -67.554 -30.956 3.950 1.00 43.34 718 SER A O 1
ATOM 5781 N N . MET A 1 719 ? -66.246 -29.580 2.725 1.00 35.38 719 MET A N 1
ATOM 5782 C CA . MET A 1 719 ? -66.677 -29.727 1.314 1.00 35.38 719 MET A CA 1
ATOM 5783 C C . MET A 1 719 ? -66.436 -28.422 0.514 1.00 35.38 719 MET A C 1
ATOM 5785 O O . MET A 1 719 ? -66.837 -27.332 0.908 1.00 35.38 719 MET A O 1
ATOM 5789 N N . GLN A 1 720 ? -65.767 -28.580 -0.632 1.00 39.75 720 GLN A N 1
ATOM 5790 C CA . GLN A 1 720 ? -65.789 -27.746 -1.855 1.00 39.75 720 GLN A CA 1
ATOM 5791 C C . GLN A 1 720 ? -67.230 -27.661 -2.454 1.00 39.75 720 GLN A C 1
ATOM 5793 O O . GLN A 1 720 ? -68.094 -28.343 -1.904 1.00 39.75 720 GLN A O 1
ATOM 5798 N N . PRO A 1 721 ? -67.538 -27.019 -3.623 1.00 59.44 721 PRO A N 1
ATOM 5799 C CA . PRO A 1 721 ? -66.756 -26.180 -4.569 1.00 59.44 721 PRO A CA 1
ATOM 5800 C C . PRO A 1 721 ? -67.540 -24.952 -5.168 1.00 59.44 721 PRO A C 1
ATOM 5802 O O . PRO A 1 721 ? -68.670 -24.688 -4.781 1.00 59.44 721 PRO A O 1
ATOM 5805 N N . GLN A 1 722 ? -66.960 -24.308 -6.210 1.00 34.50 722 GLN A N 1
ATOM 5806 C CA . GLN A 1 722 ? -67.573 -23.604 -7.384 1.00 34.50 722 GLN A CA 1
ATOM 5807 C C . GLN A 1 722 ? -67.450 -22.062 -7.497 1.00 34.50 722 GLN A C 1
ATOM 5809 O O . GLN A 1 722 ? -67.994 -21.332 -6.684 1.00 34.50 722 GLN A O 1
ATOM 5814 N N . ARG A 1 723 ? -66.679 -21.580 -8.505 1.00 34.00 723 ARG A N 1
ATOM 5815 C CA . ARG A 1 723 ? -67.082 -20.941 -9.810 1.00 34.00 723 ARG A CA 1
ATOM 5816 C C . ARG A 1 723 ? -67.183 -19.401 -9.682 1.00 34.00 723 ARG A C 1
ATOM 5818 O O . ARG A 1 723 ? -67.613 -18.936 -8.647 1.00 34.00 723 ARG A O 1
ATOM 5825 N N . HIS A 1 724 ? -66.854 -18.508 -10.623 1.00 32.38 724 HIS A N 1
ATOM 5826 C CA . HIS A 1 724 ? -66.373 -18.504 -12.015 1.00 32.38 724 HIS A CA 1
ATOM 5827 C C . HIS A 1 724 ? -65.867 -17.074 -12.346 1.00 32.38 724 HIS A C 1
ATOM 5829 O O . HIS A 1 724 ? -66.297 -16.114 -11.712 1.00 32.38 724 HIS A O 1
ATOM 5835 N N . ALA A 1 725 ? -65.002 -16.938 -13.359 1.00 39.81 725 ALA A N 1
ATOM 5836 C CA . ALA A 1 725 ? -64.632 -15.671 -14.022 1.00 39.81 725 ALA A CA 1
ATOM 5837 C C . ALA A 1 725 ? -65.779 -15.120 -14.914 1.00 39.81 725 ALA A C 1
ATOM 5839 O O . ALA A 1 725 ? -66.766 -15.839 -15.106 1.00 39.81 725 ALA A O 1
ATOM 5840 N N . PRO A 1 726 ? -65.678 -13.897 -15.498 1.00 57.44 726 PRO A N 1
ATOM 5841 C CA . PRO A 1 726 ? -65.049 -13.775 -16.834 1.00 57.44 726 PRO A CA 1
ATOM 5842 C C . PRO A 1 726 ? -64.366 -12.415 -17.185 1.00 57.44 726 PRO A C 1
ATOM 5844 O O . PRO A 1 726 ? -64.569 -11.397 -16.532 1.00 57.44 726 PRO A O 1
ATOM 5847 N N . ALA A 1 727 ? -63.580 -12.421 -18.275 1.00 38.84 727 ALA A N 1
ATOM 5848 C CA . ALA A 1 727 ? -63.108 -11.261 -19.072 1.00 38.84 727 ALA A CA 1
ATOM 5849 C C . ALA A 1 727 ? -64.098 -10.960 -20.241 1.00 38.84 727 ALA A C 1
ATOM 5851 O O . ALA A 1 727 ? -64.997 -11.793 -20.408 1.00 38.84 727 ALA A O 1
ATOM 5852 N N . PRO A 1 728 ? -63.988 -9.883 -21.085 1.00 58.75 728 PRO A N 1
ATOM 5853 C CA . PRO A 1 728 ? -62.963 -9.818 -22.168 1.00 58.75 728 PRO A CA 1
ATOM 5854 C C . PRO A 1 728 ? -62.577 -8.429 -22.816 1.00 58.75 728 PRO A C 1
ATOM 5856 O O . PRO A 1 728 ? -63.264 -7.432 -22.655 1.00 58.75 728 PRO A O 1
ATOM 5859 N N . GLN A 1 729 ? -61.500 -8.465 -23.644 1.00 39.31 729 GLN A N 1
ATOM 5860 C CA . GLN A 1 729 ? -61.208 -7.789 -24.958 1.00 39.31 729 GLN A CA 1
ATOM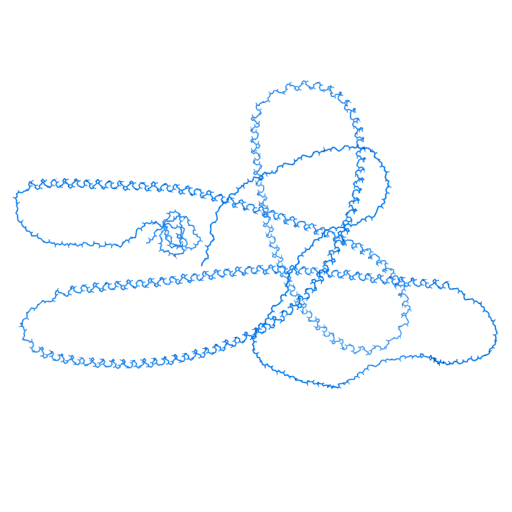 5861 C C . GLN A 1 729 ? -61.037 -6.245 -25.090 1.00 39.31 729 GLN A C 1
ATOM 5863 O O . GLN A 1 729 ? -61.931 -5.483 -24.766 1.00 39.31 729 GLN A O 1
ATOM 5868 N N . ARG A 1 730 ? -59.844 -5.722 -25.467 1.00 44.44 730 ARG A N 1
ATOM 5869 C CA . ARG A 1 730 ? -59.175 -5.511 -26.802 1.00 44.44 730 ARG A CA 1
ATOM 5870 C C . ARG A 1 730 ? -59.645 -4.272 -27.600 1.00 44.44 730 ARG A C 1
ATOM 5872 O O . ARG A 1 730 ? -60.791 -4.255 -28.017 1.00 44.44 730 ARG A O 1
ATOM 5879 N N . GLN A 1 731 ? -58.710 -3.375 -27.973 1.00 33.34 731 GLN A N 1
ATOM 5880 C CA . GLN A 1 731 ? -58.371 -2.973 -29.366 1.00 33.34 731 GLN A CA 1
ATOM 5881 C C . GLN A 1 731 ? -57.299 -1.852 -29.426 1.00 33.34 731 GLN A C 1
ATOM 5883 O O . GLN A 1 731 ? -57.296 -0.939 -28.610 1.00 33.34 731 GLN A O 1
ATOM 5888 N N . ALA A 1 732 ? -56.396 -1.955 -30.410 1.00 42.47 732 ALA A N 1
ATOM 5889 C CA . ALA A 1 732 ? -55.477 -0.913 -30.904 1.00 42.47 732 ALA A CA 1
ATOM 5890 C C . ALA A 1 732 ? -56.031 -0.346 -32.235 1.00 42.47 732 ALA A C 1
ATOM 5892 O O . ALA A 1 732 ? -56.905 -1.005 -32.810 1.00 42.47 732 ALA A O 1
ATOM 5893 N N . PRO A 1 733 ? -55.558 0.813 -32.750 1.00 53.81 733 PRO A N 1
ATOM 5894 C CA . PRO A 1 733 ? -54.449 0.806 -33.736 1.00 53.81 733 PRO A CA 1
ATOM 5895 C C . PRO A 1 733 ? -53.537 2.077 -33.740 1.00 53.81 733 PRO A C 1
ATOM 5897 O O . PRO A 1 733 ? -53.901 3.109 -33.189 1.00 53.81 733 PRO A O 1
ATOM 5900 N N . GLY A 1 734 ? -52.347 2.016 -34.372 1.00 35.50 734 GLY A N 1
ATOM 5901 C CA . GLY A 1 734 ? -51.519 3.193 -34.773 1.00 35.50 734 GLY A CA 1
ATOM 5902 C C . GLY A 1 734 ? -51.823 3.634 -36.223 1.00 35.50 734 GLY A C 1
ATOM 5903 O O . GLY A 1 734 ? -52.877 3.227 -36.714 1.00 35.50 734 GLY A O 1
ATOM 5904 N N . PRO A 1 735 ? -50.934 4.309 -37.001 1.00 68.81 735 PRO A N 1
ATOM 5905 C CA . PRO A 1 735 ? -49.740 5.153 -36.733 1.00 68.81 735 PRO A CA 1
ATOM 5906 C C . PRO A 1 735 ? -49.819 6.547 -37.453 1.00 68.81 735 PRO A C 1
ATOM 5908 O O . PRO A 1 735 ? -50.721 6.728 -38.258 1.00 68.81 735 PRO A O 1
ATOM 5911 N N . SER A 1 736 ? -48.896 7.516 -37.248 1.00 29.69 736 SER A N 1
ATOM 5912 C CA . SER A 1 736 ? -48.452 8.509 -38.284 1.00 29.69 736 SER A CA 1
ATOM 5913 C C . SER A 1 736 ? -47.433 9.559 -37.769 1.00 29.69 736 SER A C 1
ATOM 5915 O O . SER A 1 736 ? -47.401 9.892 -36.590 1.00 29.69 736 SER A O 1
ATOM 5917 N N . TYR A 1 737 ? -46.629 10.064 -38.712 1.00 34.81 737 TYR A N 1
ATOM 5918 C CA . TYR A 1 737 ? -45.527 11.038 -38.690 1.00 34.81 737 TYR A CA 1
ATOM 5919 C C . TYR A 1 737 ? -45.887 12.485 -38.278 1.00 34.81 737 TYR A C 1
ATOM 5921 O O . TYR A 1 737 ? -46.998 12.940 -38.532 1.00 34.81 737 TYR A O 1
ATOM 5929 N N . GLY A 1 738 ? -44.867 13.257 -37.856 1.00 30.34 738 GLY A N 1
ATOM 5930 C CA . GLY A 1 738 ? -44.727 14.673 -38.254 1.00 30.34 738 GLY A CA 1
ATOM 5931 C C . GLY A 1 738 ? -44.475 15.711 -37.149 1.00 30.34 738 GLY A C 1
ATOM 5932 O O . GLY A 1 738 ? -45.391 16.079 -36.431 1.00 30.34 738 GLY A O 1
ATOM 5933 N N . SER A 1 739 ? -43.234 16.218 -37.103 1.00 34.78 739 SER A N 1
ATOM 5934 C CA . SER A 1 739 ? -42.795 17.612 -36.851 1.00 34.78 739 SER A CA 1
ATOM 5935 C C . SER A 1 739 ? -43.571 18.546 -35.897 1.00 34.78 739 SER A C 1
ATOM 5937 O O . SER A 1 739 ? -44.724 18.876 -36.163 1.00 34.78 739 SER A O 1
ATOM 5939 N N . SER A 1 740 ? -42.827 19.164 -34.961 1.00 33.34 740 SER A N 1
ATOM 5940 C CA . SER A 1 740 ? -42.726 20.627 -34.690 1.00 33.34 740 SER A CA 1
ATOM 5941 C C . SER A 1 740 ? -42.654 20.976 -33.190 1.00 33.34 740 SER A C 1
ATOM 5943 O O . SER A 1 740 ? -43.432 20.479 -32.385 1.00 33.34 740 SER A O 1
ATOM 5945 N N . GLN A 1 741 ? -41.718 21.879 -32.859 1.00 38.09 741 GLN A N 1
ATOM 5946 C CA . GLN A 1 741 ? -41.729 22.893 -31.775 1.00 38.09 741 GLN A CA 1
ATOM 5947 C C . GLN A 1 741 ? -43.145 23.433 -31.410 1.00 38.09 741 GLN A C 1
ATOM 5949 O O . GLN A 1 741 ? -44.016 23.316 -32.273 1.00 38.09 741 GLN A O 1
ATOM 5954 N N . PRO A 1 742 ? -43.406 24.132 -30.262 1.00 49.69 742 PRO A N 1
ATOM 5955 C CA . PRO A 1 742 ? -42.549 25.191 -29.684 1.00 49.69 742 PRO A CA 1
ATOM 5956 C C . PRO A 1 742 ? -42.653 25.469 -28.148 1.00 49.69 742 PRO A C 1
ATOM 5958 O O . PRO A 1 742 ? -43.388 24.837 -27.402 1.00 49.69 742 PRO A O 1
ATOM 5961 N N . GLN A 1 743 ? -41.951 26.543 -27.754 1.00 35.88 743 GLN A N 1
ATOM 5962 C CA . GLN A 1 743 ? -42.348 27.607 -26.808 1.00 35.88 743 GLN A CA 1
ATOM 5963 C C . GLN A 1 743 ? -41.871 27.607 -25.342 1.00 35.88 743 GLN A C 1
ATOM 5965 O O . GLN A 1 743 ? -42.413 26.981 -24.438 1.00 35.88 743 GLN A O 1
ATOM 5970 N N . GLN A 1 744 ? -40.886 28.491 -25.153 1.00 35.84 744 GLN A N 1
ATOM 5971 C CA . GLN A 1 744 ? -40.486 29.197 -23.941 1.00 35.84 744 GLN A CA 1
ATOM 5972 C C . GLN A 1 744 ? -41.599 30.123 -23.407 1.00 35.84 744 GLN A C 1
ATOM 5974 O O . GLN A 1 744 ? -42.197 30.861 -24.188 1.00 35.84 744 GLN A O 1
ATOM 5979 N N . GLN A 1 745 ? -41.754 30.189 -22.080 1.00 36.91 745 GLN A N 1
ATOM 5980 C CA . GLN A 1 745 ? -42.164 31.378 -21.305 1.00 36.91 745 GLN A CA 1
ATOM 5981 C C . GLN A 1 745 ? -41.421 31.303 -19.953 1.00 36.91 745 GLN A C 1
ATOM 5983 O O . GLN A 1 745 ? -41.617 30.358 -19.199 1.00 36.91 745 GLN A O 1
ATOM 5988 N N . GLN A 1 746 ? -40.331 32.050 -19.747 1.00 35.09 746 GLN A N 1
ATOM 5989 C CA . GLN A 1 746 ? -40.266 33.393 -19.140 1.00 35.09 746 GLN A CA 1
ATOM 5990 C C . GLN A 1 746 ? -41.036 33.561 -17.818 1.00 35.09 746 GLN A C 1
ATOM 5992 O O . GLN A 1 746 ? -42.232 33.810 -17.863 1.00 35.09 746 GLN A O 1
ATOM 5997 N N . GLN A 1 747 ? -40.313 33.559 -16.685 1.00 37.97 747 GLN A N 1
ATOM 5998 C CA . GLN A 1 747 ? -40.468 34.484 -15.538 1.00 37.97 747 GLN A CA 1
ATOM 5999 C C . GLN A 1 747 ? -39.074 34.625 -14.877 1.00 37.97 747 GLN A C 1
ATOM 6001 O O . GLN A 1 747 ? -38.529 33.651 -14.374 1.00 37.97 747 GLN A O 1
ATOM 6006 N N . GLN A 1 748 ? -38.308 35.679 -15.186 1.00 35.19 748 GLN A N 1
ATOM 6007 C CA . GLN A 1 748 ? -38.229 36.961 -14.457 1.00 35.19 748 GLN A CA 1
ATOM 6008 C C . GLN A 1 748 ? -37.738 36.781 -13.006 1.00 35.19 748 GLN A C 1
ATOM 6010 O O . GLN A 1 748 ? -38.511 36.535 -12.087 1.00 35.19 748 GLN A O 1
ATOM 6015 N N . TYR A 1 749 ? -36.418 36.908 -12.845 1.00 32.53 749 TYR A N 1
ATOM 6016 C CA . TYR A 1 749 ? -35.657 36.878 -11.595 1.00 32.53 749 TYR A CA 1
ATOM 6017 C C . TYR A 1 749 ? -35.212 38.317 -11.281 1.00 32.53 749 TYR A C 1
ATOM 6019 O O . TYR A 1 749 ? -34.474 38.898 -12.073 1.00 32.53 749 TYR A O 1
ATOM 6027 N N . TYR A 1 750 ? -35.642 38.893 -10.156 1.00 37.03 750 TYR A N 1
ATOM 6028 C CA . TYR A 1 750 ? -35.051 40.095 -9.548 1.00 37.03 750 TYR A CA 1
ATOM 6029 C C . TYR A 1 750 ? -35.376 40.127 -8.050 1.00 37.03 750 TYR A C 1
ATOM 6031 O O . TYR A 1 750 ? -36.520 39.902 -7.665 1.00 37.03 750 TYR A O 1
ATOM 6039 N N . GLY A 1 751 ? -34.388 40.477 -7.219 1.00 31.69 751 GLY A N 1
ATOM 6040 C CA . GLY A 1 751 ? -34.628 40.946 -5.848 1.00 31.69 751 GLY A CA 1
ATOM 6041 C C . GLY A 1 751 ? -33.559 40.531 -4.840 1.00 31.69 751 GLY A C 1
ATOM 6042 O O . GLY A 1 751 ? -33.631 39.444 -4.281 1.00 31.69 751 GLY A O 1
ATOM 6043 N N . GLY A 1 752 ? -32.580 41.412 -4.615 1.00 34.41 752 GLY A N 1
ATOM 6044 C CA . GLY A 1 752 ? -31.542 41.289 -3.587 1.00 34.41 752 GLY A CA 1
ATOM 6045 C C . GLY A 1 752 ? -32.031 41.518 -2.142 1.00 34.41 752 GLY A C 1
ATOM 6046 O O . GLY A 1 752 ? -33.221 41.738 -1.911 1.00 34.41 752 GLY A O 1
ATOM 6047 N N . PRO A 1 753 ? -31.115 41.462 -1.156 1.00 48.72 753 PRO A N 1
ATOM 6048 C CA . PRO A 1 753 ? -31.443 41.435 0.271 1.00 48.72 753 PRO A CA 1
ATOM 6049 C C . PRO A 1 753 ? -31.462 42.835 0.918 1.00 48.72 753 PRO A C 1
ATOM 6051 O O . PRO A 1 753 ? -30.726 43.716 0.467 1.00 48.72 753 PRO A O 1
ATOM 6054 N N . PRO A 1 754 ? -32.204 43.032 2.029 1.00 54.66 754 PRO A N 1
ATOM 6055 C CA . PRO A 1 754 ? -31.995 44.183 2.904 1.00 54.66 754 PRO A CA 1
ATOM 6056 C C . PRO A 1 754 ? -31.541 43.821 4.343 1.00 54.66 754 PRO A C 1
ATOM 6058 O O . PRO A 1 754 ? -31.609 42.659 4.751 1.00 54.66 754 PRO A O 1
ATOM 6061 N N . PRO A 1 755 ? -31.046 44.824 5.105 1.00 53.00 755 PRO A N 1
ATOM 6062 C CA . PRO A 1 755 ? -30.256 44.669 6.329 1.00 53.00 755 PRO A CA 1
ATOM 6063 C C . PRO A 1 755 ? -31.089 44.844 7.612 1.00 53.00 755 PRO A C 1
ATOM 6065 O O . PRO A 1 755 ? -32.176 45.414 7.573 1.00 53.00 755 PRO A O 1
ATOM 6068 N N . ASN A 1 756 ? -30.546 44.440 8.768 1.00 36.81 756 ASN A N 1
ATOM 6069 C CA . ASN A 1 756 ? -31.153 44.706 10.079 1.00 36.81 756 ASN A CA 1
ATOM 6070 C C . ASN A 1 756 ? -30.235 45.538 10.984 1.00 36.81 756 ASN A C 1
ATOM 6072 O O . ASN A 1 756 ? -29.112 45.142 11.295 1.00 36.81 756 ASN A O 1
ATOM 6076 N N . GLN A 1 757 ? -30.766 46.675 11.440 1.00 37.16 757 GLN A N 1
ATOM 6077 C CA . GLN A 1 757 ? -30.203 47.558 12.457 1.00 37.16 757 GLN A CA 1
ATOM 6078 C C . GLN A 1 757 ? -31.346 48.156 13.314 1.00 37.16 757 GLN A C 1
ATOM 6080 O O . GLN A 1 757 ? -32.324 48.651 12.766 1.00 37.16 757 GLN A O 1
ATOM 6085 N N . TYR A 1 758 ? -31.132 48.158 14.640 1.00 35.66 758 TYR A N 1
ATOM 6086 C CA . TYR A 1 758 ? -31.723 48.980 15.724 1.00 35.66 758 TYR A CA 1
ATOM 6087 C C . TYR A 1 758 ? -33.134 48.749 16.320 1.00 35.66 758 TYR A C 1
ATOM 6089 O O . TYR A 1 758 ? -34.137 48.654 15.626 1.00 35.66 758 TYR A O 1
ATOM 6097 N N . GLY A 1 759 ? -33.175 48.861 17.667 1.00 33.47 759 GLY A N 1
ATOM 6098 C CA . GLY A 1 759 ? -34.301 49.382 18.475 1.00 33.47 759 GLY A CA 1
ATOM 6099 C C . GLY A 1 759 ? -34.634 48.562 19.737 1.00 33.47 759 GLY A C 1
ATOM 6100 O O . GLY A 1 759 ? -35.351 47.581 19.641 1.00 33.47 759 GLY A O 1
ATOM 6101 N N . GLN A 1 760 ? -34.004 48.796 20.900 1.00 37.59 760 GLN A N 1
ATOM 6102 C CA . GLN A 1 760 ? -34.473 49.640 22.029 1.00 37.59 760 GLN A CA 1
ATOM 6103 C C . GLN A 1 760 ? -35.876 49.334 22.607 1.00 37.59 760 GLN A C 1
ATOM 6105 O O . GLN A 1 760 ? -36.881 49.623 21.968 1.00 37.59 760 GLN A O 1
ATOM 6110 N N . GLN A 1 761 ? -35.934 48.935 23.890 1.00 39.78 761 GLN A N 1
ATOM 6111 C CA . GLN A 1 761 ? -36.999 49.337 24.825 1.00 39.78 761 GLN A CA 1
ATOM 6112 C C . GLN A 1 761 ? -36.541 49.263 26.297 1.00 39.78 761 GLN A C 1
ATOM 6114 O O . GLN A 1 761 ? -35.659 48.486 26.654 1.00 39.78 761 GLN A O 1
ATOM 6119 N N . GLN A 1 762 ? -37.105 50.156 27.111 1.00 37.03 762 GLN A N 1
ATOM 6120 C CA . GLN A 1 762 ? -36.612 50.673 28.391 1.00 37.03 762 GLN A CA 1
ATOM 6121 C C . GLN A 1 762 ? -37.301 50.053 29.633 1.00 37.03 762 GLN A C 1
ATOM 6123 O O . GLN A 1 762 ? -38.484 49.758 29.548 1.00 37.03 762 GLN A O 1
ATOM 6128 N N . GLN A 1 763 ? -36.567 50.021 30.769 1.00 38.84 763 GLN A N 1
ATOM 6129 C CA . GLN A 1 763 ? -36.922 50.457 32.159 1.00 38.84 763 GLN A CA 1
ATOM 6130 C C . GLN A 1 763 ? -38.147 49.826 32.894 1.00 38.84 763 GLN A C 1
ATOM 6132 O O . GLN A 1 763 ? -39.112 49.448 32.242 1.00 38.84 763 GLN A O 1
ATOM 6137 N N . PRO A 1 764 ? -38.152 49.701 34.256 1.00 51.94 764 PRO A N 1
ATOM 6138 C CA . PRO A 1 764 ? -37.946 50.824 35.187 1.00 51.94 764 PRO A CA 1
ATOM 6139 C C . PRO A 1 764 ? -37.111 50.602 36.467 1.00 51.94 764 PRO A C 1
ATOM 6141 O O . PRO A 1 764 ? -36.746 49.497 36.860 1.00 51.94 764 PRO A O 1
ATOM 6144 N N . GLN A 1 765 ? -36.824 51.761 37.070 1.00 39.53 765 GLN A N 1
ATOM 6145 C CA . GLN A 1 765 ? -36.039 52.086 38.263 1.00 39.53 765 GLN A CA 1
ATOM 6146 C C . GLN A 1 765 ? -36.594 51.545 39.588 1.00 39.53 765 GLN A C 1
ATOM 6148 O O . GLN A 1 765 ? -37.803 51.381 39.715 1.00 39.53 765 GLN A O 1
ATOM 6153 N N . GLN A 1 766 ? -35.716 51.457 40.600 1.00 38.44 766 GLN A N 1
ATOM 6154 C CA . GLN A 1 766 ? -35.943 51.932 41.977 1.00 38.44 766 GLN A CA 1
ATOM 6155 C C . GLN A 1 766 ? -34.602 52.304 42.644 1.00 38.44 766 GLN A C 1
ATOM 6157 O O . GLN A 1 766 ? -33.536 51.835 42.249 1.00 38.44 766 GLN A O 1
ATOM 6162 N N . SER A 1 767 ? -34.686 53.208 43.618 1.00 37.78 767 SER A N 1
ATOM 6163 C CA . SER A 1 767 ? -33.667 54.171 44.048 1.00 37.78 767 SER A CA 1
ATOM 6164 C C . SER A 1 767 ? -33.081 53.912 45.449 1.00 37.78 767 SER A C 1
ATOM 6166 O O . SER A 1 767 ? -33.776 53.415 46.324 1.00 37.78 767 SER A O 1
ATOM 6168 N N . TYR A 1 768 ? -31.855 54.426 45.649 1.00 33.81 768 TYR A N 1
ATOM 6169 C CA . TYR A 1 768 ? -31.304 55.120 46.840 1.00 33.81 768 TYR A CA 1
ATOM 6170 C C . TYR A 1 768 ? -30.968 54.393 48.165 1.00 33.81 768 TYR A C 1
ATOM 6172 O O . TYR A 1 768 ? -31.850 53.965 48.894 1.00 33.81 768 TYR A O 1
ATOM 6180 N N . TYR A 1 769 ? -29.671 54.386 48.524 1.00 39.56 769 TYR A N 1
ATOM 6181 C CA . TYR A 1 769 ? -28.936 55.146 49.583 1.00 39.56 769 TYR A CA 1
ATOM 6182 C C . TYR A 1 769 ? -27.445 54.718 49.433 1.00 39.56 769 TYR A C 1
ATOM 6184 O O . TYR A 1 769 ? -27.190 53.549 49.188 1.00 39.56 769 TYR A O 1
ATOM 6192 N N . GLY A 1 770 ? -26.365 55.508 49.478 1.00 35.19 770 GLY A N 1
ATOM 6193 C CA . GLY A 1 770 ? -26.096 56.852 49.975 1.00 35.19 770 GLY A CA 1
ATOM 6194 C C . GLY A 1 770 ? -25.104 56.796 51.152 1.00 35.19 770 GLY A C 1
ATOM 6195 O O . GLY A 1 770 ? -25.578 56.739 52.277 1.00 35.19 770 GLY A O 1
ATOM 6196 N N . GLN A 1 771 ? -23.775 56.824 50.923 1.00 38.06 771 GLN A N 1
ATOM 6197 C CA . GLN A 1 771 ? -22.764 57.376 51.860 1.00 38.06 771 GLN A CA 1
ATOM 6198 C C . GLN A 1 771 ? -21.341 57.470 51.256 1.00 38.06 771 GLN A C 1
ATOM 6200 O O . GLN A 1 771 ? -20.951 56.676 50.407 1.00 38.06 771 GLN A O 1
ATOM 6205 N N . ASN A 1 772 ? -20.617 58.506 51.691 1.00 40.28 772 ASN A N 1
ATOM 6206 C CA . ASN A 1 772 ? -19.391 59.111 51.141 1.00 40.28 772 ASN A CA 1
ATOM 6207 C C . ASN A 1 772 ? -18.054 58.520 51.705 1.00 40.28 772 ASN A C 1
ATOM 6209 O O . ASN A 1 772 ? -18.107 57.771 52.677 1.00 40.28 772 ASN A O 1
ATOM 6213 N N . PRO A 1 773 ? -16.874 58.869 51.118 1.00 66.88 773 PRO A N 1
ATOM 6214 C CA . PRO A 1 773 ? -15.516 58.273 51.317 1.00 66.88 773 PRO A CA 1
ATOM 6215 C C . PRO A 1 773 ? -14.677 59.041 52.395 1.00 66.88 773 PRO A C 1
ATOM 6217 O O . PRO A 1 773 ? -15.324 59.856 53.058 1.00 66.88 773 PRO A O 1
ATOM 6220 N N . PRO A 1 774 ? -13.319 58.921 52.627 1.00 50.75 774 PRO A N 1
ATOM 6221 C CA . PRO A 1 774 ? -12.152 58.413 51.828 1.00 50.75 774 PRO A CA 1
ATOM 6222 C C . PRO A 1 774 ? -10.994 57.784 52.710 1.00 50.75 774 PRO A C 1
ATOM 6224 O O . PRO A 1 774 ? -11.342 57.247 53.759 1.00 50.75 774 PRO A O 1
ATOM 6227 N N . PRO A 1 775 ? -9.644 57.880 52.465 1.00 53.31 775 PRO A N 1
ATOM 6228 C CA . PRO A 1 775 ? -8.789 57.981 51.253 1.00 53.31 775 PRO A CA 1
ATOM 6229 C C . PRO A 1 775 ? -7.584 56.977 51.175 1.00 53.31 775 PRO A C 1
ATOM 6231 O O . PRO A 1 775 ? -7.033 56.554 52.183 1.00 53.31 775 PRO A O 1
ATOM 6234 N N . GLY A 1 776 ? -7.092 56.737 49.947 1.00 34.25 776 GLY A N 1
ATOM 6235 C CA . GLY A 1 776 ? -5.666 56.778 49.546 1.00 34.25 776 GLY A CA 1
ATOM 6236 C C . GLY A 1 776 ? -4.670 55.680 49.964 1.00 34.25 776 GLY A C 1
ATOM 6237 O O . GLY A 1 776 ? -4.225 55.685 51.098 1.00 34.25 776 GLY A O 1
ATOM 6238 N N . VAL A 1 777 ? -4.155 54.899 48.993 1.00 40.31 777 VAL A N 1
ATOM 6239 C CA . VAL A 1 777 ? -2.733 54.475 48.921 1.00 40.31 777 VAL A CA 1
ATOM 6240 C C . VAL A 1 777 ? -2.309 54.303 47.449 1.00 40.31 777 VAL A C 1
ATOM 6242 O O . VAL A 1 777 ? -3.059 53.811 46.611 1.00 40.31 777 VAL A O 1
ATOM 6245 N N . GLN A 1 778 ? -1.095 54.772 47.172 1.00 39.84 778 GLN A N 1
ATOM 6246 C CA . GLN A 1 778 ? -0.362 54.877 45.911 1.00 39.84 778 GLN A CA 1
ATOM 6247 C C . GLN A 1 778 ? -0.200 53.548 45.145 1.00 39.84 778 GLN A C 1
ATOM 6249 O O . GLN A 1 778 ? 0.213 52.543 45.719 1.00 39.84 778 GLN A O 1
ATOM 6254 N N . GLN A 1 779 ? -0.406 53.570 43.822 1.00 36.88 779 GLN A N 1
ATOM 6255 C CA . GLN A 1 779 ? 0.130 52.550 42.912 1.00 36.88 779 GLN A CA 1
ATOM 6256 C C . GLN A 1 779 ? 1.551 52.946 42.488 1.00 36.88 779 GLN A C 1
ATOM 6258 O O . GLN A 1 779 ? 1.742 53.908 41.745 1.00 36.88 779 GLN A O 1
ATOM 6263 N N . GLN A 1 780 ? 2.546 52.190 42.956 1.00 40.53 780 GLN A N 1
ATOM 6264 C CA . GLN A 1 780 ? 3.886 52.173 42.373 1.00 40.53 780 GLN A CA 1
ATOM 6265 C C . GLN A 1 780 ? 3.870 51.326 41.098 1.00 40.53 780 GLN A C 1
ATOM 6267 O O . GLN A 1 780 ? 3.585 50.130 41.129 1.00 40.53 780 GLN A O 1
ATOM 6272 N N . GLN A 1 781 ? 4.211 51.967 39.982 1.00 38.28 781 GLN A N 1
ATOM 6273 C CA . GLN A 1 781 ? 4.602 51.314 38.740 1.00 38.28 781 GLN A CA 1
ATOM 6274 C C . GLN A 1 781 ? 5.933 50.584 38.963 1.00 38.28 781 GLN A C 1
ATOM 6276 O O . GLN A 1 781 ? 6.942 51.223 39.259 1.00 38.28 781 GLN A O 1
ATOM 6281 N N . GLN A 1 782 ? 5.950 49.261 38.797 1.00 39.75 782 GLN A N 1
ATOM 6282 C CA . GLN A 1 782 ? 7.189 48.509 38.609 1.00 39.75 782 GLN A CA 1
ATOM 6283 C C . GLN A 1 782 ? 7.340 48.149 37.134 1.00 39.75 782 GLN A C 1
ATOM 6285 O O . GLN A 1 782 ? 6.526 47.441 36.543 1.00 39.75 782 GLN A O 1
ATOM 6290 N N . GLN A 1 783 ? 8.404 48.703 36.563 1.00 36.19 783 GLN A N 1
ATOM 6291 C CA . GLN A 1 783 ? 8.904 48.464 35.222 1.00 36.19 783 GLN A CA 1
ATOM 6292 C C . GLN A 1 783 ? 9.445 47.029 35.132 1.00 36.19 783 GLN A C 1
ATOM 6294 O O . GLN A 1 783 ? 10.253 46.614 35.962 1.00 36.19 783 GLN A O 1
ATOM 6299 N N . ARG A 1 784 ? 9.015 46.275 34.115 1.00 39.06 784 ARG A N 1
ATOM 6300 C CA . ARG A 1 784 ? 9.691 45.045 33.674 1.00 39.06 784 ARG A CA 1
ATOM 6301 C C . ARG A 1 784 ? 10.665 45.382 32.536 1.00 39.06 784 ARG A C 1
ATOM 6303 O O . ARG A 1 784 ? 10.303 46.190 31.682 1.00 39.06 784 ARG A O 1
ATOM 6310 N N . PRO A 1 785 ? 11.858 44.765 32.492 1.00 50.88 785 PRO A N 1
ATOM 6311 C CA . PRO A 1 785 ? 12.801 44.938 31.391 1.00 50.88 785 PRO A CA 1
ATOM 6312 C C . PRO A 1 785 ? 12.358 44.163 30.130 1.00 50.88 785 PRO A C 1
ATOM 6314 O O . PRO A 1 785 ? 11.680 43.137 30.257 1.00 50.88 785 PRO A O 1
ATOM 6317 N N . PRO A 1 786 ? 12.727 44.627 28.919 1.00 54.16 786 PRO A N 1
ATOM 6318 C CA . PRO A 1 786 ? 12.388 43.961 27.662 1.00 54.16 786 PRO A CA 1
ATOM 6319 C C . PRO A 1 786 ? 13.328 42.777 27.339 1.00 54.16 786 PRO A C 1
ATOM 6321 O O . PRO A 1 786 ? 14.491 42.790 27.751 1.00 54.16 786 PRO A O 1
ATOM 6324 N N . PRO A 1 787 ? 12.853 41.763 26.586 1.00 53.09 787 PRO A N 1
ATOM 6325 C CA . PRO A 1 787 ? 13.669 40.651 26.096 1.00 53.09 787 PRO A CA 1
ATOM 6326 C C . PRO A 1 787 ? 14.507 41.035 24.854 1.00 53.09 787 PRO A C 1
ATOM 6328 O O . PRO A 1 787 ? 14.103 41.923 24.097 1.00 53.09 787 PRO A O 1
ATOM 6331 N N . PRO A 1 788 ? 15.657 40.375 24.613 1.00 50.75 788 PRO A N 1
ATOM 6332 C CA . PRO A 1 788 ? 16.548 40.704 23.505 1.00 50.75 788 PRO A CA 1
ATOM 6333 C C . PRO A 1 788 ? 16.210 39.953 22.203 1.00 50.75 788 PRO A C 1
ATOM 6335 O O . PRO A 1 788 ? 15.984 38.748 22.215 1.00 50.75 788 PRO A O 1
ATOM 6338 N N . GLY A 1 789 ? 16.303 40.678 21.083 1.00 37.78 789 GLY A N 1
ATOM 6339 C CA . GLY A 1 789 ? 16.826 40.163 19.810 1.00 37.78 789 GLY A CA 1
ATOM 6340 C C . GLY A 1 789 ? 15.848 39.474 18.853 1.00 37.78 789 GLY A C 1
ATOM 6341 O O . GLY A 1 789 ? 15.770 38.253 18.825 1.00 37.78 789 GLY A O 1
ATOM 6342 N N . ALA A 1 790 ? 15.216 40.252 17.969 1.00 35.84 790 ALA A N 1
ATOM 6343 C CA . ALA A 1 790 ? 14.698 39.776 16.682 1.00 35.84 790 ALA A CA 1
ATOM 6344 C C . ALA A 1 790 ? 15.508 40.443 15.550 1.00 35.84 790 ALA A C 1
ATOM 6346 O O . ALA A 1 790 ? 15.705 41.662 15.612 1.00 35.84 790 ALA A O 1
ATOM 6347 N N . PRO A 1 791 ? 16.011 39.705 14.543 1.00 49.16 791 PRO A N 1
ATOM 6348 C CA . PRO A 1 791 ? 16.752 40.304 13.440 1.00 49.16 791 PRO A CA 1
ATOM 6349 C C . PRO A 1 791 ? 15.829 41.049 12.465 1.00 49.16 791 PRO A C 1
ATOM 6351 O O . PRO A 1 791 ? 14.706 40.637 12.174 1.00 49.16 791 PRO A O 1
ATOM 6354 N N . GLN A 1 792 ? 16.340 42.182 11.985 1.00 35.84 792 GLN A N 1
ATOM 6355 C CA . GLN A 1 792 ? 15.715 43.107 11.044 1.00 35.84 792 GLN A CA 1
ATOM 6356 C C . GLN A 1 792 ? 15.459 42.448 9.681 1.00 35.84 792 GLN A C 1
ATOM 6358 O O . GLN A 1 792 ? 16.381 41.938 9.048 1.00 35.84 792 GLN A O 1
ATOM 6363 N N . GLN A 1 793 ? 14.222 42.547 9.188 1.00 37.09 793 GLN A N 1
ATOM 6364 C CA . GLN A 1 793 ? 13.912 42.358 7.772 1.00 37.09 793 GLN A CA 1
ATOM 6365 C C . GLN A 1 793 ? 14.428 43.567 6.981 1.00 37.09 793 GLN A C 1
ATOM 6367 O O . GLN A 1 793 ? 13.920 44.680 7.134 1.00 37.09 793 GLN A O 1
ATOM 6372 N N . GLN A 1 794 ? 15.429 43.350 6.128 1.00 39.44 794 GLN A N 1
ATOM 6373 C CA . GLN A 1 794 ? 15.758 44.270 5.043 1.00 39.44 794 GLN A CA 1
ATOM 6374 C C . GLN A 1 794 ? 14.803 44.022 3.873 1.00 39.44 794 GLN A C 1
ATOM 6376 O O . GLN A 1 794 ? 14.743 42.928 3.318 1.00 39.44 794 GLN A O 1
ATOM 6381 N N . GLN A 1 795 ? 14.066 45.068 3.501 1.00 41.53 795 GLN A N 1
ATOM 6382 C CA . GLN A 1 795 ? 13.402 45.177 2.208 1.00 41.53 795 GLN A CA 1
ATOM 6383 C C . GLN A 1 795 ? 14.470 45.253 1.112 1.00 41.53 795 GLN A C 1
ATOM 6385 O O . GLN A 1 795 ? 15.234 46.217 1.071 1.00 41.53 795 GLN A O 1
ATOM 6390 N N . GLN A 1 796 ? 14.491 44.278 0.204 1.00 38.44 796 GLN A N 1
ATOM 6391 C CA . GLN A 1 796 ? 15.109 44.441 -1.108 1.00 38.44 796 GLN A CA 1
ATOM 6392 C C . GLN A 1 796 ? 14.022 44.407 -2.180 1.00 38.44 796 GLN A C 1
ATOM 6394 O O . GLN A 1 796 ? 13.173 43.520 -2.229 1.00 38.44 796 GLN A O 1
ATOM 6399 N N . GLN A 1 797 ? 14.038 45.459 -2.990 1.00 36.28 797 GLN A N 1
ATOM 6400 C CA . GLN A 1 797 ? 13.223 45.645 -4.177 1.00 36.28 797 GLN A CA 1
ATOM 6401 C C . GLN A 1 797 ? 13.816 44.787 -5.302 1.00 36.28 797 GLN A C 1
ATOM 6403 O O . GLN A 1 797 ? 15.001 44.916 -5.602 1.00 36.28 797 GLN A O 1
ATOM 6408 N N . HIS A 1 798 ? 13.005 43.943 -5.938 1.00 37.78 798 HIS A N 1
ATOM 6409 C CA . HIS A 1 798 ? 13.371 43.265 -7.184 1.00 37.78 798 HIS A CA 1
ATOM 6410 C C . HIS A 1 798 ? 12.843 44.062 -8.386 1.00 37.78 798 HIS A C 1
ATOM 6412 O O . HIS A 1 798 ? 11.665 44.433 -8.381 1.00 37.78 798 HIS A O 1
ATOM 6418 N N . PRO A 1 799 ? 13.656 44.312 -9.428 1.00 52.41 799 PRO A N 1
ATOM 6419 C CA . PRO A 1 799 ? 13.157 44.782 -10.709 1.00 52.41 799 PRO A CA 1
ATOM 6420 C C . PRO A 1 799 ? 12.764 43.616 -11.633 1.00 52.41 799 PRO A C 1
ATOM 6422 O O . PRO A 1 799 ? 13.372 42.549 -11.630 1.00 52.41 799 PRO A O 1
ATOM 6425 N N . ASN A 1 800 ? 11.741 43.888 -12.447 1.00 38.22 800 ASN A N 1
ATOM 6426 C CA . ASN A 1 800 ? 11.367 43.209 -13.691 1.00 38.22 800 ASN A CA 1
ATOM 6427 C C . ASN A 1 800 ? 12.569 42.727 -14.524 1.00 38.22 800 ASN A C 1
ATOM 6429 O O . ASN A 1 800 ? 13.485 43.514 -14.759 1.00 38.22 800 ASN A O 1
ATOM 6433 N N . SER A 1 801 ? 12.473 41.544 -15.146 1.00 36.03 801 SER A N 1
ATOM 6434 C CA . SER A 1 801 ? 12.291 41.404 -16.610 1.00 36.03 801 SER A CA 1
ATOM 6435 C C . SER A 1 801 ? 12.518 39.973 -17.135 1.00 36.03 801 SER A C 1
ATOM 6437 O O . SER A 1 801 ? 13.382 39.249 -16.660 1.00 36.03 801 SER A O 1
ATOM 6439 N N . ASN A 1 802 ? 11.751 39.673 -18.191 1.00 36.69 802 ASN A N 1
ATOM 6440 C CA . ASN A 1 802 ? 11.992 38.752 -19.308 1.00 36.69 802 ASN A CA 1
ATOM 6441 C C . ASN A 1 802 ? 11.881 37.235 -19.111 1.00 36.69 802 ASN A C 1
ATOM 6443 O O . ASN A 1 802 ? 12.832 36.543 -18.772 1.00 36.69 802 ASN A O 1
ATOM 6447 N N . ASP A 1 803 ? 10.718 36.752 -19.542 1.00 36.03 803 ASP A N 1
ATOM 6448 C CA . ASP A 1 803 ? 10.383 35.367 -19.845 1.00 36.03 803 ASP A CA 1
ATOM 6449 C C . ASP A 1 803 ? 9.955 35.325 -21.332 1.00 36.03 803 ASP A C 1
ATOM 6451 O O . ASP A 1 803 ? 8.962 35.974 -21.687 1.00 36.03 803 ASP A O 1
ATOM 6455 N N . PRO A 1 804 ? 10.705 34.685 -22.252 1.00 49.00 804 PRO A N 1
ATOM 6456 C CA . PRO A 1 804 ? 10.227 34.411 -23.599 1.00 49.00 804 PRO A CA 1
ATOM 6457 C C . PRO A 1 804 ? 9.973 32.908 -23.781 1.00 49.00 804 PRO A C 1
ATOM 6459 O O . PRO A 1 804 ? 10.798 32.098 -23.389 1.00 49.00 804 PRO A O 1
ATOM 6462 N N . PHE A 1 805 ? 8.857 32.583 -24.442 1.00 38.06 805 PHE A N 1
ATOM 6463 C CA . PHE A 1 805 ? 8.487 31.324 -25.124 1.00 38.06 805 PHE A CA 1
ATOM 6464 C C . PHE A 1 805 ? 7.120 30.767 -24.707 1.00 38.06 805 PHE A C 1
ATOM 6466 O O . PHE A 1 805 ? 6.991 29.726 -24.073 1.00 38.06 805 PHE A O 1
ATOM 6473 N N . ALA A 1 806 ? 6.070 31.432 -25.191 1.00 39.44 806 ALA A N 1
ATOM 6474 C CA . ALA A 1 806 ? 4.768 30.815 -25.412 1.00 39.44 806 ALA A CA 1
ATOM 6475 C C . ALA A 1 806 ? 4.104 31.457 -26.639 1.00 39.44 806 ALA A C 1
ATOM 6477 O O . ALA A 1 806 ? 3.558 32.553 -26.543 1.00 39.44 806 ALA A O 1
ATOM 6478 N N . ASN A 1 807 ? 4.195 30.800 -27.801 1.00 42.09 807 ASN A N 1
ATOM 6479 C CA . ASN A 1 807 ? 3.149 30.798 -28.831 1.00 42.09 807 ASN A CA 1
ATOM 6480 C C . ASN A 1 807 ? 3.560 29.942 -30.032 1.00 42.09 807 ASN A C 1
ATOM 6482 O O . ASN A 1 807 ? 4.510 30.280 -30.729 1.00 42.09 807 ASN A O 1
ATOM 6486 N N . LEU A 1 808 ? 2.772 28.905 -30.320 1.00 42.75 808 LEU A N 1
ATOM 6487 C CA . LEU A 1 808 ? 2.530 28.413 -31.676 1.00 42.75 808 LEU A CA 1
ATOM 6488 C C . LEU A 1 808 ? 1.141 27.753 -31.706 1.00 42.75 808 LEU A C 1
ATOM 6490 O O . LEU A 1 808 ? 0.938 26.618 -31.283 1.00 42.75 808 LEU A O 1
ATOM 6494 N N . HIS A 1 809 ? 0.172 28.534 -32.177 1.00 37.81 809 HIS A N 1
ATOM 6495 C CA . HIS A 1 809 ? -1.043 28.057 -32.823 1.00 37.81 809 HIS A CA 1
ATOM 6496 C C . HIS A 1 809 ? -0.928 28.440 -34.298 1.00 37.81 809 HIS A C 1
ATOM 6498 O O . HIS A 1 809 ? -0.944 29.630 -34.616 1.00 37.81 809 HIS A O 1
ATOM 6504 N N . TYR A 1 810 ? -0.795 27.426 -35.151 1.00 42.59 810 TYR A N 1
ATOM 6505 C CA . TYR A 1 810 ? -1.360 27.340 -36.496 1.00 42.59 810 TYR A CA 1
ATOM 6506 C C . TYR A 1 810 ? -1.534 25.867 -36.853 1.00 42.59 810 TYR A C 1
ATOM 6508 O O . TYR A 1 810 ? -0.628 25.081 -36.492 1.00 42.59 810 TYR A O 1
#

Sequence (810 aa):
MTRGVVNTDFEPNGEGQVGAQEGDEVEVQCDYGDGWCEVVGGDGQEGIFPTAFLDFPEGAPPQGPPEDEEDDVDDGFGEDGEGHDAQLADAELQRAQLEKAQAEHEAAMRQQAVDHQQGELEAAREQTSSLEERVKQLQEELSTEREQRVQAEQKLAEKDHSMQHELMDKQAEANSAAQERLESVLKENERLVAQAAQMRSEFEVRERDFALSREDQSQKRAEQFMAEREKSQKLAQDNESMKVALQHAEASKEEYERLLEAERMEHARTRSGLEAELKKEQGNAANLIEDAFNNSKQEKEALEKRLAQLQEDYEKRNREDVLRREEESRRRAEMFMAEKQKGSSLQAQYEQEKASHAQALDAMRQTYEQRLEQAKMEIAKARSAVEQQRKLAEAQFAAQVQANRQNDRKKLEETLQRKRAEYETQKAKDLQDISNARAMAVEEKAKRERVEQALLKEQEAAKRQRDEINQGYAVRYRQMQAEIDKLKQEKASAVALRTELQQQLQGVQGNQQRMHAQIQSLTQQVQGQNALIAQMSSETEKLKAAVGAAHAEVNNQKRVADDLRQKLDIEAQARQNVERAASARISQQIEETRRHQEQARLAQQQNHQFMQERDRLEAEKAQLMSDKQRLEMERQSSMMQRQQEEQRRQQEQQRQQQQQQMEQQRRYQEQQQQQQQRPPPPATPASWKPAPAYGNTYATPAPINVPQRQAPPSGGGSMQPQRHAPAPQRQAPGPSYGSSQPQQQQQQYYGGPPPNQYGQQQQPQQSYYGQNPPPGVQQQQQQRPPPPGAPQQQQQQHPNSNDPFANLHY